Protein AF-0000000065787443 (afdb_homodimer)

Organism: Rhodopirellula baltica (strain DSM 10527 / NCIMB 13988 / SH1) (NCBI:txid243090)

InterPro domains:
  IPR000453 Chorismate synthase [MF_00300] (9-396)
  IPR000453 Chorismate synthase [PF01264] (96-389)
  IPR000453 Chorismate synthase [PIRSF001456] (3-397)
  IPR000453 Chorismate synthase [PTHR21085] (6-399)
  IPR035904 Chorismate synthase AroC superfamily [G3DSA:3.60.150.10] (4-399)
  IPR035904 Chorismate synthase AroC superfamily [SSF103263] (6-397)

Radius of gyration: 26.41 Å; Cα contacts (8 Å, |Δi|>4): 2107; chains: 2; bounding box: 69×76×72 Å

Structure (mmCIF, N/CA/C/O backbone):
data_AF-0000000065787443-model_v1
#
loop_
_entity.id
_entity.type
_entity.pdbx_description
1 polymer 'Chorismate synthase'
#
loop_
_atom_site.group_PDB
_atom_site.id
_atom_site.type_symbol
_atom_site.label_atom_id
_atom_site.label_alt_id
_atom_site.label_comp_id
_atom_site.label_asym_id
_atom_site.label_entity_id
_atom_site.label_seq_id
_atom_site.pdbx_PDB_ins_code
_atom_site.Cartn_x
_atom_site.Cartn_y
_atom_site.Cartn_z
_atom_site.occupancy
_atom_site.B_iso_or_equiv
_atom_site.auth_seq_id
_atom_site.auth_comp_id
_atom_site.auth_asym_id
_atom_site.auth_atom_id
_atom_site.pdbx_PDB_model_num
ATOM 1 N N . MET A 1 1 ? -4.055 -1.754 18.469 1 42.78 1 MET A N 1
ATOM 2 C CA . MET A 1 1 ? -3.859 -0.321 18.266 1 42.78 1 MET A CA 1
ATOM 3 C C . MET A 1 1 ? -3.449 -0.022 16.828 1 42.78 1 MET A C 1
ATOM 5 O O . MET A 1 1 ? -2.67 -0.768 16.234 1 42.78 1 MET A O 1
ATOM 9 N N . GLU A 1 2 ? -4.227 0.991 16.328 1 56.69 2 GLU A N 1
ATOM 10 C CA . GLU A 1 2 ? -3.982 1.418 14.945 1 56.69 2 GLU A CA 1
ATOM 11 C C . GLU A 1 2 ? -2.658 2.168 14.828 1 56.69 2 GLU A C 1
ATOM 13 O O . GLU A 1 2 ? -2.496 3.244 15.406 1 56.69 2 GLU A O 1
ATOM 18 N N . ILE A 1 3 ? -1.746 1.608 14.344 1 74.25 3 ILE A N 1
ATOM 19 C CA . ILE A 1 3 ? -0.402 2.174 14.375 1 74.25 3 ILE A CA 1
ATOM 20 C C . ILE A 1 3 ? 0.128 2.311 12.945 1 74.25 3 ILE A C 1
ATOM 22 O O . ILE A 1 3 ? -0.158 1.474 12.086 1 74.25 3 ILE A O 1
ATOM 26 N N . LEU A 1 4 ? 0.655 3.453 12.719 1 80.69 4 LEU A N 1
ATOM 27 C CA . LEU A 1 4 ? 1.476 3.631 11.523 1 80.69 4 LEU A CA 1
ATOM 28 C C . LEU A 1 4 ? 2.934 3.287 11.812 1 80.69 4 LEU A C 1
ATOM 30 O O . LEU A 1 4 ? 3.463 3.641 12.867 1 80.69 4 LEU A O 1
ATOM 34 N N . GLY A 1 5 ? 3.57 2.697 10.781 1 87.19 5 GLY A N 1
ATOM 35 C CA . GLY A 1 5 ? 4.914 2.193 11.023 1 87.19 5 GLY A CA 1
ATOM 36 C C . GLY A 1 5 ? 4.934 0.887 11.789 1 87.19 5 GLY A C 1
ATOM 37 O O . GLY A 1 5 ? 4.188 -0.042 11.469 1 87.19 5 GLY A O 1
ATOM 38 N N . GLY A 1 6 ? 5.941 0.79 12.789 1 84 6 GLY A N 1
ATOM 39 C CA . GLY A 1 6 ? 6.074 -0.417 13.594 1 84 6 GLY A CA 1
ATOM 40 C C . GLY A 1 6 ? 6.867 -1.51 12.898 1 84 6 GLY A C 1
ATOM 41 O O . GLY A 1 6 ? 6.938 -1.543 11.664 1 84 6 GLY A O 1
ATOM 42 N N . PRO A 1 7 ? 7.508 -2.395 13.562 1 81.81 7 PRO A N 1
ATOM 43 C CA . PRO A 1 7 ? 7.445 -2.463 15.023 1 81.81 7 PRO A CA 1
ATOM 44 C C . PRO A 1 7 ? 8.531 -1.625 15.695 1 81.81 7 PRO A C 1
ATOM 46 O O . PRO A 1 7 ? 8.5 -1.437 16.922 1 81.81 7 PRO A O 1
ATOM 49 N N . HIS A 1 8 ? 9.469 -1.078 15.016 1 88.19 8 HIS A N 1
ATOM 50 C CA . HIS A 1 8 ? 10.625 -0.437 15.625 1 88.19 8 HIS A CA 1
ATOM 51 C C . HIS A 1 8 ? 10.383 1.053 15.844 1 88.19 8 HIS A C 1
ATOM 53 O O . HIS A 1 8 ? 10.875 1.634 16.812 1 88.19 8 HIS A O 1
ATOM 59 N N . PHE A 1 9 ? 9.742 1.751 15.016 1 92.88 9 PHE A N 1
ATOM 60 C CA . PHE A 1 9 ? 9.234 3.111 15.141 1 92.88 9 PHE A CA 1
ATOM 61 C C . PHE A 1 9 ? 7.758 3.176 14.75 1 92.88 9 PHE A C 1
ATOM 63 O O . PHE A 1 9 ? 7.41 2.979 13.586 1 92.88 9 PHE A O 1
ATOM 70 N N . ALA A 1 10 ? 6.953 3.537 15.664 1 92.81 10 ALA A N 1
ATOM 71 C CA . ALA A 1 10 ? 5.508 3.459 15.453 1 92.81 10 ALA A CA 1
ATOM 72 C C . ALA A 1 10 ? 4.812 4.719 15.953 1 92.81 10 ALA A C 1
ATOM 74 O O . ALA A 1 10 ? 5.207 5.289 16.969 1 92.81 10 ALA A O 1
ATOM 75 N N . VAL A 1 11 ? 3.803 5.152 15.227 1 94.25 11 VAL A N 1
ATOM 76 C CA . VAL A 1 11 ? 3.023 6.34 15.562 1 94.25 11 VAL A CA 1
ATOM 77 C C . VAL A 1 11 ? 1.555 5.961 15.734 1 94.25 11 VAL A C 1
ATOM 79 O O . VAL A 1 11 ? 0.926 5.434 14.812 1 94.25 11 VAL A O 1
ATOM 82 N N . ALA A 1 12 ? 1.066 6.188 16.875 1 90.38 12 ALA A N 1
ATOM 83 C CA . ALA A 1 12 ? -0.336 5.922 17.188 1 90.38 12 ALA A CA 1
ATOM 84 C C . ALA A 1 12 ? -1.089 7.219 17.469 1 90.38 12 ALA A C 1
ATOM 86 O O . ALA A 1 12 ? -0.524 8.164 18.016 1 90.38 12 ALA A O 1
ATOM 87 N N . GLY A 1 13 ? -2.328 7.238 17.062 1 88.44 13 GLY A N 1
ATOM 88 C CA . GLY A 1 13 ? -3.146 8.422 17.297 1 88.44 13 GLY A CA 1
ATOM 89 C C . GLY A 1 13 ? -4.547 8.086 17.766 1 88.44 13 GLY A C 1
ATOM 90 O O . GLY A 1 13 ? -5.055 6.992 17.5 1 88.44 13 GLY A O 1
ATOM 91 N N . ALA A 1 14 ? -5.121 9.008 18.547 1 83.81 14 ALA A N 1
ATOM 92 C CA . ALA A 1 14 ? -6.52 8.969 18.953 1 83.81 14 ALA A CA 1
ATOM 93 C C . ALA A 1 14 ? -7.152 10.352 18.891 1 83.81 14 ALA A C 1
ATOM 95 O O . ALA A 1 14 ? -6.461 11.367 19.016 1 83.81 14 ALA A O 1
ATOM 96 N N . GLY A 1 15 ? -8.445 10.297 18.625 1 84.25 15 GLY A N 1
ATOM 97 C CA . GLY A 1 15 ? -9.195 11.539 18.547 1 84.25 15 GLY A CA 1
ATOM 98 C C . GLY A 1 15 ? -10.086 11.609 17.312 1 84.25 15 GLY A C 1
ATOM 99 O O . GLY A 1 15 ? -9.734 11.094 16.25 1 84.25 15 GLY A O 1
ATOM 100 N N . GLU A 1 16 ? -11.172 12.258 17.406 1 78.56 16 GLU A N 1
ATOM 101 C CA . GLU A 1 16 ? -12.133 12.445 16.328 1 78.56 16 GLU A CA 1
ATOM 102 C C . GLU A 1 16 ? -12.023 13.844 15.727 1 78.56 16 GLU A C 1
ATOM 104 O O . GLU A 1 16 ? -11.461 14.75 16.344 1 78.56 16 GLU A O 1
ATOM 109 N N . SER A 1 17 ? -12.602 14.031 14.594 1 75.69 17 SER A N 1
ATOM 110 C CA . SER A 1 17 ? -12.539 15.297 13.875 1 75.69 17 SER A CA 1
ATOM 111 C C . SER A 1 17 ? -13.07 16.453 14.727 1 75.69 17 SER A C 1
ATOM 113 O O . SER A 1 17 ? -12.523 17.547 14.695 1 75.69 17 SER A O 1
ATOM 115 N N . HIS A 1 18 ? -14.109 16.188 15.453 1 75.5 18 HIS A N 1
ATOM 116 C CA . HIS A 1 18 ? -14.727 17.234 16.25 1 75.5 18 HIS A CA 1
ATOM 117 C C . HIS A 1 18 ? -14.633 16.922 17.734 1 75.5 18 HIS A C 1
ATOM 119 O O . HIS A 1 18 ? -15.406 17.453 18.531 1 75.5 18 HIS A O 1
ATOM 125 N N . GLY A 1 19 ? -13.711 16.094 18.031 1 77.69 19 GLY A N 1
ATOM 126 C CA . GLY A 1 19 ? -13.445 15.82 19.438 1 77.69 19 GLY A CA 1
ATOM 127 C C . GLY A 1 19 ? -12.602 16.906 20.094 1 77.69 19 GLY A C 1
ATOM 128 O O . GLY A 1 19 ? -12.211 17.875 19.453 1 77.69 19 GLY A O 1
ATOM 129 N N . PRO A 1 20 ? -12.312 16.703 21.359 1 81.81 20 PRO A N 1
ATOM 130 C CA . PRO A 1 20 ? -11.602 17.734 22.109 1 81.81 20 PRO A CA 1
ATOM 131 C C . PRO A 1 20 ? -10.156 17.906 21.672 1 81.81 20 PRO A C 1
ATOM 133 O O . PRO A 1 20 ? -9.609 19 21.734 1 81.81 20 PRO A O 1
ATOM 136 N N . ALA A 1 21 ? -9.578 16.75 21.281 1 87.69 21 ALA A N 1
ATOM 137 C CA . ALA A 1 21 ? -8.164 16.812 20.922 1 87.69 21 ALA A CA 1
ATOM 138 C C . ALA A 1 21 ? -7.762 15.602 20.078 1 87.69 21 ALA A C 1
ATOM 140 O O . ALA A 1 21 ? -8.492 14.609 20.031 1 87.69 21 ALA A O 1
ATOM 141 N N . VAL A 1 22 ? -6.723 15.797 19.375 1 90 22 VAL A N 1
ATOM 142 C CA . VAL A 1 22 ? -6.02 14.68 18.75 1 90 22 VAL A CA 1
ATOM 143 C C . VAL A 1 22 ? -4.773 14.344 19.578 1 90 22 VAL A C 1
ATOM 145 O O . VAL A 1 22 ? -3.973 15.227 19.891 1 90 22 VAL A O 1
ATOM 148 N N . THR A 1 23 ? -4.684 13.102 20 1 89.94 23 THR A N 1
ATOM 149 C CA . THR A 1 23 ? -3.545 12.625 20.781 1 89.94 23 THR A CA 1
ATOM 150 C C . THR A 1 23 ? -2.641 11.734 19.922 1 89.94 23 THR A C 1
ATOM 152 O O . THR A 1 23 ? -3.127 10.922 19.141 1 89.94 23 THR A O 1
ATOM 155 N N . THR A 1 24 ? -1.358 11.93 20.078 1 93.88 24 THR A N 1
ATOM 156 C CA . THR A 1 24 ? -0.356 11.156 19.359 1 93.88 24 THR A CA 1
ATOM 157 C C . THR A 1 24 ? 0.625 10.5 20.328 1 93.88 24 THR A C 1
ATOM 159 O O . THR A 1 24 ? 1.073 11.133 21.281 1 93.88 24 THR A O 1
ATOM 162 N N . ILE A 1 25 ? 0.923 9.234 20.156 1 92.12 25 ILE A N 1
ATOM 163 C CA . ILE A 1 25 ? 1.979 8.523 20.875 1 92.12 25 ILE A CA 1
ATOM 164 C C . ILE A 1 25 ? 2.988 7.957 19.875 1 92.12 25 ILE A C 1
ATOM 166 O O . ILE A 1 25 ? 2.607 7.309 18.906 1 92.12 25 ILE A O 1
ATOM 170 N N . ILE A 1 26 ? 4.215 8.266 20.062 1 94.19 26 ILE A N 1
ATOM 171 C CA . ILE A 1 26 ? 5.305 7.738 19.25 1 94.19 26 ILE A CA 1
ATOM 172 C C . ILE A 1 26 ? 6.117 6.734 20.062 1 94.19 26 ILE A C 1
ATOM 174 O O . ILE A 1 26 ? 6.598 7.051 21.156 1 94.19 26 ILE A O 1
ATOM 178 N N . HIS A 1 27 ? 6.266 5.559 19.531 1 91.5 27 HIS A N 1
ATOM 179 C CA . HIS A 1 27 ? 7.055 4.5 20.141 1 91.5 27 HIS A CA 1
ATOM 180 C C . HIS A 1 27 ? 8.305 4.199 19.328 1 91.5 27 HIS A C 1
ATOM 182 O O . HIS A 1 27 ? 8.266 4.188 18.094 1 91.5 27 HIS A O 1
ATOM 188 N N . GLY A 1 28 ? 9.445 4.016 20.078 1 90.38 28 GLY A N 1
ATOM 189 C CA . GLY A 1 28 ? 10.641 3.502 19.422 1 90.38 28 GLY A CA 1
ATOM 190 C C . GLY A 1 28 ? 11.594 4.594 18.984 1 90.38 28 GLY A C 1
ATOM 191 O O . GLY A 1 28 ? 12.586 4.324 18.297 1 90.38 28 GLY A O 1
ATOM 192 N N . SER A 1 29 ? 11.289 5.828 19.344 1 92.25 29 SER A N 1
ATOM 193 C CA . SER A 1 29 ? 12.25 6.887 19.047 1 92.25 29 SER A CA 1
ATOM 194 C C . SER A 1 29 ? 13.57 6.664 19.781 1 92.25 29 SER A C 1
ATOM 196 O O . SER A 1 29 ? 13.586 6.5 21 1 92.25 29 SER A O 1
ATOM 198 N N . PRO A 1 30 ? 14.672 6.625 19 1 92 30 PRO A N 1
ATOM 199 C CA . PRO A 1 30 ? 15.961 6.484 19.688 1 92 30 PRO A CA 1
ATOM 200 C C . PRO A 1 30 ? 16.281 7.668 20.594 1 92 30 PRO A C 1
ATOM 202 O O . PRO A 1 30 ? 15.875 8.797 20.312 1 92 30 PRO A O 1
ATOM 205 N N . PRO A 1 31 ? 17.047 7.383 21.672 1 90.56 31 PRO A N 1
ATOM 206 C CA . PRO A 1 31 ? 17.391 8.477 22.578 1 90.56 31 PRO A CA 1
ATOM 207 C C . PRO A 1 31 ? 18.469 9.398 22.016 1 90.56 31 PRO A C 1
ATOM 209 O O . PRO A 1 31 ? 19.25 8.992 21.156 1 90.56 31 PRO A O 1
ATOM 212 N N . GLY A 1 32 ? 18.375 10.703 22.406 1 93.5 32 GLY A N 1
ATOM 213 C CA . GLY A 1 32 ? 19.5 11.594 22.172 1 93.5 32 GLY A CA 1
ATOM 214 C C . GLY A 1 32 ? 19.281 12.555 21.016 1 93.5 32 GLY A C 1
ATOM 215 O O . GLY A 1 32 ? 20.188 13.297 20.641 1 93.5 32 GLY A O 1
ATOM 216 N N . PHE A 1 33 ? 18.109 12.586 20.484 1 94.88 33 PHE A N 1
ATOM 217 C CA . PHE A 1 33 ? 17.812 13.516 19.406 1 94.88 33 PHE A CA 1
ATOM 218 C C . PHE A 1 33 ? 17.016 14.703 19.922 1 94.88 33 PHE A C 1
ATOM 220 O O . PHE A 1 33 ? 16.047 14.539 20.672 1 94.88 33 PHE A O 1
ATOM 227 N N . ARG A 1 34 ? 17.438 15.891 19.484 1 96.62 34 ARG A N 1
ATOM 228 C CA . ARG A 1 34 ? 16.781 17.109 19.953 1 96.62 34 ARG A CA 1
ATOM 229 C C . ARG A 1 34 ? 15.477 17.359 19.219 1 96.62 34 ARG A C 1
ATOM 231 O O . ARG A 1 34 ? 15.445 17.359 17.984 1 96.62 34 ARG A O 1
ATOM 238 N N . ILE A 1 35 ? 14.445 17.516 19.922 1 96.19 35 ILE A N 1
ATOM 239 C CA . ILE A 1 35 ? 13.133 17.859 19.391 1 96.19 35 ILE A CA 1
ATOM 240 C C . ILE A 1 35 ? 12.641 19.156 20.016 1 96.19 35 ILE A C 1
ATOM 242 O O . ILE A 1 35 ? 12.547 19.266 21.234 1 96.19 35 ILE A O 1
ATOM 246 N N . ARG A 1 36 ? 12.367 20.156 19.266 1 95.88 36 ARG A N 1
ATOM 247 C CA . ARG A 1 36 ? 11.758 21.406 19.703 1 95.88 36 ARG A CA 1
ATOM 248 C C . ARG A 1 36 ? 10.359 21.578 19.125 1 95.88 36 ARG A C 1
ATOM 250 O O . ARG A 1 36 ? 10.117 21.234 17.953 1 95.88 36 ARG A O 1
ATOM 257 N N . ARG A 1 37 ? 9.469 22.031 19.906 1 94.88 37 ARG A N 1
ATOM 258 C CA . ARG A 1 37 ? 8.109 22.297 19.438 1 94.88 37 ARG A CA 1
ATOM 259 C C . ARG A 1 37 ? 8.117 23.172 18.188 1 94.88 37 ARG A C 1
ATOM 261 O O . ARG A 1 37 ? 7.348 22.922 17.25 1 94.88 37 ARG A O 1
ATOM 268 N N . CYS A 1 38 ? 8.961 24.172 18.109 1 94.81 38 CYS A N 1
ATOM 269 C CA . CYS A 1 38 ? 9.008 25.125 17.016 1 94.81 38 CYS A CA 1
ATOM 270 C C . CYS A 1 38 ? 9.531 24.469 15.734 1 94.81 38 CYS A C 1
ATOM 272 O O . CYS A 1 38 ? 9.359 25 14.641 1 94.81 38 CYS A O 1
ATOM 274 N N . ASP A 1 39 ? 10.156 23.328 15.867 1 95.19 39 ASP A N 1
ATOM 275 C CA . ASP A 1 39 ? 10.617 22.594 14.695 1 95.19 39 ASP A CA 1
ATOM 276 C C . ASP A 1 39 ? 9.492 21.734 14.117 1 95.19 39 ASP A C 1
ATOM 278 O O . ASP A 1 39 ? 9.539 21.359 12.945 1 95.19 39 ASP A O 1
ATOM 282 N N . VAL A 1 40 ? 8.523 21.375 14.883 1 96.38 40 VAL A N 1
ATOM 283 C CA . VAL A 1 40 ? 7.43 20.484 14.492 1 96.38 40 VAL A CA 1
ATOM 284 C C . VAL A 1 40 ? 6.246 21.312 14 1 96.38 40 VAL A C 1
ATOM 286 O O . VAL A 1 40 ? 5.586 20.953 13.023 1 96.38 40 VAL A O 1
ATOM 289 N N . GLN A 1 41 ? 6.027 22.469 14.578 1 95.5 41 GLN A N 1
ATOM 290 C CA . GLN A 1 41 ? 4.848 23.297 14.367 1 95.5 41 GLN A CA 1
ATOM 291 C C . GLN A 1 41 ? 4.707 23.703 12.906 1 95.5 41 GLN A C 1
ATOM 293 O O . GLN A 1 41 ? 3.604 23.703 12.359 1 95.5 41 GLN A O 1
ATOM 298 N N . PRO A 1 42 ? 5.801 24.047 12.219 1 94 42 PRO A N 1
ATOM 299 C CA . PRO A 1 42 ? 5.656 24.453 10.82 1 94 42 PRO A CA 1
ATOM 300 C C . PRO A 1 42 ? 5.023 23.375 9.953 1 94 42 PRO A C 1
ATOM 302 O O . PRO A 1 42 ? 4.309 23.688 9 1 94 42 PRO A O 1
ATOM 305 N N . PHE A 1 43 ? 5.285 22.125 10.234 1 95.56 43 PHE A N 1
ATOM 306 C CA . PHE A 1 43 ? 4.691 21.047 9.461 1 95.56 43 PHE A CA 1
ATOM 307 C C . PHE A 1 43 ? 3.191 20.953 9.711 1 95.56 43 PHE A C 1
ATOM 309 O O . PHE A 1 43 ? 2.416 20.703 8.789 1 95.56 43 PHE A O 1
ATOM 316 N N . LEU A 1 44 ? 2.789 21.125 10.922 1 94.69 44 LEU A N 1
ATOM 317 C CA . LEU A 1 44 ? 1.362 21.156 11.227 1 94.69 44 LEU A CA 1
ATOM 318 C C . LEU A 1 44 ? 0.69 22.359 10.562 1 94.69 44 LEU A C 1
ATOM 320 O O . LEU A 1 44 ? -0.459 22.266 10.125 1 94.69 44 LEU A O 1
ATOM 324 N N . ASP A 1 45 ? 1.413 23.453 10.5 1 91.94 45 ASP A N 1
ATOM 325 C CA . ASP A 1 45 ? 0.885 24.641 9.836 1 91.94 45 ASP A CA 1
ATOM 326 C C . ASP A 1 45 ? 0.648 24.375 8.352 1 91.94 45 ASP A C 1
ATOM 328 O O . ASP A 1 45 ? -0.308 24.891 7.766 1 91.94 45 ASP A O 1
ATOM 332 N N . ARG A 1 46 ? 1.501 23.625 7.75 1 90.69 46 ARG A N 1
ATOM 333 C CA . ARG A 1 46 ? 1.342 23.25 6.352 1 90.69 46 ARG A CA 1
ATOM 334 C C . ARG A 1 46 ? 0.13 22.344 6.164 1 90.69 46 ARG A C 1
ATOM 336 O O . ARG A 1 46 ? -0.517 22.359 5.117 1 90.69 46 ARG A O 1
ATOM 343 N N . ARG A 1 47 ? -0.175 21.531 7.125 1 91 47 ARG A N 1
ATOM 344 C CA . ARG A 1 47 ? -1.241 20.547 7.039 1 91 47 ARG A CA 1
ATOM 345 C C . ARG A 1 47 ? -2.605 21.188 7.258 1 91 47 ARG A C 1
ATOM 347 O O . ARG A 1 47 ? -3.605 20.75 6.68 1 91 47 ARG A O 1
ATOM 354 N N . ARG A 1 48 ? -2.674 22.109 8.078 1 82.75 48 ARG A N 1
ATOM 355 C CA . ARG A 1 48 ? -3.945 22.641 8.562 1 82.75 48 ARG A CA 1
ATOM 356 C C . ARG A 1 48 ? -4.734 23.297 7.426 1 82.75 48 ARG A C 1
ATOM 358 O O . ARG A 1 48 ? -4.152 23.766 6.445 1 82.75 48 ARG A O 1
ATOM 365 N N . PRO A 1 49 ? -6.051 23.219 7.684 1 70.12 49 PRO A N 1
ATOM 366 C CA . PRO A 1 49 ? -6.891 23.906 6.695 1 70.12 49 PRO A CA 1
ATOM 367 C C . PRO A 1 49 ? -6.723 25.422 6.73 1 70.12 49 PRO A C 1
ATOM 369 O O . PRO A 1 49 ? -6.406 25.984 7.781 1 70.12 49 PRO A O 1
ATOM 372 N N . GLY A 1 50 ? -6.906 26.078 5.691 1 62.69 50 GLY A N 1
ATOM 373 C CA . GLY A 1 50 ? -6.875 27.531 5.641 1 62.69 50 GLY A CA 1
ATOM 374 C C . GLY A 1 50 ? -5.473 28.094 5.48 1 62.69 50 GLY A C 1
ATOM 375 O O . GLY A 1 50 ? -5.285 29.312 5.457 1 62.69 50 GLY A O 1
ATOM 376 N N . GLY A 1 51 ? -4.586 27.203 5.547 1 55.91 51 GLY A N 1
ATOM 377 C CA . GLY A 1 51 ? -3.221 27.672 5.359 1 55.91 51 GLY A CA 1
ATOM 378 C C . GLY A 1 51 ? -2.938 28.141 3.941 1 55.91 51 GLY A C 1
ATOM 379 O O . GLY A 1 51 ? -1.965 28.859 3.697 1 55.91 51 GLY A O 1
ATOM 380 N N . ASN A 1 52 ? -3.811 27.609 3.154 1 60.22 52 ASN A N 1
ATOM 381 C CA . ASN A 1 52 ? -3.689 28.047 1.768 1 60.22 52 ASN A CA 1
ATOM 382 C C . ASN A 1 52 ? -4.953 28.766 1.291 1 60.22 52 ASN A C 1
ATOM 384 O O . ASN A 1 52 ? -6.039 28.516 1.819 1 60.22 52 ASN A O 1
ATOM 388 N N . LYS A 1 53 ? -4.73 29.734 0.528 1 65.5 53 LYS A N 1
ATOM 389 C CA . LYS A 1 53 ? -5.801 30.594 0.004 1 65.5 53 LYS A CA 1
ATOM 390 C C . LYS A 1 53 ? -6.906 29.75 -0.628 1 65.5 53 LYS A C 1
ATOM 392 O O . LYS A 1 53 ? -8.031 30.219 -0.786 1 65.5 53 LYS A O 1
ATOM 397 N N . HIS A 1 54 ? -6.551 28.484 -0.855 1 68.06 54 HIS A N 1
ATOM 398 C CA . HIS A 1 54 ? -7.488 27.734 -1.681 1 68.06 54 HIS A CA 1
ATOM 399 C C . HIS A 1 54 ? -8.133 26.594 -0.89 1 68.06 54 HIS A C 1
ATOM 401 O O . HIS A 1 54 ? -8.891 25.797 -1.446 1 68.06 54 HIS A O 1
ATOM 407 N N . GLY A 1 55 ? -7.832 26.5 0.419 1 60.31 55 GLY A N 1
ATOM 408 C CA . GLY A 1 55 ? -8.406 25.453 1.246 1 60.31 55 GLY A CA 1
ATOM 409 C C . GLY A 1 55 ? -9.641 25.891 2.004 1 60.31 55 GLY A C 1
ATOM 410 O O . GLY A 1 55 ? -10.273 26.891 1.639 1 60.31 55 GLY A O 1
ATOM 411 N N . THR A 1 56 ? -10.133 25.016 2.975 1 59.75 56 THR A N 1
ATOM 412 C CA . THR A 1 56 ? -11.289 25.297 3.82 1 59.75 56 THR A CA 1
ATOM 413 C C . THR A 1 56 ? -11.039 26.547 4.68 1 59.75 56 THR A C 1
ATOM 415 O O . THR A 1 56 ? -9.898 26.812 5.066 1 59.75 56 THR A O 1
ATOM 418 N N . PRO A 1 57 ? -12.031 27.312 4.887 1 58.62 57 PRO A N 1
ATOM 419 C CA . PRO A 1 57 ? -11.922 28.516 5.719 1 58.62 57 PRO A CA 1
ATOM 420 C C . PRO A 1 57 ? -11.703 28.203 7.191 1 58.62 57 PRO A C 1
ATOM 422 O O . PRO A 1 57 ? -11.406 29.094 7.988 1 58.62 57 PRO A O 1
ATOM 425 N N . ARG A 1 58 ? -11.891 26.922 7.473 1 61.28 58 ARG A N 1
ATOM 426 C CA . ARG A 1 58 ? -11.633 26.531 8.859 1 61.28 58 ARG A CA 1
ATOM 427 C C . ARG A 1 58 ? -10.227 26.938 9.281 1 61.28 58 ARG A C 1
ATOM 429 O O . ARG A 1 58 ? -9.266 26.734 8.531 1 61.28 58 ARG A O 1
ATOM 436 N N . ASN A 1 59 ? -10.188 27.703 10.359 1 64.44 59 ASN A N 1
ATOM 437 C CA . ASN A 1 59 ? -8.883 28.156 10.836 1 64.44 59 ASN A CA 1
ATOM 438 C C . ASN A 1 59 ? -8.547 27.562 12.203 1 64.44 59 ASN A C 1
ATOM 440 O O . ASN A 1 59 ? -8.906 28.141 13.234 1 64.44 59 ASN A O 1
ATOM 444 N N . GLU A 1 60 ? -8.086 26.281 12.102 1 70.12 60 GLU A N 1
ATOM 445 C CA . GLU A 1 60 ? -7.535 25.672 13.312 1 70.12 60 GLU A CA 1
ATOM 446 C C . GLU A 1 60 ? -6.035 25.938 13.43 1 70.12 60 GLU A C 1
ATOM 448 O O . GLU A 1 60 ? -5.305 25.797 12.445 1 70.12 60 GLU A O 1
ATOM 453 N N . LYS A 1 61 ? -5.641 26.375 14.625 1 78.44 61 LYS A N 1
ATOM 454 C CA . LYS A 1 61 ? -4.23 26.719 14.773 1 78.44 61 LYS A CA 1
ATOM 455 C C . LYS A 1 61 ? -3.373 25.469 14.945 1 78.44 61 LYS A C 1
ATOM 457 O O . LYS A 1 61 ? -2.168 25.5 14.688 1 78.44 61 LYS A O 1
ATOM 462 N N . ASP A 1 62 ? -3.98 24.359 15.281 1 87.31 62 ASP A N 1
ATOM 463 C CA . ASP A 1 62 ? -3.34 23.047 15.422 1 87.31 62 ASP A CA 1
ATOM 464 C C . ASP A 1 62 ? -1.981 23.172 16.109 1 87.31 62 ASP A C 1
ATOM 466 O O . ASP A 1 62 ? -0.972 22.688 15.586 1 87.31 62 ASP A O 1
ATOM 470 N N . LYS A 1 63 ? -1.988 23.734 17.297 1 91.62 63 LYS A N 1
ATOM 471 C CA . LYS A 1 63 ? -0.752 23.891 18.062 1 91.62 63 LYS A CA 1
ATOM 472 C C . LYS A 1 63 ? -0.402 22.594 18.797 1 91.62 63 LYS A C 1
ATOM 474 O O . LYS A 1 63 ? -1.215 22.062 19.562 1 91.62 63 LYS A O 1
ATOM 479 N N . VAL A 1 64 ? 0.808 22.156 18.578 1 95 64 VAL A N 1
ATOM 480 C CA . VAL A 1 64 ? 1.228 20.891 19.172 1 95 64 VAL A CA 1
ATOM 481 C C . VAL A 1 64 ? 1.806 21.141 20.562 1 95 64 VAL A C 1
ATOM 483 O O . VAL A 1 64 ? 2.494 22.141 20.781 1 95 64 VAL A O 1
ATOM 486 N N . VAL A 1 65 ? 1.499 20.281 21.531 1 93.25 65 VAL A N 1
ATOM 487 C CA . VAL A 1 65 ? 2.074 20.297 22.875 1 93.25 65 VAL A CA 1
ATOM 488 C C . VAL A 1 65 ? 2.645 18.906 23.188 1 93.25 65 VAL A C 1
ATOM 490 O O . VAL A 1 65 ? 1.925 17.906 23.156 1 93.25 65 VAL A O 1
ATOM 493 N N . PHE A 1 66 ? 3.934 18.906 23.438 1 94.56 66 PHE A N 1
ATOM 494 C CA . PHE A 1 66 ? 4.566 17.656 23.844 1 94.56 66 PHE A CA 1
ATOM 495 C C . PHE A 1 66 ? 4.375 17.406 25.328 1 94.56 66 PHE A C 1
ATOM 497 O O . PHE A 1 66 ? 4.531 18.312 26.141 1 94.56 66 PHE A O 1
ATOM 504 N N . LEU A 1 67 ? 4.125 16.094 25.734 1 91.75 67 LEU A N 1
ATOM 505 C CA . LEU A 1 67 ? 3.732 15.781 27.109 1 91.75 67 LEU A CA 1
ATOM 506 C C . LEU A 1 67 ? 4.711 14.797 27.734 1 91.75 67 LEU A C 1
ATOM 508 O O . LEU A 1 67 ? 4.781 14.68 28.969 1 91.75 67 LEU A O 1
ATOM 512 N N . ALA A 1 68 ? 5.422 14.062 27 1 89.06 68 ALA A N 1
ATOM 513 C CA . ALA A 1 68 ? 6.297 13.016 27.516 1 89.06 68 ALA A CA 1
ATOM 514 C C . ALA A 1 68 ? 7.391 12.664 26.5 1 89.06 68 ALA A C 1
ATOM 516 O O . ALA A 1 68 ? 7.305 13.039 25.328 1 89.06 68 ALA A O 1
ATOM 517 N N . GLY A 1 69 ? 8.445 12.023 26.922 1 91.94 69 GLY A N 1
ATOM 518 C CA . GLY A 1 69 ? 9.438 11.391 26.078 1 91.94 69 GLY A CA 1
ATOM 519 C C . GLY A 1 69 ? 10.625 12.289 25.766 1 91.94 69 GLY A C 1
ATOM 520 O O . GLY A 1 69 ? 11.539 11.891 25.031 1 91.94 69 GLY A O 1
ATOM 521 N N . LEU A 1 70 ? 10.562 13.508 26.266 1 92.44 70 LEU A N 1
ATOM 522 C CA . LEU A 1 70 ? 11.656 14.461 26.078 1 92.44 70 LEU A CA 1
ATOM 523 C C . LEU A 1 70 ? 12.25 14.859 27.438 1 92.44 70 LEU A C 1
ATOM 525 O O . LEU A 1 70 ? 11.547 14.898 28.438 1 92.44 70 LEU A O 1
ATOM 529 N N . TYR A 1 71 ? 13.609 15.102 27.391 1 89.5 71 TYR A N 1
ATOM 530 C CA . TYR A 1 71 ? 14.281 15.523 28.625 1 89.5 71 TYR A CA 1
ATOM 531 C C . TYR A 1 71 ? 15.5 16.391 28.297 1 89.5 71 TYR A C 1
ATOM 533 O O . TYR A 1 71 ? 16.109 16.234 27.234 1 89.5 71 TYR A O 1
ATOM 541 N N . ARG A 1 72 ? 15.672 17.266 29.047 1 90.94 72 ARG A N 1
ATOM 542 C CA . ARG A 1 72 ? 16.938 18 29.078 1 90.94 72 ARG A CA 1
ATOM 543 C C . ARG A 1 72 ? 17.188 18.609 30.453 1 90.94 72 ARG A C 1
ATOM 545 O O . ARG A 1 72 ? 16.25 18.922 31.188 1 90.94 72 ARG A O 1
ATOM 552 N N . ASP A 1 73 ? 18.531 18.719 30.781 1 85.56 73 ASP A N 1
ATOM 553 C CA . ASP A 1 73 ? 18.906 19.203 32.094 1 85.56 73 ASP A CA 1
ATOM 554 C C . ASP A 1 73 ? 18.438 20.641 32.312 1 85.56 73 ASP A C 1
ATOM 556 O O . ASP A 1 73 ? 18.016 21 33.438 1 85.56 73 ASP A O 1
ATOM 560 N N . ASP A 1 74 ? 18.516 21.422 31.328 1 89.38 74 ASP A N 1
ATOM 561 C CA . ASP A 1 74 ? 18.016 22.797 31.359 1 89.38 74 ASP A CA 1
ATOM 562 C C . ASP A 1 74 ? 16.484 22.828 31.406 1 89.38 74 ASP A C 1
ATOM 564 O O . ASP A 1 74 ? 15.836 22.938 30.375 1 89.38 74 ASP A O 1
ATOM 568 N N . THR A 1 75 ? 15.984 22.875 32.594 1 85.62 75 THR A N 1
ATOM 569 C CA . THR A 1 75 ? 14.547 22.766 32.844 1 85.62 75 THR A CA 1
ATOM 570 C C . THR A 1 75 ? 13.805 23.953 32.219 1 85.62 75 THR A C 1
ATOM 572 O O . THR A 1 75 ? 12.664 23.812 31.781 1 85.62 75 THR A O 1
ATOM 575 N N . ASP A 1 76 ? 14.43 25.094 32.281 1 87.88 76 ASP A N 1
ATOM 576 C CA . ASP A 1 76 ? 13.789 26.281 31.703 1 87.88 76 ASP A CA 1
ATOM 577 C C . ASP A 1 76 ? 13.586 26.109 30.203 1 87.88 76 ASP A C 1
ATOM 579 O O . ASP A 1 76 ? 12.523 26.453 29.672 1 87.88 76 ASP A O 1
ATOM 583 N N . ALA A 1 77 ? 14.594 25.656 29.609 1 86.38 77 ALA A N 1
ATOM 584 C CA . ALA A 1 77 ? 14.492 25.406 28.172 1 86.38 77 ALA A CA 1
ATOM 585 C C . ALA A 1 77 ? 13.469 24.312 27.875 1 86.38 77 ALA A C 1
ATOM 587 O O . ALA A 1 77 ? 12.742 24.391 26.875 1 86.38 77 ALA A O 1
ATOM 588 N N . LEU A 1 78 ? 13.453 23.281 28.672 1 88.38 78 LEU A N 1
ATOM 589 C CA . LEU A 1 78 ? 12.555 22.141 28.5 1 88.38 78 LEU A CA 1
ATOM 590 C C . LEU A 1 78 ? 11.094 22.562 28.641 1 88.38 78 LEU A C 1
ATOM 592 O O . LEU A 1 78 ? 10.234 22.125 27.891 1 88.38 78 LEU A O 1
ATOM 596 N N . LEU A 1 79 ? 10.789 23.453 29.547 1 85.12 79 LEU A N 1
ATOM 597 C CA . LEU A 1 79 ? 9.406 23.656 29.969 1 85.12 79 LEU A CA 1
ATOM 598 C C . LEU A 1 79 ? 8.906 25.031 29.547 1 85.12 79 LEU A C 1
ATOM 600 O O . LEU A 1 79 ? 7.703 25.297 29.578 1 85.12 79 LEU A O 1
ATOM 604 N N . THR A 1 80 ? 9.734 25.891 29.156 1 75.44 80 THR A N 1
ATOM 605 C CA . THR A 1 80 ? 9.273 27.25 28.875 1 75.44 80 THR A CA 1
ATOM 606 C C . THR A 1 80 ? 8.617 27.344 27.5 1 75.44 80 THR A C 1
ATOM 608 O O . THR A 1 80 ? 9.234 26.969 26.5 1 75.44 80 THR A O 1
ATOM 611 N N . GLY A 1 81 ? 7.234 27.531 27.438 1 77.56 81 GLY A N 1
ATOM 612 C CA . GLY A 1 81 ? 6.562 27.781 26.172 1 77.56 81 GLY A CA 1
ATOM 613 C C . GLY A 1 81 ? 5.066 27.531 26.234 1 77.56 81 GLY A C 1
ATOM 614 O O . GLY A 1 81 ? 4.27 28.469 26.109 1 77.56 81 GLY A O 1
ATOM 615 N N . SER A 1 82 ? 4.727 26.25 26.547 1 83.25 82 SER A N 1
ATOM 616 C CA . SER A 1 82 ? 3.311 25.906 26.531 1 83.25 82 SER A CA 1
ATOM 617 C C . SER A 1 82 ? 2.801 25.609 27.938 1 83.25 82 SER A C 1
ATOM 619 O O . SER A 1 82 ? 3.52 25.031 28.766 1 83.25 82 SER A O 1
ATOM 621 N N . LYS A 1 83 ? 1.587 26.109 28.281 1 87.75 83 LYS A N 1
ATOM 622 C CA . LYS A 1 83 ? 0.889 25.844 29.531 1 87.75 83 LYS A CA 1
ATOM 623 C C . LYS A 1 83 ? -0.425 25.109 29.297 1 87.75 83 LYS A C 1
ATOM 625 O O . LYS A 1 83 ? -1.185 25.469 28.391 1 87.75 83 LYS A O 1
ATOM 630 N N . LEU A 1 84 ? -0.573 24 30 1 85.75 84 LEU A N 1
ATOM 631 C CA . LEU A 1 84 ? -1.814 23.25 29.938 1 85.75 84 LEU A CA 1
ATOM 632 C C . LEU A 1 84 ? -2.648 23.453 31.188 1 85.75 84 LEU A C 1
ATOM 634 O O . LEU A 1 84 ? -2.145 23.312 32.312 1 85.75 84 LEU A O 1
ATOM 638 N N . THR A 1 85 ? -3.875 23.781 31.016 1 89.88 85 THR A N 1
ATOM 639 C CA . THR A 1 85 ? -4.793 23.984 32.125 1 89.88 85 THR A CA 1
ATOM 640 C C . THR A 1 85 ? -6.008 23.078 32 1 89.88 85 THR A C 1
ATOM 642 O O . THR A 1 85 ? -6.586 22.938 30.922 1 89.88 85 THR A O 1
ATOM 645 N N . VAL A 1 86 ? -6.293 22.375 33.125 1 81.31 86 VAL A N 1
ATOM 646 C CA . VAL A 1 86 ? -7.496 21.547 33.188 1 81.31 86 VAL A CA 1
ATOM 647 C C . VAL A 1 86 ? -8.391 22.047 34.344 1 81.31 86 VAL A C 1
ATOM 649 O O . VAL A 1 86 ? -7.938 22.172 35.469 1 81.31 86 VAL A O 1
ATOM 652 N N . ASP A 1 87 ? -9.516 22.422 34.031 1 88.5 87 ASP A N 1
ATOM 653 C CA . ASP A 1 87 ? -10.508 22.781 35.031 1 88.5 87 ASP A CA 1
ATOM 654 C C . ASP A 1 87 ? -11.531 21.656 35.219 1 88.5 87 ASP A C 1
ATOM 656 O O . ASP A 1 87 ? -12.312 21.359 34.312 1 88.5 87 ASP A O 1
ATOM 660 N N . VAL A 1 88 ? -11.398 21.125 36.344 1 87 88 VAL A N 1
ATOM 661 C CA . VAL A 1 88 ? -12.305 20.016 36.625 1 87 88 VAL A CA 1
ATOM 662 C C . VAL A 1 88 ? -12.773 20.094 38.094 1 87 88 VAL A C 1
ATOM 664 O O . VAL A 1 88 ? -11.977 20.391 38.969 1 87 88 VAL A O 1
ATOM 667 N N . ASP A 1 89 ? -14.07 19.781 38.406 1 91.12 89 ASP A N 1
ATOM 668 C CA . ASP A 1 89 ? -14.656 19.781 39.719 1 91.12 89 ASP A CA 1
ATOM 669 C C . ASP A 1 89 ? -14.375 21.094 40.469 1 91.12 89 ASP A C 1
ATOM 671 O O . ASP A 1 89 ? -13.961 21.078 41.625 1 91.12 89 ASP A O 1
ATOM 675 N N . ASP A 1 90 ? -14.492 22.125 39.719 1 91.75 90 ASP A N 1
ATOM 676 C CA . ASP A 1 90 ? -14.336 23.484 40.219 1 91.75 90 ASP A CA 1
ATOM 677 C C . ASP A 1 90 ? -12.914 23.734 40.719 1 91.75 90 ASP A C 1
ATOM 679 O O . ASP A 1 90 ? -12.695 24.547 41.625 1 91.75 90 ASP A O 1
ATOM 683 N N . GLN A 1 91 ? -12.094 22.953 40.25 1 88.06 91 GLN A N 1
ATOM 684 C CA . GLN A 1 91 ? -10.672 23.125 40.531 1 88.06 91 GLN A CA 1
ATOM 685 C C . GLN A 1 91 ? -9.859 23.234 39.25 1 88.06 91 GLN A C 1
ATOM 687 O O . GLN A 1 91 ? -10.227 22.672 38.219 1 88.06 91 GLN A O 1
ATOM 692 N N . SER A 1 92 ? -8.906 24.125 39.219 1 92.25 92 SER A N 1
ATOM 693 C CA . SER A 1 92 ? -8.016 24.328 38.094 1 92.25 92 SER A CA 1
ATOM 694 C C . SER A 1 92 ? -6.637 23.734 38.375 1 92.25 92 SER A C 1
ATOM 696 O O . SER A 1 92 ? -6.051 23.984 39.406 1 92.25 92 SER A O 1
ATOM 698 N N . PHE A 1 93 ? -6.211 22.906 37.5 1 82.31 93 PHE A N 1
ATOM 699 C CA . PHE A 1 93 ? -4.875 22.312 37.531 1 82.31 93 PHE A CA 1
ATOM 700 C C . PHE A 1 93 ? -4.047 22.766 36.344 1 82.31 93 PHE A C 1
ATOM 702 O O . PHE A 1 93 ? -4.57 22.891 35.219 1 82.31 93 PHE A O 1
ATOM 709 N N . GLU A 1 94 ? -2.859 23.109 36.531 1 89.06 94 GLU A N 1
ATOM 710 C CA . GLU A 1 94 ? -2.012 23.609 35.469 1 89.06 94 GLU A CA 1
ATOM 711 C C . GLU A 1 94 ? -0.678 22.859 35.438 1 89.06 94 GLU A C 1
ATOM 713 O O . GLU A 1 94 ? -0.151 22.469 36.469 1 89.06 94 GLU A O 1
ATOM 718 N N . THR A 1 95 ? -0.208 22.625 34.281 1 85 95 THR A N 1
ATOM 719 C CA . THR A 1 95 ? 1.134 22.094 34.062 1 85 95 THR A CA 1
ATOM 720 C C . THR A 1 95 ? 1.739 22.688 32.781 1 85 95 THR A C 1
ATOM 722 O O . THR A 1 95 ? 1.108 23.516 32.125 1 85 95 THR A O 1
ATOM 725 N N . GLU A 1 96 ? 3.047 22.453 32.594 1 87.31 96 GLU A N 1
ATOM 726 C CA . GLU A 1 96 ? 3.744 22.938 31.422 1 87.31 96 GLU A CA 1
ATOM 727 C C . GLU A 1 96 ? 4.066 21.781 30.469 1 87.31 96 GLU A C 1
ATOM 729 O O . GLU A 1 96 ? 4.379 20.672 30.891 1 87.31 96 GLU A O 1
ATOM 734 N N . GLY A 1 97 ? 3.92 22.047 29.172 1 90 97 GLY A N 1
ATOM 735 C CA . GLY A 1 97 ? 4.363 21.109 28.141 1 90 97 GLY A CA 1
ATOM 736 C C . GLY A 1 97 ? 5.844 21.219 27.844 1 90 97 GLY A C 1
ATOM 737 O O . GLY A 1 97 ? 6.504 22.172 28.266 1 90 97 GLY A O 1
ATOM 738 N N . TYR A 1 98 ? 6.395 20.219 27.188 1 90.25 98 TYR A N 1
ATOM 739 C CA . TYR A 1 98 ? 7.797 20.234 26.781 1 90.25 98 TYR A CA 1
ATOM 740 C C . TYR A 1 98 ? 7.988 21.078 25.531 1 90.25 98 TYR A C 1
ATOM 742 O O . TYR A 1 98 ? 7.227 20.969 24.578 1 90.25 98 TYR A O 1
ATOM 750 N N . GLU A 1 99 ? 9 21.953 25.531 1 93.69 99 GLU A N 1
ATOM 751 C CA . GLU A 1 99 ? 9.25 22.891 24.438 1 93.69 99 GLU A CA 1
ATOM 752 C C . GLU A 1 99 ? 10.508 22.516 23.672 1 93.69 99 GLU A C 1
ATOM 754 O O . GLU A 1 99 ? 10.57 22.672 22.438 1 93.69 99 GLU A O 1
ATOM 759 N N . ASP A 1 100 ? 11.547 22.203 24.344 1 94.88 100 ASP A N 1
ATOM 760 C CA . ASP A 1 100 ? 12.859 21.891 23.781 1 94.88 100 ASP A CA 1
ATOM 761 C C . ASP A 1 100 ? 13.562 20.812 24.609 1 94.88 100 ASP A C 1
ATOM 763 O O . ASP A 1 100 ? 14.016 21.078 25.734 1 94.88 100 ASP A O 1
ATOM 767 N N . GLY A 1 101 ? 13.672 19.656 24.078 1 94.25 101 GLY A N 1
ATOM 768 C CA . GLY A 1 101 ? 14.289 18.547 24.797 1 94.25 101 GLY A CA 1
ATOM 769 C C . GLY A 1 101 ? 14.844 17.469 23.875 1 94.25 101 GLY A C 1
ATOM 770 O O . GLY A 1 101 ? 14.742 17.594 22.641 1 94.25 101 GLY A O 1
ATOM 771 N N . PHE A 1 102 ? 15.477 16.531 24.516 1 95 102 PHE A N 1
ATOM 772 C CA . PHE A 1 102 ? 16.031 15.406 23.781 1 95 102 PHE A CA 1
ATOM 773 C C . PHE A 1 102 ? 15.203 14.148 24.016 1 95 102 PHE A C 1
ATOM 775 O O . PHE A 1 102 ? 14.695 13.922 25.109 1 95 102 PHE A O 1
ATOM 782 N N . THR A 1 103 ? 15.031 13.352 22.891 1 94.94 103 THR A N 1
ATOM 783 C CA . THR A 1 103 ? 14.336 12.078 23.031 1 94.94 103 THR A CA 1
ATOM 784 C C . THR A 1 103 ? 15.023 11.195 24.062 1 94.94 103 THR A C 1
ATOM 786 O O . THR A 1 103 ? 16.25 11.133 24.109 1 94.94 103 THR A O 1
ATOM 789 N N . THR A 1 104 ? 14.297 10.453 24.875 1 90.5 104 THR A N 1
ATOM 790 C CA . THR A 1 104 ? 14.844 9.664 25.984 1 90.5 104 THR A CA 1
ATOM 791 C C . THR A 1 104 ? 14.82 8.18 25.641 1 90.5 104 THR A C 1
ATOM 793 O O . THR A 1 104 ? 15.414 7.367 26.359 1 90.5 104 THR A O 1
ATOM 796 N N . GLY A 1 105 ? 14.133 7.836 24.625 1 86.75 105 GLY A N 1
ATOM 797 C CA . GLY A 1 105 ? 13.891 6.43 24.328 1 86.75 105 GLY A CA 1
ATOM 798 C C . GLY A 1 105 ? 12.539 5.941 24.797 1 86.75 105 GLY A C 1
ATOM 799 O O . GLY A 1 105 ? 12.062 4.891 24.375 1 86.75 105 GLY A O 1
ATOM 800 N N . GLU A 1 106 ? 12 6.68 25.688 1 85 106 GLU A N 1
ATOM 801 C CA . GLU A 1 106 ? 10.648 6.395 26.156 1 85 106 GLU A CA 1
ATOM 802 C C . GLU A 1 106 ? 9.609 6.934 25.172 1 85 106 GLU A C 1
ATOM 804 O O . GLU A 1 106 ? 9.922 7.781 24.328 1 85 106 GLU A O 1
ATOM 809 N N . PRO A 1 107 ? 8.398 6.41 25.25 1 89.31 107 PRO A N 1
ATOM 810 C CA . PRO A 1 107 ? 7.363 6.898 24.344 1 89.31 107 PRO A CA 1
ATOM 811 C C . PRO A 1 107 ? 7.184 8.414 24.406 1 89.31 107 PRO A C 1
ATOM 813 O O . PRO A 1 107 ? 7.227 9 25.5 1 89.31 107 PRO A O 1
ATOM 816 N N . ILE A 1 108 ? 7.082 9.055 23.234 1 94.19 108 ILE A N 1
ATOM 817 C CA . ILE A 1 108 ? 6.777 10.477 23.141 1 94.19 108 ILE A CA 1
ATOM 818 C C . ILE A 1 108 ? 5.27 10.672 23 1 94.19 108 ILE A C 1
ATOM 820 O O . ILE A 1 108 ? 4.621 10.008 22.188 1 94.19 108 ILE A O 1
ATOM 824 N N . ALA A 1 109 ? 4.707 11.492 23.812 1 92.94 109 ALA A N 1
ATOM 825 C CA . ALA A 1 109 ? 3.285 11.828 23.734 1 92.94 109 ALA A CA 1
ATOM 826 C C . ALA A 1 109 ? 3.084 13.297 23.375 1 92.94 109 ALA A C 1
ATOM 828 O O . ALA A 1 109 ? 3.824 14.164 23.844 1 92.94 109 ALA A O 1
ATOM 829 N N . ALA A 1 110 ? 2.139 13.586 22.531 1 95.19 110 ALA A N 1
ATOM 830 C CA . ALA A 1 110 ? 1.776 14.953 22.141 1 95.19 110 ALA A CA 1
ATOM 831 C C . ALA A 1 110 ? 0.269 15.078 21.953 1 95.19 110 ALA A C 1
ATOM 833 O O . ALA A 1 110 ? -0.417 14.094 21.688 1 95.19 110 ALA A O 1
ATOM 834 N N . ILE A 1 111 ? -0.199 16.281 22.062 1 91.94 111 ILE A N 1
ATOM 835 C CA . ILE A 1 111 ? -1.618 16.531 21.844 1 91.94 111 ILE A CA 1
ATOM 836 C C . ILE A 1 111 ? -1.794 17.812 21.031 1 91.94 111 ILE A C 1
ATOM 838 O O . ILE A 1 111 ? -0.925 18.688 21.062 1 91.94 111 ILE A O 1
ATOM 842 N N . VAL A 1 112 ? -2.803 17.875 20.266 1 92.06 112 VAL A N 1
ATOM 843 C CA . VAL A 1 112 ? -3.311 19.078 19.609 1 92.06 112 VAL A CA 1
ATOM 844 C C . VAL A 1 112 ? -4.781 19.281 19.953 1 92.06 112 VAL A C 1
ATOM 846 O O . VAL A 1 112 ? -5.625 18.438 19.656 1 92.06 112 VAL A O 1
ATOM 849 N N . LEU A 1 113 ? -5.098 20.359 20.594 1 87.88 113 LEU A N 1
ATOM 850 C CA . LEU A 1 113 ? -6.469 20.656 21 1 87.88 113 LEU A CA 1
ATOM 851 C C . LEU A 1 113 ? -7.312 21.094 19.812 1 87.88 113 LEU A C 1
ATOM 853 O O . LEU A 1 113 ? -6.816 21.797 18.922 1 87.88 113 LEU A O 1
ATOM 857 N N . SER A 1 114 ? -8.531 20.656 19.844 1 82.56 114 SER A N 1
ATOM 858 C CA . SER A 1 114 ? -9.492 21.125 18.844 1 82.56 114 SER A CA 1
ATOM 859 C C . SER A 1 114 ? -10.219 22.391 19.312 1 82.56 114 SER A C 1
ATOM 861 O O . SER A 1 114 ? -10.922 22.359 20.328 1 82.56 114 SER A O 1
ATOM 863 N N . THR A 1 115 ? -10 23.547 18.656 1 75 115 THR A N 1
ATOM 864 C CA . THR A 1 115 ? -10.516 24.812 19.172 1 75 115 THR A CA 1
ATOM 865 C C . THR A 1 115 ? -11.688 25.297 18.328 1 75 115 THR A C 1
ATOM 867 O O . THR A 1 115 ? -12.43 26.203 18.734 1 75 115 THR A O 1
ATOM 870 N N . SER A 1 116 ? -11.836 24.953 17.172 1 63.5 116 SER A N 1
ATOM 871 C CA . SER A 1 116 ? -12.891 25.469 16.312 1 63.5 116 SER A CA 1
ATOM 872 C C . SER A 1 116 ? -14.078 24.531 16.266 1 63.5 116 SER A C 1
ATOM 874 O O . SER A 1 116 ? -14.414 23.984 15.203 1 63.5 116 SER A O 1
ATOM 876 N N . LYS A 1 117 ? -14.633 24.234 17.516 1 57.75 117 LYS A N 1
ATOM 877 C CA . LYS A 1 117 ? -15.758 23.312 17.516 1 57.75 117 LYS A CA 1
ATOM 878 C C . LYS A 1 117 ? -17.062 24.047 17.25 1 57.75 117 LYS A C 1
ATOM 880 O O . LYS A 1 117 ? -17.453 24.938 18 1 57.75 117 LYS A O 1
ATOM 885 N N . LYS A 1 118 ? -17.297 24.453 16 1 55.59 118 LYS A N 1
ATOM 886 C CA . LYS A 1 118 ? -18.688 24.844 15.859 1 55.59 118 LYS A CA 1
ATOM 887 C C . LYS A 1 118 ? -19.578 23.625 15.641 1 55.59 118 LYS A C 1
ATOM 889 O O . LYS A 1 118 ? -19.406 22.875 14.672 1 55.59 118 LYS A O 1
ATOM 894 N N . SER A 1 119 ? -19.922 23.031 16.797 1 53.72 119 SER A N 1
ATOM 895 C CA . SER A 1 119 ? -20.844 21.906 16.719 1 53.72 119 SER A CA 1
ATOM 896 C C . SER A 1 119 ? -22.078 22.25 15.883 1 53.72 119 SER A C 1
ATOM 898 O O . SER A 1 119 ? -23.047 22.797 16.391 1 53.72 119 SER A O 1
ATOM 900 N N . GLY A 1 120 ? -21.812 23.078 14.906 1 53.31 120 GLY A N 1
ATOM 901 C CA . GLY A 1 120 ? -23.047 23.359 14.203 1 53.31 120 GLY A CA 1
ATOM 902 C C . GLY A 1 120 ? -23.891 22.125 13.953 1 53.31 120 GLY A C 1
ATOM 903 O O . GLY A 1 120 ? -23.516 21.016 14.328 1 53.31 120 GLY A O 1
ATOM 904 N N . ASP A 1 121 ? -25.094 22.328 13.094 1 59.53 121 ASP A N 1
ATOM 905 C CA . ASP A 1 121 ? -26.312 21.547 12.883 1 59.53 121 ASP A CA 1
ATOM 906 C C . ASP A 1 121 ? -26 20.234 12.156 1 59.53 121 ASP A C 1
ATOM 908 O O . ASP A 1 121 ? -26.141 20.156 10.938 1 59.53 121 ASP A O 1
ATOM 912 N N . TYR A 1 122 ? -25.078 19.469 12.805 1 69.19 122 TYR A N 1
ATOM 913 C CA . TYR A 1 122 ? -24.938 18.141 12.211 1 69.19 122 TYR A CA 1
ATOM 914 C C . TYR A 1 122 ? -26.188 17.312 12.43 1 69.19 122 TYR A C 1
ATOM 916 O O . TYR A 1 122 ? -26.156 16.078 12.273 1 69.19 122 TYR A O 1
ATOM 924 N N . THR A 1 123 ? -27.203 18 12.734 1 76.56 123 THR A N 1
ATOM 925 C CA . THR A 1 123 ? -28.484 17.328 12.906 1 76.56 123 THR A CA 1
ATOM 926 C C . THR A 1 123 ? -28.891 16.609 11.625 1 76.56 123 THR A C 1
ATOM 928 O O . THR A 1 123 ? -29.562 15.578 11.672 1 76.56 123 THR A O 1
ATOM 931 N N . GLN A 1 124 ? -28.375 17.156 10.586 1 86.25 124 GLN A N 1
ATOM 932 C CA . GLN A 1 124 ? -28.672 16.578 9.281 1 86.25 124 GLN A CA 1
ATOM 933 C C . GLN A 1 124 ? -28.203 15.125 9.203 1 86.25 124 GLN A C 1
ATOM 935 O O . GLN A 1 124 ? -28.797 14.312 8.484 1 86.25 124 GLN A O 1
ATOM 940 N N . PHE A 1 125 ? -27.219 14.789 9.977 1 84.62 125 PHE A N 1
ATOM 941 C CA . PHE A 1 125 ? -26.578 13.484 9.828 1 84.62 125 PHE A CA 1
ATOM 942 C C . PHE A 1 125 ? -26.844 12.609 11.047 1 84.62 125 PHE A C 1
ATOM 944 O O . PHE A 1 125 ? -26.422 11.453 11.086 1 84.62 125 PHE A O 1
ATOM 951 N N . SER A 1 126 ? -27.609 13.086 11.938 1 82.44 126 SER A N 1
ATOM 952 C CA . SER A 1 126 ? -27.734 12.422 13.227 1 82.44 126 SER A CA 1
ATOM 953 C C . SER A 1 126 ? -28.844 11.359 13.195 1 82.44 126 SER A C 1
ATOM 955 O O . SER A 1 126 ? -29.891 11.578 12.602 1 82.44 126 SER A O 1
ATOM 957 N N . GLY A 1 127 ? -28.578 10.211 13.844 1 79.44 127 GLY A N 1
ATOM 958 C CA . GLY A 1 127 ? -29.578 9.18 14.078 1 79.44 127 GLY A CA 1
ATOM 959 C C . GLY A 1 127 ? -29.875 8.352 12.844 1 79.44 127 GLY A C 1
ATOM 960 O O . GLY A 1 127 ? -29.203 8.477 11.828 1 79.44 127 GLY A O 1
ATOM 961 N N . PRO A 1 128 ? -30.844 7.438 12.977 1 81.5 128 PRO A N 1
ATOM 962 C CA . PRO A 1 128 ? -31.203 6.535 11.883 1 81.5 128 PRO A CA 1
ATOM 963 C C . PRO A 1 128 ? -31.797 7.273 10.68 1 81.5 128 PRO A C 1
ATOM 965 O O . PRO A 1 128 ? -31.75 6.762 9.555 1 81.5 128 PRO A O 1
ATOM 968 N N . THR A 1 129 ? -32.312 8.453 10.922 1 87.31 129 THR A N 1
ATOM 969 C CA . THR A 1 129 ? -32.875 9.227 9.828 1 87.31 129 THR A CA 1
ATOM 970 C C . THR A 1 129 ? -31.859 10.227 9.273 1 87.31 129 THR A C 1
ATOM 972 O O . THR A 1 129 ? -32.188 11.039 8.414 1 87.31 129 THR A O 1
ATOM 975 N N . GLY A 1 130 ? -30.719 10.078 9.828 1 91.12 130 GLY A N 1
ATOM 976 C CA . GLY A 1 130 ? -29.641 10.922 9.32 1 91.12 130 GLY A CA 1
ATOM 977 C C . GLY A 1 130 ? -29.297 10.648 7.867 1 91.12 130 GLY A C 1
ATOM 978 O O . GLY A 1 130 ? -29.359 9.5 7.418 1 91.12 130 GLY A O 1
ATOM 979 N N . GLU A 1 131 ? -28.922 11.648 7.191 1 92.94 131 GLU A N 1
ATOM 980 C CA . GLU A 1 131 ? -28.625 11.562 5.762 1 92.94 131 GLU A CA 1
ATOM 981 C C . GLU A 1 131 ? -27.219 11.031 5.52 1 92.94 131 GLU A C 1
ATOM 983 O O . GLU A 1 131 ? -26.312 11.289 6.316 1 92.94 131 GLU A O 1
ATOM 988 N N . VAL A 1 132 ? -27.094 10.312 4.469 1 92.19 132 VAL A N 1
ATOM 989 C CA . VAL A 1 132 ? -25.812 9.734 4.082 1 92.19 132 VAL A CA 1
ATOM 990 C C . VAL A 1 132 ? -25.172 10.594 2.988 1 92.19 132 VAL A C 1
ATOM 992 O O . VAL A 1 132 ? -25.812 10.883 1.969 1 92.19 132 VAL A O 1
ATOM 995 N N . ARG A 1 133 ? -24.016 11.023 3.281 1 91.44 133 ARG A N 1
ATOM 996 C CA . ARG A 1 133 ? -23.25 11.75 2.266 1 91.44 133 ARG A CA 1
ATOM 997 C C . ARG A 1 133 ? -22.562 10.797 1.298 1 91.44 133 ARG A C 1
ATOM 999 O O . ARG A 1 133 ? -21.703 10.008 1.699 1 91.44 133 ARG A O 1
ATOM 1006 N N . PRO A 1 134 ? -22.859 10.906 -0.064 1 93.25 134 PRO A N 1
ATOM 1007 C CA . PRO A 1 134 ? -22.172 10.047 -1.024 1 93.25 134 PRO A CA 1
ATOM 1008 C C . PRO A 1 134 ? -20.656 10.242 -0.991 1 93.25 134 PRO A C 1
ATOM 1010 O O . PRO A 1 134 ? -20.172 11.375 -0.989 1 93.25 134 PRO A O 1
ATOM 1013 N N . GLY A 1 135 ? -19.938 9.102 -0.948 1 92.12 135 GLY A N 1
ATOM 1014 C CA . GLY A 1 135 ? -18.484 9.164 -0.938 1 92.12 135 GLY A CA 1
ATOM 1015 C C . GLY A 1 135 ? -17.891 9.18 0.46 1 92.12 135 GLY A C 1
ATOM 1016 O O . GLY A 1 135 ? -16.688 9.039 0.631 1 92.12 135 GLY A O 1
ATOM 1017 N N . HIS A 1 136 ? -18.719 9.406 1.474 1 90.44 136 HIS A N 1
ATOM 1018 C CA . HIS A 1 136 ? -18.266 9.398 2.861 1 90.44 136 HIS A CA 1
ATOM 1019 C C . HIS A 1 136 ? -18.516 8.039 3.51 1 90.44 136 HIS A C 1
ATOM 1021 O O . HIS A 1 136 ? -19.141 7.164 2.908 1 90.44 136 HIS A O 1
ATOM 1027 N N . THR A 1 137 ? -18 7.91 4.691 1 89.44 137 THR A N 1
ATOM 1028 C CA . THR A 1 137 ? -18.109 6.645 5.406 1 89.44 137 THR A CA 1
ATOM 1029 C C . THR A 1 137 ? -19.375 6.617 6.254 1 89.44 137 THR A C 1
ATOM 1031 O O . THR A 1 137 ? -19.547 5.746 7.109 1 89.44 137 THR A O 1
ATOM 1034 N N . ASP A 1 138 ? -20.312 7.477 6.047 1 88.31 138 ASP A N 1
ATOM 1035 C CA . ASP A 1 138 ? -21.469 7.652 6.918 1 88.31 138 ASP A CA 1
ATOM 1036 C C . ASP A 1 138 ? -22.234 6.348 7.07 1 88.31 138 ASP A C 1
ATOM 1038 O O . ASP A 1 138 ? -22.562 5.938 8.188 1 88.31 138 ASP A O 1
ATOM 1042 N N . LEU A 1 139 ? -22.516 5.707 5.98 1 87.88 139 LEU A N 1
ATOM 1043 C CA . LEU A 1 139 ? -23.359 4.523 5.984 1 87.88 139 LEU A CA 1
ATOM 1044 C C . LEU A 1 139 ? -22.625 3.33 6.594 1 87.88 139 LEU A C 1
ATOM 1046 O O . LEU A 1 139 ? -23.156 2.664 7.488 1 87.88 139 LEU A O 1
ATOM 1050 N N . VAL A 1 140 ? -21.438 3.076 6.16 1 86.88 140 VAL A N 1
ATOM 1051 C CA . VAL A 1 140 ? -20.703 1.896 6.605 1 86.88 140 VAL A CA 1
ATOM 1052 C C . VAL A 1 140 ? -20.312 2.049 8.078 1 86.88 140 VAL A C 1
ATOM 1054 O O . VAL A 1 140 ? -20.391 1.092 8.852 1 86.88 140 VAL A O 1
ATOM 1057 N N . LYS A 1 141 ? -19.922 3.23 8.445 1 86.94 141 LYS A N 1
ATOM 1058 C CA . LYS A 1 141 ? -19.531 3.426 9.836 1 86.94 141 LYS A CA 1
ATOM 1059 C C . LYS A 1 141 ? -20.75 3.311 10.766 1 86.94 141 LYS A C 1
ATOM 1061 O O . LYS A 1 141 ? -20.625 2.805 11.883 1 86.94 141 LYS A O 1
ATOM 1066 N N . PHE A 1 142 ? -21.906 3.836 10.344 1 85.94 142 PHE A N 1
ATOM 1067 C CA . PHE A 1 142 ? -23.125 3.736 11.141 1 85.94 142 PHE A CA 1
ATOM 1068 C C . PHE A 1 142 ? -23.469 2.279 11.422 1 85.94 142 PHE A C 1
ATOM 1070 O O . PHE A 1 142 ? -23.719 1.902 12.562 1 85.94 142 PHE A O 1
ATOM 1077 N N . HIS A 1 143 ? -23.375 1.507 10.414 1 85.19 143 HIS A N 1
ATOM 1078 C CA . HIS A 1 143 ? -23.75 0.105 10.562 1 85.19 143 HIS A CA 1
ATOM 1079 C C . HIS A 1 143 ? -22.641 -0.688 11.258 1 85.19 143 HIS A C 1
ATOM 1081 O O . HIS A 1 143 ? -22.938 -1.567 12.078 1 85.19 143 HIS A O 1
ATOM 1087 N N . GLN A 1 144 ? -21.484 -0.359 10.945 1 83.81 144 GLN A N 1
ATOM 1088 C CA . GLN A 1 144 ? -20.375 -1.046 11.586 1 83.81 144 GLN A CA 1
ATOM 1089 C C . GLN A 1 144 ? -20.375 -0.824 13.094 1 83.81 144 GLN A C 1
ATOM 1091 O O . GLN A 1 144 ? -20.062 -1.731 13.859 1 83.81 144 GLN A O 1
ATOM 1096 N N . SER A 1 145 ? -20.734 0.372 13.508 1 82.31 145 SER A N 1
ATOM 1097 C CA . SER A 1 145 ? -20.719 0.734 14.914 1 82.31 145 SER A CA 1
ATOM 1098 C C . SER A 1 145 ? -22.047 0.392 15.586 1 82.31 145 SER A C 1
ATOM 1100 O O . SER A 1 145 ? -22.219 0.59 16.797 1 82.31 145 SER A O 1
ATOM 1102 N N . LYS A 1 146 ? -23 -0.082 14.828 1 81.12 146 LYS A N 1
ATOM 1103 C CA . LYS A 1 146 ? -24.359 -0.366 15.305 1 81.12 146 LYS A CA 1
ATOM 1104 C C . LYS A 1 146 ? -25.016 0.894 15.852 1 81.12 146 LYS A C 1
ATOM 1106 O O . LYS A 1 146 ? -25.672 0.852 16.891 1 81.12 146 LYS A O 1
ATOM 1111 N N . GLY A 1 147 ? -24.688 1.969 15.172 1 79.12 147 GLY A N 1
ATOM 1112 C CA . GLY A 1 147 ? -25.328 3.23 15.492 1 79.12 147 GLY A CA 1
ATOM 1113 C C . GLY A 1 147 ? -24.547 4.078 16.469 1 79.12 147 GLY A C 1
ATOM 1114 O O . GLY A 1 147 ? -24.859 5.25 16.688 1 79.12 147 GLY A O 1
ATOM 1115 N N . PHE A 1 148 ? -23.5 3.498 17.078 1 79.06 148 PHE A N 1
ATOM 1116 C CA . PHE A 1 148 ? -22.672 4.238 18.031 1 79.06 148 PHE A CA 1
ATOM 1117 C C . PHE A 1 148 ? -21.547 4.961 17.312 1 79.06 148 PHE A C 1
ATOM 1119 O O . PHE A 1 148 ? -20.375 4.645 17.516 1 79.06 148 PHE A O 1
ATOM 1126 N N . VAL A 1 149 ? -21.875 5.879 16.453 1 80.06 149 VAL A N 1
ATOM 1127 C CA . VAL A 1 149 ? -20.906 6.609 15.656 1 80.06 149 VAL A CA 1
ATOM 1128 C C . VAL A 1 149 ? -21.016 8.109 15.938 1 80.06 149 VAL A C 1
ATOM 1130 O O . VAL A 1 149 ? -22.109 8.625 16.141 1 80.06 149 VAL A O 1
ATOM 1133 N N . ASP A 1 150 ? -19.828 8.727 16.125 1 76.75 150 ASP A N 1
ATOM 1134 C CA . ASP A 1 150 ? -19.797 10.188 16.156 1 76.75 150 ASP A CA 1
ATOM 1135 C C . ASP A 1 150 ? -20.078 10.766 14.766 1 76.75 150 ASP A C 1
ATOM 1137 O O . ASP A 1 150 ? -19.234 10.664 13.859 1 76.75 150 ASP A O 1
ATOM 1141 N N . VAL A 1 151 ? -21.141 11.352 14.547 1 75.31 151 VAL A N 1
ATOM 1142 C CA . VAL A 1 151 ? -21.625 11.773 13.227 1 75.31 151 VAL A CA 1
ATOM 1143 C C . VAL A 1 151 ? -21.016 13.125 12.867 1 75.31 151 VAL A C 1
ATOM 1145 O O . VAL A 1 151 ? -21.125 13.578 11.727 1 75.31 151 VAL A O 1
ATOM 1148 N N . ARG A 1 152 ? -20.5 13.734 13.938 1 75.38 152 ARG A N 1
ATOM 1149 C CA . ARG A 1 152 ? -19.922 15.047 13.672 1 75.38 152 ARG A CA 1
ATOM 1150 C C . ARG A 1 152 ? -18.625 14.93 12.859 1 75.38 152 ARG A C 1
ATOM 1152 O O . ARG A 1 152 ? -17.656 14.344 13.328 1 75.38 152 ARG A O 1
ATOM 1159 N N . GLY A 1 153 ? -18.766 15.422 11.602 1 72.88 153 GLY A N 1
ATOM 1160 C CA . GLY A 1 153 ? -17.641 15.273 10.711 1 72.88 153 GLY A CA 1
ATOM 1161 C C . GLY A 1 153 ? -17.438 13.852 10.227 1 72.88 153 GLY A C 1
ATOM 1162 O O . GLY A 1 153 ? -18.406 13.148 9.922 1 72.88 153 GLY A O 1
ATOM 1163 N N . GLY A 1 154 ? -16.234 13.43 10.016 1 74.19 154 GLY A N 1
ATOM 1164 C CA . GLY A 1 154 ? -15.93 12.094 9.523 1 74.19 154 GLY A CA 1
ATOM 1165 C C . GLY A 1 154 ? -15.289 11.203 10.57 1 74.19 154 GLY A C 1
ATOM 1166 O O . GLY A 1 154 ? -14.93 10.055 10.281 1 74.19 154 GLY A O 1
ATOM 1167 N N . GLY A 1 155 ? -15.227 11.758 11.773 1 74.19 155 GLY A N 1
ATOM 1168 C CA . GLY A 1 155 ? -14.547 10.984 12.789 1 74.19 155 GLY A CA 1
ATOM 1169 C C . GLY A 1 155 ? -13.102 10.664 12.438 1 74.19 155 GLY A C 1
ATOM 1170 O O . GLY A 1 155 ? -12.336 11.562 12.094 1 74.19 155 GLY A O 1
ATOM 1171 N N . ARG A 1 156 ? -12.805 9.406 12.477 1 77.06 156 ARG A N 1
ATOM 1172 C CA . ARG A 1 156 ? -11.445 8.961 12.188 1 77.06 156 ARG A CA 1
ATOM 1173 C C . ARG A 1 156 ? -11.188 8.922 10.688 1 77.06 156 ARG A C 1
ATOM 1175 O O . ARG A 1 156 ? -10.039 8.805 10.25 1 77.06 156 ARG A O 1
ATOM 1182 N N . SER A 1 157 ? -12.18 9.008 9.938 1 79.12 157 SER A N 1
ATOM 1183 C CA . SER A 1 157 ? -12.023 9.031 8.484 1 79.12 157 SER A CA 1
ATOM 1184 C C . SER A 1 157 ? -11.766 10.453 7.984 1 79.12 157 SER A C 1
ATOM 1186 O O . SER A 1 157 ? -11.539 10.664 6.793 1 79.12 157 SER A O 1
ATOM 1188 N N . SER A 1 158 ? -11.742 11.32 8.938 1 82.19 158 SER A N 1
ATOM 1189 C CA . SER A 1 158 ? -11.453 12.711 8.602 1 82.19 158 SER A CA 1
ATOM 1190 C C . SER A 1 158 ? -9.961 12.922 8.367 1 82.19 158 SER A C 1
ATOM 1192 O O . SER A 1 158 ? -9.133 12.273 9.016 1 82.19 158 SER A O 1
ATOM 1194 N N . TYR A 1 159 ? -9.695 13.844 7.547 1 83.75 159 TYR A N 1
ATOM 1195 C CA . TYR A 1 159 ? -8.305 14.18 7.262 1 83.75 159 TYR A CA 1
ATOM 1196 C C . TYR A 1 159 ? -7.625 14.773 8.492 1 83.75 159 TYR A C 1
ATOM 1198 O O . TYR A 1 159 ? -6.395 14.797 8.57 1 83.75 159 TYR A O 1
ATOM 1206 N N . ARG A 1 160 ? -8.383 15.266 9.484 1 83.56 160 ARG A N 1
ATOM 1207 C CA . ARG A 1 160 ? -7.828 15.82 10.719 1 83.56 160 ARG A CA 1
ATOM 1208 C C . ARG A 1 160 ? -6.996 14.773 11.461 1 83.56 160 ARG A C 1
ATOM 1210 O O . ARG A 1 160 ? -6.047 15.117 12.164 1 83.56 160 ARG A O 1
ATOM 1217 N N . SER A 1 161 ? -7.359 13.562 11.219 1 85.94 161 SER A N 1
ATOM 1218 C CA . SER A 1 161 ? -6.656 12.477 11.883 1 85.94 161 SER A CA 1
ATOM 1219 C C . SER A 1 161 ? -5.188 12.438 11.477 1 85.94 161 SER A C 1
ATOM 1221 O O . SER A 1 161 ? -4.359 11.852 12.18 1 85.94 161 SER A O 1
ATOM 1223 N N . THR A 1 162 ? -4.812 13.086 10.43 1 91.44 162 THR A N 1
ATOM 1224 C CA . THR A 1 162 ? -3.443 13.031 9.93 1 91.44 162 THR A CA 1
ATOM 1225 C C . THR A 1 162 ? -2.529 13.938 10.75 1 91.44 162 THR A C 1
ATOM 1227 O O . THR A 1 162 ? -1.314 13.953 10.531 1 91.44 162 THR A O 1
ATOM 1230 N N . ILE A 1 163 ? -3.107 14.664 11.711 1 92.69 163 ILE A N 1
ATOM 1231 C CA . ILE A 1 163 ? -2.301 15.414 12.664 1 92.69 163 ILE A CA 1
ATOM 1232 C C . ILE A 1 163 ? -1.274 14.484 13.312 1 92.69 163 ILE A C 1
ATOM 1234 O O . ILE A 1 163 ? -0.103 14.852 13.453 1 92.69 163 ILE A O 1
ATOM 1238 N N . THR A 1 164 ? -1.741 13.352 13.594 1 93.25 164 THR A N 1
ATOM 1239 C CA . THR A 1 164 ? -0.9 12.336 14.219 1 93.25 164 THR A CA 1
ATOM 1240 C C . THR A 1 164 ? 0.258 11.953 13.305 1 93.25 164 THR A C 1
ATOM 1242 O O . THR A 1 164 ? 1.398 11.836 13.758 1 93.25 164 THR A O 1
ATOM 1245 N N . ASP A 1 165 ? -0.033 11.781 12.031 1 95.5 165 ASP A N 1
ATOM 1246 C CA . ASP A 1 165 ? 0.998 11.438 11.055 1 95.5 165 ASP A CA 1
ATOM 1247 C C . ASP A 1 165 ? 2.062 12.523 10.977 1 95.5 165 ASP A C 1
ATOM 1249 O O . ASP A 1 165 ? 3.258 12.227 10.922 1 95.5 165 ASP A O 1
ATOM 1253 N N . VAL A 1 166 ? 1.608 13.727 10.984 1 97.12 166 VAL A N 1
ATOM 1254 C CA . VAL A 1 166 ? 2.51 14.867 10.812 1 97.12 166 VAL A CA 1
ATOM 1255 C C . VAL A 1 166 ? 3.393 15.016 12.047 1 97.12 166 VAL A C 1
ATOM 1257 O O . VAL A 1 166 ? 4.59 15.281 11.93 1 97.12 166 VAL A O 1
ATOM 1260 N N . ILE A 1 167 ? 2.848 14.82 13.234 1 96.38 167 ILE A N 1
ATOM 1261 C CA . ILE A 1 167 ? 3.639 14.906 14.461 1 96.38 167 ILE A CA 1
ATOM 1262 C C . ILE A 1 167 ? 4.688 13.797 14.469 1 96.38 167 ILE A C 1
ATOM 1264 O O . ILE A 1 167 ? 5.883 14.062 14.625 1 96.38 167 ILE A O 1
ATOM 1268 N N . GLY A 1 168 ? 4.215 12.594 14.289 1 97.19 168 GLY A N 1
ATOM 1269 C CA . GLY A 1 168 ? 5.145 11.477 14.25 1 97.19 168 GLY A CA 1
ATOM 1270 C C . GLY A 1 168 ? 6.164 11.586 13.133 1 97.19 168 GLY A C 1
ATOM 1271 O O . GLY A 1 168 ? 7.344 11.281 13.328 1 97.19 168 GLY A O 1
ATOM 1272 N N . GLY A 1 169 ? 5.691 11.977 11.992 1 98.19 169 GLY A N 1
ATOM 1273 C CA . GLY A 1 169 ? 6.574 12.18 10.852 1 98.19 169 GLY A CA 1
ATOM 1274 C C . GLY A 1 169 ? 7.613 13.258 11.086 1 98.19 169 GLY A C 1
ATOM 1275 O O . GLY A 1 169 ? 8.727 13.188 10.555 1 98.19 169 GLY A O 1
ATOM 1276 N N . SER A 1 170 ? 7.277 14.289 11.836 1 98.06 170 SER A N 1
ATOM 1277 C CA . SER A 1 170 ? 8.227 15.359 12.148 1 98.06 170 SER A CA 1
ATOM 1278 C C . SER A 1 170 ? 9.383 14.836 12.992 1 98.06 170 SER A C 1
ATOM 1280 O O . SER A 1 170 ? 10.539 15.172 12.734 1 98.06 170 SER A O 1
ATOM 1282 N N . VAL A 1 171 ? 9.078 14.055 13.969 1 97.06 171 VAL A N 1
ATOM 1283 C CA . VAL A 1 171 ? 10.125 13.469 14.789 1 97.06 171 VAL A CA 1
ATOM 1284 C C . VAL A 1 171 ? 11.016 12.57 13.93 1 97.06 171 VAL A C 1
ATOM 1286 O O . VAL A 1 171 ? 12.242 12.656 14.008 1 97.06 171 VAL A O 1
ATOM 1289 N N . ALA A 1 172 ? 10.391 11.781 13.094 1 97.94 172 ALA A N 1
ATOM 1290 C CA . ALA A 1 172 ? 11.133 10.867 12.227 1 97.94 172 ALA A CA 1
ATOM 1291 C C . ALA A 1 172 ? 12.07 11.633 11.289 1 97.94 172 ALA A C 1
ATOM 1293 O O . ALA A 1 172 ? 13.234 11.266 11.141 1 97.94 172 ALA A O 1
ATOM 1294 N N . ARG A 1 173 ? 11.523 12.68 10.641 1 97.75 173 ARG A N 1
ATOM 1295 C CA . ARG A 1 173 ? 12.328 13.375 9.648 1 97.75 173 ARG A CA 1
ATOM 1296 C C . ARG A 1 173 ? 13.477 14.133 10.297 1 97.75 173 ARG A C 1
ATOM 1298 O O . ARG A 1 173 ? 14.555 14.266 9.711 1 97.75 173 ARG A O 1
ATOM 1305 N N . ILE A 1 174 ? 13.328 14.617 11.547 1 97.06 174 ILE A N 1
ATOM 1306 C CA . ILE A 1 174 ? 14.422 15.258 12.266 1 97.06 174 ILE A CA 1
ATOM 1307 C C . ILE A 1 174 ? 15.547 14.258 12.5 1 97.06 174 ILE A C 1
ATOM 1309 O O . ILE A 1 174 ? 16.719 14.555 12.25 1 97.06 174 ILE A O 1
ATOM 1313 N N . ILE A 1 175 ? 15.227 13.062 12.914 1 95.75 175 ILE A N 1
ATOM 1314 C CA . ILE A 1 175 ? 16.203 12.023 13.188 1 95.75 175 ILE A CA 1
ATOM 1315 C C . ILE A 1 175 ? 16.906 11.617 11.891 1 95.75 175 ILE A C 1
ATOM 1317 O O . ILE A 1 175 ? 18.125 11.516 11.844 1 95.75 175 ILE A O 1
ATOM 1321 N N . LEU A 1 176 ? 16.156 11.383 10.852 1 97.12 176 LEU A N 1
ATOM 1322 C CA . LEU A 1 176 ? 16.703 10.969 9.562 1 97.12 176 LEU A CA 1
ATOM 1323 C C . LEU A 1 176 ? 17.625 12.039 8.992 1 97.12 176 LEU A C 1
ATOM 1325 O O . LEU A 1 176 ? 18.641 11.719 8.383 1 97.12 176 LEU A O 1
ATOM 1329 N N . ARG A 1 177 ? 17.234 13.281 9.172 1 96.62 177 ARG A N 1
ATOM 1330 C CA . ARG A 1 177 ? 18.062 14.391 8.719 1 96.62 177 ARG A CA 1
ATOM 1331 C C . ARG A 1 177 ? 19.391 14.414 9.469 1 96.62 177 ARG A C 1
ATOM 1333 O O . ARG A 1 177 ? 20.453 14.555 8.852 1 96.62 177 ARG A O 1
ATOM 1340 N N . GLU A 1 178 ? 19.344 14.305 10.711 1 95.25 178 GLU A N 1
ATOM 1341 C CA . GLU A 1 178 ? 20.547 14.344 11.531 1 95.25 178 GLU A CA 1
ATOM 1342 C C . GLU A 1 178 ? 21.469 13.172 11.219 1 95.25 178 GLU A C 1
ATOM 1344 O O . GLU A 1 178 ? 22.688 13.336 11.148 1 95.25 178 GLU A O 1
ATOM 1349 N N . CYS A 1 179 ? 20.922 12 11.047 1 93.44 179 CYS A N 1
ATOM 1350 C CA . CYS A 1 179 ? 21.719 10.781 10.883 1 93.44 179 CYS A CA 1
ATOM 1351 C C . CYS A 1 179 ? 22.234 10.648 9.453 1 93.44 179 CYS A C 1
ATOM 1353 O O . CYS A 1 179 ? 23.328 10.156 9.227 1 93.44 179 CYS A O 1
ATOM 1355 N N . PHE A 1 180 ? 21.391 11.125 8.453 1 94 180 PHE A N 1
ATOM 1356 C CA . PHE A 1 180 ? 21.734 10.75 7.078 1 94 180 PHE A CA 1
ATOM 1357 C C . PHE A 1 180 ? 21.609 11.953 6.148 1 94 180 PHE A C 1
ATOM 1359 O O . PHE A 1 180 ? 21.938 11.859 4.961 1 94 180 PHE A O 1
ATOM 1366 N N . GLY A 1 181 ? 21.172 13.047 6.641 1 95.69 181 GLY A N 1
ATOM 1367 C CA . GLY A 1 181 ? 20.922 14.195 5.785 1 95.69 181 GLY A CA 1
ATOM 1368 C C . GLY A 1 181 ? 19.672 14.047 4.93 1 95.69 181 GLY A C 1
ATOM 1369 O O . GLY A 1 181 ? 19.469 14.82 3.994 1 95.69 181 GLY A O 1
ATOM 1370 N N . THR A 1 182 ? 18.828 13.078 5.219 1 97.19 182 THR A N 1
ATOM 1371 C CA . THR A 1 182 ? 17.625 12.773 4.43 1 97.19 182 THR A CA 1
ATOM 1372 C C . THR A 1 182 ? 16.609 13.914 4.527 1 97.19 182 THR A C 1
ATOM 1374 O O . THR A 1 182 ? 16.391 14.461 5.609 1 97.19 182 THR A O 1
ATOM 1377 N N . ARG A 1 183 ? 16.047 14.312 3.42 1 97.81 183 ARG A N 1
ATOM 1378 C CA . ARG A 1 183 ? 15.023 15.352 3.338 1 97.81 183 ARG A CA 1
ATOM 1379 C C . ARG A 1 183 ? 13.828 14.875 2.525 1 97.81 183 ARG A C 1
ATOM 1381 O O . ARG A 1 183 ? 13.969 14.055 1.619 1 97.81 183 ARG A O 1
ATOM 1388 N N . PHE A 1 184 ? 12.664 15.328 2.863 1 98.25 184 PHE A N 1
ATOM 1389 C CA . PHE A 1 184 ? 11.414 14.961 2.211 1 98.25 184 PHE A CA 1
ATOM 1390 C C . PHE A 1 184 ? 10.727 16.188 1.635 1 98.25 184 PHE A C 1
ATOM 1392 O O . PHE A 1 184 ? 10.531 17.188 2.338 1 98.25 184 PHE A O 1
ATOM 1399 N N . VAL A 1 185 ? 10.383 16.141 0.367 1 98.12 185 VAL A N 1
ATOM 1400 C CA . VAL A 1 185 ? 9.719 17.25 -0.315 1 98.12 185 VAL A CA 1
ATOM 1401 C C . VAL A 1 185 ? 8.57 16.719 -1.166 1 98.12 185 VAL A C 1
ATOM 1403 O O . VAL A 1 185 ? 8.656 15.617 -1.713 1 98.12 185 VAL A O 1
ATOM 1406 N N . SER A 1 186 ? 7.469 17.453 -1.204 1 98.06 186 SER A N 1
ATOM 1407 C CA . SER A 1 186 ? 6.344 17.094 -2.055 1 98.06 186 SER A CA 1
ATOM 1408 C C . SER A 1 186 ? 5.957 18.234 -2.986 1 98.06 186 SER A C 1
ATOM 1410 O O . SER A 1 186 ? 6.227 19.391 -2.688 1 98.06 186 SER A O 1
ATOM 1412 N N . SER A 1 187 ? 5.434 17.922 -4.102 1 98.25 187 SER A N 1
ATOM 1413 C CA . SER A 1 187 ? 4.969 18.859 -5.113 1 98.25 187 SER A CA 1
ATOM 1414 C C . SER A 1 187 ? 3.686 18.375 -5.777 1 98.25 187 SER A C 1
ATOM 1416 O O . SER A 1 187 ? 3.625 17.25 -6.262 1 98.25 187 SER A O 1
ATOM 1418 N N . ILE A 1 188 ? 2.686 19.234 -5.742 1 97.75 188 ILE A N 1
ATOM 1419 C CA . ILE A 1 188 ? 1.47 18.906 -6.473 1 97.75 188 ILE A CA 1
ATOM 1420 C C . ILE A 1 188 ? 1.763 18.875 -7.973 1 97.75 188 ILE A C 1
ATOM 1422 O O . ILE A 1 188 ? 2.346 19.812 -8.516 1 97.75 188 ILE A O 1
ATOM 1426 N N . CYS A 1 189 ? 1.334 17.75 -8.633 1 98 189 CYS A N 1
ATOM 1427 C CA . CYS A 1 189 ? 1.727 17.609 -10.031 1 98 189 CYS A CA 1
ATOM 1428 C C . CYS A 1 189 ? 0.503 17.516 -10.93 1 98 189 CYS A C 1
ATOM 1430 O O . CYS A 1 189 ? 0.629 17.516 -12.156 1 98 189 CYS A O 1
ATOM 1432 N N . GLN A 1 190 ? -0.66 17.453 -10.336 1 98.19 190 GLN A N 1
ATOM 1433 C CA . GLN A 1 190 ? -1.888 17.453 -11.125 1 98.19 190 GLN A CA 1
ATOM 1434 C C . GLN A 1 190 ? -3.076 17.938 -10.289 1 98.19 190 GLN A C 1
ATOM 1436 O O . GLN A 1 190 ? -3.166 17.625 -9.102 1 98.19 190 GLN A O 1
ATOM 1441 N N . VAL A 1 191 ? -3.953 18.719 -10.883 1 97.81 191 VAL A N 1
ATOM 1442 C CA . VAL A 1 191 ? -5.258 19.094 -10.359 1 97.81 191 VAL A CA 1
ATOM 1443 C C . VAL A 1 191 ? -6.312 19 -11.461 1 97.81 191 VAL A C 1
ATOM 1445 O O . VAL A 1 191 ? -6.23 19.703 -12.469 1 97.81 191 VAL A O 1
ATOM 1448 N N . GLY A 1 192 ? -7.301 18.125 -11.219 1 97.69 192 GLY A N 1
ATOM 1449 C CA . GLY A 1 192 ? -8.219 17.875 -12.32 1 97.69 192 GLY A CA 1
ATOM 1450 C C . GLY A 1 192 ? -7.516 17.453 -13.602 1 97.69 192 GLY A C 1
ATOM 1451 O O . GLY A 1 192 ? -6.707 16.516 -13.586 1 97.69 192 GLY A O 1
ATOM 1452 N N . SER A 1 193 ? -7.836 18.109 -14.656 1 97 193 SER A N 1
ATOM 1453 C CA . SER A 1 193 ? -7.246 17.766 -15.953 1 97 193 SER A CA 1
ATOM 1454 C C . SER A 1 193 ? -5.922 18.5 -16.156 1 97 193 SER A C 1
ATOM 1456 O O . SER A 1 193 ? -5.188 18.203 -17.109 1 97 193 SER A O 1
ATOM 1458 N N . LEU A 1 194 ? -5.566 19.438 -15.266 1 97.94 194 LEU A N 1
ATOM 1459 C CA . LEU A 1 194 ? -4.34 20.219 -15.391 1 97.94 194 LEU A CA 1
ATOM 1460 C C . LEU A 1 194 ? -3.143 19.438 -14.859 1 97.94 194 LEU A C 1
ATOM 1462 O O . LEU A 1 194 ? -3.166 18.953 -13.727 1 97.94 194 LEU A O 1
ATOM 1466 N N . LYS A 1 195 ? -2.131 19.344 -15.656 1 97.81 195 LYS A N 1
ATOM 1467 C CA . LYS A 1 195 ? -0.936 18.594 -15.266 1 97.81 195 LYS A CA 1
ATOM 1468 C C . LYS A 1 195 ? 0.302 19.484 -15.305 1 97.81 195 LYS A C 1
ATOM 1470 O O . LYS A 1 195 ? 0.456 20.312 -16.203 1 97.81 195 LYS A O 1
ATOM 1475 N N . SER A 1 196 ? 1.133 19.312 -14.305 1 97.88 196 SER A N 1
ATOM 1476 C CA . SER A 1 196 ? 2.426 19.984 -14.289 1 97.88 196 SER A CA 1
ATOM 1477 C C . SER A 1 196 ? 3.334 19.469 -15.398 1 97.88 196 SER A C 1
ATOM 1479 O O . SER A 1 196 ? 3.299 18.281 -15.727 1 97.88 196 SER A O 1
ATOM 1481 N N . LYS A 1 197 ? 4.156 20.344 -15.922 1 96.44 197 LYS A N 1
ATOM 1482 C CA . LYS A 1 197 ? 5.141 19.969 -16.922 1 96.44 197 LYS A CA 1
ATOM 1483 C C . LYS A 1 197 ? 6.488 19.641 -16.281 1 96.44 197 LYS A C 1
ATOM 1485 O O . LYS A 1 197 ? 7.434 19.25 -16.969 1 96.44 197 LYS A O 1
ATOM 1490 N N . GLN A 1 198 ? 6.523 19.797 -14.992 1 95.31 198 GLN A N 1
ATOM 1491 C CA . GLN A 1 198 ? 7.766 19.562 -14.258 1 95.31 198 GLN A CA 1
ATOM 1492 C C . GLN A 1 198 ? 7.605 18.406 -13.266 1 95.31 198 GLN A C 1
ATOM 1494 O O . GLN A 1 198 ? 6.531 18.234 -12.688 1 95.31 198 GLN A O 1
ATOM 1499 N N . SER A 1 199 ? 8.688 17.672 -13.148 1 95.12 199 SER A N 1
ATOM 1500 C CA . SER A 1 199 ? 8.742 16.578 -12.18 1 95.12 199 SER A CA 1
ATOM 1501 C C . SER A 1 199 ? 9.688 16.891 -11.039 1 95.12 199 SER A C 1
ATOM 1503 O O . SER A 1 199 ? 10.844 17.266 -11.266 1 95.12 199 SER A O 1
ATOM 1505 N N . LEU A 1 200 ? 9.141 16.812 -9.812 1 96.5 200 LEU A N 1
ATOM 1506 C CA . LEU A 1 200 ? 9.977 17.031 -8.633 1 96.5 200 LEU A CA 1
ATOM 1507 C C . LEU A 1 200 ? 11.133 16.031 -8.602 1 96.5 200 LEU A C 1
ATOM 1509 O O . LEU A 1 200 ? 12.266 16.406 -8.281 1 96.5 200 LEU A O 1
ATOM 1513 N N . ALA A 1 201 ? 10.867 14.789 -8.953 1 95.62 201 ALA A N 1
ATOM 1514 C CA . ALA A 1 201 ? 11.859 13.711 -8.914 1 95.62 201 ALA A CA 1
ATOM 1515 C C . ALA A 1 201 ? 13.023 14.008 -9.852 1 95.62 201 ALA A C 1
ATOM 1517 O O . ALA A 1 201 ? 14.164 13.641 -9.57 1 95.62 201 ALA A O 1
ATOM 1518 N N . ASP A 1 202 ? 12.758 14.688 -10.93 1 94 202 ASP A N 1
ATOM 1519 C CA . ASP A 1 202 ? 13.789 14.984 -11.922 1 94 202 ASP A CA 1
ATOM 1520 C C . ASP A 1 202 ? 14.586 16.234 -11.531 1 94 202 ASP A C 1
ATOM 1522 O O . ASP A 1 202 ? 15.688 16.453 -12.031 1 94 202 ASP A O 1
ATOM 1526 N N . THR A 1 203 ? 14.031 17.031 -10.633 1 92.94 203 THR A N 1
ATOM 1527 C CA . THR A 1 203 ? 14.609 18.344 -10.359 1 92.94 203 THR A CA 1
ATOM 1528 C C . THR A 1 203 ? 15.297 18.344 -8.992 1 92.94 203 THR A C 1
ATOM 1530 O O . THR A 1 203 ? 16.328 19 -8.82 1 92.94 203 THR A O 1
ATOM 1533 N N . LEU A 1 204 ? 14.812 17.609 -8.109 1 93.44 204 LEU A N 1
ATOM 1534 C CA . LEU A 1 204 ? 15.234 17.703 -6.715 1 93.44 204 LEU A CA 1
ATOM 1535 C C . LEU A 1 204 ? 16.562 16.984 -6.496 1 93.44 204 LEU A C 1
ATOM 1537 O O . LEU A 1 204 ? 16.734 15.844 -6.934 1 93.44 204 LEU A O 1
ATOM 1541 N N . THR A 1 205 ? 17.438 17.656 -5.922 1 92.5 205 THR A N 1
ATOM 1542 C CA . THR A 1 205 ? 18.703 17.094 -5.434 1 92.5 205 THR A CA 1
ATOM 1543 C C . THR A 1 205 ? 19 17.578 -4.02 1 92.5 205 THR A C 1
ATOM 1545 O O . THR A 1 205 ? 18.375 18.531 -3.541 1 92.5 205 THR A O 1
ATOM 1548 N N . ILE A 1 206 ? 19.906 16.922 -3.396 1 90.75 206 ILE A N 1
ATOM 1549 C CA . ILE A 1 206 ? 20.281 17.281 -2.033 1 90.75 206 ILE A CA 1
ATOM 1550 C C . ILE A 1 206 ? 20.828 18.703 -2.012 1 90.75 206 ILE A C 1
ATOM 1552 O O . ILE A 1 206 ? 20.656 19.422 -1.031 1 90.75 206 ILE A O 1
ATOM 1556 N N . ASP A 1 207 ? 21.406 19.156 -3.082 1 93.19 207 ASP A N 1
ATOM 1557 C CA . ASP A 1 207 ? 22.109 20.438 -3.133 1 93.19 207 ASP A CA 1
ATOM 1558 C C . ASP A 1 207 ? 21.141 21.594 -3.369 1 93.19 207 ASP A C 1
ATOM 1560 O O . ASP A 1 207 ? 21.438 22.734 -3.033 1 93.19 207 ASP A O 1
ATOM 1564 N N . ASN A 1 208 ? 19.984 21.297 -3.92 1 95.5 208 ASN A N 1
ATOM 1565 C CA . ASN A 1 208 ? 19.094 22.406 -4.27 1 95.5 208 ASN A CA 1
ATOM 1566 C C . ASN A 1 208 ? 17.797 22.359 -3.457 1 95.5 208 ASN A C 1
ATOM 1568 O O . ASN A 1 208 ? 16.828 23.031 -3.805 1 95.5 208 ASN A O 1
ATOM 1572 N N . ILE A 1 209 ? 17.766 21.578 -2.477 1 95.19 209 ILE A N 1
ATOM 1573 C CA . ILE A 1 209 ? 16.531 21.312 -1.733 1 95.19 209 ILE A CA 1
ATOM 1574 C C . ILE A 1 209 ? 16.031 22.609 -1.096 1 95.19 209 ILE A C 1
ATOM 1576 O O . ILE A 1 209 ? 14.82 22.859 -1.064 1 95.19 209 ILE A O 1
ATOM 1580 N N . ASP A 1 210 ? 16.875 23.453 -0.525 1 94.69 210 ASP A N 1
ATOM 1581 C CA . ASP A 1 210 ? 16.469 24.703 0.12 1 94.69 210 ASP A CA 1
ATOM 1582 C C . ASP A 1 210 ? 15.812 25.641 -0.884 1 94.69 210 ASP A C 1
ATOM 1584 O O . ASP A 1 210 ? 14.805 26.281 -0.574 1 94.69 210 ASP A O 1
ATOM 1588 N N . GLU A 1 211 ? 16.391 25.688 -2.031 1 95.69 211 GLU A N 1
ATOM 1589 C CA . GLU A 1 211 ? 15.828 26.516 -3.088 1 95.69 211 GLU A CA 1
ATOM 1590 C C . GLU A 1 211 ? 14.453 26.016 -3.52 1 95.69 211 GLU A C 1
ATOM 1592 O O . GLU A 1 211 ? 13.531 26.812 -3.732 1 95.69 211 GLU A O 1
ATOM 1597 N N . ILE A 1 212 ? 14.352 24.734 -3.666 1 96.31 212 ILE A N 1
ATOM 1598 C CA . ILE A 1 212 ? 13.094 24.125 -4.082 1 96.31 212 ILE A CA 1
ATOM 1599 C C . ILE A 1 212 ? 12.023 24.359 -3.014 1 96.31 212 ILE A C 1
ATOM 1601 O O . ILE A 1 212 ? 10.891 24.703 -3.334 1 96.31 212 ILE A O 1
ATOM 1605 N N . GLU A 1 213 ? 12.391 24.188 -1.772 1 94.5 213 GLU A N 1
ATOM 1606 C CA . GLU A 1 213 ? 11.445 24.406 -0.677 1 94.5 213 GLU A CA 1
ATOM 1607 C C . GLU A 1 213 ? 10.961 25.859 -0.652 1 94.5 213 GLU A C 1
ATOM 1609 O O . GLU A 1 213 ? 9.773 26.109 -0.429 1 94.5 213 GLU A O 1
ATOM 1614 N N . THR A 1 214 ? 11.852 26.75 -0.848 1 94 214 THR A N 1
ATOM 1615 C CA . THR A 1 214 ? 11.492 28.172 -0.906 1 94 214 THR A CA 1
ATOM 1616 C C . THR A 1 214 ? 10.539 28.438 -2.066 1 94 214 THR A C 1
ATOM 1618 O O . THR A 1 214 ? 9.539 29.141 -1.909 1 94 214 THR A O 1
ATOM 1621 N N . SER A 1 215 ? 10.883 27.859 -3.174 1 94.06 215 SER A N 1
ATOM 1622 C CA . SER A 1 215 ? 10.055 28.016 -4.363 1 94.06 215 SER A CA 1
ATOM 1623 C C . SER A 1 215 ? 8.648 27.484 -4.129 1 94.06 215 SER A C 1
ATOM 1625 O O . SER A 1 215 ? 7.664 28.078 -4.562 1 94.06 215 SER A O 1
ATOM 1627 N N . LEU A 1 216 ? 8.539 26.391 -3.488 1 94.44 216 LEU A N 1
ATOM 1628 C CA . LEU A 1 216 ? 7.25 25.797 -3.176 1 94.44 216 LEU A CA 1
ATOM 1629 C C . LEU A 1 216 ? 6.422 26.703 -2.275 1 94.44 216 LEU A C 1
ATOM 1631 O O . LEU A 1 216 ? 5.203 26.812 -2.438 1 94.44 216 LEU A O 1
ATOM 1635 N N . GLY A 1 217 ? 7.078 27.344 -1.342 1 89.94 217 GLY A N 1
ATOM 1636 C CA . GLY A 1 217 ? 6.402 28.234 -0.417 1 89.94 217 GLY A CA 1
ATOM 1637 C C . GLY A 1 217 ? 5.844 29.484 -1.088 1 89.94 217 GLY A C 1
ATOM 1638 O O . GLY A 1 217 ? 4.859 30.062 -0.622 1 89.94 217 GLY A O 1
ATOM 1639 N N . GLU A 1 218 ? 6.367 29.859 -2.219 1 90.75 218 GLU A N 1
ATOM 1640 C CA . GLU A 1 218 ? 5.984 31.062 -2.932 1 90.75 218 GLU A CA 1
ATOM 1641 C C . GLU A 1 218 ? 4.898 30.781 -3.967 1 90.75 218 GLU A C 1
ATOM 1643 O O . GLU A 1 218 ? 4.258 31.703 -4.477 1 90.75 218 GLU A O 1
ATOM 1648 N N . ALA A 1 219 ? 4.695 29.578 -4.227 1 92.62 219 ALA A N 1
ATOM 1649 C CA . ALA A 1 219 ? 3.752 29.188 -5.273 1 92.62 219 ALA A CA 1
ATOM 1650 C C . ALA A 1 219 ? 2.311 29.297 -4.785 1 92.62 219 ALA A C 1
ATOM 1652 O O . ALA A 1 219 ? 2.051 29.219 -3.58 1 92.62 219 ALA A O 1
ATOM 1653 N N . GLU A 1 220 ? 1.345 29.531 -5.734 1 92.38 220 GLU A N 1
ATOM 1654 C CA . GLU A 1 220 ? -0.079 29.625 -5.422 1 92.38 220 GLU A CA 1
ATOM 1655 C C . GLU A 1 220 ? -0.558 28.375 -4.688 1 92.38 220 GLU A C 1
ATOM 1657 O O . GLU A 1 220 ? -1.356 28.469 -3.752 1 92.38 220 GLU A O 1
ATOM 1662 N N . ILE A 1 221 ? -0.162 27.25 -5.203 1 93.44 221 ILE A N 1
ATOM 1663 C CA . ILE A 1 221 ? -0.249 25.969 -4.527 1 93.44 221 ILE A CA 1
ATOM 1664 C C . ILE A 1 221 ? 1.121 25.281 -4.523 1 93.44 221 ILE A C 1
ATOM 1666 O O . ILE A 1 221 ? 1.978 25.609 -5.352 1 93.44 221 ILE A O 1
ATOM 1670 N N . ALA A 1 222 ? 1.433 24.438 -3.641 1 94.62 222 ALA A N 1
ATOM 1671 C CA . ALA A 1 222 ? 2.762 23.875 -3.445 1 94.62 222 ALA A CA 1
ATOM 1672 C C . ALA A 1 222 ? 3.166 23 -4.637 1 94.62 222 ALA A C 1
ATOM 1674 O O . ALA A 1 222 ? 3.025 21.781 -4.598 1 94.62 222 ALA A O 1
ATOM 1675 N N . SER A 1 223 ? 3.646 23.656 -5.691 1 97.19 223 SER A N 1
ATOM 1676 C CA . SER A 1 223 ? 4.156 23 -6.891 1 97.19 223 SER A CA 1
ATOM 1677 C C . SER A 1 223 ? 5.414 23.688 -7.406 1 97.19 223 SER A C 1
ATOM 1679 O O . SER A 1 223 ? 5.527 24.906 -7.348 1 97.19 223 SER A O 1
ATOM 1681 N N . ILE A 1 224 ? 6.328 22.906 -7.891 1 97.31 224 ILE A N 1
ATOM 1682 C CA . ILE A 1 224 ? 7.562 23.469 -8.422 1 97.31 224 ILE A CA 1
ATOM 1683 C C . ILE A 1 224 ? 7.289 24.125 -9.773 1 97.31 224 ILE A C 1
ATOM 1685 O O . ILE A 1 224 ? 8.125 24.875 -10.281 1 97.31 224 ILE A O 1
ATOM 1689 N N . ASP A 1 225 ? 6.188 23.766 -10.414 1 97.75 225 ASP A N 1
ATOM 1690 C CA . ASP A 1 225 ? 5.719 24.391 -11.648 1 97.75 225 ASP A CA 1
ATOM 1691 C C . ASP A 1 225 ? 4.785 25.562 -11.352 1 97.75 225 ASP A C 1
ATOM 1693 O O . ASP A 1 225 ? 3.566 25.391 -11.281 1 97.75 225 ASP A O 1
ATOM 1697 N N . HIS A 1 226 ? 5.324 26.766 -11.344 1 97 226 HIS A N 1
ATOM 1698 C CA . HIS A 1 226 ? 4.578 27.938 -10.898 1 97 226 HIS A CA 1
ATOM 1699 C C . HIS A 1 226 ? 3.443 28.266 -11.867 1 97 226 HIS A C 1
ATOM 1701 O O . HIS A 1 226 ? 2.389 28.75 -11.445 1 97 226 HIS A O 1
ATOM 1707 N N . GLU A 1 227 ? 3.691 28.094 -13.172 1 97.62 227 GLU A N 1
ATOM 1708 C CA . GLU A 1 227 ? 2.627 28.328 -14.141 1 97.62 227 GLU A CA 1
ATOM 1709 C C . GLU A 1 227 ? 1.443 27.391 -13.898 1 97.62 227 GLU A C 1
ATOM 1711 O O . GLU A 1 227 ? 0.295 27.844 -13.852 1 97.62 227 GLU A O 1
AT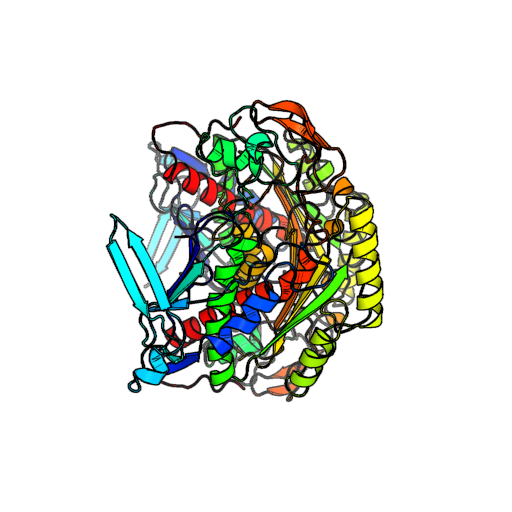OM 1716 N N . PHE A 1 228 ? 1.746 26.172 -13.75 1 97.75 228 PHE A N 1
ATOM 1717 C CA . PHE A 1 228 ? 0.729 25.188 -13.398 1 97.75 228 PHE A CA 1
ATOM 1718 C C . PHE A 1 228 ? 0.037 25.562 -12.094 1 97.75 228 PHE A C 1
ATOM 1720 O O . PHE A 1 228 ? -1.189 25.5 -11.992 1 97.75 228 PHE A O 1
ATOM 1727 N N . ALA A 1 229 ? 0.816 25.953 -11.117 1 97 229 ALA A N 1
ATOM 1728 C CA . ALA A 1 229 ? 0.286 26.297 -9.805 1 97 229 ALA A CA 1
ATOM 1729 C C . ALA A 1 229 ? -0.748 27.422 -9.898 1 97 229 ALA A C 1
ATOM 1731 O O . ALA A 1 229 ? -1.795 27.359 -9.25 1 97 229 ALA A O 1
ATOM 1732 N N . ASN A 1 230 ? -0.459 28.422 -10.672 1 97.06 230 ASN A N 1
ATOM 1733 C CA . ASN A 1 230 ? -1.378 29.531 -10.844 1 97.06 230 ASN A CA 1
ATOM 1734 C C . ASN A 1 230 ? -2.67 29.094 -11.531 1 97.06 230 ASN A C 1
ATOM 1736 O O . ASN A 1 230 ? -3.764 29.453 -11.086 1 97.06 230 ASN A O 1
ATOM 1740 N N . GLU A 1 231 ? -2.506 28.328 -12.578 1 97.81 231 GLU A N 1
ATOM 1741 C CA . GLU A 1 231 ? -3.676 27.828 -13.297 1 97.81 231 GLU A CA 1
ATOM 1742 C C . GLU A 1 231 ? -4.535 26.938 -12.406 1 97.81 231 GLU A C 1
ATOM 1744 O O . GLU A 1 231 ? -5.766 27.031 -12.43 1 97.81 231 GLU A O 1
ATOM 1749 N N . ALA A 1 232 ? -3.887 26.094 -11.742 1 96.88 232 ALA A N 1
ATOM 1750 C CA . ALA A 1 232 ? -4.586 25.188 -10.836 1 96.88 232 ALA A CA 1
ATOM 1751 C C . ALA A 1 232 ? -5.316 25.969 -9.742 1 96.88 232 ALA A C 1
ATOM 1753 O O . ALA A 1 232 ? -6.438 25.625 -9.367 1 96.88 232 ALA A O 1
ATOM 1754 N N . GLY A 1 233 ? -4.648 26.984 -9.172 1 94.88 233 GLY A N 1
ATOM 1755 C CA . GLY A 1 233 ? -5.301 27.828 -8.188 1 94.88 233 GLY A CA 1
ATOM 1756 C C . GLY A 1 233 ? -6.602 28.422 -8.688 1 94.88 233 GLY A C 1
ATOM 1757 O O . GLY A 1 233 ? -7.605 28.422 -7.973 1 94.88 233 GLY A O 1
ATOM 1758 N N . GLU A 1 234 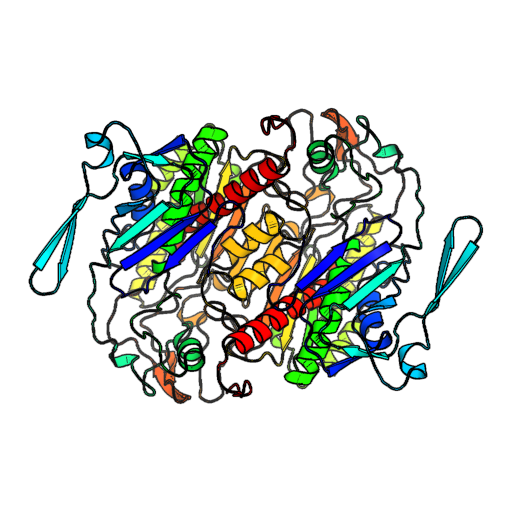? -6.574 28.906 -9.852 1 96.25 234 GLU A N 1
ATOM 1759 C CA . GLU A 1 234 ? -7.77 29.484 -10.453 1 96.25 234 GLU A CA 1
ATOM 1760 C C . GLU A 1 234 ? -8.844 28.422 -10.672 1 96.25 234 GLU A C 1
ATOM 1762 O O . GLU A 1 234 ? -10.031 28.672 -10.438 1 96.25 234 GLU A O 1
ATOM 1767 N N . LEU A 1 235 ? -8.422 27.297 -11.109 1 96.5 235 LEU A N 1
ATOM 1768 C CA . LEU A 1 235 ? -9.352 26.203 -11.336 1 96.5 235 LEU A CA 1
ATOM 1769 C C . LEU A 1 235 ? -10.047 25.797 -10.039 1 96.5 235 LEU A C 1
ATOM 1771 O O . LEU A 1 235 ? -11.25 25.531 -10.023 1 96.5 235 LEU A O 1
ATOM 1775 N N . ILE A 1 236 ? -9.312 25.703 -9 1 95.12 236 ILE A N 1
ATOM 1776 C CA . ILE A 1 236 ? -9.844 25.344 -7.691 1 95.12 236 ILE A CA 1
ATOM 1777 C C . ILE A 1 236 ? -10.875 26.375 -7.246 1 95.12 236 ILE A C 1
ATOM 1779 O O . ILE A 1 236 ? -11.961 26.031 -6.789 1 95.12 236 ILE A O 1
ATOM 1783 N N . LYS A 1 237 ? -10.578 27.641 -7.391 1 93.19 237 LYS A N 1
ATOM 1784 C CA . LYS A 1 237 ? -11.477 28.734 -7.016 1 93.19 237 LYS A CA 1
ATOM 1785 C C . LYS A 1 237 ? -12.781 28.656 -7.801 1 93.19 237 LYS A C 1
ATOM 1787 O O . LYS A 1 237 ? -13.867 28.797 -7.23 1 93.19 237 LYS A O 1
ATOM 1792 N N . GLU A 1 238 ? -12.656 28.484 -9.055 1 95.38 238 GLU A N 1
ATOM 1793 C CA . GLU A 1 238 ? -13.828 28.406 -9.922 1 95.38 238 GLU A CA 1
ATOM 1794 C C . GLU A 1 238 ? -14.711 27.203 -9.555 1 95.38 238 GLU A C 1
ATOM 1796 O O . GLU A 1 238 ? -15.938 27.312 -9.547 1 95.38 238 GLU A O 1
ATOM 1801 N N . THR A 1 239 ? -14.062 26.094 -9.344 1 94.81 239 THR A N 1
ATOM 1802 C CA . THR A 1 239 ? -14.789 24.875 -8.984 1 94.81 239 THR A CA 1
ATOM 1803 C C . THR A 1 239 ? -15.523 25.062 -7.66 1 94.81 239 THR A C 1
ATOM 1805 O O . THR A 1 239 ? -16.656 24.609 -7.508 1 94.81 239 THR A O 1
ATOM 1808 N N . ARG A 1 240 ? -14.875 25.703 -6.734 1 92.25 240 ARG A N 1
ATOM 1809 C CA . ARG A 1 240 ? -15.484 26.016 -5.449 1 92.25 240 ARG A CA 1
ATOM 1810 C C . ARG A 1 240 ? -16.734 26.875 -5.629 1 92.25 240 ARG A C 1
ATOM 1812 O O . ARG A 1 240 ? -17.766 26.625 -4.996 1 92.25 240 ARG A O 1
ATOM 1819 N N . LYS A 1 241 ? -16.688 27.875 -6.43 1 92.38 241 LYS A N 1
ATOM 1820 C CA . LYS A 1 241 ? -17.812 28.766 -6.695 1 92.38 241 LYS A CA 1
ATOM 1821 C C . LYS A 1 241 ? -19 28 -7.27 1 92.38 241 LYS A C 1
ATOM 1823 O O . LYS A 1 241 ? -20.156 28.359 -7.016 1 92.38 241 LYS A O 1
ATOM 1828 N N . ARG A 1 242 ? -18.672 26.984 -7.961 1 93.56 242 ARG A N 1
ATOM 1829 C CA . ARG A 1 242 ? -19.719 26.172 -8.578 1 93.56 242 ARG A CA 1
ATOM 1830 C C . ARG A 1 242 ? -20.25 25.125 -7.605 1 93.56 242 ARG A C 1
ATOM 1832 O O . ARG A 1 242 ? -21.109 24.312 -7.961 1 93.56 242 ARG A O 1
ATOM 1839 N N . GLY A 1 243 ? -19.672 25.062 -6.457 1 92.94 243 GLY A N 1
ATOM 1840 C CA . GLY A 1 243 ? -20.125 24.125 -5.43 1 92.94 243 GLY A CA 1
ATOM 1841 C C . GLY A 1 243 ? -19.641 22.703 -5.656 1 92.94 243 GLY A C 1
ATOM 1842 O O . GLY A 1 243 ? -20.297 21.75 -5.238 1 92.94 243 GLY A O 1
ATOM 1843 N N . ASN A 1 244 ? -18.594 22.547 -6.402 1 96.12 244 ASN A N 1
ATOM 1844 C CA . ASN A 1 244 ? -18.031 21.234 -6.746 1 96.12 244 ASN A CA 1
ATOM 1845 C C . ASN A 1 244 ? -16.625 21.062 -6.191 1 96.12 244 ASN A C 1
ATOM 1847 O O . ASN A 1 244 ? -16.188 21.828 -5.332 1 96.12 244 ASN A O 1
ATOM 1851 N N . SER A 1 245 ? -15.977 19.953 -6.469 1 96.38 245 SER A N 1
ATOM 1852 C CA . SER A 1 245 ? -14.633 19.656 -5.984 1 96.38 245 SER A CA 1
ATOM 1853 C C . SER A 1 245 ? -13.789 19 -7.062 1 96.38 245 SER A C 1
ATOM 1855 O O . SER A 1 245 ? -14.297 18.672 -8.141 1 96.38 245 SER A O 1
ATOM 1857 N N . LEU A 1 246 ? -12.484 18.859 -6.797 1 97.19 246 LEU A N 1
ATOM 1858 C CA . LEU A 1 246 ? -11.523 18.328 -7.762 1 97.19 246 LEU A CA 1
ATOM 1859 C C . LEU A 1 246 ? -10.625 17.281 -7.109 1 97.19 246 LEU A C 1
ATOM 1861 O O . LEU A 1 246 ? -10.391 17.328 -5.898 1 97.19 246 LEU A O 1
ATOM 1865 N N . GLY A 1 247 ? -10.18 16.328 -7.973 1 97.69 247 GLY A N 1
ATOM 1866 C CA . GLY A 1 247 ? -9.086 15.461 -7.574 1 97.69 247 GLY A CA 1
ATOM 1867 C C . GLY A 1 247 ? -7.719 16.078 -7.812 1 97.69 247 GLY A C 1
ATOM 1868 O O . GLY A 1 247 ? -7.613 17.156 -8.406 1 97.69 247 GLY A O 1
ATOM 1869 N N . ALA A 1 248 ? -6.695 15.398 -7.258 1 98.12 248 ALA A N 1
ATOM 1870 C CA . ALA A 1 248 ? -5.332 15.898 -7.426 1 98.12 248 ALA A CA 1
ATOM 1871 C C . ALA A 1 248 ? -4.316 14.758 -7.312 1 98.12 248 ALA A C 1
ATOM 1873 O O . ALA A 1 248 ? -4.648 13.672 -6.848 1 98.12 248 ALA A O 1
ATOM 1874 N N . ALA A 1 249 ? -3.145 14.977 -7.82 1 98.5 249 ALA A N 1
ATOM 1875 C CA . ALA A 1 249 ? -2.004 14.086 -7.637 1 98.5 249 ALA A CA 1
ATOM 1876 C C . ALA A 1 249 ? -0.824 14.82 -7.008 1 98.5 249 ALA A C 1
ATOM 1878 O O . ALA A 1 249 ? -0.558 15.977 -7.344 1 98.5 249 ALA A O 1
ATOM 1879 N N . VAL A 1 250 ? -0.174 14.18 -6.078 1 98.44 250 VAL A N 1
ATOM 1880 C CA . VAL A 1 250 ? 0.956 14.766 -5.363 1 98.44 250 VAL A CA 1
ATOM 1881 C C . VAL A 1 250 ? 2.178 13.859 -5.504 1 98.44 250 VAL A C 1
ATOM 1883 O O . VAL A 1 250 ? 2.092 12.648 -5.277 1 98.44 250 VAL A O 1
ATOM 1886 N N . GLU A 1 251 ? 3.273 14.414 -5.938 1 98.44 251 GLU A N 1
ATOM 1887 C CA . GLU A 1 251 ? 4.562 13.727 -5.957 1 98.44 251 GLU A CA 1
ATOM 1888 C C . GLU A 1 251 ? 5.336 13.969 -4.664 1 98.44 251 GLU A C 1
ATOM 1890 O O . GLU A 1 251 ? 5.43 15.102 -4.191 1 98.44 251 GLU A O 1
ATOM 1895 N N . VAL A 1 252 ? 5.793 12.961 -4.035 1 98.56 252 VAL A N 1
ATOM 1896 C CA . VAL A 1 252 ? 6.598 13.062 -2.822 1 98.56 252 VAL A CA 1
ATOM 1897 C C . VAL A 1 252 ? 7.945 12.375 -3.033 1 98.56 252 VAL A C 1
ATOM 1899 O O . VAL A 1 252 ? 8.008 11.25 -3.533 1 98.56 252 VAL A O 1
ATOM 1902 N N . VAL A 1 253 ? 9.055 13.086 -2.686 1 98.69 253 VAL A N 1
ATOM 1903 C CA . VAL A 1 253 ? 10.414 12.617 -2.953 1 98.69 253 VAL A CA 1
ATOM 1904 C C . VAL A 1 253 ? 11.258 12.742 -1.688 1 98.69 253 VAL A C 1
ATOM 1906 O O . VAL A 1 253 ? 11.172 13.734 -0.967 1 98.69 253 VAL A O 1
ATOM 1909 N N . ALA A 1 254 ? 11.969 11.727 -1.34 1 98.5 254 ALA A N 1
ATOM 1910 C CA . ALA A 1 254 ? 12.992 11.773 -0.301 1 98.5 254 ALA A CA 1
ATOM 1911 C C . ALA A 1 254 ? 14.391 11.703 -0.908 1 98.5 254 ALA A C 1
ATOM 1913 O O . ALA A 1 254 ? 14.672 10.828 -1.731 1 98.5 254 ALA A O 1
ATOM 1914 N N . VAL A 1 255 ? 15.273 12.594 -0.516 1 97.62 255 VAL A N 1
ATOM 1915 C CA . VAL A 1 255 ? 16.672 12.578 -0.944 1 97.62 255 VAL A CA 1
ATOM 1916 C C . VAL A 1 255 ? 17.578 12.305 0.255 1 97.62 255 VAL A C 1
ATOM 1918 O O . VAL A 1 255 ? 17.156 12.438 1.404 1 97.62 255 VAL A O 1
ATOM 1921 N N . GLY A 1 256 ? 18.812 11.914 -0.081 1 96 256 GLY A N 1
ATOM 1922 C CA . GLY A 1 256 ? 19.703 11.531 0.999 1 96 256 GLY A CA 1
ATOM 1923 C C . GLY A 1 256 ? 19.281 10.258 1.706 1 96 256 GLY A C 1
ATOM 1924 O O . GLY A 1 256 ? 19.484 10.109 2.912 1 96 256 GLY A O 1
ATOM 1925 N N . VAL A 1 257 ? 18.641 9.391 1.011 1 96.06 257 VAL A N 1
ATOM 1926 C CA . VAL A 1 257 ? 18.141 8.133 1.564 1 96.06 257 VAL A CA 1
ATOM 1927 C C . VAL A 1 257 ? 19.281 7.133 1.677 1 96.06 257 VAL A C 1
ATOM 1929 O O . VAL A 1 257 ? 20 6.879 0.7 1 96.06 257 VAL A O 1
ATOM 1932 N N . PRO A 1 258 ? 19.5 6.621 2.883 1 93.75 258 PRO A N 1
ATOM 1933 C CA . PRO A 1 258 ? 20.516 5.582 2.975 1 93.75 258 PRO A CA 1
ATOM 1934 C C . PRO A 1 258 ? 20.156 4.316 2.203 1 93.75 258 PRO A C 1
ATOM 1936 O O . PRO A 1 258 ? 18.984 3.922 2.184 1 93.75 258 PRO A O 1
ATOM 1939 N N . PRO A 1 259 ? 21.125 3.652 1.544 1 93.38 259 PRO A N 1
ATOM 1940 C CA . PRO A 1 259 ? 20.859 2.395 0.844 1 93.38 259 PRO A CA 1
ATOM 1941 C C . PRO A 1 259 ? 20.703 1.213 1.797 1 93.38 259 PRO A C 1
ATOM 1943 O O . PRO A 1 259 ? 21 1.327 2.986 1 93.38 259 PRO A O 1
ATOM 1946 N N . LEU A 1 260 ? 20.125 0.126 1.308 1 90.94 260 LEU A N 1
ATOM 1947 C CA . LEU A 1 260 ? 20.125 -1.21 1.894 1 90.94 260 LEU A CA 1
ATOM 1948 C C . LEU A 1 260 ? 19.047 -1.33 2.965 1 90.94 260 LEU A C 1
ATOM 1950 O O . LEU A 1 260 ? 19.031 -2.287 3.742 1 90.94 260 LEU A O 1
ATOM 1954 N N . LEU A 1 261 ? 18.172 -0.304 2.996 1 91.88 261 LEU A N 1
ATOM 1955 C CA . LEU A 1 261 ? 17.047 -0.389 3.924 1 91.88 261 LEU A CA 1
ATOM 1956 C C . LEU A 1 261 ? 15.898 -1.18 3.312 1 91.88 261 LEU A C 1
ATOM 1958 O O . LEU A 1 261 ? 15.609 -1.043 2.121 1 91.88 261 LEU A O 1
ATOM 1962 N N . GLY A 1 262 ? 15.219 -2.041 4.164 1 89.56 262 GLY A N 1
ATOM 1963 C CA . GLY A 1 262 ? 14.094 -2.842 3.723 1 89.56 262 GLY A CA 1
ATOM 1964 C C . GLY A 1 262 ? 14.445 -4.297 3.484 1 89.56 262 GLY A C 1
ATOM 1965 O O . GLY A 1 262 ? 15.602 -4.695 3.65 1 89.56 262 GLY A O 1
ATOM 1966 N N . GLN A 1 263 ? 13.438 -5.105 3.164 1 84 263 GLN A N 1
ATOM 1967 C CA . GLN A 1 263 ? 13.539 -6.527 2.852 1 84 263 GLN A CA 1
ATOM 1968 C C . GLN A 1 263 ? 12.641 -6.891 1.669 1 84 263 GLN A C 1
ATOM 1970 O O . GLN A 1 263 ? 11.695 -6.176 1.356 1 84 263 GLN A O 1
ATOM 1975 N N . PRO A 1 264 ? 13.039 -7.941 1.086 1 79.69 264 PRO A N 1
ATOM 1976 C CA . PRO A 1 264 ? 12.188 -8.312 -0.049 1 79.69 264 PRO A CA 1
ATOM 1977 C C . PRO A 1 264 ? 10.828 -8.859 0.384 1 79.69 264 PRO A C 1
ATOM 1979 O O . PRO A 1 264 ? 10.695 -9.391 1.49 1 79.69 264 PRO A O 1
ATOM 1982 N N . LEU A 1 265 ? 9.891 -8.75 -0.446 1 79.12 265 LEU A N 1
ATOM 1983 C CA . LEU A 1 265 ? 8.602 -9.43 -0.51 1 79.12 265 LEU A CA 1
ATOM 1984 C C . LEU A 1 265 ? 7.695 -8.969 0.629 1 79.12 265 LEU A C 1
ATOM 1986 O O . LEU A 1 265 ? 7.16 -7.859 0.598 1 79.12 265 LEU A O 1
ATOM 1990 N N . TYR A 1 266 ? 7.914 -9.773 1.924 1 74.94 266 TYR A N 1
ATOM 1991 C CA . TYR A 1 266 ? 6.949 -9.453 2.967 1 74.94 266 TYR A CA 1
ATOM 1992 C C . TYR A 1 266 ? 7.5 -8.398 3.918 1 74.94 266 TYR A C 1
ATOM 1994 O O . TYR A 1 266 ? 8.695 -8.383 4.207 1 74.94 266 TYR A O 1
ATOM 2002 N N . GLN A 1 267 ? 6.754 -7.41 4.281 1 73.75 267 GLN A N 1
ATOM 2003 C CA . GLN A 1 267 ? 7.094 -6.301 5.164 1 73.75 267 GLN A CA 1
ATOM 2004 C C . GLN A 1 267 ? 8.242 -5.473 4.594 1 73.75 267 GLN A C 1
ATOM 2006 O O . GLN A 1 267 ? 9.094 -4.988 5.34 1 73.75 267 GLN A O 1
ATOM 2011 N N . SER A 1 268 ? 8.43 -5.617 3.236 1 86.12 268 SER A N 1
ATOM 2012 C CA . SER A 1 268 ? 9.398 -4.777 2.531 1 86.12 268 SER A CA 1
ATOM 2013 C C . SER A 1 268 ? 9.062 -3.299 2.689 1 86.12 268 SER A C 1
ATOM 2015 O O . SER A 1 268 ? 7.957 -2.949 3.109 1 86.12 268 SER A O 1
ATOM 2017 N N . LEU A 1 269 ? 10.102 -2.506 2.484 1 93.19 269 LEU A N 1
ATOM 2018 C CA . LEU A 1 269 ? 9.836 -1.074 2.547 1 93.19 269 LEU A CA 1
ATOM 2019 C C . LEU A 1 269 ? 8.828 -0.661 1.479 1 93.19 269 LEU A C 1
ATOM 2021 O O . LEU A 1 269 ? 8.023 0.248 1.697 1 93.19 269 LEU A O 1
ATOM 2025 N N . LYS A 1 270 ? 8.836 -1.387 0.366 1 94.56 270 LYS A N 1
ATOM 2026 C CA . LYS A 1 270 ? 7.859 -1.084 -0.682 1 94.56 270 LYS A CA 1
ATOM 2027 C C . LYS A 1 270 ? 6.441 -1.396 -0.221 1 94.56 270 LYS A C 1
ATOM 2029 O O . LYS A 1 270 ? 5.52 -0.605 -0.447 1 94.56 270 LYS A O 1
ATOM 2034 N N . VAL A 1 271 ? 6.25 -2.609 0.39 1 93.5 271 VAL A N 1
ATOM 2035 C CA . VAL A 1 271 ? 4.941 -2.98 0.919 1 93.5 271 VAL A CA 1
ATOM 2036 C C . VAL A 1 271 ? 4.461 -1.912 1.898 1 93.5 271 VAL A C 1
ATOM 2038 O O . VAL A 1 271 ? 3.312 -1.466 1.824 1 93.5 271 VAL A O 1
ATOM 2041 N N . ARG A 1 272 ? 5.336 -1.479 2.707 1 93.69 272 ARG A N 1
ATOM 2042 C CA . ARG A 1 272 ? 4.992 -0.52 3.752 1 93.69 272 ARG A CA 1
ATOM 2043 C C . ARG A 1 272 ? 4.668 0.846 3.156 1 93.69 272 ARG A C 1
ATOM 2045 O O . ARG A 1 272 ? 3.684 1.481 3.543 1 93.69 272 ARG A O 1
ATOM 2052 N N . LEU A 1 273 ? 5.488 1.278 2.229 1 96.75 273 LEU A N 1
ATOM 2053 C CA . LEU A 1 273 ? 5.262 2.578 1.605 1 96.75 273 LEU A CA 1
ATOM 2054 C C . LEU A 1 273 ? 3.969 2.578 0.799 1 96.75 273 LEU A C 1
ATOM 2056 O O . LEU A 1 273 ? 3.178 3.52 0.886 1 96.75 273 LEU A O 1
ATOM 2060 N N . MET A 1 274 ? 3.746 1.517 0.027 1 96.62 274 MET A N 1
ATOM 2061 C CA . MET A 1 274 ? 2.51 1.402 -0.742 1 96.62 274 MET A CA 1
ATOM 2062 C C . MET A 1 274 ? 1.294 1.425 0.177 1 96.62 274 MET A C 1
ATOM 2064 O O . MET A 1 274 ? 0.291 2.072 -0.13 1 96.62 274 MET A O 1
ATOM 2068 N N . GLY A 1 275 ? 1.381 0.763 1.215 1 95.38 275 GLY A N 1
ATOM 2069 C CA . GLY A 1 275 ? 0.283 0.746 2.168 1 95.38 275 GLY A CA 1
ATOM 2070 C C . GLY A 1 275 ? 0.072 2.08 2.859 1 95.38 275 GLY A C 1
ATOM 2071 O O . GLY A 1 275 ? -1.05 2.59 2.904 1 95.38 275 GLY A O 1
ATOM 2072 N N . ALA A 1 276 ? 1.174 2.664 3.393 1 95.69 276 ALA A N 1
ATOM 2073 C CA . ALA A 1 276 ? 1.089 3.891 4.18 1 95.69 276 ALA A CA 1
ATOM 2074 C C . ALA A 1 276 ? 0.623 5.062 3.322 1 95.69 276 ALA A C 1
ATOM 2076 O O . ALA A 1 276 ? -0.165 5.898 3.773 1 95.69 276 ALA A O 1
ATOM 2077 N N . LEU A 1 277 ? 1.115 5.125 2.125 1 97.44 277 LEU A N 1
ATOM 2078 C CA . LEU A 1 277 ? 0.763 6.227 1.234 1 97.44 277 LEU A CA 1
ATOM 2079 C C . LEU A 1 277 ? -0.567 5.961 0.539 1 97.44 277 LEU A C 1
ATOM 2081 O O . LEU A 1 277 ? -1.455 6.816 0.537 1 97.44 277 LEU A O 1
ATOM 2085 N N . GLY A 1 278 ? -0.736 4.793 0.026 1 96.5 278 GLY A N 1
ATOM 2086 C CA . GLY A 1 278 ? -1.933 4.43 -0.717 1 96.5 278 GLY A CA 1
ATOM 2087 C C . GLY A 1 278 ? -3.154 4.262 0.166 1 96.5 278 GLY A C 1
ATOM 2088 O O . GLY A 1 278 ? -4.289 4.363 -0.309 1 96.5 278 GLY A O 1
ATOM 2089 N N . GLY A 1 279 ? -2.93 3.979 1.387 1 94.19 279 GLY A N 1
ATOM 2090 C CA . GLY A 1 279 ? -4.02 3.717 2.312 1 94.19 279 GLY A CA 1
ATOM 2091 C C . GLY A 1 279 ? -4.566 4.973 2.961 1 94.19 279 GLY A C 1
ATOM 2092 O O . GLY A 1 279 ? -5.547 4.918 3.705 1 94.19 279 GLY A O 1
ATOM 2093 N N . LEU A 1 280 ? -3.955 6.086 2.684 1 94 280 LEU A N 1
ATOM 2094 C CA . LEU A 1 280 ? -4.449 7.348 3.221 1 94 280 LEU A CA 1
ATOM 2095 C C . LEU A 1 280 ? -5.859 7.637 2.719 1 94 280 LEU A C 1
ATOM 2097 O O . LEU A 1 280 ? -6.195 7.312 1.577 1 94 280 LEU A O 1
ATOM 2101 N N . ASN A 1 281 ? -6.66 8.242 3.6 1 92.06 281 ASN A N 1
ATOM 2102 C CA . ASN A 1 281 ? -8.016 8.617 3.205 1 92.06 281 ASN A CA 1
ATOM 2103 C C . ASN A 1 281 ? -8.023 9.461 1.936 1 92.06 281 ASN A C 1
ATOM 2105 O O . ASN A 1 281 ? -7.16 10.32 1.754 1 92.06 281 ASN A O 1
ATOM 2109 N N . ALA A 1 282 ? -8.977 9.172 1.069 1 94.19 282 ALA A N 1
ATOM 2110 C CA . ALA A 1 282 ? -9.227 9.898 -0.175 1 94.19 282 ALA A CA 1
ATOM 2111 C C . ALA A 1 282 ? -8.25 9.461 -1.266 1 94.19 282 ALA A C 1
ATOM 2113 O O . ALA A 1 282 ? -8.359 9.898 -2.414 1 94.19 282 ALA A O 1
ATOM 2114 N N . VAL A 1 283 ? -7.25 8.648 -0.945 1 96.94 283 VAL A N 1
ATOM 2115 C CA . VAL A 1 283 ? -6.293 8.18 -1.938 1 96.94 283 VAL A CA 1
ATOM 2116 C C . VAL A 1 283 ? -6.859 6.969 -2.678 1 96.94 283 VAL A C 1
ATOM 2118 O O . VAL A 1 283 ? -7.465 6.086 -2.062 1 96.94 283 VAL A O 1
ATOM 2121 N N . GLN A 1 284 ? -6.66 6.922 -4.004 1 98.06 284 GLN A N 1
ATOM 2122 C CA . GLN A 1 284 ? -7.121 5.758 -4.754 1 98.06 284 GLN A CA 1
ATOM 2123 C C . GLN A 1 284 ? -6.043 5.266 -5.715 1 98.06 284 GLN A C 1
ATOM 2125 O O . GLN A 1 284 ? -6.277 4.336 -6.492 1 98.06 284 GLN A O 1
ATOM 2130 N N . SER A 1 285 ? -4.859 5.859 -5.688 1 98.44 285 SER A N 1
ATOM 2131 C CA . SER A 1 285 ? -3.738 5.344 -6.465 1 98.44 285 SER A CA 1
ATOM 2132 C C . SER A 1 285 ? -2.406 5.684 -5.805 1 98.44 285 SER A C 1
ATOM 2134 O O . SER A 1 285 ? -2.268 6.734 -5.176 1 98.44 285 SER A O 1
ATOM 2136 N N . CYS A 1 286 ? -1.464 4.832 -5.926 1 98.69 286 CYS A N 1
ATOM 2137 C CA . CYS A 1 286 ? -0.113 4.996 -5.402 1 98.69 286 CYS A CA 1
ATOM 2138 C C . CYS A 1 286 ? 0.916 4.387 -6.344 1 98.69 286 CYS A C 1
ATOM 2140 O O . CYS A 1 286 ? 0.75 3.252 -6.801 1 98.69 286 CYS A O 1
ATOM 2142 N N . GLU A 1 287 ? 1.922 5.168 -6.629 1 98.56 287 GLU A N 1
ATOM 2143 C CA . GLU A 1 287 ? 2.982 4.762 -7.547 1 98.56 287 GLU A CA 1
ATOM 2144 C C . GLU A 1 287 ? 4.359 4.938 -6.91 1 98.56 287 GLU A C 1
ATOM 2146 O O . GLU A 1 287 ? 4.586 5.887 -6.156 1 98.56 287 GLU A O 1
ATOM 2151 N N . ILE A 1 288 ? 5.25 4.094 -7.215 1 98.12 288 ILE A N 1
ATOM 2152 C CA . ILE A 1 288 ? 6.652 4.211 -6.824 1 98.12 288 ILE A CA 1
ATOM 2153 C C . ILE A 1 288 ? 7.527 4.316 -8.07 1 98.12 288 ILE A C 1
ATOM 2155 O O . ILE A 1 288 ? 7.316 3.596 -9.047 1 98.12 288 ILE A O 1
ATOM 2159 N N . GLY A 1 289 ? 8.516 5.207 -8.047 1 97.75 289 GLY A N 1
ATOM 2160 C CA . GLY A 1 289 ? 9.375 5.418 -9.203 1 97.75 289 GLY A CA 1
ATOM 2161 C C . GLY A 1 289 ? 8.617 5.895 -10.43 1 97.75 289 GLY A C 1
ATOM 2162 O O . GLY A 1 289 ? 7.867 6.871 -10.359 1 97.75 289 GLY A O 1
ATOM 2163 N N . SER A 1 290 ? 8.766 5.195 -11.531 1 97.19 290 SER A N 1
ATOM 2164 C CA . SER A 1 290 ? 8.109 5.59 -12.773 1 97.19 290 SER A CA 1
ATOM 2165 C C . SER A 1 290 ? 6.633 5.195 -12.766 1 97.19 290 SER A C 1
ATOM 2167 O O . SER A 1 290 ? 5.879 5.59 -13.656 1 97.19 290 SER A O 1
ATOM 2169 N N . GLY A 1 291 ? 6.215 4.457 -11.797 1 97.12 291 GLY A N 1
ATOM 2170 C CA . GLY A 1 291 ? 4.801 4.168 -11.609 1 97.12 291 GLY A CA 1
ATOM 2171 C C . GLY A 1 291 ? 4.156 3.525 -12.82 1 97.12 291 GLY A C 1
ATOM 2172 O O . GLY A 1 291 ? 4.664 2.537 -13.352 1 97.12 291 GLY A O 1
ATOM 2173 N N . VAL A 1 292 ? 3.086 4.055 -13.297 1 96.56 292 VAL A N 1
ATOM 2174 C CA . VAL A 1 292 ? 2.295 3.504 -14.398 1 96.56 292 VAL A CA 1
ATOM 2175 C C . VAL A 1 292 ? 3.07 3.629 -15.703 1 96.56 292 VAL A C 1
ATOM 2177 O O . VAL A 1 292 ? 2.795 2.91 -16.672 1 96.56 292 VAL A O 1
ATOM 2180 N N . ASP A 1 293 ? 4.047 4.488 -15.727 1 96.12 293 ASP A N 1
ATOM 2181 C CA . ASP A 1 293 ? 4.789 4.742 -16.953 1 96.12 293 ASP A CA 1
ATOM 2182 C C . ASP A 1 293 ? 5.676 3.553 -17.328 1 96.12 293 ASP A C 1
ATOM 2184 O O . ASP A 1 293 ? 6.176 3.463 -18.438 1 96.12 293 ASP A O 1
ATOM 2188 N N . VAL A 1 294 ? 5.844 2.631 -16.406 1 97.12 294 VAL A N 1
ATOM 2189 C CA . VAL A 1 294 ? 6.695 1.484 -16.688 1 97.12 294 VAL A CA 1
ATOM 2190 C C . VAL A 1 294 ? 5.969 0.521 -17.625 1 97.12 294 VAL A C 1
ATOM 2192 O O . VAL A 1 294 ? 6.598 -0.298 -18.297 1 97.12 294 VAL A O 1
ATOM 2195 N N . ILE A 1 295 ? 4.66 0.574 -17.656 1 96.81 295 ILE A N 1
ATOM 2196 C CA . ILE A 1 295 ? 3.844 -0.422 -18.344 1 96.81 295 ILE A CA 1
ATOM 2197 C C . ILE A 1 295 ? 4.109 -0.361 -19.844 1 96.81 295 ILE A C 1
ATOM 2199 O O . ILE A 1 295 ? 4.41 -1.379 -20.469 1 96.81 295 ILE A O 1
ATOM 2203 N N . PRO A 1 296 ? 4.117 0.801 -20.453 1 97.44 296 PRO A N 1
ATOM 2204 C CA . PRO A 1 296 ? 4.352 0.85 -21.906 1 97.44 296 PRO A CA 1
ATOM 2205 C C . PRO A 1 296 ? 5.832 0.755 -22.266 1 97.44 296 PRO A C 1
ATOM 2207 O O . PRO A 1 296 ? 6.18 0.712 -23.453 1 97.44 296 PRO A O 1
ATOM 2210 N N . ARG A 1 297 ? 6.746 0.694 -21.328 1 97 297 ARG A N 1
ATOM 2211 C CA . ARG A 1 297 ? 8.18 0.639 -21.594 1 97 297 ARG A CA 1
ATOM 2212 C C . ARG A 1 297 ? 8.641 -0.795 -21.828 1 97 297 ARG A C 1
ATOM 2214 O O . ARG A 1 297 ? 7.98 -1.744 -21.406 1 97 297 ARG A O 1
ATOM 2221 N N . THR A 1 298 ? 9.766 -0.93 -22.594 1 97.38 298 THR A N 1
ATOM 2222 C CA . THR A 1 298 ? 10.453 -2.211 -22.688 1 97.38 298 THR A CA 1
ATOM 2223 C C . THR A 1 298 ? 11.5 -2.344 -21.594 1 97.38 298 THR A C 1
ATOM 2225 O O . THR A 1 298 ? 11.82 -1.367 -20.906 1 97.38 298 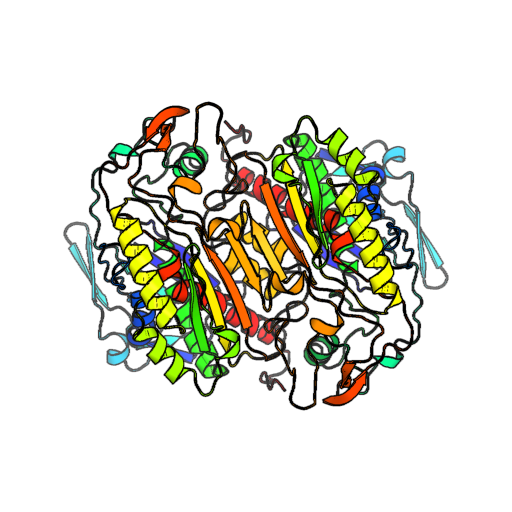THR A O 1
ATOM 2228 N N . GLY A 1 299 ? 11.969 -3.568 -21.438 1 96.44 299 GLY A N 1
ATOM 2229 C CA . GLY A 1 299 ? 13.016 -3.793 -20.453 1 96.44 299 GLY A CA 1
ATOM 2230 C C . GLY A 1 299 ? 14.242 -2.93 -20.688 1 96.44 299 GLY A C 1
ATOM 2231 O O . GLY A 1 299 ? 14.789 -2.355 -19.734 1 96.44 299 GLY A O 1
ATOM 2232 N N . SER A 1 300 ? 14.641 -2.82 -21.922 1 95.88 300 SER A N 1
ATOM 2233 C CA . SER A 1 300 ? 15.828 -2.043 -22.25 1 95.88 300 SER A CA 1
ATOM 2234 C C . SER A 1 300 ? 15.633 -0.565 -21.938 1 95.88 300 SER A C 1
ATOM 2236 O O . SER A 1 300 ? 16.594 0.136 -21.594 1 95.88 300 SER A O 1
ATOM 2238 N N . GLU A 1 301 ? 14.391 -0.118 -21.984 1 95.62 301 GLU A N 1
ATOM 2239 C CA . GLU A 1 301 ? 14.062 1.276 -21.703 1 95.62 301 GLU A CA 1
ATOM 2240 C C . GLU A 1 301 ? 13.922 1.511 -20.203 1 95.62 301 GLU A C 1
ATOM 2242 O O . GLU A 1 301 ? 14.188 2.609 -19.703 1 95.62 301 GLU A O 1
ATOM 2247 N N . ASN A 1 302 ? 13.469 0.525 -19.484 1 97.19 302 ASN A N 1
ATOM 2248 C CA . ASN A 1 302 ? 13.031 0.696 -18.109 1 97.19 302 ASN A CA 1
ATOM 2249 C C . ASN A 1 302 ? 14.164 0.422 -17.125 1 97.19 302 ASN A C 1
ATOM 2251 O O . ASN A 1 302 ? 14.227 1.028 -16.047 1 97.19 302 ASN A O 1
ATOM 2255 N N . ASN A 1 303 ? 15.031 -0.549 -17.469 1 96.94 303 ASN A N 1
ATOM 2256 C CA . ASN A 1 303 ? 16.125 -0.885 -16.562 1 96.94 303 ASN A CA 1
ATOM 2257 C C . ASN A 1 303 ? 17.062 0.299 -16.344 1 96.94 303 ASN A C 1
ATOM 2259 O O . ASN A 1 303 ? 17.484 0.943 -17.312 1 96.94 303 ASN A O 1
ATOM 2263 N N . ASP A 1 304 ? 17.359 0.615 -15.117 1 97.25 304 ASP A N 1
ATOM 2264 C CA . ASP A 1 304 ? 18.297 1.689 -14.805 1 97.25 304 ASP A CA 1
ATOM 2265 C C . ASP A 1 304 ? 19.75 1.233 -14.992 1 97.25 304 ASP A C 1
ATOM 2267 O O . ASP A 1 304 ? 20.219 0.36 -14.266 1 97.25 304 ASP A O 1
ATOM 2271 N N . PRO A 1 305 ? 20.453 1.833 -15.938 1 96.44 305 PRO A N 1
ATOM 2272 C CA . PRO A 1 305 ? 21.875 1.482 -16.047 1 96.44 305 PRO A CA 1
ATOM 2273 C C . PRO A 1 305 ? 22.656 1.816 -14.781 1 96.44 305 PRO A C 1
ATOM 2275 O O . PRO A 1 305 ? 22.281 2.721 -14.031 1 96.44 305 PRO A O 1
ATOM 2278 N N . ILE A 1 306 ? 23.656 1.04 -14.562 1 95.62 306 ILE A N 1
ATOM 2279 C CA . ILE A 1 306 ? 24.5 1.243 -13.391 1 95.62 306 ILE A CA 1
ATOM 2280 C C . ILE A 1 306 ? 25.938 1.477 -13.828 1 95.62 306 ILE A C 1
ATOM 2282 O O . ILE A 1 306 ? 26.453 0.768 -14.703 1 95.62 306 ILE A O 1
ATOM 2286 N N . ARG A 1 307 ? 26.578 2.475 -13.305 1 95.69 307 ARG A N 1
ATOM 2287 C CA . ARG A 1 307 ? 28 2.748 -13.484 1 95.69 307 ARG A CA 1
ATOM 2288 C C . ARG A 1 307 ? 28.703 2.906 -12.133 1 95.69 307 ARG A C 1
ATOM 2290 O O . ARG A 1 307 ? 28.078 2.766 -11.086 1 95.69 307 ARG A O 1
ATOM 2297 N N . SER A 1 308 ? 30 3.152 -12.18 1 92.62 308 SER A N 1
ATOM 2298 C CA . SER A 1 308 ? 30.781 3.264 -10.953 1 92.62 308 SER A CA 1
ATOM 2299 C C . SER A 1 308 ? 30.266 4.391 -10.062 1 92.62 308 SER A C 1
ATOM 2301 O O . SER A 1 308 ? 30.391 4.336 -8.836 1 92.62 308 SER A O 1
ATOM 2303 N N . SER A 1 309 ? 29.594 5.289 -10.672 1 91.06 309 SER A N 1
ATOM 2304 C CA . SER A 1 309 ? 29.062 6.43 -9.93 1 91.06 309 SER A CA 1
ATOM 2305 C C . SER A 1 309 ? 27.672 6.133 -9.383 1 91.06 309 SER A C 1
ATOM 2307 O O . SER A 1 309 ? 27.078 6.957 -8.68 1 91.06 309 SER A O 1
ATOM 2309 N N . GLY A 1 310 ? 27.141 4.965 -9.695 1 91.88 310 GLY A N 1
ATOM 2310 C CA . GLY A 1 310 ? 25.812 4.578 -9.219 1 91.88 310 GLY A CA 1
ATOM 2311 C C . GLY A 1 310 ? 24.797 4.434 -10.336 1 91.88 310 GLY A C 1
ATOM 2312 O O . GLY A 1 310 ? 25.156 4.277 -11.5 1 91.88 310 GLY A O 1
ATOM 2313 N N . TYR A 1 311 ? 23.578 4.355 -9.914 1 94.44 311 TYR A N 1
ATOM 2314 C CA . TYR A 1 311 ? 22.5 4.246 -10.891 1 94.44 311 TYR A CA 1
ATOM 2315 C C . TYR A 1 311 ? 22.391 5.512 -11.727 1 94.44 311 TYR A C 1
ATOM 2317 O O . TYR A 1 311 ? 22.391 6.621 -11.188 1 94.44 311 TYR A O 1
ATOM 2325 N N . GLN A 1 312 ? 22.25 5.379 -13 1 95.12 312 GLN A N 1
ATOM 2326 C CA . GLN A 1 312 ? 22.297 6.5 -13.93 1 95.12 312 GLN A CA 1
ATOM 2327 C C . GLN A 1 312 ? 20.906 7.098 -14.148 1 95.12 312 GLN A C 1
ATOM 2329 O O . GLN A 1 312 ? 20.781 8.203 -14.68 1 95.12 312 GLN A O 1
ATOM 2334 N N . SER A 1 313 ? 19.906 6.426 -13.812 1 95.81 313 SER A N 1
ATOM 2335 C CA . SER A 1 313 ? 18.516 6.855 -13.781 1 95.81 313 SER A CA 1
ATOM 2336 C C . SER A 1 313 ? 17.781 6.258 -12.586 1 95.81 313 SER A C 1
ATOM 2338 O O . SER A 1 313 ? 18.344 5.457 -11.844 1 95.81 313 SER A O 1
ATOM 2340 N N . ASN A 1 314 ? 16.547 6.695 -12.352 1 97.12 314 ASN A N 1
ATOM 2341 C CA . ASN A 1 314 ? 15.812 6.27 -11.164 1 97.12 314 ASN A CA 1
ATOM 2342 C C . ASN A 1 314 ? 14.383 5.859 -11.5 1 97.12 314 ASN A C 1
ATOM 2344 O O . ASN A 1 314 ? 13.438 6.324 -10.859 1 97.12 314 ASN A O 1
ATOM 2348 N N . THR A 1 315 ? 14.266 4.984 -12.469 1 97 315 THR A N 1
ATOM 2349 C CA . THR A 1 315 ? 12.953 4.457 -12.82 1 97 315 THR A CA 1
ATOM 2350 C C . THR A 1 315 ? 12.383 3.625 -11.68 1 97 315 THR A C 1
ATOM 2352 O O . THR A 1 315 ? 11.164 3.564 -11.5 1 97 315 THR A O 1
ATOM 2355 N N . HIS A 1 316 ? 13.297 3.02 -10.93 1 97.06 316 HIS A N 1
ATOM 2356 C CA . HIS A 1 316 ? 12.875 2.152 -9.836 1 97.06 316 HIS A CA 1
ATOM 2357 C C . HIS A 1 316 ? 12.461 2.967 -8.609 1 97.06 316 HIS A C 1
ATOM 2359 O O . HIS A 1 316 ? 11.938 2.416 -7.637 1 97.06 316 HIS A O 1
ATOM 2365 N N . GLY A 1 317 ? 12.633 4.238 -8.562 1 97.5 317 GLY A N 1
ATOM 2366 C CA . GLY A 1 317 ? 12.141 5.121 -7.516 1 97.5 317 GLY A CA 1
ATOM 2367 C C . GLY A 1 317 ? 12.828 4.906 -6.18 1 97.5 317 GLY A C 1
ATOM 2368 O O . GLY A 1 317 ? 12.203 5.047 -5.129 1 97.5 317 GLY A O 1
ATOM 2369 N N . GLY A 1 318 ? 14.047 4.492 -6.227 1 97.56 318 GLY A N 1
ATOM 2370 C CA . GLY A 1 318 ? 14.852 4.34 -5.023 1 97.56 318 GLY A CA 1
ATOM 2371 C C . GLY A 1 318 ? 14.711 2.971 -4.383 1 97.56 318 GLY A C 1
ATOM 2372 O O . GLY A 1 318 ? 15.32 2.699 -3.348 1 97.56 318 GLY A O 1
ATOM 2373 N N . LEU A 1 319 ? 13.883 2.068 -4.992 1 96.69 319 LEU A N 1
ATOM 2374 C CA . LEU A 1 319 ? 13.648 0.751 -4.41 1 96.69 319 LEU A CA 1
ATOM 2375 C C . LEU A 1 319 ? 13.828 -0.344 -5.457 1 96.69 319 LEU A C 1
ATOM 2377 O O . LEU A 1 319 ? 13.258 -0.263 -6.547 1 96.69 319 LEU A O 1
ATOM 2381 N N . LEU A 1 320 ? 14.602 -1.342 -5.145 1 94.19 320 LEU A N 1
ATOM 2382 C CA . LEU A 1 320 ? 14.664 -2.598 -5.883 1 94.19 320 LEU A CA 1
ATOM 2383 C C . LEU A 1 320 ? 14.391 -3.783 -4.965 1 94.19 320 LEU A C 1
ATOM 2385 O O . LEU A 1 320 ? 15.094 -3.986 -3.975 1 94.19 320 LEU A O 1
ATOM 2389 N N . GLY A 1 321 ? 13.344 -4.535 -5.32 1 90.25 321 GLY A N 1
ATOM 2390 C CA . GLY A 1 321 ? 12.938 -5.625 -4.449 1 90.25 321 GLY A CA 1
ATOM 2391 C C . GLY A 1 321 ? 12.547 -5.164 -3.057 1 90.25 321 GLY A C 1
ATOM 2392 O O . GLY A 1 321 ? 12.727 -5.898 -2.08 1 90.25 321 GLY A O 1
ATOM 2393 N N . GLY A 1 322 ? 12.188 -3.883 -2.949 1 92.5 322 GLY A N 1
ATOM 2394 C CA . GLY A 1 322 ? 11.773 -3.352 -1.659 1 92.5 322 GLY A CA 1
ATOM 2395 C C . GLY A 1 322 ? 12.938 -2.861 -0.818 1 92.5 322 GLY A C 1
ATOM 2396 O O . GLY A 1 322 ? 12.766 -2.523 0.354 1 92.5 322 GLY A O 1
ATOM 2397 N N . ILE A 1 323 ? 14.117 -2.863 -1.374 1 92.25 323 ILE A N 1
ATOM 2398 C CA . ILE A 1 323 ? 15.328 -2.422 -0.691 1 92.25 323 ILE A CA 1
ATOM 2399 C C . ILE A 1 323 ? 15.805 -1.101 -1.292 1 92.25 323 ILE A C 1
ATOM 2401 O O . ILE A 1 323 ? 15.852 -0.95 -2.516 1 92.25 323 ILE A O 1
ATOM 2405 N N . THR A 1 324 ? 16.125 -0.14 -0.413 1 95.69 324 THR A N 1
ATOM 2406 C CA . THR A 1 324 ? 16.562 1.158 -0.908 1 95.69 324 THR A CA 1
ATOM 2407 C C . THR A 1 324 ? 17.906 1.033 -1.633 1 95.69 324 THR A C 1
ATOM 2409 O O . THR A 1 324 ? 18.781 0.281 -1.202 1 95.69 324 THR A O 1
ATOM 2412 N N . THR A 1 325 ? 18.125 1.802 -2.68 1 94.81 325 THR A N 1
ATOM 2413 C CA . THR A 1 325 ? 19.328 1.733 -3.51 1 94.81 325 THR A CA 1
ATOM 2414 C C . THR A 1 325 ? 20.266 2.895 -3.199 1 94.81 325 THR A C 1
ATOM 2416 O O . THR A 1 325 ? 21.422 2.902 -3.641 1 94.81 325 THR A O 1
ATOM 2419 N N . GLY A 1 326 ? 19.812 3.85 -2.441 1 93.88 326 GLY A N 1
ATOM 2420 C CA . GLY A 1 326 ? 20.547 5.094 -2.246 1 93.88 326 GLY A CA 1
ATOM 2421 C C . GLY A 1 326 ? 20.047 6.219 -3.139 1 93.88 326 GLY A C 1
ATOM 2422 O O . GLY A 1 326 ? 20.344 7.391 -2.885 1 93.88 326 GLY A O 1
ATOM 2423 N N . SER A 1 327 ? 19.391 5.844 -4.223 1 95.75 327 SER A N 1
ATOM 2424 C CA . SER A 1 327 ? 18.719 6.84 -5.055 1 95.75 327 SER A CA 1
ATOM 2425 C C . SER A 1 327 ? 17.531 7.469 -4.328 1 95.75 327 SER A C 1
ATOM 2427 O O . SER A 1 327 ? 17.062 6.926 -3.33 1 95.75 327 SER A O 1
ATOM 2429 N N . PRO A 1 328 ? 17.062 8.641 -4.809 1 97.69 328 PRO A N 1
ATOM 2430 C CA . PRO A 1 328 ? 15.883 9.25 -4.184 1 97.69 328 PRO A CA 1
ATOM 2431 C C . PRO A 1 328 ? 14.672 8.32 -4.176 1 97.69 328 PRO A C 1
ATOM 2433 O O . PRO A 1 328 ? 14.43 7.602 -5.148 1 97.69 328 PRO A O 1
ATOM 2436 N N . LEU A 1 329 ? 13.961 8.242 -2.998 1 98.25 329 LEU A N 1
ATOM 2437 C CA . LEU A 1 329 ? 12.648 7.609 -2.977 1 98.25 329 LEU A CA 1
ATOM 2438 C C . LEU A 1 329 ? 11.609 8.484 -3.674 1 98.25 329 LEU A C 1
ATOM 2440 O O . LEU A 1 329 ? 11.469 9.664 -3.352 1 98.25 329 LEU A O 1
ATOM 2444 N N . VAL A 1 330 ? 10.93 7.941 -4.648 1 98.69 330 VAL A N 1
ATOM 2445 C CA . VAL A 1 330 ? 9.961 8.695 -5.438 1 98.69 330 VAL A CA 1
ATOM 2446 C C . VAL A 1 330 ? 8.609 7.996 -5.398 1 98.69 330 VAL A C 1
ATOM 2448 O O . VAL A 1 330 ? 8.5 6.816 -5.734 1 98.69 330 VAL A O 1
ATOM 2451 N N . ALA A 1 331 ? 7.598 8.688 -4.984 1 98.62 331 ALA A N 1
ATOM 2452 C CA . ALA A 1 331 ? 6.227 8.18 -5.016 1 98.62 331 ALA A CA 1
ATOM 2453 C C . ALA A 1 331 ? 5.266 9.234 -5.562 1 98.62 331 ALA A C 1
ATOM 2455 O O . ALA A 1 331 ? 5.543 10.43 -5.492 1 98.62 331 ALA A O 1
ATOM 2456 N N . ARG A 1 332 ? 4.238 8.836 -6.172 1 98.5 332 ARG A N 1
ATOM 2457 C CA . ARG A 1 332 ? 3.121 9.672 -6.605 1 98.5 332 ARG A CA 1
ATOM 2458 C C . ARG A 1 332 ? 1.794 9.109 -6.105 1 98.5 332 ARG A C 1
ATOM 2460 O O . ARG A 1 332 ? 1.539 7.91 -6.215 1 98.5 332 ARG A O 1
ATOM 2467 N N . VAL A 1 333 ? 1.003 9.977 -5.566 1 98.69 333 VAL A N 1
ATOM 2468 C CA . VAL A 1 333 ? -0.236 9.555 -4.922 1 98.69 333 VAL A CA 1
ATOM 2469 C C . VAL A 1 333 ? -1.415 10.32 -5.52 1 98.69 333 VAL A C 1
ATOM 2471 O O . VAL A 1 333 ? -1.365 11.547 -5.652 1 98.69 333 VAL A O 1
ATOM 2474 N N . GLY A 1 334 ? -2.494 9.602 -5.922 1 98.5 334 GLY A N 1
ATOM 2475 C CA . GLY A 1 334 ? -3.686 10.211 -6.492 1 98.5 334 GLY A CA 1
ATOM 2476 C C . GLY A 1 334 ? -4.84 10.297 -5.508 1 98.5 334 GLY A C 1
ATOM 2477 O O . GLY A 1 334 ? -5.203 9.305 -4.879 1 98.5 334 GLY A O 1
ATOM 2478 N N . PHE A 1 335 ? -5.434 11.477 -5.426 1 97.94 335 PHE A N 1
ATOM 2479 C CA . PHE A 1 335 ? -6.543 11.766 -4.527 1 97.94 335 PHE A CA 1
ATOM 2480 C C . PHE A 1 335 ? -7.836 11.961 -5.312 1 97.94 335 PHE A C 1
ATOM 2482 O O . PHE A 1 335 ? -7.848 12.656 -6.332 1 97.94 335 PHE A O 1
ATOM 2489 N N . LYS A 1 336 ? -8.844 11.344 -4.82 1 97.38 336 LYS A N 1
ATOM 2490 C CA . LYS A 1 336 ? -10.164 11.633 -5.363 1 97.38 336 LYS A CA 1
ATOM 2491 C C . LYS A 1 336 ? -10.625 13.039 -4.98 1 97.38 336 LYS A C 1
ATOM 2493 O O . LYS A 1 336 ? -10.094 13.641 -4.043 1 97.38 336 LYS A O 1
ATOM 2498 N N . PRO A 1 337 ? -11.68 13.578 -5.738 1 97.31 337 PRO A N 1
ATOM 2499 C CA . PRO A 1 337 ? -12.266 14.844 -5.289 1 97.31 337 PRO A CA 1
ATOM 2500 C C . PRO A 1 337 ? -12.875 14.75 -3.895 1 97.31 337 PRO A C 1
ATOM 2502 O O . PRO A 1 337 ? -13.297 13.672 -3.475 1 97.31 337 PRO A O 1
ATOM 2505 N N . THR A 1 338 ? -12.781 15.875 -3.219 1 93 338 THR A N 1
ATOM 2506 C CA . THR A 1 338 ? -13.477 15.914 -1.938 1 93 338 THR A CA 1
ATOM 2507 C C . THR A 1 338 ? -14.922 15.453 -2.098 1 93 338 THR A C 1
ATOM 2509 O O . THR A 1 338 ? -15.625 15.906 -3.004 1 93 338 THR A O 1
ATOM 2512 N N . SER A 1 339 ? -15.32 14.609 -1.198 1 92.75 339 SER A N 1
ATOM 2513 C CA . SER A 1 339 ? -16.625 13.969 -1.348 1 92.75 339 SER A CA 1
ATOM 2514 C C . SER A 1 339 ? -17.766 14.945 -1.041 1 92.75 339 SER A C 1
ATOM 2516 O O . SER A 1 339 ? -18.828 14.875 -1.644 1 92.75 339 SER A O 1
ATOM 2518 N N . THR A 1 340 ? -17.562 15.797 -0.106 1 90.19 340 THR A N 1
ATOM 2519 C CA . THR A 1 340 ? -18.578 16.781 0.233 1 90.19 340 THR A CA 1
ATOM 2520 C C . THR A 1 340 ? -18.641 17.891 -0.813 1 90.19 340 THR A C 1
ATOM 2522 O O . THR A 1 340 ? -17.641 18.578 -1.045 1 90.19 340 THR A O 1
ATOM 2525 N N . ILE A 1 341 ? -19.75 18.047 -1.404 1 92.62 341 ILE A N 1
ATOM 2526 C CA . ILE A 1 341 ? -19.969 19.125 -2.367 1 92.62 341 ILE A CA 1
ATOM 2527 C C . ILE A 1 341 ? -21.328 19.781 -2.111 1 92.62 341 ILE A C 1
ATOM 2529 O O . ILE A 1 341 ? -22.141 19.25 -1.359 1 92.62 341 ILE A O 1
ATOM 2533 N N . ASN A 1 342 ? -21.547 20.938 -2.705 1 92.44 342 ASN A N 1
ATOM 2534 C CA . ASN A 1 342 ? -22.781 21.688 -2.465 1 92.44 342 ASN A CA 1
ATOM 2535 C C . ASN A 1 342 ? -23.844 21.359 -3.512 1 92.44 342 ASN A C 1
ATOM 2537 O O . ASN A 1 342 ? -24.984 21.828 -3.402 1 92.44 342 ASN A O 1
ATOM 2541 N N . LEU A 1 343 ? -23.594 20.609 -4.438 1 93.56 343 LEU A N 1
ATOM 2542 C CA . LEU A 1 343 ? -24.547 20.188 -5.457 1 93.56 343 LEU A CA 1
ATOM 2543 C C . LEU A 1 343 ? -25.422 19.047 -4.949 1 93.56 343 LEU A C 1
ATOM 2545 O O . LEU A 1 343 ? -24.953 18.188 -4.207 1 93.56 343 LEU A O 1
ATOM 2549 N N . PRO A 1 344 ? -26.719 19.078 -5.348 1 94.75 344 PRO A N 1
ATOM 2550 C CA . PRO A 1 344 ? -27.594 17.969 -4.945 1 94.75 344 PRO A CA 1
ATOM 2551 C C . PRO A 1 344 ? -27.094 16.609 -5.469 1 94.75 344 PRO A C 1
ATOM 2553 O O . PRO A 1 344 ? -26.578 16.531 -6.582 1 94.75 344 PRO A O 1
ATOM 2556 N N . GLN A 1 345 ? -27.297 15.57 -4.613 1 95.81 345 GLN A N 1
ATOM 2557 C CA . GLN A 1 345 ? -26.875 14.219 -4.973 1 95.81 345 GLN A CA 1
ATOM 2558 C C . GLN A 1 345 ? -27.922 13.188 -4.566 1 95.81 345 GLN A C 1
ATOM 2560 O O . GLN A 1 345 ? -28.578 13.344 -3.537 1 95.81 345 GLN A O 1
ATOM 2565 N N . ASP A 1 346 ? -28.078 12.172 -5.387 1 96.12 346 ASP A N 1
ATOM 2566 C CA . ASP A 1 346 ? -28.906 11.031 -5.016 1 96.12 346 ASP A CA 1
ATOM 2567 C C . ASP A 1 346 ? -28.281 10.25 -3.863 1 96.12 346 ASP A C 1
ATOM 2569 O O . ASP A 1 346 ? -27.125 9.859 -3.926 1 96.12 346 ASP A O 1
ATOM 2573 N N . SER A 1 347 ? -29.016 10.039 -2.812 1 96.5 347 SER A N 1
ATOM 2574 C CA . SER A 1 347 ? -28.516 9.312 -1.651 1 96.5 347 SER A CA 1
ATOM 2575 C C . SER A 1 347 ? -29.656 8.688 -0.854 1 96.5 347 SER A C 1
ATOM 2577 O O . SER A 1 347 ? -30.734 8.438 -1.398 1 96.5 347 SER A O 1
ATOM 2579 N N . VAL A 1 348 ? -29.328 8.234 0.286 1 95.31 348 VAL A N 1
ATOM 2580 C CA . VAL A 1 348 ? -30.281 7.633 1.212 1 95.31 348 VAL A CA 1
ATOM 2581 C C . VAL A 1 348 ? -30.047 8.172 2.621 1 95.31 348 VAL A C 1
ATOM 2583 O O . VAL A 1 348 ? -29.031 8.812 2.883 1 95.31 348 VAL A O 1
ATOM 2586 N N . ASN A 1 349 ? -31.047 8 3.414 1 93.31 349 ASN A N 1
ATOM 2587 C CA . ASN A 1 349 ? -30.766 8.117 4.84 1 93.31 349 ASN A CA 1
ATOM 2588 C C . ASN A 1 349 ? -30.25 6.805 5.426 1 93.31 349 ASN A C 1
ATOM 2590 O O . ASN A 1 349 ? -30.109 5.812 4.707 1 93.31 349 ASN A O 1
ATOM 2594 N N . LYS A 1 350 ? -29.938 6.746 6.664 1 90.31 350 LYS A N 1
ATOM 2595 C CA . LYS A 1 350 ? -29.297 5.59 7.273 1 90.31 350 LYS A CA 1
ATOM 2596 C C . LYS A 1 350 ? -30.266 4.414 7.391 1 90.31 350 LYS A C 1
ATOM 2598 O O . LYS A 1 350 ? -29.844 3.285 7.656 1 90.31 350 LYS A O 1
ATOM 2603 N N . ARG A 1 351 ? -31.547 4.602 7.09 1 88.62 351 ARG A N 1
ATOM 2604 C CA . ARG A 1 351 ? -32.531 3.539 6.996 1 88.62 351 ARG A CA 1
ATOM 2605 C C . ARG A 1 351 ? -32.719 3.07 5.555 1 88.62 351 ARG A C 1
ATOM 2607 O O . ARG A 1 351 ? -33.562 2.23 5.262 1 88.62 351 ARG A O 1
ATOM 2614 N N . LEU A 1 352 ? -32 3.723 4.645 1 90.88 352 LEU A N 1
ATOM 2615 C CA . LEU A 1 352 ? -31.953 3.359 3.232 1 90.88 352 LEU A CA 1
ATOM 2616 C C . LEU A 1 352 ? -33.156 3.898 2.479 1 90.88 352 LEU A C 1
ATOM 2618 O O . LEU A 1 352 ? -33.469 3.414 1.391 1 90.88 352 LEU A O 1
ATOM 2622 N N . ASP A 1 353 ? -33.875 4.883 3.188 1 93.75 353 ASP A N 1
ATOM 2623 C CA . ASP A 1 353 ? -34.875 5.625 2.428 1 93.75 353 ASP A CA 1
ATOM 2624 C C . ASP A 1 353 ? -34.219 6.574 1.433 1 93.75 353 ASP A C 1
ATOM 2626 O O . ASP A 1 353 ? -33.25 7.289 1.779 1 93.75 353 ASP A O 1
ATOM 2630 N N . GLU A 1 354 ? -34.75 6.539 0.22 1 95.69 354 GLU A N 1
ATOM 2631 C CA . GLU A 1 354 ? -34.156 7.352 -0.828 1 95.69 354 GLU A CA 1
ATOM 2632 C C . GLU A 1 354 ? -34.406 8.836 -0.581 1 95.69 354 GLU A C 1
ATOM 2634 O O . GLU A 1 354 ? -35.5 9.242 -0.181 1 95.69 354 GLU A O 1
ATOM 2639 N N . ILE A 1 355 ? -33.344 9.609 -0.769 1 95.25 355 ILE A N 1
ATOM 2640 C CA . ILE A 1 355 ? -33.438 11.062 -0.615 1 95.25 355 ILE A CA 1
ATOM 2641 C C . ILE A 1 355 ? -32.625 11.75 -1.713 1 95.25 355 ILE A C 1
ATOM 2643 O O . ILE A 1 355 ? -31.875 11.102 -2.428 1 95.25 355 ILE A O 1
ATOM 2647 N N . GLU A 1 356 ? -33 13.031 -1.854 1 94.75 356 GLU A N 1
ATOM 2648 C CA . GLU A 1 356 ? -32.094 13.945 -2.555 1 94.75 356 GLU A CA 1
ATOM 2649 C C . GLU A 1 356 ? -31.234 14.734 -1.57 1 94.75 356 GLU A C 1
ATOM 2651 O O . GLU A 1 356 ? -31.719 15.656 -0.914 1 94.75 356 GLU A O 1
ATOM 2656 N N . PHE A 1 357 ? -29.969 14.406 -1.516 1 93.5 357 PHE A N 1
ATOM 2657 C CA . PHE A 1 357 ? -29.078 14.977 -0.514 1 93.5 357 PHE A CA 1
ATOM 2658 C C . PHE A 1 357 ? -28.562 16.328 -0.962 1 93.5 357 PHE A C 1
ATOM 2660 O O . PHE A 1 357 ? -28.109 16.484 -2.1 1 93.5 357 PHE A O 1
ATOM 2667 N N . GLU A 1 358 ? -28.656 17.297 -0.095 1 91.5 358 GLU A N 1
ATOM 2668 C CA . GLU A 1 358 ? -28.031 18.594 -0.235 1 91.5 358 GLU A CA 1
ATOM 2669 C C . GLU A 1 358 ? -27.453 19.078 1.094 1 91.5 358 GLU A C 1
ATOM 2671 O O . GLU A 1 358 ? -28.125 19.047 2.121 1 91.5 358 GLU A O 1
ATOM 2676 N N . LEU A 1 359 ? -26.172 19.422 0.971 1 86.56 359 LEU A N 1
ATOM 2677 C CA . LEU A 1 359 ? -25.531 19.906 2.188 1 86.56 359 LEU A CA 1
ATOM 2678 C C . LEU A 1 359 ? -26.203 21.172 2.693 1 86.56 359 LEU A C 1
ATOM 2680 O O . LEU A 1 359 ? -26.328 22.156 1.953 1 86.56 359 LEU A O 1
ATOM 2684 N N . ALA A 1 360 ? -26.75 21.172 3.898 1 77.56 360 ALA A N 1
ATOM 2685 C CA . ALA A 1 360 ? -27.5 22.297 4.453 1 77.56 360 ALA A CA 1
ATOM 2686 C C . ALA A 1 360 ? -26.578 23.469 4.762 1 77.56 360 ALA A C 1
ATOM 2688 O O . ALA A 1 360 ? -26.891 24.609 4.43 1 77.56 360 ALA A O 1
ATOM 2689 N N . LYS A 1 361 ? -25.578 23.25 5.578 1 69.06 361 LYS A N 1
ATOM 2690 C CA . LYS A 1 361 ? -24.625 24.281 5.973 1 69.06 361 LYS A CA 1
ATOM 2691 C C . LYS A 1 361 ? -23.203 23.734 5.98 1 69.06 361 LYS A C 1
ATOM 2693 O O . LYS A 1 361 ? -22.984 22.547 6.246 1 69.06 361 LYS A O 1
ATOM 2698 N N . GLY A 1 362 ? -22.359 24.547 5.438 1 64.31 362 GLY A N 1
ATOM 2699 C CA . GLY A 1 362 ? -20.984 24.156 5.691 1 64.31 362 GLY A CA 1
ATOM 2700 C C . GLY A 1 362 ? -20.062 24.391 4.516 1 64.31 362 GLY A C 1
ATOM 2701 O O . GLY A 1 362 ? -20.516 24.531 3.379 1 64.31 362 GLY A O 1
ATOM 2702 N N . ARG A 1 363 ? -18.891 24.734 4.918 1 62.75 363 ARG A N 1
ATOM 2703 C CA . ARG A 1 363 ? -17.797 24.922 3.984 1 62.75 363 ARG A CA 1
ATOM 2704 C C . ARG A 1 363 ? -17.109 23.609 3.67 1 62.75 363 ARG A C 1
ATOM 2706 O O . ARG A 1 363 ? -17.109 22.688 4.488 1 62.75 363 ARG A O 1
ATOM 2713 N N . HIS A 1 364 ? -16.906 23.438 2.307 1 74.25 364 HIS A N 1
ATOM 2714 C CA . HIS A 1 364 ? -16.203 22.188 2.004 1 74.25 364 HIS A CA 1
ATOM 2715 C C . HIS A 1 364 ? -14.844 22.484 1.371 1 74.25 364 HIS A C 1
ATOM 2717 O O . HIS A 1 364 ? -14.625 23.562 0.813 1 74.25 364 HIS A O 1
ATOM 2723 N N . ASP A 1 365 ? -13.922 21.641 1.602 1 81.19 365 ASP A N 1
ATOM 2724 C CA . ASP A 1 365 ? -12.617 21.609 0.934 1 81.19 365 ASP A CA 1
ATOM 2725 C C . ASP A 1 365 ? -12.766 21.188 -0.526 1 81.19 365 ASP A C 1
ATOM 2727 O O . ASP A 1 365 ? -13.164 20.062 -0.816 1 81.19 365 ASP A O 1
ATOM 2731 N N . PRO A 1 366 ? -12.484 22.172 -1.432 1 90 366 PRO A N 1
ATOM 2732 C CA . PRO A 1 366 ? -12.711 21.844 -2.844 1 90 366 PRO A CA 1
ATOM 2733 C C . PRO A 1 366 ? -11.695 20.844 -3.387 1 90 366 PRO A C 1
ATOM 2735 O O . PRO A 1 366 ? -11.922 20.25 -4.441 1 90 366 PRO A O 1
ATOM 2738 N N . CYS A 1 367 ? -10.578 20.672 -2.701 1 92.88 367 CYS A N 1
ATOM 2739 C CA . CYS A 1 367 ? -9.539 19.781 -3.195 1 92.88 367 CYS A CA 1
ATOM 2740 C C . CYS A 1 367 ? -8.641 19.312 -2.061 1 92.88 367 CYS A C 1
ATOM 2742 O O . CYS A 1 367 ? -7.688 20 -1.686 1 92.88 367 CYS A O 1
ATOM 2744 N N . VAL A 1 368 ? -8.812 18.156 -1.601 1 88.81 368 VAL A N 1
ATOM 2745 C CA . VAL A 1 368 ? -8.094 17.625 -0.441 1 88.81 368 VAL A CA 1
ATOM 2746 C C . VAL A 1 368 ? -6.633 17.391 -0.798 1 88.81 368 VAL A C 1
ATOM 2748 O O . VAL A 1 368 ? -5.746 17.562 0.043 1 88.81 368 VAL A O 1
ATOM 2751 N N . GLY A 1 369 ? -6.344 17.109 -2.008 1 91.31 369 GLY A N 1
ATOM 2752 C CA . GLY A 1 369 ? -4.988 16.781 -2.439 1 91.31 369 GLY A CA 1
ATOM 2753 C C . GLY A 1 369 ? -4.031 17.953 -2.293 1 91.31 369 GLY A C 1
ATOM 2754 O O . GLY A 1 369 ? -2.82 17.766 -2.164 1 91.31 369 GLY A O 1
ATOM 2755 N N . VAL A 1 370 ? -4.504 19.141 -2.215 1 90 370 VAL A N 1
ATOM 2756 C CA . VAL A 1 370 ? -3.672 20.344 -2.236 1 90 370 VAL A CA 1
ATOM 2757 C C . VAL A 1 370 ? -2.969 20.5 -0.892 1 90 370 VAL A C 1
ATOM 2759 O O . VAL A 1 370 ? -1.905 21.125 -0.812 1 90 370 VAL A O 1
ATOM 2762 N N . ARG A 1 371 ? -3.436 19.906 0.151 1 88.75 371 ARG A N 1
ATOM 2763 C CA . ARG A 1 371 ? -2.799 20.062 1.455 1 88.75 371 ARG A CA 1
ATOM 2764 C C . ARG A 1 371 ? -2.189 18.75 1.924 1 88.75 371 ARG A C 1
ATOM 2766 O O . ARG A 1 371 ? -1.745 18.641 3.068 1 88.75 371 ARG A O 1
ATOM 2773 N N . ALA A 1 372 ? -2.133 17.828 1.076 1 93.62 372 ALA A N 1
ATOM 2774 C CA . ALA A 1 372 ? -1.788 16.469 1.507 1 93.62 372 ALA A CA 1
ATOM 2775 C C . ALA A 1 372 ? -0.278 16.266 1.479 1 93.62 372 ALA A C 1
ATOM 2777 O O . ALA A 1 372 ? 0.219 15.242 1.969 1 93.62 372 ALA A O 1
ATOM 2778 N N . GLY A 1 373 ? 0.49 17.172 0.948 1 96.56 373 GLY A N 1
ATOM 2779 C CA . GLY A 1 373 ? 1.921 17 0.751 1 96.56 373 GLY A CA 1
ATOM 2780 C C . GLY A 1 373 ? 2.66 16.656 2.027 1 96.56 373 GLY A C 1
ATOM 2781 O O . GLY A 1 373 ? 3.357 15.633 2.086 1 96.56 373 GLY A O 1
ATOM 2782 N N . VAL A 1 374 ? 2.42 17.438 3.055 1 96.94 374 VAL A N 1
ATOM 2783 C CA . VAL A 1 374 ? 3.17 17.281 4.297 1 96.94 374 VAL A CA 1
ATOM 2784 C C . VAL A 1 374 ? 2.814 15.953 4.953 1 96.94 374 VAL A C 1
ATOM 2786 O O . VAL A 1 374 ? 3.664 15.312 5.574 1 96.94 374 VAL A O 1
ATOM 2789 N N . THR A 1 375 ? 1.562 15.531 4.816 1 97.12 375 THR A N 1
ATOM 2790 C CA . THR A 1 375 ? 1.14 14.242 5.352 1 97.12 375 THR A CA 1
ATOM 2791 C C . THR A 1 375 ? 1.868 13.102 4.645 1 97.12 375 THR A C 1
ATOM 2793 O O . THR A 1 375 ? 2.355 12.172 5.293 1 97.12 375 THR A O 1
ATOM 2796 N N . LEU A 1 376 ? 1.97 13.164 3.354 1 98.44 376 LEU A N 1
ATOM 2797 C CA . LEU A 1 376 ? 2.67 12.141 2.58 1 98.44 376 LEU A CA 1
ATOM 2798 C C . LEU A 1 376 ? 4.148 12.102 2.947 1 98.44 376 LEU A C 1
ATOM 2800 O O . LEU A 1 376 ? 4.719 11.023 3.137 1 98.44 376 LEU A O 1
ATOM 2804 N N . GLU A 1 377 ? 4.75 13.305 3.031 1 98.56 377 GLU A N 1
ATOM 2805 C CA . GLU A 1 377 ? 6.129 13.398 3.494 1 98.56 377 GLU A CA 1
ATOM 2806 C C . GLU A 1 377 ? 6.309 12.695 4.836 1 98.56 377 GLU A C 1
ATOM 2808 O O . GLU A 1 377 ? 7.27 11.945 5.031 1 98.56 377 GLU A O 1
ATOM 2813 N N . SER A 1 378 ? 5.355 12.984 5.715 1 98.44 378 SER A N 1
ATOM 2814 C CA . SER A 1 378 ? 5.422 12.461 7.078 1 98.44 378 SER A CA 1
ATOM 2815 C C . SER A 1 378 ? 5.309 10.945 7.098 1 98.44 378 SER A C 1
ATOM 2817 O O . SER A 1 378 ? 6.074 10.266 7.789 1 98.44 378 SER A O 1
ATOM 2819 N N . ARG A 1 379 ? 4.363 10.422 6.371 1 97.44 379 ARG A N 1
ATOM 2820 C CA . ARG A 1 379 ? 4.18 8.969 6.32 1 97.44 379 ARG A CA 1
ATOM 2821 C C . ARG A 1 379 ? 5.406 8.281 5.73 1 97.44 379 ARG A C 1
ATOM 2823 O O . ARG A 1 379 ? 5.824 7.23 6.211 1 97.44 379 ARG A O 1
ATOM 2830 N N . MET A 1 380 ? 5.984 8.852 4.711 1 98.5 380 MET A N 1
ATOM 2831 C CA . MET A 1 380 ? 7.207 8.305 4.133 1 98.5 380 MET A CA 1
ATOM 2832 C C . MET A 1 380 ? 8.344 8.312 5.148 1 98.5 380 MET A C 1
ATOM 2834 O O . MET A 1 380 ? 9.094 7.344 5.254 1 98.5 380 MET A O 1
ATOM 2838 N N . ALA A 1 381 ? 8.469 9.414 5.898 1 98.5 381 ALA A N 1
ATOM 2839 C CA . ALA A 1 381 ? 9.508 9.531 6.918 1 98.5 381 ALA A CA 1
ATOM 2840 C C . ALA A 1 381 ? 9.344 8.461 7.996 1 98.5 381 ALA A C 1
ATOM 2842 O O . ALA A 1 381 ? 10.328 7.859 8.438 1 98.5 381 ALA A O 1
ATOM 2843 N N . ILE A 1 382 ? 8.125 8.266 8.422 1 97.56 382 ILE A N 1
ATOM 2844 C CA . ILE A 1 382 ? 7.824 7.285 9.461 1 97.56 382 ILE A CA 1
ATOM 2845 C C . ILE A 1 382 ? 8.258 5.895 9 1 97.56 382 ILE A C 1
ATOM 2847 O O . ILE A 1 382 ? 8.961 5.184 9.719 1 97.56 382 ILE A O 1
ATOM 2851 N N . GLU A 1 383 ? 7.867 5.496 7.809 1 96.75 383 GLU A N 1
ATOM 2852 C CA . GLU A 1 383 ? 8.195 4.172 7.297 1 96.75 383 GLU A CA 1
ATOM 2853 C C . GLU A 1 383 ? 9.703 4.02 7.082 1 96.75 383 GLU A C 1
ATOM 2855 O O . GLU A 1 383 ? 10.266 2.947 7.312 1 96.75 383 GLU A O 1
ATOM 2860 N N . LEU A 1 384 ? 10.344 5.086 6.609 1 97.19 384 LEU A N 1
ATOM 2861 C CA . LEU A 1 384 ? 11.781 5.027 6.363 1 97.19 384 LEU A CA 1
ATOM 2862 C C . LEU A 1 384 ? 12.547 4.871 7.672 1 97.19 384 LEU A C 1
ATOM 2864 O O . LEU A 1 384 ? 13.477 4.066 7.758 1 97.19 384 LEU A O 1
ATOM 2868 N N . LEU A 1 385 ? 12.18 5.672 8.703 1 96.12 385 LEU A N 1
ATOM 2869 C CA . LEU A 1 385 ? 12.867 5.535 9.984 1 96.12 385 LEU A CA 1
ATOM 2870 C C . LEU A 1 385 ? 12.648 4.145 10.57 1 96.12 385 LEU A C 1
ATOM 2872 O O . LEU A 1 385 ? 13.578 3.545 11.125 1 96.12 385 LEU A O 1
ATOM 2876 N N . ASN A 1 386 ? 11.391 3.682 10.516 1 94.31 386 ASN A N 1
ATOM 2877 C CA . ASN A 1 386 ? 11.125 2.316 10.945 1 94.31 386 ASN A CA 1
ATOM 2878 C C . ASN A 1 386 ? 12.055 1.316 10.273 1 94.31 386 ASN A C 1
ATOM 2880 O O . ASN A 1 386 ? 12.562 0.396 10.914 1 94.31 386 ASN A O 1
ATOM 2884 N N . SER A 1 387 ? 12.273 1.47 9.023 1 93.31 387 SER A N 1
ATOM 2885 C CA . SER A 1 387 ? 13.148 0.583 8.258 1 93.31 387 SER A CA 1
ATOM 2886 C C . SER A 1 387 ? 14.602 0.714 8.703 1 93.31 387 SER A C 1
ATOM 2888 O O . SER A 1 387 ? 15.344 -0.27 8.711 1 93.31 387 SER A O 1
ATOM 2890 N N . VAL A 1 388 ? 15.07 1.931 8.961 1 92.38 388 VAL A N 1
ATOM 2891 C CA . VAL A 1 388 ? 16.422 2.166 9.453 1 92.38 388 VAL A CA 1
ATOM 2892 C C . VAL A 1 388 ? 16.641 1.396 10.758 1 92.38 388 VAL A C 1
ATOM 2894 O O . VAL A 1 388 ? 17.641 0.699 10.906 1 92.38 388 VAL A O 1
ATOM 2897 N N . LEU A 1 389 ? 15.719 1.551 11.641 1 89.94 389 LEU A N 1
ATOM 2898 C CA . LEU A 1 389 ? 15.836 0.894 12.938 1 89.94 389 LEU A CA 1
ATOM 2899 C C . LEU A 1 389 ? 15.75 -0.622 12.797 1 89.94 389 LEU A C 1
ATOM 2901 O O . LEU A 1 389 ? 16.406 -1.361 13.539 1 89.94 389 LEU A O 1
ATOM 2905 N N . ALA A 1 390 ? 14.906 -1.08 11.883 1 87.94 390 ALA A N 1
ATOM 2906 C CA . ALA A 1 390 ? 14.844 -2.51 11.594 1 87.94 390 ALA A CA 1
ATOM 2907 C C . ALA A 1 390 ? 16.203 -3.031 11.125 1 87.94 390 ALA A C 1
ATOM 2909 O O . ALA A 1 390 ? 16.625 -4.117 11.523 1 87.94 390 ALA A O 1
ATOM 2910 N N . TYR A 1 391 ? 16.812 -2.307 10.25 1 87.19 391 TYR A N 1
ATOM 2911 C CA . TYR A 1 391 ? 18.141 -2.672 9.773 1 87.19 391 TYR A CA 1
ATOM 2912 C C . TYR A 1 391 ? 19.141 -2.727 10.922 1 87.19 391 TYR A C 1
ATOM 2914 O O . TYR A 1 391 ? 19.938 -3.658 11.016 1 87.19 391 TYR A O 1
ATOM 2922 N N . GLN A 1 392 ? 19.109 -1.722 11.773 1 83.19 392 GLN A N 1
ATOM 2923 C CA . GLN A 1 392 ? 20 -1.665 12.93 1 83.19 392 GLN A CA 1
ATOM 2924 C C . GLN A 1 392 ? 19.781 -2.867 13.852 1 83.19 392 GLN A C 1
ATOM 2926 O O . GLN A 1 392 ? 20.734 -3.381 14.438 1 83.19 392 GLN A O 1
ATOM 2931 N N . ALA A 1 393 ? 18.578 -3.248 13.977 1 79.81 393 ALA A N 1
ATOM 2932 C CA . ALA A 1 393 ? 18.25 -4.387 14.828 1 79.81 393 ALA A CA 1
ATOM 2933 C C . ALA A 1 393 ? 18.906 -5.668 14.312 1 79.81 393 ALA A C 1
ATOM 2935 O O . ALA A 1 393 ? 19.156 -6.594 15.086 1 79.81 393 ALA A O 1
ATOM 2936 N N . THR A 1 394 ? 19.141 -5.781 13.031 1 73.81 394 THR A N 1
ATOM 2937 C CA . THR A 1 394 ? 19.734 -6.988 12.469 1 73.81 394 THR A CA 1
ATOM 2938 C C . THR A 1 394 ? 21.234 -6.832 12.305 1 73.81 394 THR A C 1
ATOM 2940 O O . THR A 1 394 ? 21.938 -7.801 12.008 1 73.81 394 THR A O 1
ATOM 2943 N N . ALA A 1 395 ? 21.547 -5.461 12.312 1 68.06 395 ALA A N 1
ATOM 2944 C CA . ALA A 1 395 ? 22.969 -5.191 12.133 1 68.06 395 ALA A CA 1
ATOM 2945 C C . ALA A 1 395 ? 23.781 -5.699 13.328 1 68.06 395 ALA A C 1
ATOM 2947 O O . ALA A 1 395 ? 23.344 -5.594 14.477 1 68.06 395 ALA A O 1
ATOM 2948 N N . HIS A 1 396 ? 24.203 -6.949 13.219 1 55.12 396 HIS A N 1
ATOM 2949 C CA . HIS A 1 396 ? 25.094 -7.41 14.289 1 55.12 396 HIS A CA 1
ATOM 2950 C C . HIS A 1 396 ? 26.094 -6.332 14.68 1 55.12 396 HIS A C 1
ATOM 2952 O O . HIS A 1 396 ? 26.156 -5.273 14.047 1 55.12 396 HIS A O 1
ATOM 2958 N N . CYS A 1 397 ? 27.312 -6.578 15.039 1 44.09 397 CYS A N 1
ATOM 2959 C CA . CYS A 1 397 ? 28.344 -5.758 15.656 1 44.09 397 CYS A CA 1
ATOM 2960 C C . CYS A 1 397 ? 28.5 -4.43 14.922 1 44.09 397 CYS A C 1
ATOM 2962 O O . CYS A 1 397 ? 28.531 -4.395 13.695 1 44.09 397 CYS A O 1
ATOM 2964 N N . GLY A 1 398 ? 28.438 -3.18 15.562 1 46.22 398 GLY A N 1
ATOM 2965 C CA . GLY A 1 398 ? 28.656 -1.743 15.57 1 46.22 398 GLY A CA 1
ATOM 2966 C C . GLY A 1 398 ? 28.672 -1.132 14.188 1 46.22 398 GLY A C 1
ATOM 2967 O O . GLY A 1 398 ? 29.266 -0.072 13.977 1 46.22 398 GLY A O 1
ATOM 2968 N N . ASP A 1 399 ? 28.5 -1.947 13.07 1 48.78 399 ASP A N 1
ATOM 2969 C CA . ASP A 1 399 ? 28.828 -1.256 11.828 1 48.78 399 ASP A CA 1
ATOM 2970 C C . ASP A 1 399 ? 27.719 -0.259 11.461 1 48.78 399 ASP A C 1
ATOM 2972 O O . ASP A 1 399 ? 26.531 -0.576 11.547 1 48.78 399 ASP A O 1
ATOM 2976 N N . SER A 1 400 ? 28.125 0.858 11.844 1 47.41 400 SER A N 1
ATOM 2977 C CA . SER A 1 400 ? 27.312 1.968 11.367 1 47.41 400 SER A CA 1
ATOM 2978 C C . SER A 1 400 ? 26.828 1.725 9.938 1 47.41 400 SER A C 1
ATOM 2980 O O . SER A 1 400 ? 27.531 1.076 9.148 1 47.41 400 SER A O 1
ATOM 2982 N N . ILE A 1 401 ? 25.594 1.608 9.664 1 47.5 401 ILE A N 1
ATOM 2983 C CA . ILE A 1 401 ? 24.969 1.578 8.352 1 47.5 401 ILE A CA 1
ATOM 2984 C C . ILE A 1 401 ? 25.797 2.367 7.352 1 47.5 401 ILE A C 1
ATOM 2986 O O . ILE A 1 401 ? 25.766 3.6 7.336 1 47.5 401 ILE A O 1
ATOM 2990 N N . LYS A 1 402 ? 27.234 2.176 7.418 1 44.81 402 LYS A N 1
ATOM 2991 C CA . LYS A 1 402 ? 27.984 2.895 6.387 1 44.81 402 LYS A CA 1
ATOM 2992 C C . LYS A 1 402 ? 27.625 2.391 4.992 1 44.81 402 LYS A C 1
ATOM 2994 O O . LYS A 1 402 ? 27.781 1.206 4.695 1 44.81 402 LYS A O 1
ATOM 2999 N N . LEU A 1 403 ? 26.609 2.969 4.613 1 41.94 403 LEU A N 1
ATOM 3000 C CA . LEU A 1 403 ? 26.25 2.709 3.223 1 41.94 403 LEU A CA 1
ATOM 3001 C C . LEU A 1 403 ? 27.5 2.65 2.35 1 41.94 403 LEU A C 1
ATOM 3003 O O . LEU A 1 403 ? 28.547 3.184 2.723 1 41.94 403 LEU A O 1
ATOM 3007 N N . PHE A 1 404 ? 27.609 2.342 0.995 1 32.84 404 PHE A N 1
ATOM 3008 C CA . PHE A 1 404 ? 28.672 2.309 -0.006 1 32.84 404 PHE A CA 1
ATOM 3009 C C . PHE A 1 404 ? 29.406 3.645 -0.063 1 32.84 404 PHE A C 1
ATOM 3011 O O . PHE A 1 404 ? 28.812 4.695 0.185 1 32.84 404 PHE A O 1
ATOM 3018 N N . MET B 1 1 ? 9.109 -12.555 11.453 1 43.41 1 MET B N 1
ATOM 3019 C CA . MET B 1 1 ? 8.727 -13.398 10.328 1 43.41 1 MET B CA 1
ATOM 3020 C C . MET B 1 1 ? 7.957 -12.602 9.281 1 43.41 1 MET B C 1
ATOM 3022 O O . MET B 1 1 ? 7.164 -11.727 9.625 1 43.41 1 MET B O 1
ATOM 3026 N N . GLU B 1 2 ? 8.445 -12.852 8.008 1 57.59 2 GLU B N 1
ATOM 3027 C CA . GLU B 1 2 ? 7.844 -12.203 6.852 1 57.59 2 GLU B CA 1
ATOM 3028 C C . GLU B 1 2 ? 6.441 -12.742 6.586 1 57.59 2 GLU B C 1
ATOM 3030 O O . GLU B 1 2 ? 6.281 -13.906 6.203 1 57.59 2 GLU B O 1
ATOM 3035 N N . ILE B 1 3 ? 5.516 -12.094 6.938 1 75.12 3 ILE B N 1
ATOM 3036 C CA . ILE B 1 3 ? 4.156 -12.625 6.91 1 75.12 3 ILE B CA 1
ATOM 3037 C C . ILE B 1 3 ? 3.27 -11.719 6.059 1 75.12 3 ILE B C 1
ATOM 3039 O O . ILE B 1 3 ? 3.434 -10.5 6.055 1 75.12 3 ILE B O 1
ATOM 3043 N N . LEU B 1 4 ? 2.547 -12.375 5.203 1 82 4 LEU B N 1
ATOM 3044 C CA . LEU B 1 4 ? 1.436 -11.703 4.543 1 82 4 LEU B CA 1
ATOM 3045 C C . LEU B 1 4 ? 0.149 -11.852 5.348 1 82 4 LEU B C 1
ATOM 3047 O O . LEU B 1 4 ? -0.124 -12.93 5.887 1 82 4 LEU B O 1
ATOM 3051 N N . GLY B 1 5 ? -0.655 -10.781 5.312 1 87.62 5 GLY B N 1
ATOM 3052 C CA . GLY B 1 5 ? -1.823 -10.781 6.18 1 87.62 5 GLY B CA 1
ATOM 3053 C C . GLY B 1 5 ? -1.493 -10.469 7.625 1 87.62 5 GLY B C 1
ATOM 3054 O O . GLY B 1 5 ? -0.75 -9.531 7.91 1 87.62 5 GLY B O 1
ATOM 3055 N N . GLY B 1 6 ? -2.201 -11.219 8.578 1 84 6 GLY B N 1
ATOM 3056 C CA . GLY B 1 6 ? -1.979 -11.023 10 1 84 6 GLY B CA 1
ATOM 3057 C C . GLY B 1 6 ? -2.797 -9.883 10.578 1 84 6 GLY B C 1
ATOM 3058 O O . GLY B 1 6 ? -3.188 -8.961 9.852 1 84 6 GLY B O 1
ATOM 3059 N N . PRO B 1 7 ? -3.123 -9.875 11.812 1 82.56 7 PRO B N 1
ATOM 3060 C CA . PRO B 1 7 ? -2.67 -10.898 12.75 1 82.56 7 PRO B CA 1
ATOM 3061 C C . PRO B 1 7 ? -3.627 -12.086 12.836 1 82.56 7 PRO B C 1
ATOM 3063 O O . PRO B 1 7 ? -3.305 -13.102 13.453 1 82.56 7 PRO B O 1
ATOM 3066 N N . HIS B 1 8 ? -4.781 -12.055 12.242 1 88.31 8 HIS B N 1
ATOM 3067 C CA . HIS B 1 8 ? -5.805 -13.07 12.445 1 88.31 8 HIS B CA 1
ATOM 3068 C C . HIS B 1 8 ? -5.688 -14.195 11.422 1 88.31 8 HIS B C 1
ATOM 3070 O O . HIS B 1 8 ? -5.973 -15.352 11.734 1 88.31 8 HIS B O 1
ATOM 3076 N N . PHE B 1 9 ? -5.375 -13.969 10.227 1 93 9 PHE B N 1
ATOM 3077 C CA . PHE B 1 9 ? -5.012 -14.914 9.172 1 93 9 PHE B CA 1
ATOM 3078 C C . PHE B 1 9 ? -3.705 -14.492 8.508 1 93 9 PHE B C 1
ATOM 3080 O O . PHE B 1 9 ? -3.645 -13.453 7.844 1 93 9 PHE B O 1
ATOM 3087 N N . ALA B 1 10 ? -2.738 -15.312 8.602 1 92.88 10 ALA B N 1
ATOM 3088 C CA . ALA B 1 10 ? -1.4 -14.938 8.156 1 92.88 10 ALA B CA 1
ATOM 3089 C C . ALA B 1 10 ? -0.75 -16.062 7.363 1 92.88 10 ALA B C 1
ATOM 3091 O O . ALA B 1 10 ? -0.934 -17.234 7.684 1 92.88 10 ALA B O 1
ATOM 3092 N N . VAL B 1 11 ? -0.025 -15.703 6.324 1 94.31 11 VAL B N 1
ATOM 3093 C CA . VAL B 1 11 ? 0.668 -16.656 5.457 1 94.31 11 VAL B CA 1
ATOM 3094 C C . VAL B 1 11 ? 2.168 -16.359 5.473 1 94.31 11 VAL B C 1
ATOM 3096 O O . VAL B 1 11 ? 2.598 -15.258 5.129 1 94.31 11 VAL B O 1
ATOM 3099 N N . ALA B 1 12 ? 2.9 -17.297 5.898 1 90.38 12 ALA B N 1
ATOM 3100 C CA . ALA B 1 12 ? 4.355 -17.188 5.93 1 90.38 12 ALA B CA 1
ATOM 3101 C C . ALA B 1 12 ? 5.004 -18.172 4.957 1 90.38 12 ALA B C 1
ATOM 3103 O O . ALA B 1 12 ? 4.488 -19.266 4.738 1 90.38 12 ALA B O 1
ATOM 3104 N N . GLY B 1 13 ? 6.094 -17.734 4.375 1 88.5 13 GLY B N 1
ATOM 3105 C CA . GLY B 1 13 ? 6.805 -18.594 3.443 1 88.5 13 GLY B CA 1
ATOM 3106 C C . GLY B 1 13 ? 8.312 -18.562 3.631 1 88.5 13 GLY B C 1
ATOM 3107 O O . GLY B 1 13 ? 8.859 -17.594 4.145 1 88.5 13 GLY B O 1
ATOM 3108 N N . ALA B 1 14 ? 8.945 -19.672 3.291 1 83.81 14 ALA B N 1
ATOM 3109 C CA . ALA B 1 14 ? 10.398 -19.797 3.227 1 83.81 14 ALA B CA 1
ATOM 3110 C C . ALA B 1 14 ? 10.828 -20.594 2.002 1 83.81 14 ALA B C 1
ATOM 3112 O O . ALA B 1 14 ? 10.078 -21.438 1.509 1 83.81 14 ALA B O 1
ATOM 3113 N N . GLY B 1 15 ? 12.008 -20.219 1.54 1 84.38 15 GLY B N 1
ATOM 3114 C CA . GLY B 1 15 ? 12.562 -20.891 0.378 1 84.38 15 GLY B CA 1
ATOM 3115 C C . GLY B 1 15 ? 13.094 -19.938 -0.672 1 84.38 15 GLY B C 1
ATOM 3116 O O . GLY B 1 15 ? 12.531 -18.859 -0.883 1 84.38 15 GLY B O 1
ATOM 3117 N N . GLU B 1 16 ? 14.102 -20.312 -1.339 1 78.5 16 GLU B N 1
ATOM 3118 C CA . GLU B 1 16 ? 14.727 -19.531 -2.402 1 78.5 16 GLU B CA 1
ATOM 3119 C C . GLU B 1 16 ? 14.289 -20.031 -3.779 1 78.5 16 GLU B C 1
ATOM 3121 O O . GLU B 1 16 ? 13.797 -21.141 -3.912 1 78.5 16 GLU B O 1
ATOM 3126 N N . SER B 1 17 ? 14.547 -19.234 -4.77 1 75.69 17 SER B N 1
ATOM 3127 C CA . SER B 1 17 ? 14.148 -19.562 -6.141 1 75.69 17 SER B CA 1
ATOM 3128 C C . SER B 1 17 ? 14.742 -20.891 -6.594 1 75.69 17 SER B C 1
ATOM 3130 O O . SER B 1 17 ? 14.086 -21.656 -7.297 1 75.69 17 SER B O 1
ATOM 3132 N N . HIS B 1 18 ? 15.938 -21.125 -6.215 1 75.38 18 HIS B N 1
ATOM 3133 C CA . HIS B 1 18 ? 16.609 -22.344 -6.652 1 75.38 18 HIS B CA 1
ATOM 3134 C C . HIS B 1 18 ? 16.938 -23.25 -5.473 1 75.38 18 HIS B C 1
ATOM 3136 O O . HIS B 1 18 ? 17.828 -24.109 -5.57 1 75.38 18 HIS B O 1
ATOM 3142 N N . GLY B 1 19 ? 16.234 -23.016 -4.434 1 77.56 19 GLY B N 1
ATOM 3143 C CA . GLY B 1 19 ? 16.375 -23.906 -3.291 1 77.56 19 GLY B CA 1
ATOM 3144 C C . GLY B 1 19 ? 15.602 -25.203 -3.459 1 77.56 19 GLY B C 1
ATOM 3145 O O . GLY B 1 19 ? 14.945 -25.422 -4.484 1 77.56 19 GLY B O 1
ATOM 3146 N N . PRO B 1 20 ? 15.672 -26.047 -2.457 1 81.5 20 PRO B N 1
ATOM 3147 C CA . PRO B 1 20 ? 15.062 -27.375 -2.561 1 81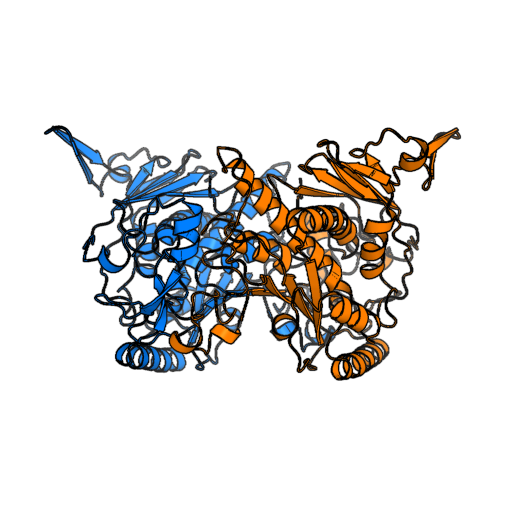.5 20 PRO B CA 1
ATOM 3148 C C . PRO B 1 20 ? 13.539 -27.328 -2.59 1 81.5 20 PRO B C 1
ATOM 3150 O O . PRO B 1 20 ? 12.898 -28.172 -3.227 1 81.5 20 PRO B O 1
ATOM 3153 N N . ALA B 1 21 ? 13.008 -26.328 -1.852 1 87.44 21 ALA B N 1
ATOM 3154 C CA . ALA B 1 21 ? 11.555 -26.266 -1.757 1 87.44 21 ALA B CA 1
ATOM 3155 C C . ALA B 1 21 ? 11.094 -24.891 -1.289 1 87.44 21 ALA B C 1
ATOM 3157 O O . ALA B 1 21 ? 11.898 -24.094 -0.775 1 87.44 21 ALA B O 1
ATOM 3158 N N . VAL B 1 22 ? 9.906 -24.609 -1.621 1 89.94 22 VAL B N 1
ATOM 3159 C CA . VAL B 1 22 ? 9.195 -23.5 -1 1 89.94 22 VAL B CA 1
ATOM 3160 C C . VAL B 1 22 ? 8.25 -24.016 0.074 1 89.94 22 VAL B C 1
ATOM 3162 O O . VAL B 1 22 ? 7.453 -24.922 -0.18 1 89.94 22 VAL B O 1
ATOM 3165 N N . THR B 1 23 ? 8.414 -23.516 1.274 1 89.75 23 THR B N 1
ATOM 3166 C CA . THR B 1 23 ? 7.57 -23.906 2.4 1 89.75 23 THR B CA 1
ATOM 3167 C C . THR B 1 23 ? 6.59 -22.797 2.758 1 89.75 23 THR B C 1
ATOM 3169 O O . THR B 1 23 ? 6.949 -21.625 2.748 1 89.75 23 THR B O 1
ATOM 3172 N N . THR B 1 24 ? 5.371 -23.203 3.029 1 93.94 24 THR B N 1
ATOM 3173 C CA . THR B 1 24 ? 4.316 -22.266 3.406 1 93.94 24 THR B CA 1
ATOM 3174 C C . THR B 1 24 ? 3.697 -22.672 4.742 1 93.94 24 THR B C 1
ATOM 3176 O O . THR B 1 24 ? 3.438 -23.844 4.988 1 93.94 24 THR B O 1
ATOM 3179 N N . ILE B 1 25 ? 3.521 -21.734 5.66 1 92.19 25 ILE B N 1
ATOM 3180 C CA . ILE B 1 25 ? 2.775 -21.906 6.902 1 92.19 25 ILE B CA 1
ATOM 3181 C C . ILE B 1 25 ? 1.618 -20.922 6.957 1 92.19 25 ILE B C 1
ATOM 3183 O O . ILE B 1 25 ? 1.81 -19.719 6.727 1 92.19 25 ILE B O 1
ATOM 3187 N N . ILE B 1 26 ? 0.449 -21.391 7.148 1 94.25 26 ILE B N 1
ATOM 3188 C CA . ILE B 1 26 ? -0.744 -20.562 7.309 1 94.25 26 ILE B CA 1
ATOM 3189 C C . ILE B 1 26 ? -1.198 -20.594 8.766 1 94.25 26 ILE B C 1
ATOM 3191 O O . ILE B 1 26 ? -1.42 -21.672 9.336 1 94.25 26 ILE B O 1
ATOM 3195 N N . HIS B 1 27 ? -1.341 -19.438 9.344 1 91.56 27 HIS B N 1
ATOM 3196 C CA . HIS B 1 27 ? -1.821 -19.281 10.711 1 91.56 27 HIS B CA 1
ATOM 3197 C C . HIS B 1 27 ? -3.191 -18.625 10.742 1 91.56 27 HIS B C 1
ATOM 3199 O O . HIS B 1 27 ? -3.453 -17.688 9.977 1 91.56 27 HIS B O 1
ATOM 3205 N N . GLY B 1 28 ? -4.074 -19.188 11.641 1 90.62 28 GLY B N 1
ATOM 3206 C CA . GLY B 1 28 ? -5.324 -18.484 11.906 1 90.62 28 GLY B CA 1
ATOM 3207 C C . GLY B 1 28 ? -6.484 -19 11.07 1 90.62 28 GLY B C 1
ATOM 3208 O O . GLY B 1 28 ? -7.574 -18.438 11.102 1 90.62 28 GLY B O 1
ATOM 3209 N N . SER B 1 29 ? -6.242 -20.062 10.305 1 92.31 29 SER B N 1
ATOM 3210 C CA . SER B 1 29 ? -7.355 -20.656 9.578 1 92.31 29 SER B CA 1
ATOM 3211 C C . SER B 1 29 ? -8.414 -21.203 10.539 1 92.31 29 SER B C 1
ATOM 3213 O O . SER B 1 29 ? -8.102 -22 11.422 1 92.31 29 SER B O 1
ATOM 3215 N N . PRO B 1 30 ? -9.664 -20.719 10.367 1 92.12 30 PRO B N 1
ATOM 3216 C CA . PRO B 1 30 ? -10.711 -21.281 11.227 1 92.12 30 PRO B CA 1
ATOM 3217 C C . PRO B 1 30 ? -10.93 -22.766 10.992 1 92.12 30 PRO B C 1
ATOM 3219 O O . PRO B 1 30 ? -10.742 -23.266 9.883 1 92.12 30 PRO B O 1
ATOM 3222 N N . PRO B 1 31 ? -11.359 -23.469 12.078 1 90.75 31 PRO B N 1
ATOM 3223 C CA . PRO B 1 31 ? -11.586 -24.906 11.93 1 90.75 31 PRO B CA 1
ATOM 3224 C C . PRO B 1 31 ? -12.867 -25.219 11.164 1 90.75 31 PRO B C 1
ATOM 3226 O O . PRO B 1 31 ? -13.797 -24.406 11.141 1 90.75 31 PRO B O 1
ATOM 3229 N N . GLY B 1 32 ? -12.836 -26.359 10.414 1 93.5 32 GLY B N 1
ATOM 3230 C CA . GLY B 1 32 ? -14.078 -26.906 9.898 1 93.5 32 GLY B CA 1
ATOM 3231 C C . GLY B 1 32 ? -14.266 -26.672 8.414 1 93.5 32 GLY B C 1
ATOM 3232 O O . GLY B 1 32 ? -15.312 -27 7.855 1 93.5 32 GLY B O 1
ATOM 3233 N N . PHE B 1 33 ? -13.297 -26.156 7.766 1 94.88 33 PHE B N 1
ATOM 3234 C CA . PHE B 1 33 ? -13.391 -25.953 6.324 1 94.88 33 PHE B CA 1
ATOM 3235 C C . PHE B 1 33 ? -12.633 -27.031 5.57 1 94.88 33 PHE B C 1
ATOM 3237 O O . PHE B 1 33 ? -11.5 -27.375 5.926 1 94.88 33 PHE B O 1
ATOM 3244 N N . ARG B 1 34 ? -13.273 -27.547 4.523 1 96.62 34 ARG B N 1
ATOM 3245 C CA . ARG B 1 34 ? -12.672 -28.641 3.75 1 96.62 34 ARG B CA 1
ATOM 3246 C C . ARG B 1 34 ? -11.625 -28.094 2.775 1 96.62 34 ARG B C 1
ATOM 3248 O O . ARG B 1 34 ? -11.906 -27.172 2.004 1 96.62 34 ARG B O 1
ATOM 3255 N N . ILE B 1 35 ? -10.469 -28.609 2.838 1 96.12 35 ILE B N 1
ATOM 3256 C CA . ILE B 1 35 ? -9.383 -28.281 1.918 1 96.12 35 ILE B CA 1
ATOM 3257 C C . ILE B 1 35 ? -8.906 -29.562 1.224 1 96.12 35 ILE B C 1
ATOM 3259 O O . ILE B 1 35 ? -8.523 -30.531 1.885 1 96.12 35 ILE B O 1
ATOM 3263 N N . ARG B 1 36 ? -8.961 -29.641 -0.057 1 95.88 36 ARG B N 1
ATOM 3264 C CA . ARG B 1 36 ? -8.406 -30.719 -0.859 1 95.88 36 ARG B CA 1
ATOM 3265 C C . ARG B 1 36 ? -7.227 -30.234 -1.696 1 95.88 36 ARG B C 1
ATOM 3267 O O . ARG B 1 36 ? -7.254 -29.125 -2.236 1 95.88 36 ARG B O 1
ATOM 3274 N N . ARG B 1 37 ? -6.227 -31.031 -1.769 1 94.81 37 ARG B N 1
ATOM 3275 C CA . ARG B 1 37 ? -5.066 -30.703 -2.594 1 94.81 37 ARG B CA 1
ATOM 3276 C C . ARG B 1 37 ? -5.488 -30.375 -4.02 1 94.81 37 ARG B C 1
ATOM 3278 O O . ARG B 1 37 ? -4.965 -29.422 -4.621 1 94.81 37 ARG B O 1
ATOM 3285 N N . CYS B 1 38 ? -6.445 -31.062 -4.602 1 94.75 38 CYS B N 1
ATOM 3286 C CA . CYS B 1 38 ? -6.883 -30.891 -5.98 1 94.75 38 CYS B CA 1
ATOM 3287 C C . CYS B 1 38 ? -7.629 -29.578 -6.156 1 94.75 38 CYS B C 1
ATOM 3289 O O . CYS B 1 38 ? -7.805 -29.094 -7.281 1 94.75 38 CYS B O 1
ATOM 3291 N N . ASP B 1 39 ? -8.07 -28.984 -5.07 1 95.12 39 ASP B N 1
ATOM 3292 C CA . ASP B 1 39 ? -8.719 -27.672 -5.141 1 95.12 39 ASP B CA 1
ATOM 3293 C C . ASP B 1 39 ? -7.688 -26.547 -5.156 1 95.12 39 ASP B C 1
ATOM 3295 O O . ASP B 1 39 ? -7.98 -25.438 -5.602 1 95.12 39 ASP B O 1
ATOM 3299 N N . VAL B 1 40 ? -6.52 -26.781 -4.656 1 96.38 40 VAL B N 1
ATOM 3300 C CA . VAL B 1 40 ? -5.469 -25.781 -4.527 1 96.38 40 VAL B CA 1
ATOM 3301 C C . VAL B 1 40 ? -4.551 -25.828 -5.746 1 96.38 40 VAL B C 1
ATOM 3303 O O . VAL B 1 40 ? -4.125 -24.781 -6.258 1 96.38 40 VAL B O 1
ATOM 3306 N N . GLN B 1 41 ? -4.32 -27 -6.305 1 95.44 41 GLN B N 1
ATOM 3307 C CA . GLN B 1 41 ? -3.336 -27.25 -7.348 1 95.44 41 GLN B CA 1
ATOM 3308 C C . GLN B 1 41 ? -3.621 -26.422 -8.594 1 95.44 41 GLN B C 1
ATOM 3310 O O . GLN B 1 41 ? -2.699 -25.891 -9.219 1 95.44 41 GLN B O 1
ATOM 3315 N N . PRO B 1 42 ? -4.891 -26.281 -9 1 93.94 42 PRO B N 1
ATOM 3316 C CA . PRO B 1 42 ? -5.152 -25.5 -10.203 1 93.94 42 PRO B CA 1
ATOM 3317 C C . PRO B 1 42 ? -4.641 -24.062 -10.102 1 93.94 42 PRO B C 1
ATOM 3319 O O . PRO B 1 42 ? -4.234 -23.469 -11.109 1 93.94 42 PRO B O 1
ATOM 3322 N N . PHE B 1 43 ? -4.68 -23.469 -8.945 1 95.56 43 PHE B N 1
ATOM 3323 C CA . PHE B 1 43 ? -4.184 -22.109 -8.781 1 95.56 43 PHE B CA 1
ATOM 3324 C C . PHE B 1 43 ? -2.668 -22.062 -8.938 1 95.56 43 PHE B C 1
ATOM 3326 O O . PHE B 1 43 ? -2.127 -21.109 -9.516 1 95.56 43 PHE B O 1
ATOM 3333 N N . LEU B 1 44 ? -1.987 -23.016 -8.406 1 94.62 44 LEU B N 1
ATOM 3334 C CA . LEU B 1 44 ? -0.543 -23.109 -8.602 1 94.62 44 LEU B CA 1
ATOM 3335 C C . LEU B 1 44 ? -0.203 -23.328 -10.07 1 94.62 44 LEU B C 1
ATOM 3337 O O . LEU B 1 44 ? 0.801 -22.812 -10.57 1 94.62 44 LEU B O 1
ATOM 3341 N N . ASP B 1 45 ? -1.045 -24.094 -10.75 1 91.94 45 ASP B N 1
ATOM 3342 C CA . ASP B 1 45 ? -0.841 -24.328 -12.18 1 91.94 45 ASP B CA 1
ATOM 3343 C C . ASP B 1 45 ? -0.96 -23.016 -12.969 1 91.94 45 ASP B C 1
ATOM 3345 O O . ASP B 1 45 ? -0.246 -22.828 -13.953 1 91.94 45 ASP B O 1
ATOM 3349 N N . ARG B 1 46 ? -1.846 -22.188 -12.57 1 90.69 46 ARG B N 1
ATOM 3350 C CA . ARG B 1 46 ? -2.006 -20.891 -13.203 1 90.69 46 ARG B CA 1
ATOM 3351 C C . ARG B 1 46 ? -0.789 -20 -12.953 1 90.69 46 ARG B C 1
ATOM 3353 O O . ARG B 1 46 ? -0.438 -19.172 -13.789 1 90.69 46 ARG B O 1
ATOM 3360 N N . ARG B 1 47 ? -0.158 -20.125 -11.836 1 91.06 47 ARG B N 1
ATOM 3361 C CA . ARG B 1 47 ? 0.958 -19.281 -11.43 1 91.06 47 ARG B CA 1
ATOM 3362 C C . ARG B 1 47 ? 2.252 -19.719 -12.109 1 91.06 47 ARG B C 1
ATOM 3364 O O . ARG B 1 47 ? 3.115 -18.891 -12.398 1 91.06 47 ARG B O 1
ATOM 3371 N N . ARG B 1 48 ? 2.422 -20.938 -12.312 1 82.88 48 ARG B N 1
ATOM 3372 C CA . ARG B 1 48 ? 3.701 -21.5 -12.727 1 82.88 48 ARG B CA 1
ATOM 3373 C C . ARG B 1 48 ? 4.094 -21 -14.109 1 82.88 48 ARG B C 1
ATOM 3375 O O . ARG B 1 48 ? 3.232 -20.656 -14.922 1 82.88 48 ARG B O 1
ATOM 3382 N N . PRO B 1 49 ? 5.43 -20.984 -14.234 1 69.94 49 PRO B N 1
ATOM 3383 C CA . PRO B 1 49 ? 5.902 -20.625 -15.57 1 69.94 49 PRO B CA 1
ATOM 3384 C C . PRO B 1 49 ? 5.57 -21.672 -16.625 1 69.94 49 PRO B C 1
ATOM 3386 O O . PRO B 1 49 ? 5.465 -22.859 -16.312 1 69.94 49 PRO B O 1
ATOM 3389 N N . GLY B 1 50 ? 5.422 -21.328 -17.797 1 62.5 50 GLY B N 1
ATOM 3390 C CA . GLY B 1 50 ? 5.207 -22.25 -18.906 1 62.5 50 GLY B CA 1
ATOM 3391 C C . GLY B 1 50 ? 3.76 -22.672 -19.047 1 62.5 50 GLY B C 1
ATOM 3392 O O . GLY B 1 50 ? 3.432 -23.484 -19.922 1 62.5 50 GLY B O 1
ATOM 3393 N N . GLY B 1 51 ? 3.027 -22.234 -18.125 1 55.81 51 GLY B N 1
ATOM 3394 C CA . GLY B 1 51 ? 1.617 -22.562 -18.234 1 55.81 51 GLY B CA 1
ATOM 3395 C C . GLY B 1 51 ? 0.923 -21.859 -19.391 1 55.81 51 GLY B C 1
ATOM 3396 O O . GLY B 1 51 ? -0.161 -22.266 -19.812 1 55.81 51 GLY B O 1
ATOM 3397 N N . ASN B 1 52 ? 1.621 -20.828 -19.719 1 60.41 52 ASN B N 1
ATOM 3398 C CA . ASN B 1 52 ? 1.093 -20.109 -20.875 1 60.41 52 ASN B CA 1
ATOM 3399 C C . ASN B 1 52 ? 2.092 -20.078 -22.031 1 60.41 52 ASN B C 1
ATOM 3401 O O . ASN B 1 52 ? 3.301 -20.188 -21.812 1 60.41 52 ASN B O 1
ATOM 3405 N N . LYS B 1 53 ? 1.559 -20.188 -23.156 1 65.81 53 LYS B N 1
ATOM 3406 C CA . LYS B 1 53 ? 2.342 -20.234 -24.391 1 65.81 53 LYS B CA 1
ATOM 3407 C C . LYS B 1 53 ? 3.344 -19.094 -24.453 1 65.81 53 LYS B C 1
ATOM 3409 O O . LYS B 1 53 ? 4.328 -19.156 -25.188 1 65.81 53 LYS B O 1
ATOM 3414 N N . HIS B 1 54 ? 3.109 -18.125 -23.578 1 68.12 54 HIS B N 1
ATOM 3415 C CA . HIS B 1 54 ? 3.891 -16.906 -23.781 1 68.12 54 HIS B CA 1
ATOM 3416 C C . HIS B 1 54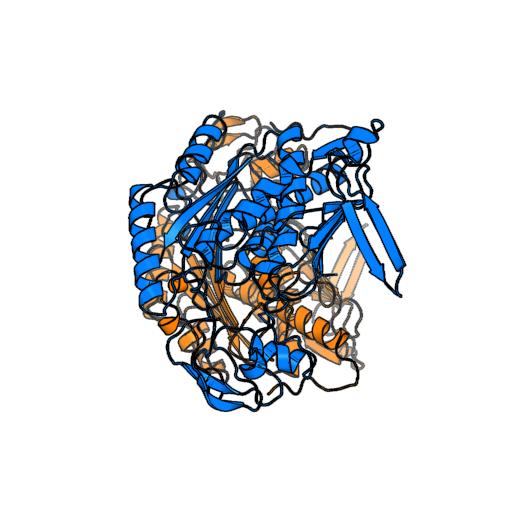 ? 4.848 -16.672 -22.609 1 68.12 54 HIS B C 1
ATOM 3418 O O . HIS B 1 54 ? 5.527 -15.641 -22.562 1 68.12 54 HIS B O 1
ATOM 3424 N N . GLY B 1 55 ? 4.902 -17.609 -21.641 1 60.31 55 GLY B N 1
ATOM 3425 C CA . GLY B 1 55 ? 5.785 -17.453 -20.5 1 60.31 55 GLY B CA 1
ATOM 3426 C C . GLY B 1 55 ? 7.113 -18.172 -20.672 1 60.31 55 GLY B C 1
ATOM 3427 O O . GLY B 1 55 ? 7.516 -18.484 -21.797 1 60.31 55 GLY B O 1
ATOM 3428 N N . THR B 1 56 ? 7.93 -18.234 -19.547 1 59.53 56 THR B N 1
ATOM 3429 C CA . THR B 1 56 ? 9.219 -18.922 -19.531 1 59.53 56 THR B CA 1
ATOM 3430 C C . THR B 1 56 ? 9.055 -20.406 -19.828 1 59.53 56 THR B C 1
ATOM 3432 O O . THR B 1 56 ? 8.023 -21 -19.484 1 59.53 56 THR B O 1
ATOM 3435 N N . PRO B 1 57 ? 9.969 -20.984 -20.531 1 58.34 57 PRO B N 1
ATOM 3436 C CA . PRO B 1 57 ? 9.938 -22.406 -20.859 1 58.34 57 PRO B CA 1
ATOM 3437 C C . PRO B 1 57 ? 10.133 -23.312 -19.641 1 58.34 57 PRO B C 1
ATOM 3439 O O . PRO B 1 57 ? 9.93 -24.516 -19.734 1 58.34 57 PRO B O 1
ATOM 3442 N N . ARG B 1 58 ? 10.547 -22.641 -18.578 1 61.09 58 ARG B N 1
ATOM 3443 C CA . ARG B 1 58 ? 10.695 -23.438 -17.359 1 61.09 58 ARG B CA 1
ATOM 3444 C C . ARG B 1 58 ? 9.406 -24.188 -17.031 1 61.09 58 ARG B C 1
ATOM 3446 O O . ARG B 1 58 ? 8.312 -23.625 -17.125 1 61.09 58 ARG B O 1
ATOM 3453 N N . ASN B 1 59 ? 9.547 -25.5 -16.906 1 64.25 59 ASN B N 1
ATOM 3454 C CA . ASN B 1 59 ? 8.359 -26.297 -16.625 1 64.25 59 ASN B CA 1
ATOM 3455 C C . ASN B 1 59 ? 8.453 -26.953 -15.242 1 64.25 59 ASN B C 1
ATOM 3457 O O . ASN B 1 59 ? 8.945 -28.078 -15.125 1 64.25 59 ASN B O 1
ATOM 3461 N N . GLU B 1 60 ? 8.164 -26.094 -14.242 1 69.38 60 GLU B N 1
ATOM 3462 C CA . GLU B 1 60 ? 8.016 -26.641 -12.906 1 69.38 60 GLU B CA 1
ATOM 3463 C C . GLU B 1 60 ? 6.57 -27.062 -12.633 1 69.38 60 GLU B C 1
ATOM 3465 O O . GLU B 1 60 ? 5.637 -26.328 -12.961 1 69.38 60 GLU B O 1
ATOM 3470 N N . LYS B 1 61 ? 6.445 -28.281 -12.109 1 78.44 61 LYS B N 1
ATOM 3471 C CA . LYS B 1 61 ? 5.086 -28.781 -11.922 1 78.44 61 LYS B CA 1
ATOM 3472 C C . LYS B 1 61 ? 4.453 -28.188 -10.672 1 78.44 61 LYS B C 1
ATOM 3474 O O . LYS B 1 61 ? 3.227 -28.141 -10.539 1 78.44 61 LYS B O 1
ATOM 3479 N N . ASP B 1 62 ? 5.25 -27.609 -9.797 1 87.19 62 ASP B N 1
ATOM 3480 C CA . ASP B 1 62 ? 4.824 -26.922 -8.586 1 87.19 62 ASP B CA 1
ATOM 3481 C C . ASP B 1 62 ? 3.68 -27.656 -7.898 1 87.19 62 ASP B C 1
ATOM 3483 O O . ASP B 1 62 ? 2.637 -27.078 -7.605 1 87.19 62 ASP B O 1
ATOM 3487 N N . LYS B 1 63 ? 3.92 -28.922 -7.57 1 91.44 63 LYS B N 1
ATOM 3488 C CA . LYS B 1 63 ? 2.91 -29.719 -6.883 1 91.44 63 LYS B CA 1
ATOM 3489 C C . LYS B 1 63 ? 2.908 -29.438 -5.387 1 91.44 63 LYS B C 1
ATOM 3491 O O . LYS B 1 63 ? 3.943 -29.562 -4.727 1 91.44 63 LYS B O 1
ATOM 3496 N N . VAL B 1 64 ? 1.74 -29.125 -4.883 1 94.94 64 VAL B N 1
ATOM 3497 C CA . VAL B 1 64 ? 1.638 -28.781 -3.469 1 94.94 64 VAL B CA 1
ATOM 3498 C C . VAL B 1 64 ? 1.405 -30.047 -2.646 1 94.94 64 VAL B C 1
ATOM 3500 O O . VAL B 1 64 ? 0.683 -30.953 -3.076 1 94.94 64 VAL B O 1
ATOM 3503 N N . VAL B 1 65 ? 2.045 -30.156 -1.492 1 93.12 65 VAL B N 1
ATOM 3504 C CA . VAL B 1 65 ? 1.832 -31.219 -0.509 1 93.12 65 VAL B CA 1
ATOM 3505 C C . VAL B 1 65 ? 1.524 -30.594 0.854 1 93.12 65 VAL B C 1
ATOM 3507 O O . VAL B 1 65 ? 2.322 -29.828 1.386 1 93.12 65 VAL B O 1
ATOM 3510 N N . PHE B 1 66 ? 0.344 -30.922 1.343 1 94.5 66 PHE B N 1
ATOM 3511 C CA . PHE B 1 66 ? -0.016 -30.453 2.676 1 94.5 66 PHE B CA 1
ATOM 3512 C C . PHE B 1 66 ? 0.571 -31.375 3.746 1 94.5 66 PHE B C 1
ATOM 3514 O O . PHE B 1 66 ? 0.516 -32.594 3.623 1 94.5 66 PHE B O 1
ATOM 3521 N N . LEU B 1 67 ? 1.072 -30.781 4.902 1 91.81 67 LEU B N 1
ATOM 3522 C CA . LEU B 1 67 ? 1.833 -31.531 5.891 1 91.81 67 LEU B CA 1
ATOM 3523 C C . LEU B 1 67 ? 1.171 -31.453 7.262 1 91.81 67 LEU B C 1
ATOM 3525 O O . LEU B 1 67 ? 1.433 -32.281 8.133 1 91.81 67 LEU B O 1
ATOM 3529 N N . ALA B 1 68 ? 0.384 -30.5 7.516 1 89 68 ALA B N 1
ATOM 3530 C CA . ALA B 1 68 ? -0.203 -30.281 8.836 1 89 68 ALA B CA 1
ATOM 3531 C C . ALA B 1 68 ? -1.473 -29.438 8.734 1 89 68 ALA B C 1
ATOM 3533 O O . ALA B 1 68 ? -1.728 -28.812 7.711 1 89 68 ALA B O 1
ATOM 3534 N N . GLY B 1 69 ? -2.314 -29.438 9.734 1 91.94 69 GLY B N 1
ATOM 3535 C CA . GLY B 1 69 ? -3.412 -28.5 9.93 1 91.94 69 GLY B CA 1
ATOM 3536 C C . GLY B 1 69 ? -4.73 -29.016 9.375 1 91.94 69 GLY B C 1
ATOM 3537 O O . GLY B 1 69 ? -5.746 -28.312 9.445 1 91.94 69 GLY B O 1
ATOM 3538 N N . LEU B 1 70 ? -4.676 -30.188 8.773 1 92.5 70 LEU B N 1
ATOM 3539 C CA . LEU B 1 70 ? -5.883 -30.812 8.234 1 92.5 70 LEU B CA 1
ATOM 3540 C C . LEU B 1 70 ? -6.164 -32.156 8.93 1 92.5 70 LEU B C 1
ATOM 3542 O O . LEU B 1 70 ? -5.234 -32.844 9.344 1 92.5 70 LEU B O 1
ATOM 3546 N N . TYR B 1 71 ? -7.492 -32.438 9.078 1 89.5 71 TYR B N 1
ATOM 3547 C CA . TYR B 1 71 ? -7.879 -33.688 9.695 1 89.5 71 TYR B CA 1
ATOM 3548 C C . TYR B 1 71 ? -9.234 -34.156 9.172 1 89.5 71 TYR B C 1
ATOM 3550 O O . TYR B 1 71 ? -10.07 -33.344 8.781 1 89.5 71 TYR B O 1
ATOM 3558 N N . ARG B 1 72 ? -9.32 -35.312 9.031 1 90.88 72 ARG B N 1
ATOM 3559 C CA . ARG B 1 72 ? -10.617 -35.969 8.836 1 90.88 72 ARG B CA 1
ATOM 3560 C C . ARG B 1 72 ? -10.586 -37.406 9.312 1 90.88 72 ARG B C 1
ATOM 3562 O O . ARG B 1 72 ? -9.531 -38.062 9.289 1 90.88 72 ARG B O 1
ATOM 3569 N N . ASP B 1 73 ? -11.789 -37.906 9.758 1 85.75 73 ASP B N 1
ATOM 3570 C CA . ASP B 1 73 ? -11.883 -39.25 10.312 1 85.75 73 ASP B CA 1
ATOM 3571 C C . ASP B 1 73 ? -11.531 -40.281 9.258 1 85.75 73 ASP B C 1
ATOM 3573 O O . ASP B 1 73 ? -10.898 -41.312 9.57 1 85.75 73 ASP B O 1
ATOM 3577 N N . ASP B 1 74 ? -11.945 -40.062 8.078 1 89.38 74 ASP B N 1
ATOM 3578 C CA . ASP B 1 74 ? -11.617 -40.969 6.965 1 89.38 74 ASP B CA 1
ATOM 3579 C C . ASP B 1 74 ? -10.148 -40.844 6.586 1 89.38 74 ASP B C 1
ATOM 3581 O O . ASP B 1 74 ? -9.789 -40.062 5.699 1 89.38 74 ASP B O 1
ATOM 3585 N N . THR B 1 75 ? -9.352 -41.719 7.172 1 85.44 75 THR B N 1
ATOM 3586 C CA . THR B 1 75 ? -7.902 -41.625 7.039 1 85.44 75 THR B CA 1
ATOM 3587 C C . THR B 1 75 ? -7.477 -41.906 5.598 1 85.44 75 THR B C 1
ATOM 3589 O O . THR B 1 75 ? -6.48 -41.344 5.129 1 85.44 75 THR B O 1
ATOM 3592 N N . ASP B 1 76 ? -8.203 -42.781 4.941 1 87.81 76 ASP B N 1
ATOM 3593 C CA . ASP B 1 76 ? -7.863 -43.031 3.547 1 87.81 76 ASP B CA 1
ATOM 3594 C C . ASP B 1 76 ? -8.031 -41.812 2.682 1 87.81 76 ASP B C 1
ATOM 3596 O O . ASP B 1 76 ? -7.184 -41.5 1.833 1 87.81 76 ASP B O 1
ATOM 3600 N N . ALA B 1 77 ? -9.086 -41.156 2.906 1 86.5 77 ALA B N 1
ATOM 3601 C CA . ALA B 1 77 ? -9.328 -39.938 2.164 1 86.5 77 ALA B CA 1
ATOM 3602 C C . ALA B 1 77 ? -8.297 -38.875 2.531 1 86.5 77 ALA B C 1
ATOM 3604 O O . ALA B 1 77 ? -7.855 -38.094 1.672 1 86.5 77 ALA B O 1
ATOM 3605 N N . LEU B 1 78 ? -7.961 -38.781 3.795 1 88.31 78 LEU B N 1
ATOM 3606 C CA . LEU B 1 78 ? -7.012 -37.812 4.297 1 88.31 78 LEU B CA 1
ATOM 3607 C C . LEU B 1 78 ? -5.625 -38.031 3.707 1 88.31 78 LEU B C 1
ATOM 3609 O O . LEU B 1 78 ? -4.941 -37.062 3.336 1 88.31 78 LEU B O 1
ATOM 3613 N N . LEU B 1 79 ? -5.18 -39.219 3.557 1 85.19 79 LEU B N 1
ATOM 3614 C CA . LEU B 1 79 ? -3.771 -39.531 3.322 1 85.19 79 LEU B CA 1
ATOM 3615 C C . LEU B 1 79 ? -3.555 -40.062 1.913 1 85.19 79 LEU B C 1
ATOM 3617 O O . LEU B 1 79 ? -2.42 -40.125 1.434 1 85.19 79 LEU B O 1
ATOM 3621 N N . THR B 1 80 ? -4.543 -40.438 1.234 1 75.5 80 THR B N 1
ATOM 3622 C CA . THR B 1 80 ? -4.316 -41.094 -0.053 1 75.5 80 THR B CA 1
ATOM 3623 C C . THR B 1 80 ? -4.066 -40.062 -1.144 1 75.5 80 THR B C 1
ATOM 3625 O O . THR B 1 80 ? -4.867 -39.125 -1.332 1 75.5 80 THR B O 1
ATOM 3628 N N . GLY B 1 81 ? -2.783 -39.969 -1.696 1 77.38 81 GLY B N 1
ATOM 3629 C CA . GLY B 1 81 ? -2.5 -39.125 -2.848 1 77.38 81 GLY B CA 1
ATOM 3630 C C . GLY B 1 81 ? -1.024 -38.812 -3.012 1 77.38 81 GLY B C 1
ATOM 3631 O O . GLY B 1 81 ? -0.416 -39.188 -4.02 1 77.38 81 GLY B O 1
ATOM 3632 N N . SER B 1 82 ? -0.468 -38.188 -1.938 1 83.25 82 SER B N 1
ATOM 3633 C CA . SER B 1 82 ? 0.928 -37.75 -2.047 1 83.25 82 SER B CA 1
ATOM 3634 C C . SER B 1 82 ? 1.813 -38.562 -1.087 1 83.25 82 SER B C 1
ATOM 3636 O O . SER B 1 82 ? 1.407 -38.844 0.038 1 83.25 82 SER B O 1
ATOM 3638 N N . LYS B 1 83 ? 2.998 -39 -1.569 1 87.44 83 LYS B N 1
ATOM 3639 C CA . LYS B 1 83 ? 4.023 -39.656 -0.774 1 87.44 83 LYS B CA 1
ATOM 3640 C C . LYS B 1 83 ? 5.305 -38.844 -0.723 1 87.44 83 LYS B C 1
ATOM 3642 O O . LYS B 1 83 ? 5.762 -38.344 -1.747 1 87.44 83 LYS B O 1
ATOM 3647 N N . LEU B 1 84 ? 5.77 -38.594 0.511 1 85.31 84 LEU B N 1
ATOM 3648 C CA . LEU B 1 84 ? 7.031 -37.906 0.713 1 85.31 84 LEU B CA 1
ATOM 3649 C C . LEU B 1 84 ? 8.133 -38.875 1.134 1 85.31 84 LEU B C 1
ATOM 3651 O O . LEU B 1 84 ? 7.953 -39.656 2.074 1 85.31 84 LEU B O 1
ATOM 3655 N N . THR B 1 85 ? 9.219 -38.844 0.458 1 89.94 85 THR B N 1
ATOM 3656 C CA . THR B 1 85 ? 10.359 -39.688 0.768 1 89.94 85 THR B CA 1
ATOM 3657 C C . THR B 1 85 ? 11.602 -38.844 1.051 1 89.94 85 THR B C 1
ATOM 3659 O O . THR B 1 85 ? 11.898 -37.906 0.319 1 89.94 85 THR B O 1
ATOM 3662 N N . VAL B 1 86 ? 12.242 -39.156 2.193 1 81.38 86 VAL B N 1
ATOM 3663 C CA . VAL B 1 86 ? 13.508 -38.531 2.543 1 81.38 86 VAL B CA 1
ATOM 3664 C C . VAL B 1 86 ? 14.602 -39.594 2.664 1 81.38 86 VAL B C 1
ATOM 3666 O O . VAL B 1 86 ? 14.453 -40.562 3.412 1 81.38 86 VAL B O 1
ATOM 3669 N N . ASP B 1 87 ? 15.562 -39.5 1.906 1 88.5 87 ASP B N 1
ATOM 3670 C CA . ASP B 1 87 ? 16.734 -40.344 2.014 1 88.5 87 ASP B CA 1
ATOM 3671 C C . ASP B 1 87 ? 17.891 -39.625 2.695 1 88.5 87 ASP B C 1
ATOM 3673 O O . ASP B 1 87 ? 18.438 -38.656 2.146 1 88.5 87 ASP B O 1
ATOM 3677 N N . VAL B 1 88 ? 18.109 -40.094 3.83 1 87.25 88 VAL B N 1
ATOM 3678 C CA . VAL B 1 88 ? 19.188 -39.469 4.598 1 87.25 88 VAL B CA 1
ATOM 3679 C C . VAL B 1 88 ? 19.984 -40.562 5.328 1 87.25 88 VAL B C 1
ATOM 3681 O O . VAL B 1 88 ? 19.422 -41.5 5.887 1 87.25 88 VAL B O 1
ATOM 3684 N N . ASP B 1 89 ? 21.344 -40.438 5.422 1 91.31 89 ASP B N 1
ATOM 3685 C CA . ASP B 1 89 ? 22.25 -41.344 6.113 1 91.31 89 ASP B CA 1
ATOM 3686 C C . ASP B 1 89 ? 22.016 -42.781 5.672 1 91.31 89 ASP B C 1
ATOM 3688 O O . ASP B 1 89 ? 21.906 -43.688 6.508 1 91.31 89 ASP B O 1
ATOM 3692 N N . ASP B 1 90 ? 21.812 -42.906 4.398 1 91.69 90 ASP B N 1
ATOM 3693 C CA . ASP B 1 90 ? 21.641 -44.219 3.746 1 91.69 90 ASP B CA 1
ATOM 3694 C C . ASP B 1 90 ? 20.375 -44.906 4.227 1 91.69 90 ASP B C 1
ATOM 3696 O O . ASP B 1 90 ? 20.312 -46.125 4.262 1 91.69 90 ASP B O 1
ATOM 3700 N N . GLN B 1 91 ? 19.562 -44.125 4.734 1 88.06 91 GLN B N 1
ATOM 3701 C CA . GLN B 1 91 ? 18.25 -44.625 5.156 1 88.06 91 GLN B CA 1
ATOM 3702 C C . GLN B 1 91 ? 17.125 -43.844 4.473 1 88.06 91 GLN B C 1
ATOM 3704 O O . GLN B 1 91 ? 17.281 -42.656 4.164 1 88.06 91 GLN B O 1
ATOM 3709 N N . SER B 1 92 ? 16.109 -44.531 4.031 1 92.19 92 SER B N 1
ATOM 3710 C CA . SER B 1 92 ? 14.945 -43.938 3.406 1 92.19 92 SER B CA 1
ATOM 3711 C C . SER B 1 92 ? 13.758 -43.906 4.363 1 92.19 92 SER B C 1
ATOM 3713 O O . SER B 1 92 ? 13.438 -44.906 4.996 1 92.19 92 SER B O 1
ATOM 3715 N N . PHE B 1 93 ? 13.234 -42.75 4.555 1 82.31 93 PHE B N 1
ATOM 3716 C CA . PHE B 1 93 ? 12.031 -42.531 5.355 1 82.31 93 PHE B CA 1
ATOM 3717 C C . PHE B 1 93 ? 10.883 -42.062 4.488 1 82.31 93 PHE B C 1
ATOM 3719 O O . PHE B 1 93 ? 11.086 -41.25 3.566 1 82.31 93 PHE B O 1
ATOM 3726 N N . GLU B 1 94 ? 9.75 -42.594 4.66 1 89.06 94 GLU B N 1
ATOM 3727 C CA . GLU B 1 94 ? 8.602 -42.219 3.842 1 89.06 94 GLU B CA 1
ATOM 3728 C C . GLU B 1 94 ? 7.402 -41.844 4.707 1 89.06 94 GLU B C 1
ATOM 3730 O O . GLU B 1 94 ? 7.211 -42.406 5.785 1 89.06 94 GLU B O 1
ATOM 3735 N N . THR B 1 95 ? 6.688 -40.875 4.297 1 85 95 THR B N 1
ATOM 3736 C CA . THR B 1 95 ? 5.402 -40.531 4.883 1 85 95 THR B CA 1
ATOM 3737 C C . THR B 1 95 ? 4.426 -40.062 3.809 1 85 95 THR B C 1
ATOM 3739 O O . THR B 1 95 ? 4.762 -40.031 2.623 1 85 95 THR B O 1
ATOM 3742 N N . GLU B 1 96 ? 3.154 -39.906 4.211 1 87.12 96 GLU B N 1
ATOM 3743 C CA . GLU B 1 96 ? 2.125 -39.438 3.287 1 87.12 96 GLU B CA 1
ATOM 3744 C C . GLU B 1 96 ? 1.694 -38 3.617 1 87.12 96 GLU B C 1
ATOM 3746 O O . GLU B 1 96 ? 1.625 -37.625 4.789 1 87.12 96 GLU B O 1
ATOM 3751 N N . GLY B 1 97 ? 1.466 -37.219 2.578 1 90.06 97 GLY B N 1
ATOM 3752 C CA . GLY B 1 97 ? 0.887 -35.906 2.746 1 90.06 97 GLY B CA 1
ATOM 3753 C C . GLY B 1 97 ? -0.626 -35.906 2.852 1 90.06 97 GLY B C 1
ATOM 3754 O O . GLY B 1 97 ? -1.26 -36.938 2.58 1 90.06 97 GLY B O 1
ATOM 3755 N N . TYR B 1 98 ? -1.213 -34.844 3.332 1 90.31 98 TYR B N 1
ATOM 3756 C CA . TYR B 1 98 ? -2.664 -34.719 3.422 1 90.31 98 TYR B CA 1
ATOM 3757 C C . TYR B 1 98 ? -3.268 -34.375 2.064 1 90.31 98 TYR B C 1
ATOM 3759 O O . TYR B 1 98 ? -2.77 -33.5 1.361 1 90.31 98 TYR B O 1
ATOM 3767 N N . GLU B 1 99 ? -4.34 -35.062 1.667 1 93.56 99 GLU B N 1
ATOM 3768 C CA . GLU B 1 99 ? -4.969 -34.906 0.358 1 93.56 99 GLU B CA 1
ATOM 3769 C C . GLU B 1 99 ? -6.332 -34.25 0.477 1 93.56 99 GLU B C 1
ATOM 3771 O O . GLU B 1 99 ? -6.715 -33.469 -0.388 1 93.56 99 GLU B O 1
ATOM 3776 N N . ASP B 1 100 ? -7.109 -34.656 1.415 1 94.81 100 ASP B N 1
ATOM 3777 C CA . ASP B 1 100 ? -8.477 -34.188 1.632 1 94.81 100 ASP B CA 1
ATOM 3778 C C . ASP B 1 100 ? -8.82 -34.156 3.119 1 94.81 100 ASP B C 1
ATOM 3780 O O . ASP B 1 100 ? -8.992 -35.219 3.734 1 94.81 100 ASP B O 1
ATOM 3784 N N . GLY B 1 101 ? -8.938 -33 3.676 1 94.31 101 GLY B N 1
ATOM 3785 C CA . GLY B 1 101 ? -9.219 -32.875 5.094 1 94.31 101 GLY B CA 1
ATOM 3786 C C . GLY B 1 101 ? -9.867 -31.531 5.445 1 94.31 101 GLY B C 1
ATOM 3787 O O . GLY B 1 101 ? -10.094 -30.703 4.57 1 94.31 101 GLY B O 1
ATOM 3788 N N . PHE B 1 102 ? -10.195 -31.469 6.699 1 95 102 PHE B N 1
ATOM 3789 C CA . PHE B 1 102 ? -10.789 -30.25 7.223 1 95 102 PHE B CA 1
ATOM 3790 C C . PHE B 1 102 ? -9.789 -29.484 8.078 1 95 102 PHE B C 1
ATOM 3792 O O . PHE B 1 102 ? -8.992 -30.078 8.805 1 95 102 PHE B O 1
ATOM 3799 N N . THR B 1 103 ? -9.805 -28.109 7.918 1 94.94 103 THR B N 1
ATOM 3800 C CA . THR B 1 103 ? -8.961 -27.281 8.766 1 94.94 103 THR B CA 1
ATOM 3801 C C . THR B 1 103 ? -9.258 -27.531 10.242 1 94.94 103 THR B C 1
ATOM 3803 O O . THR B 1 103 ? -10.414 -27.672 10.633 1 94.94 103 THR B O 1
ATOM 3806 N N . THR B 1 104 ? -8.258 -27.562 11.125 1 90.44 104 THR B N 1
ATOM 3807 C CA . THR B 1 104 ? -8.414 -27.922 12.523 1 90.44 104 THR B CA 1
ATOM 3808 C C . THR B 1 104 ? -8.305 -26.672 13.414 1 90.44 104 THR B C 1
ATOM 3810 O O . THR B 1 104 ? -8.602 -26.734 14.609 1 90.44 104 THR B O 1
ATOM 3813 N N . GLY B 1 105 ? -7.871 -25.609 12.852 1 86.94 105 GLY B N 1
ATOM 3814 C CA . GLY B 1 105 ? -7.551 -24.438 13.641 1 86.94 105 GLY B CA 1
ATOM 3815 C C . GLY B 1 105 ? -6.074 -24.312 13.961 1 86.94 105 GLY B C 1
ATOM 3816 O O . GLY B 1 105 ? -5.602 -23.234 14.344 1 86.94 105 GLY B O 1
ATOM 3817 N N . GLU B 1 106 ? -5.418 -25.406 13.82 1 85.06 106 GLU B N 1
ATOM 3818 C CA . GLU B 1 106 ? -3.965 -25.406 13.977 1 85.06 106 GLU B CA 1
ATOM 3819 C C . GLU B 1 106 ? -3.277 -24.922 12.703 1 85.06 106 GLU B C 1
ATOM 3821 O O . GLU B 1 106 ? -3.889 -24.891 11.633 1 85.06 106 GLU B O 1
ATOM 3826 N N . PRO B 1 107 ? -2.035 -24.484 12.836 1 89.25 107 PRO B N 1
ATOM 3827 C CA . PRO B 1 107 ? -1.326 -24.016 11.641 1 89.25 107 PRO B CA 1
ATOM 3828 C C . PRO B 1 107 ? -1.315 -25.047 10.516 1 89.25 107 PRO B C 1
ATOM 3830 O O . PRO B 1 107 ? -1.147 -26.234 10.773 1 89.25 107 PRO B O 1
ATOM 3833 N N . ILE B 1 108 ? -1.583 -24.594 9.281 1 94.19 108 ILE B N 1
ATOM 3834 C CA . ILE B 1 108 ? -1.483 -25.422 8.094 1 94.19 108 ILE B CA 1
ATOM 3835 C C . ILE B 1 108 ? -0.092 -25.281 7.477 1 94.19 108 ILE B C 1
ATOM 3837 O O . ILE B 1 108 ? 0.404 -24.172 7.301 1 94.19 108 ILE B O 1
ATOM 3841 N N . ALA B 1 109 ? 0.557 -26.359 7.23 1 92.94 109 ALA B N 1
ATOM 3842 C CA . ALA B 1 109 ? 1.864 -26.359 6.582 1 92.94 109 ALA B CA 1
ATOM 3843 C C . ALA B 1 109 ? 1.796 -27.047 5.219 1 92.94 109 ALA B C 1
ATOM 3845 O O . ALA B 1 109 ? 1.11 -28.062 5.062 1 92.94 109 ALA B O 1
ATOM 3846 N N . ALA B 1 110 ? 2.451 -26.516 4.234 1 95.25 110 ALA B N 1
ATOM 3847 C CA . ALA B 1 110 ? 2.545 -27.094 2.896 1 95.25 110 ALA B CA 1
ATOM 3848 C C . ALA B 1 110 ? 3.926 -26.859 2.291 1 95.25 110 ALA B C 1
ATOM 3850 O O . ALA B 1 110 ? 4.633 -25.938 2.686 1 95.25 110 ALA B O 1
ATOM 3851 N N . ILE B 1 111 ? 4.27 -27.688 1.365 1 91.81 111 ILE B N 1
ATOM 3852 C CA . ILE B 1 111 ? 5.547 -27.516 0.679 1 91.81 111 ILE B CA 1
ATOM 3853 C C . ILE B 1 111 ? 5.363 -27.766 -0.817 1 91.81 111 ILE B C 1
ATOM 3855 O O . ILE B 1 111 ? 4.438 -28.469 -1.229 1 91.81 111 ILE B O 1
ATOM 3859 N N . VAL B 1 112 ? 6.125 -27.125 -1.609 1 92 112 VAL B N 1
ATOM 3860 C CA . VAL B 1 112 ? 6.305 -27.359 -3.035 1 92 112 VAL B CA 1
ATOM 3861 C C . VAL B 1 112 ? 7.785 -27.594 -3.336 1 92 112 VAL B C 1
ATOM 3863 O O . VAL B 1 112 ? 8.617 -26.719 -3.102 1 92 112 VAL B O 1
ATOM 3866 N N . LEU B 1 113 ? 8.125 -28.75 -3.822 1 87.62 113 LEU B N 1
ATOM 3867 C CA . LEU B 1 113 ? 9.516 -29.078 -4.121 1 87.62 113 LEU B CA 1
ATOM 3868 C C . LEU B 1 113 ? 9.977 -28.391 -5.406 1 87.62 113 LEU B C 1
ATOM 3870 O O . LEU B 1 113 ? 9.195 -28.25 -6.352 1 87.62 113 LEU B O 1
ATOM 3874 N N . SER B 1 114 ? 11.203 -27.984 -5.371 1 82.25 114 SER B N 1
ATOM 3875 C CA . SER B 1 114 ? 11.82 -27.438 -6.582 1 82.25 114 SER B CA 1
ATOM 3876 C C . SER B 1 114 ? 12.492 -28.547 -7.395 1 82.25 114 SER B C 1
ATOM 3878 O O . SER B 1 114 ? 13.445 -29.172 -6.934 1 82.25 114 SER B O 1
ATOM 3880 N N . THR B 1 115 ? 11.977 -28.859 -8.609 1 74.69 115 THR B N 1
ATOM 3881 C CA . THR B 1 115 ? 12.453 -30.016 -9.344 1 74.69 115 THR B CA 1
ATOM 3882 C C . THR B 1 115 ? 13.289 -29.594 -10.547 1 74.69 115 THR B C 1
ATOM 3884 O O . THR B 1 115 ? 13.984 -30.422 -11.148 1 74.69 115 THR B O 1
ATOM 3887 N N . SER B 1 116 ? 13.18 -28.484 -11.047 1 63.31 116 SER B N 1
ATOM 3888 C CA . SER B 1 116 ? 13.906 -28.078 -12.242 1 63.31 116 SER B CA 1
ATOM 3889 C C . SER B 1 116 ? 15.133 -27.266 -11.891 1 63.31 116 SER B C 1
ATOM 3891 O O . SER B 1 116 ? 15.203 -26.078 -12.211 1 63.31 116 SER B O 1
ATOM 3893 N N . LYS B 1 117 ? 16.062 -27.906 -11.023 1 57.72 117 LYS B N 1
ATOM 3894 C CA . LYS B 1 117 ? 17.234 -27.141 -10.633 1 57.72 117 LYS B CA 1
ATOM 3895 C C . LYS B 1 117 ? 18.344 -27.266 -11.672 1 57.72 117 LYS B C 1
ATOM 3897 O O . LYS B 1 117 ? 18.797 -28.375 -11.953 1 57.72 117 LYS B O 1
ATOM 3902 N N . LYS B 1 118 ? 18.188 -26.609 -12.812 1 55.59 118 LYS B N 1
ATOM 3903 C CA . LYS B 1 118 ? 19.453 -26.609 -13.531 1 55.59 118 LYS B CA 1
ATOM 3904 C C . LYS B 1 118 ? 20.391 -25.516 -13.008 1 55.59 118 LYS B C 1
ATOM 3906 O O . LYS B 1 118 ? 20.062 -24.328 -13.07 1 55.59 118 LYS B O 1
ATOM 3911 N N . SER B 1 119 ? 21.078 -25.922 -11.914 1 53.28 119 SER B N 1
ATOM 3912 C CA . SER B 1 119 ? 22.047 -25 -11.359 1 53.28 119 SER B CA 1
ATOM 3913 C C . SER B 1 119 ? 23 -24.484 -12.43 1 53.28 119 SER B C 1
ATOM 3915 O O . SER B 1 119 ? 24.016 -25.125 -12.719 1 53.28 119 SER B O 1
ATOM 3917 N N . GLY B 1 120 ? 22.469 -24.406 -13.617 1 53.19 120 GLY B N 1
ATOM 3918 C CA . GLY B 1 120 ? 23.469 -23.953 -14.562 1 53.19 120 GLY B CA 1
ATOM 3919 C C . GLY B 1 120 ? 24.344 -22.844 -14.031 1 53.19 120 GLY B C 1
ATOM 3920 O O . GLY B 1 120 ? 24.172 -22.391 -12.891 1 53.19 120 GLY B O 1
ATOM 3921 N N . ASP B 1 121 ? 25.234 -22.172 -15.016 1 59.09 121 ASP B N 1
ATOM 3922 C CA . ASP B 1 121 ? 26.438 -21.344 -14.914 1 59.09 121 ASP B CA 1
ATOM 3923 C C . ASP B 1 121 ? 26.125 -20 -14.281 1 59.09 121 ASP B C 1
ATOM 3925 O O . ASP B 1 121 ? 25.984 -19 -14.992 1 59.09 121 ASP B O 1
ATOM 3929 N N . TYR B 1 122 ? 25.453 -20.078 -13.086 1 68.62 122 TYR B N 1
ATOM 3930 C CA . TYR B 1 122 ? 25.312 -18.766 -12.438 1 68.62 122 TYR B CA 1
ATOM 3931 C C . TYR B 1 122 ? 26.672 -18.234 -12 1 68.62 122 TYR B C 1
ATOM 3933 O O . TYR B 1 122 ? 26.75 -17.312 -11.18 1 68.62 122 TYR B O 1
ATOM 3941 N N . THR B 1 123 ? 27.656 -18.812 -12.578 1 76.25 123 THR B N 1
ATOM 3942 C CA . THR B 1 123 ? 29.016 -18.344 -12.305 1 76.25 123 THR B CA 1
ATOM 3943 C C . THR B 1 123 ? 29.156 -16.859 -12.672 1 76.25 123 THR B C 1
ATOM 3945 O O . THR B 1 123 ? 29.922 -16.141 -12.039 1 76.25 123 THR B O 1
ATOM 3948 N N . GLN B 1 124 ? 28.328 -16.516 -13.586 1 85.88 124 GLN B N 1
ATOM 3949 C CA . GLN B 1 124 ? 28.359 -15.141 -14.047 1 85.88 124 GLN B CA 1
ATOM 3950 C C . GLN B 1 124 ? 28.047 -14.172 -12.906 1 85.88 124 GLN B C 1
ATOM 3952 O O . GLN B 1 124 ? 28.516 -13.039 -12.898 1 85.88 124 GLN B O 1
ATOM 3957 N N . PHE B 1 125 ? 27.328 -14.641 -11.922 1 84.19 125 PHE B N 1
ATOM 3958 C CA . PHE B 1 125 ? 26.812 -13.742 -10.891 1 84.19 125 PHE B CA 1
ATOM 3959 C C . PHE B 1 125 ? 27.484 -14.023 -9.555 1 84.19 125 PHE B C 1
ATOM 3961 O O . PHE B 1 125 ? 27.219 -13.336 -8.562 1 84.19 125 PHE B O 1
ATOM 3968 N N . SER B 1 126 ? 28.391 -14.914 -9.547 1 82.31 126 SER B N 1
ATOM 3969 C CA . SER B 1 126 ? 28.906 -15.414 -8.281 1 82.31 126 SER B CA 1
ATOM 3970 C C . SER B 1 126 ? 30.078 -14.562 -7.797 1 82.31 126 SER B C 1
ATOM 3972 O O . SER B 1 126 ? 30.922 -14.141 -8.594 1 82.31 126 SER B O 1
ATOM 3974 N N . GLY B 1 127 ? 30.125 -14.312 -6.48 1 79.12 127 GLY B N 1
ATOM 3975 C CA . GLY B 1 127 ? 31.266 -13.695 -5.824 1 79.12 127 GLY B CA 1
ATOM 3976 C C . GLY B 1 127 ? 31.344 -12.195 -6.062 1 79.12 127 GLY B C 1
ATOM 3977 O O . GLY B 1 127 ? 30.422 -11.602 -6.621 1 79.12 127 GLY B O 1
ATOM 3978 N N . PRO B 1 128 ? 32.406 -11.562 -5.547 1 81.5 128 PRO B N 1
ATOM 3979 C CA . PRO B 1 128 ? 32.594 -10.109 -5.656 1 81.5 128 PRO B CA 1
ATOM 3980 C C . PRO B 1 128 ? 32.75 -9.648 -7.102 1 81.5 128 PRO B C 1
ATOM 3982 O O . PRO B 1 128 ? 32.5 -8.477 -7.41 1 81.5 128 PRO B O 1
ATOM 3985 N N . THR B 1 129 ? 33.188 -10.539 -7.945 1 87.12 129 THR B N 1
ATOM 3986 C CA . THR B 1 129 ? 33.344 -10.18 -9.344 1 87.12 129 THR B CA 1
ATOM 3987 C C . THR B 1 129 ? 32.125 -10.555 -10.164 1 87.12 129 THR B C 1
ATOM 3989 O O . THR B 1 129 ? 32.125 -10.414 -11.391 1 87.12 129 THR B O 1
ATOM 3992 N N . GLY B 1 130 ? 31.172 -11 -9.422 1 91.12 130 GLY B N 1
ATOM 3993 C CA . GLY B 1 130 ? 29.922 -11.312 -10.094 1 91.12 130 GLY B CA 1
ATOM 3994 C C . GLY B 1 130 ? 29.266 -10.102 -10.711 1 91.12 130 GLY B C 1
ATOM 3995 O O . GLY B 1 130 ? 29.328 -9 -10.156 1 91.12 130 GLY B O 1
ATOM 3996 N N . GLU B 1 131 ? 28.609 -10.297 -11.773 1 93.06 131 GLU B N 1
ATOM 3997 C CA . GLU B 1 131 ? 27.984 -9.219 -12.531 1 93.06 131 GLU B CA 1
ATOM 3998 C C . GLU B 1 131 ? 26.625 -8.859 -11.938 1 93.06 131 GLU B C 1
ATOM 4000 O O . GLU B 1 131 ? 25.922 -9.719 -11.391 1 93.06 131 GLU B O 1
ATOM 4005 N N . VAL B 1 132 ? 26.312 -7.617 -12.031 1 92.44 132 VAL B N 1
ATOM 4006 C CA . VAL B 1 132 ? 25.047 -7.098 -11.523 1 92.44 132 VAL B CA 1
ATOM 4007 C C . VAL B 1 132 ? 24.062 -6.93 -12.68 1 92.44 132 VAL B C 1
ATOM 4009 O O . VAL B 1 132 ? 24.375 -6.293 -13.688 1 92.44 132 VAL B O 1
ATOM 4012 N N . ARG B 1 133 ? 22.969 -7.57 -12.516 1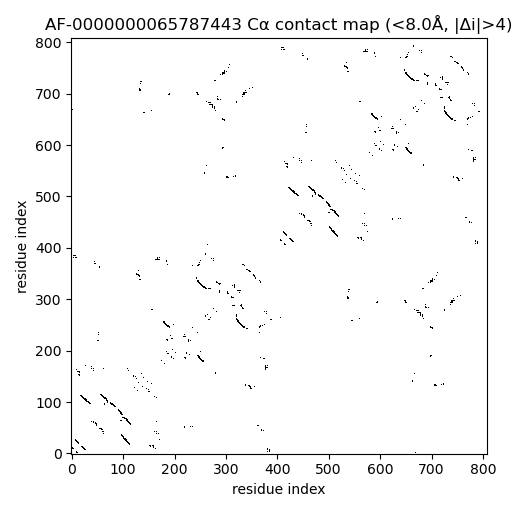 91.5 133 ARG B N 1
ATOM 4013 C CA . ARG B 1 133 ? 21.906 -7.395 -13.5 1 91.5 133 ARG B CA 1
ATOM 4014 C C . ARG B 1 133 ? 21.109 -6.125 -13.219 1 91.5 133 ARG B C 1
ATOM 4016 O O . ARG B 1 133 ? 20.469 -6.004 -12.172 1 91.5 133 ARG B O 1
ATOM 4023 N N . PRO B 1 134 ? 21.031 -5.152 -14.234 1 93.44 134 PRO B N 1
ATOM 4024 C CA . PRO B 1 134 ? 20.203 -3.957 -14.016 1 93.44 134 PRO B CA 1
ATOM 4025 C C . PRO B 1 134 ? 18.734 -4.285 -13.758 1 93.44 134 PRO B C 1
ATOM 4027 O O . PRO B 1 134 ? 18.141 -5.094 -14.477 1 93.44 134 PRO B O 1
ATOM 4030 N N . GLY B 1 135 ? 18.188 -3.641 -12.703 1 92.19 135 GLY B N 1
ATOM 4031 C CA . GLY B 1 135 ? 16.797 -3.863 -12.383 1 92.19 135 GLY B CA 1
ATOM 4032 C C . GLY B 1 135 ? 16.578 -4.973 -11.375 1 92.19 135 GLY B C 1
ATOM 4033 O O . GLY B 1 135 ? 15.477 -5.148 -10.852 1 92.19 135 GLY B O 1
ATOM 4034 N N . HIS B 1 136 ? 17.609 -5.781 -11.117 1 90.56 136 HIS B N 1
ATOM 4035 C CA . HIS B 1 136 ? 17.547 -6.852 -10.125 1 90.56 136 HIS B CA 1
ATOM 4036 C C . HIS B 1 136 ? 18.094 -6.398 -8.781 1 90.56 136 HIS B C 1
ATOM 4038 O O . HIS B 1 136 ? 18.641 -5.301 -8.672 1 90.56 136 HIS B O 1
ATOM 4044 N N . THR B 1 137 ? 17.906 -7.234 -7.809 1 89.56 137 THR B N 1
ATOM 4045 C CA . THR B 1 137 ? 18.344 -6.91 -6.457 1 89.56 137 THR B CA 1
ATOM 4046 C C . THR B 1 137 ? 19.781 -7.371 -6.234 1 89.56 137 THR B C 1
ATOM 4048 O O . THR B 1 137 ? 20.266 -7.402 -5.094 1 89.56 137 THR B O 1
ATOM 4051 N N . ASP B 1 138 ? 20.531 -7.684 -7.23 1 88.5 138 ASP B N 1
ATOM 4052 C CA . ASP B 1 138 ? 21.844 -8.312 -7.109 1 88.5 138 ASP B CA 1
ATOM 4053 C C . ASP B 1 138 ? 22.781 -7.469 -6.25 1 88.5 138 ASP B C 1
ATOM 4055 O O . ASP B 1 138 ? 23.422 -7.984 -5.332 1 88.5 138 ASP B O 1
ATOM 4059 N N . LEU B 1 139 ? 22.828 -6.199 -6.523 1 88.12 139 LEU B N 1
ATOM 4060 C CA . LEU B 1 139 ? 23.781 -5.32 -5.863 1 88.12 139 LEU B CA 1
ATOM 4061 C C . LEU B 1 139 ? 23.375 -5.059 -4.418 1 88.12 139 LEU B C 1
ATOM 4063 O O . LEU B 1 139 ? 24.188 -5.215 -3.502 1 88.12 139 LEU B O 1
ATOM 4067 N N . VAL B 1 140 ? 22.156 -4.715 -4.188 1 87.19 140 VAL B N 1
ATOM 4068 C CA . VAL B 1 140 ? 21.703 -4.344 -2.852 1 87.19 140 VAL B CA 1
ATOM 4069 C C . VAL B 1 140 ? 21.688 -5.574 -1.949 1 87.19 140 VAL B C 1
ATOM 4071 O O . VAL B 1 140 ? 22.078 -5.5 -0.781 1 87.19 140 VAL B O 1
ATOM 4074 N N . LYS B 1 141 ? 21.266 -6.676 -2.49 1 87.06 141 LYS B N 1
ATOM 4075 C CA . LYS B 1 141 ? 21.234 -7.883 -1.667 1 87.06 141 LYS B CA 1
ATOM 4076 C C . LYS B 1 141 ? 22.641 -8.344 -1.312 1 87.06 141 LYS B C 1
ATOM 4078 O O . LYS B 1 141 ? 22.875 -8.852 -0.213 1 87.06 141 LYS B O 1
ATOM 4083 N N . PHE B 1 142 ? 23.578 -8.258 -2.26 1 86.12 142 PHE B N 1
ATOM 4084 C CA . PHE B 1 142 ? 24.969 -8.641 -1.999 1 86.12 142 PHE B CA 1
ATOM 4085 C C . PHE B 1 142 ? 25.531 -7.836 -0.839 1 86.12 142 PHE B C 1
ATOM 4087 O O . PHE B 1 142 ? 26.109 -8.406 0.09 1 86.12 142 PHE B O 1
ATOM 4094 N N . HIS B 1 143 ? 25.281 -6.59 -0.868 1 85.38 143 HIS B N 1
ATOM 4095 C CA . HIS B 1 143 ? 25.844 -5.727 0.164 1 85.38 143 HIS B CA 1
ATOM 4096 C C . HIS B 1 143 ? 25.062 -5.84 1.466 1 85.38 143 HIS B C 1
ATOM 4098 O O . HIS B 1 143 ? 25.641 -5.824 2.551 1 85.38 143 HIS B O 1
ATOM 4104 N N . GLN B 1 144 ? 23.828 -5.961 1.321 1 83.94 144 GLN B N 1
ATOM 4105 C CA . GLN B 1 144 ? 23 -6.102 2.514 1 83.94 144 GLN B CA 1
ATOM 4106 C C . GLN B 1 144 ? 23.359 -7.363 3.291 1 83.94 144 GLN B C 1
ATOM 4108 O O . GLN B 1 144 ? 23.359 -7.363 4.523 1 83.94 144 GLN B O 1
ATOM 4113 N N . SER B 1 145 ? 23.672 -8.414 2.57 1 82.56 145 SER B N 1
ATOM 4114 C CA . SER B 1 145 ? 23.969 -9.703 3.188 1 82.56 145 SER B CA 1
ATOM 4115 C C . SER B 1 145 ? 25.453 -9.82 3.512 1 82.56 145 SER B C 1
ATOM 4117 O O . SER B 1 145 ? 25.906 -10.82 4.078 1 82.56 145 SER B O 1
ATOM 4119 N N . LYS B 1 146 ? 26.25 -8.836 3.143 1 81.44 146 LYS B N 1
ATOM 4120 C CA . LYS B 1 146 ? 27.688 -8.852 3.309 1 81.44 146 LYS B CA 1
ATOM 4121 C C . LYS B 1 146 ? 28.328 -10.023 2.551 1 81.44 146 LYS B C 1
ATOM 4123 O O . LYS B 1 146 ? 29.219 -10.688 3.064 1 81.44 146 LYS B O 1
ATOM 4128 N N . GLY B 1 147 ? 27.688 -10.281 1.421 1 79.19 147 GLY B N 1
ATOM 4129 C CA . GLY B 1 147 ? 28.234 -11.281 0.524 1 79.19 147 GLY B CA 1
ATOM 4130 C C . GLY B 1 147 ? 27.625 -12.656 0.715 1 79.19 147 GLY B C 1
ATOM 4131 O O . GLY B 1 147 ? 27.844 -13.562 -0.095 1 79.19 147 GLY B O 1
ATOM 4132 N N . PHE B 1 148 ? 26.844 -12.844 1.779 1 79.19 148 PHE B N 1
ATOM 4133 C CA . PHE B 1 148 ? 26.219 -14.125 2.039 1 79.19 148 PHE B CA 1
ATOM 4134 C C . PHE B 1 148 ? 24.859 -14.211 1.343 1 79.19 148 PHE B C 1
ATOM 4136 O O . PHE B 1 148 ? 23.812 -14.281 2.002 1 79.19 148 PHE B O 1
ATOM 4143 N N . VAL B 1 149 ? 24.859 -14.148 0.058 1 80.44 149 VAL B N 1
ATOM 4144 C CA . VAL B 1 149 ? 23.641 -14.148 -0.738 1 80.44 149 VAL B CA 1
ATOM 4145 C C . VAL B 1 149 ? 23.656 -15.336 -1.705 1 80.44 149 VAL B C 1
ATOM 4147 O O . VAL B 1 149 ? 24.703 -15.695 -2.236 1 80.44 149 VAL B O 1
ATOM 4150 N N . ASP B 1 150 ? 22.484 -16.031 -1.774 1 77.25 150 ASP B N 1
ATOM 4151 C CA . ASP B 1 150 ? 22.297 -17 -2.838 1 77.25 150 ASP B CA 1
ATOM 4152 C C . ASP B 1 150 ? 22.141 -16.312 -4.195 1 77.25 150 ASP B C 1
ATOM 4154 O O . ASP B 1 150 ? 21.125 -15.68 -4.465 1 77.25 150 ASP B O 1
ATOM 4158 N N . VAL B 1 151 ? 23.062 -16.422 -5.043 1 74.75 151 VAL B N 1
ATOM 4159 C CA . VAL B 1 151 ? 23.125 -15.672 -6.289 1 74.75 151 VAL B CA 1
ATOM 4160 C C . VAL B 1 151 ? 22.312 -16.375 -7.367 1 74.75 151 VAL B C 1
ATOM 4162 O O . VAL B 1 151 ? 22.109 -15.836 -8.461 1 74.75 151 VAL B O 1
ATOM 4165 N N . ARG B 1 152 ? 22.031 -17.719 -7.062 1 75.81 152 ARG B N 1
ATOM 4166 C CA . ARG B 1 152 ? 21.266 -18.453 -8.055 1 75.81 152 ARG B CA 1
ATOM 4167 C C . ARG B 1 152 ? 19.828 -17.922 -8.141 1 75.81 152 ARG B C 1
ATOM 4169 O O . ARG B 1 152 ? 19.078 -18 -7.176 1 75.81 152 ARG B O 1
ATOM 4176 N N . GLY B 1 153 ? 19.578 -17.188 -9.211 1 71.94 153 GLY B N 1
ATOM 4177 C CA . GLY B 1 153 ? 18.281 -16.578 -9.375 1 71.94 153 GLY B CA 1
ATOM 4178 C C . GLY B 1 153 ? 18.125 -15.289 -8.578 1 71.94 153 GLY B C 1
ATOM 4179 O O . GLY B 1 153 ? 19.047 -14.492 -8.492 1 71.94 153 GLY B O 1
ATOM 4180 N N . GLY B 1 154 ? 16.922 -15.016 -8.141 1 74.31 154 GLY B N 1
ATOM 4181 C CA . GLY B 1 154 ? 16.672 -13.805 -7.379 1 74.31 154 GLY B CA 1
ATOM 4182 C C . GLY B 1 154 ? 16.422 -14.062 -5.906 1 74.31 154 GLY B C 1
ATOM 4183 O O . GLY B 1 154 ? 16.141 -13.133 -5.145 1 74.31 154 GLY B O 1
ATOM 4184 N N . GLY B 1 155 ? 16.594 -15.344 -5.547 1 74.38 155 GLY B N 1
ATOM 4185 C CA . GLY B 1 155 ? 16.281 -15.656 -4.16 1 74.38 155 GLY B CA 1
ATOM 4186 C C . GLY B 1 155 ? 14.852 -15.344 -3.787 1 74.38 155 GLY B C 1
ATOM 4187 O O . GLY B 1 155 ? 13.914 -15.773 -4.473 1 74.38 155 GLY B O 1
ATOM 4188 N N . ARG B 1 156 ? 14.727 -14.594 -2.754 1 77.06 156 ARG B N 1
ATOM 4189 C CA . ARG B 1 156 ? 13.398 -14.234 -2.258 1 77.06 156 ARG B CA 1
ATOM 4190 C C . ARG B 1 156 ? 12.781 -13.125 -3.096 1 77.06 156 ARG B C 1
ATOM 4192 O O . ARG B 1 156 ? 11.586 -12.852 -2.988 1 77.06 156 ARG B O 1
ATOM 4199 N N . SER B 1 157 ? 13.531 -12.516 -3.887 1 79.31 157 SER B N 1
ATOM 4200 C CA . SER B 1 157 ? 13.016 -11.477 -4.773 1 79.31 157 SER B CA 1
ATOM 4201 C C . SER B 1 157 ? 12.477 -12.078 -6.066 1 79.31 157 SER B C 1
ATOM 4203 O O . SER B 1 157 ? 11.93 -11.359 -6.91 1 79.31 157 SER B O 1
ATOM 4205 N N . SER B 1 158 ? 12.594 -13.359 -6.109 1 82.19 158 SER B N 1
ATOM 4206 C CA . SER B 1 158 ? 12.062 -14.062 -7.273 1 82.19 158 SER B CA 1
ATOM 4207 C C . SER B 1 158 ? 10.547 -14.211 -7.191 1 82.19 158 SER B C 1
ATOM 4209 O O . SER B 1 158 ? 9.992 -14.352 -6.098 1 82.19 158 SER B O 1
ATOM 4211 N N . TYR B 1 159 ? 9.977 -14.25 -8.32 1 84.06 159 TYR B N 1
ATOM 4212 C CA . TYR B 1 159 ? 8.531 -14.422 -8.391 1 84.06 159 TYR B CA 1
ATOM 4213 C C . TYR B 1 159 ? 8.125 -15.805 -7.887 1 84.06 159 TYR B C 1
ATOM 4215 O O . TYR B 1 159 ? 6.961 -16.031 -7.543 1 84.06 159 TYR B O 1
ATOM 4223 N N . ARG B 1 160 ? 9.039 -16.781 -7.812 1 83.56 160 ARG B N 1
ATOM 4224 C CA . ARG B 1 160 ? 8.758 -18.125 -7.309 1 83.56 160 ARG B CA 1
ATOM 4225 C C . ARG B 1 160 ? 8.273 -18.078 -5.863 1 83.56 160 ARG B C 1
ATOM 4227 O O . ARG B 1 160 ? 7.504 -18.938 -5.434 1 83.56 160 ARG B O 1
ATOM 4234 N N . SER B 1 161 ? 8.703 -17.047 -5.219 1 86.12 161 SER B N 1
ATOM 4235 C CA . SER B 1 161 ? 8.32 -16.891 -3.82 1 86.12 161 SER B CA 1
ATOM 4236 C C . SER B 1 161 ? 6.812 -16.734 -3.672 1 86.12 161 SER B C 1
ATOM 4238 O O . SER B 1 161 ? 6.266 -16.953 -2.59 1 86.12 161 SER B O 1
ATOM 4240 N N . THR B 1 162 ? 6.113 -16.453 -4.711 1 91.56 162 THR B N 1
ATOM 4241 C CA . THR B 1 162 ? 4.676 -16.203 -4.633 1 91.56 162 THR B CA 1
ATOM 4242 C C . THR B 1 162 ? 3.902 -17.516 -4.559 1 91.56 162 THR B C 1
ATOM 4244 O O . THR B 1 162 ? 2.68 -17.5 -4.398 1 91.56 162 THR B O 1
ATOM 4247 N N . ILE B 1 163 ? 4.625 -18.641 -4.645 1 92.69 163 ILE B N 1
ATOM 4248 C CA . ILE B 1 163 ? 4.004 -19.938 -4.395 1 92.69 163 ILE B CA 1
ATOM 4249 C C . ILE B 1 163 ? 3.291 -19.906 -3.047 1 92.69 163 ILE B C 1
ATOM 4251 O O . ILE B 1 163 ? 2.158 -20.391 -2.93 1 92.69 163 ILE B O 1
ATOM 4255 N N . THR B 1 164 ? 3.938 -19.312 -2.15 1 93.31 164 THR B N 1
ATOM 4256 C CA . THR B 1 164 ? 3.404 -19.203 -0.797 1 93.31 164 THR B CA 1
ATOM 4257 C C . THR B 1 164 ? 2.105 -18.391 -0.795 1 93.31 164 THR B C 1
ATOM 4259 O O . THR B 1 164 ? 1.136 -18.781 -0.136 1 93.31 164 THR B O 1
ATOM 4262 N N . ASP B 1 165 ? 2.082 -17.312 -1.528 1 95.56 165 ASP B N 1
ATOM 4263 C CA . ASP B 1 165 ? 0.884 -16.484 -1.624 1 95.56 165 ASP B CA 1
ATOM 4264 C C . ASP B 1 165 ? -0.286 -17.266 -2.207 1 95.56 165 ASP B C 1
ATOM 4266 O O . ASP B 1 165 ? -1.414 -17.172 -1.72 1 95.56 165 ASP B O 1
ATOM 4270 N N . VAL B 1 166 ? 0.011 -18.016 -3.201 1 97.12 166 VAL B N 1
ATOM 4271 C CA . VAL B 1 166 ? -1.029 -18.75 -3.918 1 97.12 166 VAL B CA 1
ATOM 4272 C C . VAL B 1 166 ? -1.582 -19.859 -3.035 1 97.12 166 VAL B C 1
ATOM 4274 O O . VAL B 1 166 ? -2.793 -20.094 -2.994 1 97.12 166 VAL B O 1
ATOM 4277 N N . ILE B 1 167 ? -0.728 -20.547 -2.291 1 96.44 167 ILE B N 1
ATOM 4278 C CA . ILE B 1 167 ? -1.187 -21.594 -1.384 1 96.44 167 ILE B CA 1
ATOM 4279 C C . ILE B 1 167 ? -2.064 -20.984 -0.293 1 96.44 167 ILE B C 1
ATOM 4281 O O . ILE B 1 167 ? -3.203 -21.422 -0.091 1 96.44 167 ILE B O 1
ATOM 4285 N N . GLY B 1 168 ? -1.521 -20 0.355 1 97.25 168 GLY B N 1
ATOM 4286 C CA . GLY B 1 168 ? -2.293 -19.328 1.391 1 97.25 168 GLY B CA 1
ATOM 4287 C C . GLY B 1 168 ? -3.572 -18.703 0.87 1 97.25 168 GLY B C 1
ATOM 4288 O O . GLY B 1 168 ? -4.617 -18.781 1.522 1 97.25 168 GLY B O 1
ATOM 4289 N N . GLY B 1 169 ? -3.459 -18.062 -0.252 1 98.19 169 GLY B N 1
ATOM 4290 C CA . GLY B 1 169 ? -4.617 -17.469 -0.885 1 98.19 169 GLY B CA 1
ATOM 4291 C C . GLY B 1 169 ? -5.684 -18.469 -1.274 1 98.19 169 GLY B C 1
ATOM 4292 O O . GLY B 1 169 ? -6.875 -18.156 -1.265 1 98.19 169 GLY B O 1
ATOM 4293 N N . SER B 1 170 ? -5.281 -19.672 -1.649 1 98.06 170 SER B N 1
ATOM 4294 C CA . SER B 1 170 ? -6.234 -20.719 -2 1 98.06 170 SER B CA 1
ATOM 4295 C C . SER B 1 170 ? -7.07 -21.141 -0.795 1 98.06 170 SER B C 1
ATOM 4297 O O . SER B 1 170 ? -8.289 -21.297 -0.905 1 98.06 170 SER B O 1
ATOM 4299 N N . VAL B 1 171 ? -6.438 -21.281 0.305 1 97.12 171 VAL B N 1
ATOM 4300 C CA . VAL B 1 171 ? -7.164 -21.625 1.523 1 97.12 171 VAL B CA 1
ATOM 4301 C C . VAL B 1 171 ? -8.133 -20.5 1.876 1 97.12 171 VAL B C 1
ATOM 4303 O O . VAL B 1 171 ? -9.305 -20.75 2.172 1 97.12 171 VAL B O 1
ATOM 4306 N N . ALA B 1 172 ? -7.66 -19.297 1.784 1 98 172 ALA B N 1
ATOM 4307 C CA . ALA B 1 172 ? -8.484 -18.125 2.105 1 98 172 ALA B CA 1
ATOM 4308 C C . ALA B 1 172 ? -9.711 -18.062 1.197 1 98 172 ALA B C 1
ATOM 4310 O O . ALA B 1 172 ? -10.828 -17.844 1.668 1 98 172 ALA B O 1
ATOM 4311 N N . ARG B 1 173 ? -9.477 -18.203 -0.125 1 97.75 173 ARG B N 1
ATOM 4312 C CA . ARG B 1 173 ? -10.578 -18.031 -1.059 1 97.75 173 ARG B CA 1
ATOM 4313 C C . ARG B 1 173 ? -11.609 -19.141 -0.908 1 97.75 173 ARG B C 1
ATOM 4315 O O . ARG B 1 173 ? -12.805 -18.922 -1.103 1 97.75 173 ARG B O 1
ATOM 4322 N N . ILE B 1 174 ? -11.195 -20.375 -0.528 1 97.06 174 ILE B N 1
ATOM 4323 C CA . ILE B 1 174 ? -12.141 -21.453 -0.274 1 97.06 174 ILE B CA 1
ATOM 4324 C C . ILE B 1 174 ? -13.047 -21.094 0.899 1 97.06 174 ILE B C 1
ATOM 4326 O O . ILE B 1 174 ? -14.266 -21.25 0.82 1 97.06 174 ILE B O 1
ATOM 4330 N N . ILE B 1 175 ? -12.492 -20.562 1.956 1 95.81 175 ILE B N 1
ATOM 4331 C CA . ILE B 1 175 ? -13.25 -20.188 3.148 1 95.81 175 ILE B CA 1
ATOM 4332 C C . ILE B 1 175 ? -14.195 -19.047 2.814 1 95.81 175 ILE B C 1
ATOM 4334 O O . ILE B 1 175 ? -15.375 -19.078 3.172 1 95.81 175 ILE B O 1
ATOM 4338 N N . LEU B 1 176 ? -13.719 -18.031 2.143 1 97.12 176 LEU B N 1
ATOM 4339 C CA . LEU B 1 176 ? -14.523 -16.859 1.784 1 97.12 176 LEU B CA 1
ATOM 4340 C C . LEU B 1 176 ? -15.68 -17.266 0.872 1 97.12 176 LEU B C 1
ATOM 4342 O O . LEU B 1 176 ? -16.781 -16.719 0.988 1 97.12 176 LEU B O 1
ATOM 4346 N N . ARG B 1 177 ? -15.391 -18.188 -0.036 1 96.56 177 ARG B N 1
ATOM 4347 C CA . ARG B 1 177 ? -16.438 -18.672 -0.92 1 96.56 177 ARG B CA 1
ATOM 4348 C C . ARG B 1 177 ? -17.531 -19.406 -0.13 1 96.56 177 ARG B C 1
ATOM 4350 O O . ARG B 1 177 ? -18.719 -19.156 -0.344 1 96.56 177 ARG B O 1
ATOM 4357 N N . GLU B 1 178 ? -17.141 -20.25 0.716 1 95.12 178 GLU B N 1
ATOM 4358 C CA . GLU B 1 178 ? -18.094 -21.016 1.506 1 95.12 178 GLU B CA 1
ATOM 4359 C C . GLU B 1 178 ? -18.922 -20.109 2.412 1 95.12 178 GLU B C 1
ATOM 4361 O O . GLU B 1 178 ? -20.141 -20.312 2.555 1 95.12 178 GLU B O 1
ATOM 4366 N N . CYS B 1 179 ? -18.328 -19.141 3.027 1 93.31 179 CYS B N 1
ATOM 4367 C CA . CYS B 1 179 ? -18.984 -18.297 4.023 1 93.31 179 CYS B CA 1
ATOM 4368 C C . CYS B 1 179 ? -19.828 -17.219 3.355 1 93.31 179 CYS B C 1
ATOM 4370 O O . CYS B 1 179 ? -20.891 -16.844 3.861 1 93.31 179 CYS B O 1
ATOM 4372 N N . PHE B 1 180 ? -19.344 -16.703 2.168 1 94 180 PHE B N 1
ATOM 4373 C CA . PHE B 1 180 ? -19.969 -15.477 1.672 1 94 180 PHE B CA 1
ATOM 4374 C C . PHE B 1 180 ? -20.234 -15.57 0.174 1 94 180 PHE B C 1
ATOM 4376 O O . PHE B 1 180 ? -20.828 -14.672 -0.416 1 94 180 PHE B O 1
ATOM 4383 N N . GLY B 1 181 ? -19.797 -16.625 -0.442 1 95.56 181 GLY B N 1
ATOM 4384 C CA . GLY B 1 181 ? -19.906 -16.719 -1.888 1 95.56 181 GLY B CA 1
ATOM 4385 C C . GLY B 1 181 ? -18.906 -15.844 -2.625 1 95.56 181 GLY B C 1
ATOM 4386 O O . GLY B 1 181 ? -19.031 -15.648 -3.836 1 95.56 181 GLY B O 1
ATOM 4387 N N . THR B 1 182 ? -17.906 -15.312 -1.943 1 97.12 182 THR B N 1
ATOM 4388 C CA . THR B 1 182 ? -16.938 -14.391 -2.516 1 97.12 182 THR B CA 1
ATOM 4389 C C . THR B 1 182 ? -16.062 -15.102 -3.553 1 97.12 182 THR B C 1
ATOM 4391 O O . THR B 1 182 ? -15.641 -16.234 -3.338 1 97.12 182 THR B O 1
ATOM 4394 N N . ARG B 1 183 ? -15.844 -14.477 -4.684 1 97.81 183 ARG B N 1
ATOM 4395 C CA . ARG B 1 183 ? -15.008 -14.992 -5.766 1 97.81 183 ARG B CA 1
ATOM 4396 C C . ARG B 1 183 ? -14.008 -13.938 -6.23 1 97.81 183 ARG B C 1
ATOM 4398 O O . ARG B 1 183 ? -14.273 -12.742 -6.148 1 97.81 183 ARG B O 1
ATOM 4405 N N . PHE B 1 184 ? -12.859 -14.359 -6.645 1 98.25 184 PHE B N 1
ATOM 4406 C CA . PHE B 1 184 ? -11.781 -13.492 -7.098 1 98.25 184 PHE B CA 1
ATOM 4407 C C . PHE B 1 184 ? -11.406 -13.797 -8.539 1 98.25 184 PHE B C 1
ATOM 4409 O O . PHE B 1 184 ? -11.156 -14.953 -8.891 1 98.25 184 PHE B O 1
ATOM 4416 N N . VAL B 1 185 ? -11.391 -12.789 -9.383 1 98.12 185 VAL B N 1
ATOM 4417 C CA . VAL B 1 185 ? -11.055 -12.945 -10.797 1 98.12 185 VAL B CA 1
ATOM 4418 C C . VAL B 1 185 ? -10.109 -11.828 -11.227 1 98.12 185 VAL B C 1
ATOM 4420 O O . VAL B 1 185 ? -10.195 -10.703 -10.742 1 98.12 185 VAL B O 1
ATOM 4423 N N . SER B 1 186 ? -9.156 -12.164 -12.078 1 98.06 186 SER B N 1
ATOM 4424 C CA . SER B 1 186 ? -8.242 -11.164 -12.617 1 98.06 186 SER B CA 1
ATOM 4425 C C . SER B 1 186 ? -8.242 -11.188 -14.148 1 98.06 186 SER B C 1
ATOM 4427 O O . SER B 1 186 ? -8.555 -12.219 -14.75 1 98.06 186 SER B O 1
ATOM 4429 N N . SER B 1 187 ? -7.977 -10.094 -14.75 1 98.25 187 SER B N 1
ATOM 4430 C CA . SER B 1 187 ? -7.891 -9.922 -16.188 1 98.25 187 SER B CA 1
ATOM 4431 C C . SER B 1 187 ? -6.773 -8.961 -16.578 1 98.25 187 SER B C 1
ATOM 4433 O O . SER B 1 187 ? -6.707 -7.84 -16.062 1 98.25 187 SER B O 1
ATOM 4435 N N . ILE B 1 188 ? -5.906 -9.445 -17.438 1 97.75 188 ILE B N 1
ATOM 4436 C CA . ILE B 1 188 ? -4.883 -8.547 -17.953 1 97.75 188 ILE B CA 1
ATOM 4437 C C . ILE B 1 188 ? -5.539 -7.445 -18.797 1 97.75 188 ILE B C 1
ATOM 4439 O O . ILE B 1 188 ? -6.348 -7.73 -19.672 1 97.75 188 ILE B O 1
ATOM 4443 N N . CYS B 1 189 ? -5.172 -6.16 -18.484 1 98 189 CYS B N 1
ATOM 4444 C CA . CYS B 1 189 ? -5.887 -5.082 -19.156 1 98 189 CYS B CA 1
ATOM 4445 C C . CYS B 1 189 ? -4.93 -4.207 -19.953 1 98 189 CYS B C 1
ATOM 4447 O O . CYS B 1 189 ? -5.363 -3.322 -20.688 1 98 189 CYS B O 1
ATOM 4449 N N . GLN B 1 190 ? -3.66 -4.477 -19.828 1 98.25 190 GLN B N 1
ATOM 4450 C CA . GLN B 1 190 ? -2.682 -3.754 -20.641 1 98.25 190 GLN B CA 1
ATOM 4451 C C . GLN B 1 190 ? -1.385 -4.547 -20.766 1 98.25 190 GLN B C 1
ATOM 4453 O O . GLN B 1 190 ? -0.961 -5.219 -19.828 1 98.25 190 GLN B O 1
ATOM 4458 N N . VAL B 1 191 ? -0.781 -4.535 -21.953 1 97.81 191 VAL B N 1
ATOM 4459 C CA . VAL B 1 191 ? 0.565 -5.027 -22.219 1 97.81 191 VAL B CA 1
ATOM 4460 C C . VAL B 1 191 ? 1.307 -4.027 -23.109 1 97.81 191 VAL B C 1
ATOM 4462 O O . VAL B 1 191 ? 0.89 -3.754 -24.234 1 97.81 191 VAL B O 1
ATOM 4465 N N . GLY B 1 192 ? 2.408 -3.5 -22.562 1 97.69 192 GLY B N 1
ATOM 4466 C CA . GLY B 1 192 ? 3.039 -2.416 -23.297 1 97.69 192 GLY B CA 1
ATOM 4467 C C . GLY B 1 192 ? 2.09 -1.271 -23.609 1 97.69 192 GLY B C 1
ATOM 4468 O O . GLY B 1 192 ? 1.424 -0.755 -22.703 1 97.69 192 GLY B O 1
ATOM 4469 N N . SER B 1 193 ? 2.057 -0.894 -24.828 1 96.94 193 SER B N 1
ATOM 4470 C CA . SER B 1 193 ? 1.202 0.219 -25.234 1 96.94 193 SER B CA 1
ATOM 4471 C C . SER B 1 193 ? -0.208 -0.259 -25.562 1 96.94 193 SER B C 1
ATOM 4473 O O . SER B 1 193 ? -1.117 0.553 -25.75 1 96.94 193 SER B O 1
ATOM 4475 N N . LEU B 1 194 ? -0.427 -1.584 -25.609 1 97.88 194 LEU B N 1
ATOM 4476 C CA . LEU B 1 194 ? -1.729 -2.143 -25.953 1 97.88 194 LEU B CA 1
ATOM 4477 C C . LEU B 1 194 ? -2.652 -2.154 -24.75 1 97.88 194 LEU B C 1
ATOM 4479 O O . LEU B 1 194 ? -2.289 -2.676 -23.688 1 97.88 194 LEU B O 1
ATOM 4483 N N . LYS B 1 195 ? -3.814 -1.617 -24.906 1 97.81 195 LYS B N 1
ATOM 4484 C CA . LYS B 1 195 ? -4.777 -1.546 -23.812 1 97.81 195 LYS B CA 1
ATOM 4485 C C . LYS B 1 195 ? -6.078 -2.256 -24.188 1 97.81 195 LYS B C 1
ATOM 4487 O O . LYS B 1 195 ? -6.555 -2.148 -25.312 1 97.81 195 LYS B O 1
ATOM 4492 N N . SER B 1 196 ? -6.594 -2.979 -23.219 1 97.88 196 SER B N 1
ATOM 4493 C CA . SER B 1 196 ? -7.906 -3.592 -23.375 1 97.88 196 SER B CA 1
ATOM 4494 C C . SER B 1 196 ? -9 -2.533 -23.453 1 97.88 196 SER B C 1
ATOM 4496 O O . SER B 1 196 ? -8.922 -1.497 -22.797 1 97.88 196 SER B O 1
ATOM 4498 N N . LYS B 1 197 ? -10.031 -2.826 -24.234 1 96.44 197 LYS B N 1
ATOM 4499 C CA . LYS B 1 197 ? -11.188 -1.939 -24.328 1 96.44 197 LYS B CA 1
ATOM 4500 C C . LYS B 1 197 ? -12.273 -2.357 -23.344 1 96.44 197 LYS B C 1
ATOM 4502 O O . LYS B 1 197 ? -13.312 -1.696 -23.234 1 96.44 197 LYS B O 1
ATOM 4507 N N . GLN B 1 198 ? -12.008 -3.42 -22.641 1 95.5 198 GLN B N 1
ATOM 4508 C CA . GLN B 1 198 ? -12.977 -3.949 -21.688 1 95.5 198 GLN B CA 1
ATOM 4509 C C . GLN B 1 198 ? -12.445 -3.906 -20.266 1 95.5 198 GLN B C 1
ATOM 4511 O O . GLN B 1 198 ? -11.242 -4.086 -20.047 1 95.5 198 GLN B O 1
ATOM 4516 N N . SER B 1 199 ? -13.367 -3.621 -19.375 1 95.19 199 SER B N 1
ATOM 4517 C CA . SER B 1 199 ? -13.047 -3.613 -17.953 1 95.19 199 SER B CA 1
ATOM 4518 C C . SER B 1 199 ? -13.711 -4.785 -17.234 1 95.19 199 SER B C 1
ATOM 4520 O O . SER B 1 199 ? -14.914 -4.984 -17.344 1 95.19 199 SER B O 1
ATOM 4522 N N . LEU B 1 200 ? -12.859 -5.57 -16.547 1 96.56 200 LEU B N 1
ATOM 4523 C CA . LEU B 1 200 ? -13.383 -6.68 -15.75 1 96.56 200 LEU B CA 1
ATOM 4524 C C . LEU B 1 200 ? -14.375 -6.18 -14.703 1 96.56 200 LEU B C 1
ATOM 4526 O O . LEU B 1 200 ? -15.422 -6.793 -14.492 1 96.56 200 LEU B O 1
ATOM 4530 N N . ALA B 1 201 ? -14.07 -5.059 -14.062 1 95.69 201 ALA B N 1
ATOM 4531 C CA . ALA B 1 201 ? -14.883 -4.484 -13 1 95.69 201 ALA B CA 1
ATOM 4532 C C . ALA B 1 201 ? -16.281 -4.129 -13.508 1 95.69 201 ALA B C 1
ATOM 4534 O O . ALA B 1 201 ? -17.266 -4.23 -12.766 1 95.69 201 ALA B O 1
ATOM 4535 N N . ASP B 1 202 ? -16.375 -3.74 -14.75 1 94.06 202 ASP B N 1
ATOM 4536 C CA . ASP B 1 202 ? -17.656 -3.328 -15.328 1 94.06 202 ASP B CA 1
ATOM 4537 C C . ASP B 1 202 ? -18.453 -4.539 -15.797 1 94.06 202 ASP B C 1
ATOM 4539 O O . ASP B 1 202 ? -19.672 -4.445 -15.977 1 94.06 202 ASP B O 1
ATOM 4543 N N . THR B 1 203 ? -17.781 -5.664 -15.977 1 93 203 THR B N 1
ATOM 4544 C CA . THR B 1 203 ? -18.422 -6.809 -16.625 1 93 203 THR B CA 1
ATOM 4545 C C . THR B 1 203 ? -18.734 -7.902 -15.609 1 93 203 THR B C 1
ATOM 4547 O O . THR B 1 203 ? -19.75 -8.586 -15.719 1 93 203 THR B O 1
ATOM 4550 N N . LEU B 1 204 ? -17.969 -8.008 -14.617 1 93.5 204 LEU B N 1
ATOM 4551 C CA . LEU B 1 204 ? -18.016 -9.148 -13.711 1 93.5 204 LEU B CA 1
ATOM 4552 C C . LEU B 1 204 ? -19.156 -8.984 -12.703 1 93.5 204 LEU B C 1
ATOM 4554 O O . LEU B 1 204 ? -19.297 -7.922 -12.094 1 93.5 204 LEU B O 1
ATOM 4558 N N . THR B 1 205 ? -19.938 -9.953 -12.617 1 92.62 205 THR B N 1
ATOM 4559 C CA . THR B 1 205 ? -20.953 -10.086 -11.578 1 92.62 205 THR B CA 1
ATOM 4560 C C . THR B 1 205 ? -20.953 -11.492 -10.984 1 92.62 205 THR B C 1
ATOM 4562 O O . THR B 1 205 ? -20.344 -12.406 -11.547 1 92.62 205 THR B O 1
ATOM 4565 N N . ILE B 1 206 ? -21.578 -11.617 -9.867 1 90.81 206 ILE B N 1
ATOM 4566 C CA . ILE B 1 206 ? -21.641 -12.914 -9.188 1 90.81 206 ILE B CA 1
ATOM 4567 C C . ILE B 1 206 ? -22.328 -13.93 -10.086 1 90.81 206 ILE B C 1
ATOM 4569 O O . ILE B 1 206 ? -22 -15.125 -10.047 1 90.81 206 ILE B O 1
ATOM 4573 N N . ASP B 1 207 ? -23.203 -13.508 -10.953 1 93.19 207 ASP B N 1
ATOM 4574 C CA . ASP B 1 207 ? -24.031 -14.398 -11.75 1 93.19 207 ASP B CA 1
ATOM 4575 C C . ASP B 1 207 ? -23.297 -14.875 -13 1 93.19 207 ASP B C 1
ATOM 4577 O O . ASP B 1 207 ? -23.625 -15.922 -13.562 1 93.19 207 ASP B O 1
ATOM 4581 N N . ASN B 1 208 ? -22.297 -14.148 -13.422 1 95.56 208 ASN B N 1
ATOM 4582 C CA . ASN B 1 208 ? -21.656 -14.523 -14.68 1 95.56 208 ASN B CA 1
ATOM 4583 C C . ASN B 1 208 ? -20.203 -14.945 -14.477 1 95.56 208 ASN B C 1
ATOM 4585 O O . ASN B 1 208 ? -19.438 -15.023 -15.438 1 95.56 208 ASN B O 1
ATOM 4589 N N . ILE B 1 209 ? -19.828 -15.148 -13.297 1 95.12 209 ILE B N 1
ATOM 4590 C CA . ILE B 1 209 ? -18.438 -15.383 -12.945 1 95.12 209 ILE B CA 1
ATOM 4591 C C . ILE B 1 209 ? -17.938 -16.641 -13.633 1 95.12 209 ILE B C 1
ATOM 4593 O O . ILE B 1 209 ? -16.797 -16.688 -14.109 1 95.12 209 ILE B O 1
ATOM 4597 N N . ASP B 1 210 ? -18.703 -17.734 -13.695 1 94.62 210 ASP B N 1
ATOM 4598 C CA . ASP B 1 210 ? -18.281 -18.984 -14.312 1 94.62 210 ASP B CA 1
ATOM 4599 C C . ASP B 1 210 ? -18.016 -18.797 -15.805 1 94.62 210 ASP B C 1
ATOM 4601 O O . ASP B 1 210 ? -17.047 -19.328 -16.344 1 94.62 210 ASP B O 1
ATOM 4605 N N . GLU B 1 211 ? -18.875 -18.047 -16.406 1 95.69 211 GLU B N 1
ATOM 4606 C CA . GLU B 1 211 ? -18.703 -17.75 -17.812 1 95.69 211 GLU B CA 1
ATOM 4607 C C . GLU B 1 211 ? -17.438 -16.938 -18.062 1 95.69 211 GLU B C 1
ATOM 4609 O O . GLU B 1 211 ? -16.703 -17.203 -19.031 1 95.69 211 GLU B O 1
ATOM 4614 N N . ILE B 1 212 ? -17.219 -15.961 -17.234 1 96.38 212 ILE B N 1
ATOM 4615 C CA . ILE B 1 212 ? -16.047 -15.102 -17.359 1 96.38 212 ILE B CA 1
ATOM 4616 C C . ILE B 1 212 ? -14.781 -15.93 -17.156 1 96.38 212 ILE B C 1
ATOM 4618 O O . ILE B 1 212 ? -13.812 -15.789 -17.891 1 96.38 212 ILE B O 1
ATOM 4622 N N . GLU B 1 213 ? -14.789 -16.781 -16.156 1 94.56 213 GLU B N 1
ATOM 4623 C CA . GLU B 1 213 ? -13.633 -17.625 -15.883 1 94.56 213 GLU B CA 1
ATOM 4624 C C . GLU B 1 213 ? -13.32 -18.547 -17.062 1 94.56 213 GLU B C 1
ATOM 4626 O O . GLU B 1 213 ? -12.156 -18.75 -17.422 1 94.56 213 GLU B O 1
ATOM 4631 N N . THR B 1 214 ? -14.344 -19.109 -17.609 1 94 214 THR B N 1
ATOM 4632 C CA . THR B 1 214 ? -14.18 -19.953 -18.797 1 94 214 THR B CA 1
ATOM 4633 C C . THR B 1 214 ? -13.586 -19.156 -19.953 1 94 214 THR B C 1
ATOM 4635 O O . THR B 1 214 ? -12.672 -19.641 -20.625 1 94 214 THR B O 1
ATOM 4638 N N . SER B 1 215 ? -14.133 -18 -20.125 1 94.19 215 SER B N 1
ATOM 4639 C CA . SER B 1 215 ? -13.656 -17.141 -21.188 1 94.19 215 SER B CA 1
ATOM 4640 C C . SER B 1 215 ? -12.18 -16.781 -21 1 94.19 215 SER B C 1
ATOM 4642 O O . SER B 1 215 ? -11.414 -16.75 -21.969 1 94.19 215 SER B O 1
ATOM 4644 N N . LEU B 1 216 ? -11.789 -16.531 -19.828 1 94.5 216 LEU B N 1
ATOM 4645 C CA . LEU B 1 216 ? -10.398 -16.219 -19.516 1 94.5 216 LEU B CA 1
ATOM 4646 C C . LEU B 1 216 ? -9.484 -17.391 -19.844 1 94.5 216 LEU B C 1
ATOM 4648 O O . LEU B 1 216 ? -8.367 -17.203 -20.328 1 94.5 216 LEU B O 1
ATOM 4652 N N . GLY B 1 217 ? -9.945 -18.594 -19.594 1 90 217 GLY B N 1
ATOM 4653 C CA . GLY B 1 217 ? -9.172 -19.781 -19.844 1 90 217 GLY B CA 1
ATOM 4654 C C . GLY B 1 217 ? -8.953 -20.047 -21.328 1 90 217 GLY B C 1
ATOM 4655 O O . GLY B 1 217 ? -7.953 -20.656 -21.719 1 90 217 GLY B O 1
ATOM 4656 N N . GLU B 1 218 ? -9.789 -19.516 -22.156 1 90.88 218 GLU B N 1
ATOM 4657 C CA . GLU B 1 218 ? -9.742 -19.734 -23.609 1 90.88 218 GLU B CA 1
ATOM 4658 C C . GLU B 1 218 ? -8.93 -18.656 -24.312 1 90.88 218 GLU B C 1
ATOM 4660 O O . GLU B 1 218 ? -8.547 -18.812 -25.469 1 90.88 218 GLU B O 1
ATOM 4665 N N . ALA B 1 219 ? -8.656 -17.641 -23.625 1 92.75 219 ALA B N 1
ATOM 4666 C CA . ALA B 1 219 ? -7.973 -16.516 -24.234 1 92.75 219 ALA B CA 1
ATOM 4667 C C . ALA B 1 219 ? -6.477 -16.781 -24.375 1 92.75 219 ALA B C 1
ATOM 4669 O O . ALA B 1 219 ? -5.914 -17.594 -23.641 1 92.75 219 ALA B O 1
ATOM 4670 N N . GLU B 1 220 ? -5.816 -16.125 -25.391 1 92.5 220 GLU B N 1
ATOM 4671 C CA . GLU B 1 220 ? -4.379 -16.25 -25.625 1 92.5 220 GLU B CA 1
ATOM 4672 C C . GLU B 1 220 ? -3.588 -15.914 -24.359 1 92.5 220 GLU B C 1
ATOM 4674 O O . GLU B 1 220 ? -2.596 -16.578 -24.047 1 92.5 220 GLU B O 1
ATOM 4679 N N . ILE B 1 221 ? -3.965 -14.828 -23.766 1 93.5 221 ILE B N 1
ATOM 4680 C CA . ILE B 1 221 ? -3.561 -14.469 -22.406 1 93.5 221 ILE B CA 1
ATOM 4681 C C . ILE B 1 221 ? -4.797 -14.18 -21.562 1 93.5 221 ILE B C 1
ATOM 4683 O O . ILE B 1 221 ? -5.867 -13.875 -22.094 1 93.5 221 ILE B O 1
ATOM 4687 N N . ALA B 1 222 ? -4.77 -14.312 -20.297 1 94.69 222 ALA B N 1
ATOM 4688 C CA . ALA B 1 222 ? -5.93 -14.227 -19.422 1 94.69 222 ALA B CA 1
ATOM 4689 C C . ALA B 1 222 ? -6.52 -12.82 -19.422 1 94.69 222 ALA B C 1
ATOM 4691 O O . ALA B 1 222 ? -6.227 -12.016 -18.531 1 94.69 222 ALA B O 1
ATOM 4692 N N . SER B 1 223 ? -7.328 -12.523 -20.438 1 97.19 223 SER B N 1
ATOM 4693 C CA . SER B 1 223 ? -8.047 -11.258 -20.562 1 97.19 223 SER B CA 1
ATOM 4694 C C . SER B 1 223 ? -9.469 -11.484 -21.078 1 97.19 223 SER B C 1
ATOM 4696 O O . SER B 1 223 ? -9.703 -12.352 -21.922 1 97.19 223 SER B O 1
ATOM 4698 N N . ILE B 1 224 ? -10.375 -10.719 -20.562 1 97.31 224 ILE B N 1
ATOM 4699 C CA . ILE B 1 224 ? -11.758 -10.836 -21 1 97.31 224 ILE B CA 1
ATOM 4700 C C . ILE B 1 224 ? -11.922 -10.25 -22.391 1 97.31 224 ILE B C 1
ATOM 4702 O O . ILE B 1 224 ? -12.938 -10.469 -23.062 1 97.31 224 ILE B O 1
ATOM 4706 N N . ASP B 1 225 ? -10.984 -9.398 -22.797 1 97.75 225 ASP B N 1
ATOM 4707 C CA . ASP B 1 225 ? -10.922 -8.852 -24.156 1 97.75 225 ASP B CA 1
ATOM 4708 C C . ASP B 1 225 ? -10.086 -9.734 -25.078 1 97.75 225 ASP B C 1
ATOM 4710 O O . ASP B 1 225 ? -8.883 -9.523 -25.219 1 97.75 225 ASP B O 1
ATOM 4714 N N . HIS B 1 226 ? -10.742 -10.602 -25.828 1 97.06 226 HIS B N 1
ATOM 4715 C CA . HIS B 1 226 ? -10.047 -11.625 -26.609 1 97.06 226 HIS B CA 1
ATOM 4716 C C . HIS B 1 226 ? -9.242 -10.992 -27.734 1 97.06 226 HIS B C 1
ATOM 4718 O O . HIS B 1 226 ? -8.18 -11.5 -28.109 1 97.06 226 HIS B O 1
ATOM 4724 N N . GLU B 1 227 ? -9.789 -9.938 -28.359 1 97.62 227 GLU B N 1
ATOM 4725 C CA . GLU B 1 227 ? -9.047 -9.25 -29.406 1 97.62 227 GLU B CA 1
ATOM 4726 C C . GLU B 1 227 ? -7.738 -8.672 -28.859 1 97.62 227 GLU B C 1
ATOM 4728 O O . GLU B 1 227 ? -6.676 -8.875 -29.453 1 97.62 227 GLU B O 1
ATOM 4733 N N . PHE B 1 228 ? -7.855 -8 -27.797 1 97.75 228 PHE B N 1
ATOM 4734 C CA . PHE B 1 228 ? -6.676 -7.496 -27.109 1 97.75 228 PHE B CA 1
ATOM 4735 C C . PHE B 1 228 ? -5.723 -8.633 -26.75 1 97.75 228 PHE B C 1
ATOM 4737 O O . PHE B 1 228 ? -4.512 -8.516 -26.938 1 97.75 228 PHE B O 1
ATOM 4744 N N . ALA B 1 229 ? -6.262 -9.711 -26.234 1 96.94 229 ALA B N 1
ATOM 4745 C CA . ALA B 1 229 ? -5.457 -10.844 -25.797 1 96.94 229 ALA B CA 1
ATOM 4746 C C . ALA B 1 229 ? -4.621 -11.398 -26.953 1 96.94 229 ALA B C 1
ATOM 4748 O O . ALA B 1 229 ? -3.443 -11.719 -26.766 1 96.94 229 ALA B O 1
ATOM 4749 N N . ASN B 1 230 ? -5.207 -11.523 -28.094 1 97.06 230 ASN B N 1
ATOM 4750 C CA . ASN B 1 230 ? -4.5 -12.023 -29.266 1 97.06 230 ASN B CA 1
ATOM 4751 C C . ASN B 1 230 ? -3.381 -11.078 -29.688 1 97.06 230 ASN B C 1
ATOM 4753 O O . ASN B 1 230 ? -2.26 -11.516 -29.953 1 97.06 230 ASN B O 1
ATOM 4757 N N . GLU B 1 231 ? -3.713 -9.812 -29.734 1 97.81 231 GLU B N 1
ATOM 4758 C CA . GLU B 1 231 ? -2.715 -8.812 -30.125 1 97.81 231 GLU B CA 1
ATOM 4759 C C . GLU B 1 231 ? -1.561 -8.781 -29.125 1 97.81 231 GLU B C 1
ATOM 4761 O O . GLU B 1 231 ? -0.396 -8.688 -29.516 1 97.81 231 GLU B O 1
ATOM 4766 N N . ALA B 1 232 ? -1.921 -8.797 -27.922 1 96.81 232 ALA B N 1
ATOM 4767 C CA . ALA B 1 232 ? -0.915 -8.789 -26.859 1 96.81 232 ALA B CA 1
ATOM 4768 C C . ALA B 1 232 ? -0.027 -10.023 -26.938 1 96.81 232 ALA B C 1
ATOM 4770 O O . ALA B 1 232 ? 1.187 -9.945 -26.734 1 96.81 232 ALA B O 1
ATOM 4771 N N . GLY B 1 233 ? -0.642 -11.195 -27.172 1 94.88 233 GLY B N 1
ATOM 4772 C CA . GLY B 1 233 ? 0.139 -12.406 -27.344 1 94.88 233 GLY B CA 1
ATOM 4773 C C . GLY B 1 233 ? 1.188 -12.289 -28.438 1 94.88 233 GLY B C 1
ATOM 4774 O O . GLY B 1 233 ? 2.336 -12.695 -28.25 1 94.88 233 GLY B O 1
ATOM 4775 N N . GLU B 1 234 ? 0.814 -11.742 -29.5 1 96.25 234 GLU B N 1
ATOM 4776 C CA . GLU B 1 234 ? 1.742 -11.539 -30.609 1 96.25 234 GLU B CA 1
ATOM 4777 C C . GLU B 1 234 ? 2.844 -10.547 -30.234 1 96.25 234 GLU B C 1
ATOM 4779 O O . GLU B 1 234 ? 4.012 -10.75 -30.578 1 96.25 234 GLU B O 1
ATOM 4784 N N . LEU B 1 235 ? 2.449 -9.531 -29.562 1 96.5 235 LEU B N 1
ATOM 4785 C CA . LEU B 1 235 ? 3.418 -8.531 -29.125 1 96.5 235 LEU B CA 1
ATOM 4786 C C . LEU B 1 235 ? 4.457 -9.141 -28.203 1 96.5 235 LEU B C 1
ATOM 4788 O O . LEU B 1 235 ? 5.648 -8.836 -28.297 1 96.5 235 LEU B O 1
ATOM 4792 N N . ILE B 1 236 ? 4.027 -9.938 -27.297 1 95.12 236 ILE B N 1
ATOM 4793 C CA . ILE B 1 236 ? 4.918 -10.609 -26.359 1 95.12 236 ILE B CA 1
ATOM 4794 C C . ILE B 1 236 ? 5.895 -11.5 -27.109 1 95.12 236 ILE B C 1
ATOM 4796 O O . ILE B 1 236 ? 7.098 -11.484 -26.844 1 95.12 236 ILE B O 1
ATOM 4800 N N . LYS B 1 237 ? 5.43 -12.266 -28.062 1 93.19 237 LYS B N 1
ATOM 4801 C CA . LYS B 1 237 ? 6.262 -13.156 -28.859 1 93.19 237 LYS B CA 1
ATOM 4802 C C . LYS B 1 237 ? 7.324 -12.375 -29.625 1 93.19 237 LYS B C 1
ATOM 4804 O O . LYS B 1 237 ? 8.492 -12.766 -29.656 1 93.19 237 LYS B O 1
ATOM 4809 N N . GLU B 1 238 ? 6.902 -11.344 -30.234 1 95.38 238 GLU B N 1
ATOM 4810 C CA . GLU B 1 238 ? 7.82 -10.516 -31.016 1 95.38 238 GLU B CA 1
ATOM 4811 C C . GLU B 1 238 ? 8.898 -9.898 -30.125 1 95.38 238 GLU B C 1
ATOM 4813 O O . GLU B 1 238 ? 10.062 -9.828 -30.516 1 95.38 238 GLU B O 1
ATOM 4818 N N . THR B 1 239 ? 8.461 -9.375 -29.016 1 94.81 239 THR B N 1
ATOM 4819 C CA . THR B 1 239 ? 9.391 -8.758 -28.078 1 94.81 239 THR B CA 1
ATOM 4820 C C . THR B 1 239 ? 10.406 -9.773 -27.578 1 94.81 239 THR B C 1
ATOM 4822 O O . THR B 1 239 ? 11.594 -9.461 -27.438 1 94.81 239 THR B O 1
ATOM 4825 N N . ARG B 1 240 ? 9.938 -10.977 -27.312 1 92.25 240 ARG B N 1
ATOM 4826 C CA . ARG B 1 240 ? 10.82 -12.055 -26.891 1 92.25 240 ARG B CA 1
ATOM 4827 C C . ARG B 1 240 ? 11.875 -12.352 -27.953 1 92.25 240 ARG B C 1
ATOM 4829 O O . ARG B 1 240 ? 13.047 -12.539 -27.641 1 92.25 240 ARG B O 1
ATOM 4836 N N . LYS B 1 241 ? 11.516 -12.422 -29.172 1 92.44 241 LYS B N 1
ATOM 4837 C CA . LYS B 1 241 ? 12.422 -12.695 -30.297 1 92.44 241 LYS B CA 1
ATOM 4838 C C . LYS B 1 241 ? 13.508 -11.625 -30.375 1 92.44 241 LYS B C 1
ATOM 4840 O O . LYS B 1 241 ? 14.641 -11.914 -30.766 1 92.44 241 LYS B O 1
ATOM 4845 N N . ARG B 1 242 ? 13.141 -10.469 -29.969 1 93.5 242 ARG B N 1
ATOM 4846 C CA . ARG B 1 242 ? 14.078 -9.352 -30.016 1 93.5 242 ARG B CA 1
ATOM 4847 C C . ARG B 1 242 ? 14.953 -9.32 -28.766 1 93.5 242 ARG B C 1
ATOM 4849 O O . ARG B 1 242 ? 15.781 -8.414 -28.609 1 93.5 242 ARG B O 1
ATOM 4856 N N . GLY B 1 243 ? 14.695 -10.195 -27.859 1 92.88 243 GLY B N 1
ATOM 4857 C CA . GLY B 1 243 ? 15.5 -10.281 -26.656 1 92.88 243 GLY B CA 1
ATOM 4858 C C . GLY B 1 243 ? 15.148 -9.227 -25.625 1 92.88 243 GLY B C 1
ATOM 4859 O O . GLY B 1 243 ? 15.992 -8.82 -24.828 1 92.88 243 GLY B O 1
ATOM 4860 N N . ASN B 1 244 ? 13.969 -8.688 -25.703 1 96.12 244 ASN B N 1
ATOM 4861 C CA . ASN B 1 244 ? 13.5 -7.629 -24.812 1 96.12 244 ASN B CA 1
ATOM 4862 C C . ASN B 1 244 ? 12.305 -8.086 -23.984 1 96.12 244 ASN B C 1
ATOM 4864 O O . ASN B 1 244 ? 12.008 -9.281 -23.922 1 96.12 244 ASN B O 1
ATOM 4868 N N . SER B 1 245 ? 11.734 -7.227 -23.172 1 96.38 245 SER B N 1
ATOM 4869 C CA . SER B 1 245 ? 10.602 -7.543 -22.297 1 96.38 245 SER B CA 1
ATOM 4870 C C . SER B 1 245 ? 9.594 -6.402 -22.266 1 96.38 245 SER B C 1
ATOM 4872 O O . SER B 1 245 ? 9.844 -5.332 -22.828 1 96.38 245 SER B O 1
ATOM 4874 N N . LEU B 1 246 ? 8.422 -6.668 -21.672 1 97.19 246 LEU B N 1
ATOM 4875 C CA . LEU B 1 246 ? 7.32 -5.715 -21.641 1 97.19 246 LEU B CA 1
ATOM 4876 C C . LEU B 1 246 ? 6.742 -5.605 -20.234 1 97.19 246 LEU B C 1
ATOM 4878 O O . LEU B 1 246 ? 6.824 -6.551 -19.453 1 97.19 246 LEU B O 1
ATOM 4882 N N . GLY B 1 247 ? 6.219 -4.383 -19.953 1 97.69 247 GLY B N 1
ATOM 4883 C CA . GLY B 1 247 ? 5.371 -4.227 -18.781 1 97.69 247 GLY B CA 1
ATOM 4884 C C . GLY B 1 247 ? 3.926 -4.613 -19.047 1 97.69 247 GLY B C 1
ATOM 4885 O O . GLY B 1 247 ? 3.547 -4.898 -20.172 1 97.69 247 GLY B O 1
ATOM 4886 N N . ALA B 1 248 ? 3.16 -4.703 -17.938 1 98.12 248 ALA B N 1
ATOM 4887 C CA . ALA B 1 248 ? 1.751 -5.066 -18.062 1 98.12 248 ALA B CA 1
ATOM 4888 C C . ALA B 1 248 ? 0.939 -4.516 -16.891 1 98.12 248 ALA B C 1
ATOM 4890 O O . ALA B 1 248 ? 1.504 -4.102 -15.875 1 98.12 248 ALA B O 1
ATOM 4891 N N . ALA B 1 249 ? -0.345 -4.41 -17.078 1 98.5 249 ALA B N 1
ATOM 4892 C CA . ALA B 1 249 ? -1.288 -4.086 -16 1 98.5 249 ALA B CA 1
ATOM 4893 C C . ALA B 1 249 ? -2.348 -5.172 -15.859 1 98.5 249 ALA B C 1
ATOM 4895 O O . ALA B 1 249 ? -2.822 -5.727 -16.859 1 98.5 249 ALA B O 1
ATOM 4896 N N . VAL B 1 250 ? -2.66 -5.516 -14.641 1 98.44 250 VAL B N 1
ATOM 4897 C CA . VAL B 1 250 ? -3.633 -6.559 -14.336 1 98.44 250 VAL B CA 1
ATOM 4898 C C . VAL B 1 250 ? -4.734 -5.992 -13.445 1 98.44 250 VAL B C 1
ATOM 4900 O O . VAL B 1 250 ? -4.453 -5.348 -12.43 1 98.44 250 VAL B O 1
ATOM 4903 N N . GLU B 1 251 ? -5.961 -6.16 -13.852 1 98.44 251 GLU B N 1
ATOM 4904 C CA . GLU B 1 251 ? -7.125 -5.836 -13.031 1 98.44 251 GLU B CA 1
ATOM 4905 C C . GLU B 1 251 ? -7.566 -7.043 -12.203 1 98.44 251 GLU B C 1
ATOM 4907 O O . GLU B 1 251 ? -7.668 -8.156 -12.727 1 98.44 251 GLU B O 1
ATOM 4912 N N . VAL B 1 252 ? -7.73 -6.895 -10.953 1 98.56 252 VAL B N 1
ATOM 4913 C CA . VAL B 1 252 ? -8.211 -7.953 -10.07 1 98.56 252 VAL B CA 1
ATOM 4914 C C . VAL B 1 252 ? -9.477 -7.496 -9.352 1 98.56 252 VAL B C 1
ATOM 4916 O O . VAL B 1 252 ? -9.531 -6.387 -8.82 1 98.56 252 VAL B O 1
ATOM 4919 N N . VAL B 1 253 ? -10.539 -8.344 -9.367 1 98.69 253 VAL B N 1
ATOM 4920 C CA . VAL B 1 253 ? -11.859 -7.996 -8.844 1 98.69 253 VAL B CA 1
ATOM 4921 C C . VAL B 1 253 ? -12.367 -9.109 -7.934 1 98.69 253 VAL B C 1
ATOM 4923 O O . VAL B 1 253 ? -12.211 -10.297 -8.242 1 98.69 253 VAL B O 1
ATOM 4926 N N . ALA B 1 254 ? -12.836 -8.773 -6.785 1 98.44 254 ALA B N 1
ATOM 4927 C CA . ALA B 1 254 ? -13.562 -9.695 -5.914 1 98.44 254 ALA B CA 1
ATOM 4928 C C . ALA B 1 254 ? -15.055 -9.359 -5.883 1 98.44 254 ALA B C 1
ATOM 4930 O O . ALA B 1 254 ? -15.43 -8.203 -5.668 1 98.44 254 ALA B O 1
ATOM 4931 N N . VAL B 1 255 ? -15.898 -10.344 -6.074 1 97.56 255 VAL B N 1
ATOM 4932 C CA . VAL B 1 255 ? -17.344 -10.172 -5.969 1 97.56 255 VAL B CA 1
ATOM 4933 C C . VAL B 1 255 ? -17.875 -10.984 -4.785 1 97.56 255 VAL B C 1
ATOM 4935 O O . VAL B 1 255 ? -17.203 -11.875 -4.281 1 97.56 255 VAL B O 1
ATOM 4938 N N . GLY B 1 256 ? -19.109 -10.617 -4.398 1 95.81 256 GLY B N 1
ATOM 4939 C CA . GLY B 1 256 ? -19.641 -11.266 -3.217 1 95.81 256 GLY B CA 1
ATOM 4940 C C . GLY B 1 256 ? -18.906 -10.898 -1.943 1 95.81 256 GLY B C 1
ATOM 4941 O O . GLY B 1 256 ? -18.781 -11.711 -1.029 1 95.81 256 GLY B O 1
ATOM 4942 N N . VAL B 1 257 ? -18.359 -9.734 -1.901 1 96 257 VAL B N 1
ATOM 4943 C CA . VAL B 1 257 ? -17.609 -9.25 -0.753 1 96 257 VAL B CA 1
ATOM 4944 C C . VAL B 1 257 ? -18.562 -8.797 0.347 1 96 257 VAL B C 1
ATOM 4946 O O . VAL B 1 257 ? -19.453 -7.992 0.104 1 96 257 VAL B O 1
ATOM 4949 N N . PRO B 1 258 ? -18.406 -9.359 1.537 1 93.5 258 PRO B N 1
ATOM 4950 C CA . PRO B 1 258 ? -19.25 -8.859 2.621 1 93.5 258 PRO B CA 1
ATOM 4951 C C . PRO B 1 258 ? -18.938 -7.402 2.979 1 93.5 258 PRO B C 1
ATOM 4953 O O . PRO B 1 258 ? -17.781 -6.988 2.961 1 93.5 258 PRO B O 1
ATOM 4956 N N . PRO B 1 259 ? -19.984 -6.594 3.311 1 93.12 259 PRO B N 1
ATOM 4957 C CA . PRO B 1 259 ? -19.75 -5.207 3.734 1 93.12 259 PRO B CA 1
ATOM 4958 C C . PRO B 1 259 ? -19.203 -5.109 5.156 1 93.12 259 PRO B C 1
ATOM 4960 O O . PRO B 1 259 ? -19.219 -6.094 5.898 1 93.12 259 PRO B O 1
ATOM 4963 N N . LEU B 1 260 ? -18.641 -3.965 5.504 1 90.88 260 LEU B N 1
ATOM 4964 C CA . LEU B 1 260 ? -18.328 -3.508 6.852 1 90.88 260 LEU B CA 1
ATOM 4965 C C . LEU B 1 260 ? -17.016 -4.102 7.336 1 90.88 260 LEU B C 1
ATOM 4967 O O . LEU B 1 260 ? -16.703 -4.051 8.531 1 90.88 260 LEU B O 1
ATOM 4971 N N . LEU B 1 261 ? -16.297 -4.719 6.371 1 91.62 261 LEU B N 1
ATOM 4972 C CA . LEU B 1 261 ? -14.977 -5.215 6.727 1 91.62 261 LEU B CA 1
ATOM 4973 C C . LEU B 1 261 ? -13.938 -4.105 6.637 1 91.62 261 LEU B C 1
ATOM 4975 O O . LEU B 1 261 ? -13.977 -3.277 5.723 1 91.62 261 LEU B O 1
ATOM 4979 N N . GLY B 1 262 ? -12.969 -4.09 7.633 1 89.62 262 GLY B N 1
ATOM 4980 C CA . GLY B 1 262 ? -11.898 -3.102 7.66 1 89.62 262 GLY B CA 1
ATOM 4981 C C . GLY B 1 262 ? -12.133 -2 8.68 1 89.62 262 GLY B C 1
ATOM 4982 O O . GLY B 1 262 ? -13.148 -1.994 9.375 1 89.62 262 GLY B O 1
ATOM 4983 N N . GLN B 1 263 ? -11.141 -1.109 8.828 1 84 263 GLN B N 1
ATOM 4984 C CA . GLN B 1 263 ? -11.148 0.055 9.703 1 84 263 GLN B CA 1
ATOM 4985 C C . GLN B 1 263 ? -10.555 1.275 9.008 1 84 263 GLN B C 1
ATOM 4987 O O . GLN B 1 263 ? -9.805 1.139 8.039 1 84 263 GLN B O 1
ATOM 4992 N N . PRO B 1 264 ? -10.969 2.35 9.508 1 79.62 264 PRO B N 1
ATOM 4993 C CA . PRO B 1 264 ? -10.398 3.529 8.852 1 79.62 264 PRO B CA 1
ATOM 4994 C C . PRO B 1 264 ? -8.922 3.734 9.195 1 79.62 264 PRO B C 1
ATOM 4996 O O . PRO B 1 264 ? -8.461 3.297 10.25 1 79.62 264 PRO B O 1
ATOM 4999 N N . LEU B 1 265 ? -8.234 4.395 8.359 1 79.06 265 LEU B N 1
ATOM 5000 C CA . LEU B 1 265 ? -6.93 5.039 8.5 1 79.06 265 LEU B CA 1
ATOM 5001 C C . LEU B 1 265 ? -5.824 4 8.656 1 79.06 265 LEU B C 1
ATOM 5003 O O . LEU B 1 265 ? -5.426 3.355 7.68 1 79.06 265 LEU B O 1
ATOM 5007 N N . TYR B 1 266 ? -5.648 3.539 10.109 1 75.19 266 TYR B N 1
ATOM 5008 C CA . TYR B 1 266 ? -4.496 2.662 10.297 1 75.19 266 TYR B CA 1
ATOM 5009 C C . TYR B 1 266 ? -4.91 1.197 10.242 1 75.19 266 TYR B C 1
ATOM 5011 O O . TYR B 1 266 ? -5.996 0.837 10.703 1 75.19 266 TYR B O 1
ATOM 5019 N N . GLN B 1 267 ? -4.203 0.359 9.562 1 73.88 267 GLN B N 1
ATOM 5020 C CA . GLN B 1 267 ? -4.438 -1.07 9.383 1 73.88 267 GLN B CA 1
ATOM 5021 C C . GLN B 1 267 ? -5.773 -1.323 8.688 1 73.88 267 GLN B C 1
ATOM 5023 O O . GLN B 1 267 ? -6.461 -2.299 8.992 1 73.88 267 GLN B O 1
ATOM 5028 N N . SER B 1 268 ? -6.266 -0.255 7.996 1 86.25 268 SER B N 1
ATOM 5029 C CA . SER B 1 268 ? -7.461 -0.395 7.172 1 86.25 268 SER B CA 1
ATOM 5030 C C . SER B 1 268 ? -7.266 -1.453 6.09 1 86.25 268 SER B C 1
ATOM 5032 O O . SER B 1 268 ? -6.141 -1.866 5.812 1 86.25 268 SER B O 1
ATOM 5034 N N . LEU B 1 269 ? -8.414 -1.947 5.633 1 93.44 269 LEU B N 1
ATOM 5035 C CA . LEU B 1 269 ? -8.312 -2.91 4.543 1 93.44 269 LEU B CA 1
ATOM 5036 C C . LEU B 1 269 ? -7.664 -2.275 3.316 1 93.44 269 LEU B C 1
ATOM 5038 O O . LEU B 1 269 ? -6.941 -2.945 2.572 1 93.44 269 LEU B O 1
ATOM 5042 N N . LYS B 1 270 ? -7.859 -0.972 3.16 1 94.69 270 LYS B N 1
ATOM 5043 C CA . LYS B 1 270 ? -7.23 -0.283 2.039 1 94.69 270 LYS B CA 1
ATOM 5044 C C . LYS B 1 270 ? -5.711 -0.254 2.195 1 94.69 270 LYS B C 1
ATOM 5046 O O . LYS B 1 270 ? -4.977 -0.509 1.238 1 94.69 270 LYS B O 1
ATOM 5051 N N . VAL B 1 271 ? -5.238 0.125 3.434 1 93.5 271 VAL B N 1
ATOM 5052 C CA . VAL B 1 271 ? -3.805 0.129 3.705 1 93.5 271 VAL B CA 1
ATOM 5053 C C . VAL B 1 271 ? -3.217 -1.248 3.402 1 93.5 271 VAL B C 1
ATOM 5055 O O . VAL B 1 271 ? -2.186 -1.356 2.734 1 93.5 271 VAL B O 1
ATOM 5058 N N . ARG B 1 272 ? -3.9 -2.232 3.799 1 93.75 272 ARG B N 1
ATOM 5059 C CA . ARG B 1 272 ? -3.414 -3.6 3.656 1 93.75 272 ARG B CA 1
ATOM 5060 C C . ARG B 1 272 ? -3.414 -4.031 2.193 1 93.75 272 ARG B C 1
ATOM 5062 O O . ARG B 1 272 ? -2.445 -4.629 1.716 1 93.75 272 ARG B O 1
ATOM 5069 N N . LEU B 1 273 ? -4.484 -3.729 1.503 1 96.75 273 LEU B N 1
ATOM 5070 C CA . LEU B 1 273 ? -4.578 -4.105 0.097 1 96.75 273 LEU B CA 1
ATOM 5071 C C . LEU B 1 273 ? -3.543 -3.357 -0.736 1 96.75 273 LEU B C 1
ATOM 5073 O O . LEU B 1 273 ? -2.869 -3.955 -1.579 1 96.75 273 LEU B O 1
ATOM 5077 N N . MET B 1 274 ? -3.404 -2.053 -0.486 1 96.62 274 MET B N 1
ATOM 5078 C CA . MET B 1 274 ? -2.4 -1.267 -1.195 1 96.62 274 MET B CA 1
ATOM 5079 C C . MET B 1 274 ? -1 -1.819 -0.947 1 96.62 274 MET B C 1
ATOM 5081 O O . MET B 1 274 ? -0.19 -1.906 -1.872 1 96.62 274 MET B O 1
ATOM 5085 N N . GLY B 1 275 ? -0.743 -2.162 0.215 1 95.44 275 GLY B N 1
ATOM 5086 C CA . GLY B 1 275 ? 0.555 -2.73 0.543 1 95.44 275 GLY B CA 1
ATOM 5087 C C . GLY B 1 275 ? 0.776 -4.102 -0.066 1 95.44 275 GLY B C 1
ATOM 5088 O O . GLY B 1 275 ? 1.803 -4.344 -0.704 1 95.44 275 GLY B O 1
ATOM 5089 N N . ALA B 1 276 ? -0.213 -5.016 0.117 1 95.69 276 ALA B N 1
ATOM 5090 C CA . ALA B 1 276 ? -0.075 -6.402 -0.321 1 95.69 276 ALA B CA 1
ATOM 5091 C C . ALA B 1 276 ? 0.017 -6.488 -1.842 1 95.69 276 ALA B C 1
ATOM 5093 O O . ALA B 1 276 ? 0.792 -7.285 -2.377 1 95.69 276 ALA B O 1
ATOM 5094 N N . LEU B 1 277 ? -0.765 -5.699 -2.512 1 97.5 277 LEU B N 1
ATOM 5095 C CA . LEU B 1 277 ? -0.781 -5.734 -3.969 1 97.5 277 LEU B CA 1
ATOM 5096 C C . LEU B 1 277 ? 0.348 -4.887 -4.547 1 97.5 277 LEU B C 1
ATOM 5098 O O . LEU B 1 277 ? 1.101 -5.348 -5.406 1 97.5 277 LEU B O 1
ATOM 5102 N N . GLY B 1 278 ? 0.513 -3.715 -4.047 1 96.56 278 GLY B N 1
ATOM 5103 C CA . GLY B 1 278 ? 1.513 -2.785 -4.547 1 96.56 278 GLY B CA 1
ATOM 5104 C C . GLY B 1 278 ? 2.932 -3.182 -4.184 1 96.56 278 GLY B C 1
ATOM 5105 O O . GLY B 1 278 ? 3.887 -2.768 -4.844 1 96.56 278 GLY B O 1
ATOM 5106 N N . GLY B 1 279 ? 3.066 -3.916 -3.15 1 94.25 279 GLY B N 1
ATOM 5107 C CA . GLY B 1 279 ? 4.379 -4.301 -2.658 1 94.25 279 GLY B CA 1
ATOM 5108 C C . GLY B 1 279 ? 4.922 -5.551 -3.322 1 94.25 279 GLY B C 1
ATOM 5109 O O . GLY B 1 279 ? 6.062 -5.945 -3.072 1 94.25 279 GLY B O 1
ATOM 5110 N N . LEU B 1 280 ? 4.133 -6.164 -4.152 1 94.06 280 LEU B N 1
ATOM 5111 C CA . LEU B 1 280 ? 4.594 -7.344 -4.879 1 94.06 280 LEU B CA 1
ATOM 5112 C C . LEU B 1 280 ? 5.789 -7.004 -5.766 1 94.06 280 LEU B C 1
ATOM 5114 O O . LEU B 1 280 ? 5.855 -5.91 -6.332 1 94.06 280 LEU B O 1
ATOM 5118 N N . ASN B 1 281 ? 6.711 -7.973 -5.859 1 92.06 281 ASN B N 1
ATOM 5119 C CA . ASN B 1 281 ? 7.875 -7.77 -6.719 1 92.06 281 ASN B CA 1
ATOM 5120 C C . ASN B 1 281 ? 7.461 -7.391 -8.141 1 92.06 281 ASN B C 1
ATOM 5122 O O . ASN B 1 281 ? 6.492 -7.934 -8.672 1 92.06 281 ASN B O 1
ATOM 5126 N N . ALA B 1 282 ? 8.188 -6.449 -8.711 1 94.12 282 ALA B N 1
ATOM 5127 C CA . ALA B 1 282 ? 8.023 -5.984 -10.086 1 94.12 282 ALA B CA 1
ATOM 5128 C C . ALA B 1 282 ? 6.859 -5.004 -10.203 1 94.12 282 ALA B C 1
ATOM 5130 O O . ALA B 1 282 ? 6.621 -4.438 -11.273 1 94.12 282 ALA B O 1
ATOM 5131 N N . VAL B 1 283 ? 6.082 -4.805 -9.141 1 96.94 283 VAL B N 1
ATOM 5132 C CA . VAL B 1 283 ? 4.961 -3.869 -9.172 1 96.94 283 VAL B CA 1
ATOM 5133 C C . VAL B 1 283 ? 5.457 -2.455 -8.883 1 96.94 283 VAL B C 1
ATOM 5135 O O . VAL B 1 283 ? 6.297 -2.254 -8.008 1 96.94 283 VAL B O 1
ATOM 5138 N N . GLN B 1 284 ? 4.938 -1.467 -9.625 1 98 284 GLN B N 1
ATOM 5139 C CA . GLN B 1 284 ? 5.324 -0.088 -9.352 1 98 284 GLN B CA 1
ATOM 5140 C C . GLN B 1 284 ? 4.105 0.828 -9.312 1 98 284 GLN B C 1
ATOM 5142 O O . GLN B 1 284 ? 4.238 2.045 -9.164 1 98 284 GLN B O 1
ATOM 5147 N N . SER B 1 285 ? 2.91 0.277 -9.438 1 98.44 285 SER B N 1
ATOM 5148 C CA . SER B 1 285 ? 1.695 1.065 -9.258 1 98.44 285 SER B CA 1
ATOM 5149 C C . SER B 1 285 ? 0.543 0.199 -8.758 1 98.44 285 SER B C 1
ATOM 5151 O O . SER B 1 285 ? 0.447 -0.979 -9.109 1 98.44 285 SER B O 1
ATOM 5153 N N . CYS B 1 286 ? -0.303 0.743 -7.965 1 98.69 286 CYS B N 1
ATOM 5154 C CA . CYS B 1 286 ? -1.486 0.09 -7.418 1 98.69 286 CYS B CA 1
ATOM 5155 C C . CYS B 1 286 ? -2.643 1.073 -7.293 1 98.69 286 CYS B C 1
ATOM 5157 O O . CYS B 1 286 ? -2.469 2.184 -6.785 1 98.69 286 CYS B O 1
ATOM 5159 N N . GLU B 1 287 ? -3.768 0.651 -7.793 1 98.56 287 GLU B N 1
ATOM 5160 C CA . GLU B 1 287 ? -4.973 1.475 -7.797 1 98.56 287 GLU B CA 1
ATOM 5161 C C . GLU B 1 287 ? -6.152 0.729 -7.18 1 98.56 287 GLU B C 1
ATOM 5163 O O . GLU B 1 287 ? -6.289 -0.483 -7.355 1 98.56 287 GLU B O 1
ATOM 5168 N N . ILE B 1 288 ? -6.984 1.407 -6.516 1 98.12 288 ILE B N 1
ATOM 5169 C CA . ILE B 1 288 ? -8.242 0.878 -6.004 1 98.12 288 ILE B CA 1
ATOM 5170 C C . ILE B 1 288 ? -9.414 1.628 -6.637 1 98.12 288 ILE B C 1
ATOM 5172 O O . ILE B 1 288 ? -9.375 2.854 -6.773 1 98.12 288 ILE B O 1
ATOM 5176 N N . GLY B 1 289 ? -10.469 0.905 -7.027 1 97.81 289 GLY B N 1
ATOM 5177 C CA . GLY B 1 289 ? -11.609 1.521 -7.684 1 97.81 289 GLY B CA 1
ATOM 5178 C C . GLY B 1 289 ? -11.25 2.191 -9 1 97.81 289 GLY B C 1
ATOM 5179 O O . GLY B 1 289 ? -10.625 1.576 -9.867 1 97.81 289 GLY B O 1
ATOM 5180 N N . SER B 1 290 ? -11.594 3.451 -9.125 1 97.25 290 SER B N 1
ATOM 5181 C CA . SER B 1 290 ? -11.32 4.18 -10.359 1 97.25 290 SER B CA 1
ATOM 5182 C C . SER B 1 290 ? -9.859 4.609 -10.445 1 97.25 290 SER B C 1
ATOM 5184 O O . SER B 1 290 ? -9.414 5.094 -11.484 1 97.25 290 SER B O 1
ATOM 5186 N N . GLY B 1 291 ? -9.125 4.426 -9.406 1 97.12 291 GLY B N 1
ATOM 5187 C CA . GLY B 1 291 ? -7.688 4.637 -9.438 1 97.12 291 GLY B CA 1
ATOM 5188 C C . GLY B 1 291 ? -7.301 6.035 -9.883 1 97.12 291 GLY B C 1
ATOM 5189 O O . GLY B 1 291 ? -7.809 7.023 -9.352 1 97.12 291 GLY B O 1
ATOM 5190 N N . VAL B 1 292 ? -6.453 6.172 -10.852 1 96.62 292 VAL B N 1
ATOM 5191 C CA . VAL B 1 292 ? -5.91 7.441 -11.328 1 96.62 292 VAL B CA 1
ATOM 5192 C C . VAL B 1 292 ? -7 8.234 -12.039 1 96.62 292 VAL B C 1
ATOM 5194 O O . VAL B 1 292 ? -6.902 9.453 -12.18 1 96.62 292 VAL B O 1
ATOM 5197 N N . ASP B 1 293 ? -8.047 7.57 -12.438 1 96.12 293 ASP B N 1
ATOM 5198 C CA . ASP B 1 293 ? -9.102 8.227 -13.203 1 96.12 293 ASP B CA 1
ATOM 5199 C C . ASP B 1 293 ? -9.906 9.18 -12.328 1 96.12 293 ASP B C 1
ATOM 5201 O O . ASP B 1 293 ? -10.664 10.008 -12.836 1 96.12 293 ASP B O 1
ATOM 5205 N N . VAL B 1 294 ? -9.727 9.102 -11.039 1 97.19 294 VAL B N 1
ATOM 5206 C CA . VAL B 1 294 ? -10.484 9.977 -10.156 1 97.19 294 VAL B CA 1
ATOM 5207 C C . VAL B 1 294 ? -9.914 11.391 -10.211 1 97.19 294 VAL B C 1
ATOM 5209 O O . VAL B 1 294 ? -10.594 12.359 -9.867 1 97.19 294 VAL B O 1
ATOM 5212 N N . ILE B 1 295 ? -8.672 11.531 -10.602 1 96.88 295 ILE B N 1
ATOM 5213 C CA . ILE B 1 295 ? -7.949 12.789 -10.5 1 96.88 295 ILE B CA 1
ATOM 5214 C C . ILE B 1 295 ? -8.594 13.828 -11.414 1 96.88 295 ILE B C 1
ATOM 5216 O O . ILE B 1 295 ? -8.922 14.938 -10.969 1 96.88 295 ILE B O 1
ATOM 5220 N N . PRO B 1 296 ? -8.898 13.516 -12.648 1 97.44 296 PRO B N 1
ATOM 5221 C CA . PRO B 1 296 ? -9.492 14.523 -13.523 1 97.44 296 PRO B CA 1
ATOM 5222 C C . PRO B 1 296 ? -10.992 14.688 -13.305 1 97.44 296 PRO B C 1
ATOM 5224 O O . PRO B 1 296 ? -11.625 15.555 -13.922 1 97.44 296 PRO B O 1
ATOM 5227 N N . ARG B 1 297 ? -11.625 13.93 -12.445 1 97.06 297 ARG B N 1
ATOM 5228 C CA . ARG B 1 297 ? -13.062 13.992 -12.203 1 97.06 297 ARG B CA 1
ATOM 5229 C C . ARG B 1 297 ? -13.398 15.07 -11.18 1 97.06 297 ARG B C 1
ATOM 5231 O O . ARG B 1 297 ? -12.547 15.461 -10.375 1 97.06 297 ARG B O 1
ATOM 5238 N N . THR B 1 298 ? -14.656 15.578 -11.266 1 97.44 298 THR B N 1
ATOM 5239 C CA . THR B 1 298 ? -15.203 16.422 -10.211 1 97.44 298 THR B CA 1
ATOM 5240 C C . THR B 1 298 ? -15.914 15.578 -9.156 1 97.44 298 THR B C 1
ATOM 5242 O O . THR B 1 298 ? -16.156 14.391 -9.367 1 97.44 298 THR B O 1
ATOM 5245 N N . GLY B 1 299 ? -16.172 16.234 -8.031 1 96.56 299 GLY B N 1
ATOM 5246 C CA . GLY B 1 299 ? -16.906 15.531 -6.988 1 96.56 299 GLY B CA 1
ATOM 5247 C C . GLY B 1 299 ? -18.25 14.984 -7.453 1 96.56 299 GLY B C 1
ATOM 5248 O O . GLY B 1 299 ? -18.594 13.844 -7.148 1 96.56 299 GLY B O 1
ATOM 5249 N N . SER B 1 300 ? -18.953 15.781 -8.195 1 96 300 SER B N 1
ATOM 5250 C CA . SER B 1 300 ? -20.266 15.375 -8.68 1 96 300 SER B CA 1
ATOM 5251 C C . SER B 1 300 ? -20.172 14.188 -9.625 1 96 300 SER B C 1
ATOM 5253 O O . SER B 1 300 ? -21.078 13.352 -9.688 1 96 300 SER B O 1
ATOM 5255 N N . GLU B 1 301 ? -19.047 14.07 -10.312 1 95.69 301 GLU B N 1
ATOM 5256 C CA . GLU B 1 301 ? -18.828 12.969 -11.242 1 95.69 301 GLU B CA 1
ATOM 5257 C C . GLU B 1 301 ? -18.328 11.727 -10.516 1 95.69 301 GLU B C 1
ATOM 5259 O O . GLU B 1 301 ? -18.594 10.602 -10.953 1 95.69 301 GLU B O 1
ATOM 5264 N N . ASN B 1 302 ? -17.594 11.898 -9.453 1 97.25 302 ASN B N 1
ATOM 5265 C CA . ASN B 1 302 ? -16.844 10.812 -8.828 1 97.25 302 ASN B CA 1
ATOM 5266 C C . ASN B 1 302 ? -17.656 10.141 -7.723 1 97.25 302 ASN B C 1
ATOM 5268 O O . ASN B 1 302 ? -17.5 8.938 -7.484 1 97.25 302 ASN B O 1
ATOM 5272 N N . ASN B 1 303 ? -18.469 10.945 -7.012 1 97 303 ASN B N 1
ATOM 5273 C CA . ASN B 1 303 ? -19.234 10.367 -5.922 1 97 303 ASN B CA 1
ATOM 5274 C C . ASN B 1 303 ? -20.234 9.32 -6.426 1 97 303 ASN B C 1
ATOM 5276 O O . ASN B 1 303 ? -20.953 9.562 -7.391 1 97 303 ASN B O 1
ATOM 5280 N N . ASP B 1 304 ? -20.234 8.164 -5.809 1 97.12 304 ASP B N 1
ATOM 5281 C CA . ASP B 1 304 ? -21.188 7.113 -6.172 1 97.12 304 ASP B CA 1
ATOM 5282 C C . ASP B 1 304 ? -22.562 7.387 -5.586 1 97.12 304 ASP B C 1
ATOM 5284 O O . ASP B 1 304 ? -22.734 7.383 -4.367 1 97.12 304 ASP B O 1
ATOM 5288 N N . PRO B 1 305 ? -23.562 7.598 -6.445 1 96.38 305 PRO B N 1
ATOM 5289 C CA . PRO B 1 305 ? -24.906 7.746 -5.895 1 96.38 305 PRO B CA 1
ATOM 5290 C C . PRO B 1 305 ? -25.375 6.5 -5.148 1 96.38 305 PRO B C 1
ATOM 5292 O O . PRO B 1 305 ? -24.922 5.391 -5.445 1 96.38 305 PRO B O 1
ATOM 5295 N N . ILE B 1 306 ? -26.188 6.746 -4.188 1 95.5 306 ILE B N 1
ATOM 5296 C CA . ILE B 1 306 ? -26.719 5.648 -3.389 1 95.5 306 ILE B CA 1
ATOM 5297 C C . ILE B 1 306 ? -28.25 5.652 -3.467 1 95.5 306 ILE B C 1
ATOM 5299 O O . ILE B 1 306 ? -28.875 6.707 -3.355 1 95.5 306 ILE B O 1
ATOM 5303 N N . ARG B 1 307 ? -28.844 4.523 -3.711 1 95.5 307 ARG B N 1
ATOM 5304 C CA . ARG B 1 307 ? -30.281 4.309 -3.662 1 95.5 307 ARG B CA 1
ATOM 5305 C C . ARG B 1 307 ? -30.625 3.135 -2.756 1 95.5 307 ARG B C 1
ATOM 5307 O O . ARG B 1 307 ? -29.75 2.527 -2.148 1 95.5 307 ARG B O 1
ATOM 5314 N N . SER B 1 308 ? -31.922 2.848 -2.637 1 92.31 308 SER B N 1
ATOM 5315 C CA . SER B 1 308 ? -32.375 1.776 -1.753 1 92.31 308 SER B CA 1
ATOM 5316 C C . SER B 1 308 ? -31.766 0.434 -2.16 1 92.31 308 SER B C 1
ATOM 5318 O O . SER B 1 308 ? -31.578 -0.447 -1.32 1 92.31 308 SER B O 1
ATOM 5320 N N . SER B 1 309 ? -31.391 0.365 -3.383 1 90.81 309 SER B N 1
ATOM 5321 C CA . SER B 1 309 ? -30.828 -0.876 -3.898 1 90.81 309 SER B CA 1
ATOM 5322 C C . SER B 1 309 ? -29.312 -0.923 -3.689 1 90.81 309 SER B C 1
ATOM 5324 O O . SER B 1 309 ? -28.672 -1.926 -4.004 1 90.81 309 SER B O 1
ATOM 5326 N N . GLY B 1 310 ? -28.75 0.142 -3.148 1 91.5 310 GLY B N 1
ATOM 5327 C CA . GLY B 1 310 ? -27.312 0.198 -2.896 1 91.5 310 GLY B CA 1
ATOM 5328 C C . GLY B 1 310 ? -26.609 1.229 -3.748 1 91.5 310 GLY B C 1
ATOM 5329 O O . GLY B 1 310 ? -27.234 2.152 -4.273 1 91.5 310 GLY B O 1
ATOM 5330 N N . TYR B 1 311 ? -25.328 1.117 -3.74 1 94.31 311 TYR B N 1
ATOM 5331 C CA . TYR B 1 311 ? -24.516 2.033 -4.543 1 94.31 311 TYR B CA 1
ATOM 5332 C C . TYR B 1 311 ? -24.781 1.822 -6.031 1 94.31 311 TYR B C 1
ATOM 5334 O O . TYR B 1 311 ? -24.766 0.688 -6.516 1 94.31 311 TYR B O 1
ATOM 5342 N N . GLN B 1 312 ? -24.953 2.865 -6.77 1 94.94 312 GLN B N 1
ATOM 5343 C CA . GLN B 1 312 ? -25.359 2.797 -8.164 1 94.94 312 GLN B CA 1
ATOM 5344 C C . GLN B 1 312 ? -24.156 2.721 -9.094 1 94.94 312 GLN B C 1
ATOM 5346 O O . GLN B 1 312 ? -24.297 2.389 -10.273 1 94.94 312 GLN B O 1
ATOM 5351 N N . SER B 1 313 ? -23.031 3.041 -8.648 1 95.75 313 SER B N 1
ATOM 5352 C CA . SER B 1 313 ? -21.719 2.895 -9.297 1 95.75 313 SER B CA 1
ATOM 5353 C C . SER B 1 313 ? -20.656 2.494 -8.297 1 95.75 313 SER B C 1
ATOM 5355 O O . SER B 1 313 ? -20.906 2.408 -7.094 1 95.75 313 SER B O 1
ATOM 5357 N N . ASN B 1 314 ? -19.453 2.166 -8.781 1 97 314 ASN B N 1
ATOM 5358 C CA . ASN B 1 314 ? -18.406 1.653 -7.91 1 97 314 ASN B CA 1
ATOM 5359 C C . ASN B 1 314 ? -17.062 2.336 -8.18 1 97 314 ASN B C 1
ATOM 5361 O O . ASN B 1 314 ? -16.047 1.667 -8.367 1 97 314 ASN B O 1
ATOM 5365 N N . THR B 1 315 ? -17.109 3.654 -8.172 1 97.06 315 THR B N 1
ATOM 5366 C CA . THR B 1 315 ? -15.867 4.414 -8.336 1 97.06 315 THR B CA 1
ATOM 5367 C C . THR B 1 315 ? -14.938 4.184 -7.156 1 97.06 315 THR B C 1
ATOM 5369 O O . THR B 1 315 ? -13.711 4.227 -7.309 1 97.06 315 THR B O 1
ATOM 5372 N N . HIS B 1 316 ? -15.555 3.92 -6.008 1 97.06 316 HIS B N 1
ATOM 5373 C CA . HIS B 1 316 ? -14.766 3.736 -4.789 1 97.06 316 HIS B CA 1
ATOM 5374 C C . HIS B 1 316 ? -14.148 2.342 -4.738 1 97.06 316 HIS B C 1
ATOM 5376 O O . HIS B 1 316 ? -13.336 2.053 -3.857 1 97.06 316 HIS B O 1
ATOM 5382 N N . GLY B 1 317 ? -14.453 1.449 -5.598 1 97.5 317 GLY B N 1
ATOM 5383 C CA . GLY B 1 317 ? -13.812 0.149 -5.723 1 97.5 317 GLY B CA 1
ATOM 5384 C C . GLY B 1 317 ? -14.102 -0.771 -4.551 1 97.5 317 GLY B C 1
ATOM 5385 O O . GLY B 1 317 ? -13.242 -1.567 -4.156 1 97.5 317 GLY B O 1
ATOM 5386 N N . GLY B 1 318 ? -15.242 -0.615 -3.967 1 97.44 318 GLY B N 1
ATOM 5387 C CA . GLY B 1 318 ? -15.688 -1.491 -2.895 1 97.44 318 GLY B CA 1
ATOM 5388 C C . GLY B 1 318 ? -15.234 -1.036 -1.521 1 97.44 318 GLY B C 1
ATOM 5389 O O . GLY B 1 318 ? -15.523 -1.688 -0.518 1 97.44 318 GLY B O 1
ATOM 5390 N N . LEU B 1 319 ? -14.492 0.106 -1.446 1 96.62 319 LEU B N 1
ATOM 5391 C CA . LEU B 1 319 ? -13.969 0.58 -0.171 1 96.62 319 LEU B CA 1
ATOM 5392 C C . LEU B 1 319 ? -14.273 2.061 0.028 1 96.62 319 LEU B C 1
ATOM 5394 O O . LEU B 1 319 ? -14.016 2.877 -0.858 1 96.62 319 LEU B O 1
ATOM 5398 N N . LEU B 1 320 ? -14.82 2.41 1.157 1 94.12 320 LEU B N 1
ATOM 5399 C CA . LEU B 1 320 ? -14.93 3.783 1.641 1 94.12 320 LEU B CA 1
ATOM 5400 C C . LEU B 1 320 ? -14.289 3.926 3.02 1 94.12 320 LEU B C 1
ATOM 5402 O O . LEU B 1 320 ? -14.695 3.248 3.967 1 94.12 320 LEU B O 1
ATOM 5406 N N . GLY B 1 321 ? -13.289 4.805 3.078 1 90.31 321 GLY B N 1
ATOM 5407 C CA . GLY B 1 321 ? -12.555 4.93 4.328 1 90.31 321 GLY B CA 1
ATOM 5408 C C . GLY B 1 321 ? -11.883 3.643 4.758 1 90.31 321 GLY B C 1
ATOM 5409 O O . GLY B 1 321 ? -11.734 3.383 5.957 1 90.31 321 GLY B O 1
ATOM 5410 N N . GLY B 1 322 ? -11.648 2.76 3.779 1 92.5 322 GLY B N 1
ATOM 5411 C CA . GLY B 1 322 ? -10.992 1.5 4.086 1 92.5 322 GLY B CA 1
ATOM 5412 C C . GLY B 1 322 ? -11.953 0.421 4.547 1 92.5 322 GLY B C 1
ATOM 5413 O O . GLY B 1 322 ? -11.523 -0.65 4.988 1 92.5 322 GLY B O 1
ATOM 5414 N N . ILE B 1 323 ? -13.211 0.692 4.504 1 92.19 323 ILE B N 1
ATOM 5415 C CA . ILE B 1 323 ? -14.25 -0.247 4.914 1 92.19 323 ILE B CA 1
ATOM 5416 C C . ILE B 1 323 ? -15.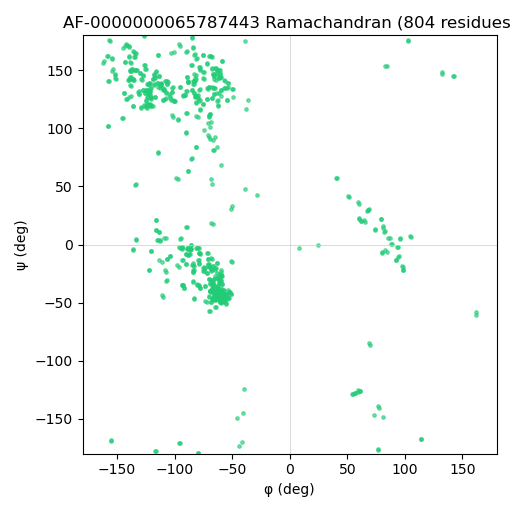016 -0.733 3.688 1 92.19 323 ILE B C 1
ATOM 5418 O O . ILE B 1 323 ? -15.398 0.065 2.828 1 92.19 323 ILE B O 1
ATOM 5422 N N . THR B 1 324 ? -15.211 -2.062 3.604 1 95.62 324 THR B N 1
ATOM 5423 C CA . THR B 1 324 ? -15.914 -2.609 2.449 1 95.62 324 THR B CA 1
ATOM 5424 C C . THR B 1 324 ? -17.375 -2.146 2.432 1 95.62 324 THR B C 1
ATOM 5426 O O . THR B 1 324 ? -18.016 -2.064 3.48 1 95.62 324 THR B O 1
ATOM 5429 N N . THR B 1 325 ? -17.953 -1.906 1.271 1 94.75 325 THR B N 1
ATOM 5430 C CA . THR B 1 325 ? -19.297 -1.385 1.11 1 94.75 325 THR B CA 1
ATOM 5431 C C . THR B 1 325 ? -20.266 -2.492 0.688 1 94.75 325 THR B C 1
ATOM 5433 O O . THR B 1 325 ? -21.484 -2.305 0.702 1 94.75 325 THR B O 1
ATOM 5436 N N . GLY B 1 326 ? -19.75 -3.639 0.34 1 93.69 326 GLY B N 1
ATOM 5437 C CA . GLY B 1 326 ? -20.547 -4.691 -0.273 1 93.69 326 GLY B CA 1
ATOM 5438 C C . GLY B 1 326 ? -20.422 -4.727 -1.784 1 93.69 326 GLY B C 1
ATOM 5439 O O . GLY B 1 326 ? -20.766 -5.727 -2.418 1 93.69 326 GLY B O 1
ATOM 5440 N N . SER B 1 327 ? -20.016 -3.598 -2.352 1 95.69 327 SER B N 1
ATOM 5441 C CA . SER B 1 327 ? -19.703 -3.566 -3.777 1 95.69 327 SER B CA 1
ATOM 5442 C C . SER B 1 327 ? -18.453 -4.383 -4.086 1 95.69 327 SER B C 1
ATOM 5444 O O . SER B 1 327 ? -17.688 -4.711 -3.186 1 95.69 327 SER B O 1
ATOM 5446 N N . PRO B 1 328 ? -18.25 -4.754 -5.383 1 97.62 328 PRO B N 1
ATOM 5447 C CA . PRO B 1 328 ? -17.031 -5.484 -5.742 1 97.62 328 PRO B CA 1
ATOM 5448 C C . PRO B 1 328 ? -15.766 -4.73 -5.359 1 97.62 328 PRO B C 1
ATOM 5450 O O . PRO B 1 328 ? -15.703 -3.508 -5.5 1 97.62 328 PRO B O 1
ATOM 5453 N N . LEU B 1 329 ? -14.773 -5.469 -4.746 1 98.25 329 LEU B N 1
ATOM 5454 C CA . LEU B 1 329 ? -13.438 -4.91 -4.594 1 98.25 329 LEU B CA 1
ATOM 5455 C C . LEU B 1 329 ? -12.719 -4.855 -5.938 1 98.25 329 LEU B C 1
ATOM 5457 O O . LEU B 1 329 ? -12.641 -5.859 -6.648 1 98.25 329 LEU B O 1
ATOM 5461 N N . VAL B 1 330 ? -12.242 -3.703 -6.32 1 98.69 330 VAL B N 1
ATOM 5462 C CA . VAL B 1 330 ? -11.602 -3.508 -7.613 1 98.69 330 VAL B CA 1
ATOM 5463 C C . VAL B 1 330 ? -10.211 -2.914 -7.418 1 98.69 330 VAL B C 1
ATOM 5465 O O . VAL B 1 330 ? -10.055 -1.868 -6.781 1 98.69 330 VAL B O 1
ATOM 5468 N N . ALA B 1 331 ? -9.219 -3.562 -7.926 1 98.62 331 ALA B N 1
ATOM 5469 C CA . ALA B 1 331 ? -7.852 -3.047 -7.918 1 98.62 331 ALA B CA 1
ATOM 5470 C C . ALA B 1 331 ? -7.188 -3.23 -9.281 1 98.62 331 ALA B C 1
ATOM 5472 O O . ALA B 1 331 ? -7.574 -4.109 -10.055 1 98.62 331 ALA B O 1
ATOM 5473 N N . ARG B 1 332 ? -6.305 -2.389 -9.625 1 98.5 332 ARG B N 1
ATOM 5474 C CA . ARG B 1 332 ? -5.438 -2.496 -10.797 1 98.5 332 ARG B CA 1
ATOM 5475 C C . ARG B 1 332 ? -3.971 -2.342 -10.406 1 98.5 332 ARG B C 1
ATOM 5477 O O . ARG B 1 332 ? -3.615 -1.435 -9.656 1 98.5 332 ARG B O 1
ATOM 5484 N N . VAL B 1 333 ? -3.172 -3.227 -10.914 1 98.69 333 VAL B N 1
ATOM 5485 C CA . VAL B 1 333 ? -1.77 -3.281 -10.516 1 98.69 333 VAL B CA 1
ATOM 5486 C C . VAL B 1 333 ? -0.879 -3.213 -11.758 1 98.69 333 VAL B C 1
ATOM 5488 O O . VAL B 1 333 ? -1.107 -3.932 -12.727 1 98.69 333 VAL B O 1
ATOM 5491 N N . GLY B 1 334 ? 0.14 -2.307 -11.75 1 98.5 334 GLY B N 1
ATOM 5492 C CA . GLY B 1 334 ? 1.067 -2.156 -12.859 1 98.5 334 GLY B CA 1
ATOM 5493 C C . GLY B 1 334 ? 2.412 -2.811 -12.602 1 98.5 334 GLY B C 1
ATOM 5494 O O . GLY B 1 334 ? 3.043 -2.566 -11.57 1 98.5 334 GLY B O 1
ATOM 5495 N N . PHE B 1 335 ? 2.871 -3.6 -13.57 1 97.94 335 PHE B N 1
ATOM 5496 C CA . PHE B 1 335 ? 4.133 -4.328 -13.508 1 97.94 335 PHE B CA 1
ATOM 5497 C C . PHE B 1 335 ? 5.148 -3.73 -14.469 1 97.94 335 PHE B C 1
ATOM 5499 O O . PHE B 1 335 ? 4.824 -3.445 -15.625 1 97.94 335 PHE B O 1
ATOM 5506 N N . LYS B 1 336 ? 6.309 -3.557 -13.961 1 97.38 336 LYS B N 1
ATOM 5507 C CA . LYS B 1 336 ? 7.406 -3.193 -14.852 1 97.38 336 LYS B CA 1
ATOM 5508 C C . LYS B 1 336 ? 7.781 -4.355 -15.766 1 97.38 336 LYS B C 1
ATOM 5510 O O . LYS B 1 336 ? 7.441 -5.504 -15.492 1 97.38 336 LYS B O 1
ATOM 5515 N N . PRO B 1 337 ? 8.539 -4.031 -16.906 1 97.31 337 PRO B N 1
ATOM 5516 C CA . PRO B 1 337 ? 9.07 -5.133 -17.719 1 97.31 337 PRO B CA 1
ATOM 5517 C C . PRO B 1 337 ? 10.023 -6.035 -16.938 1 97.31 337 PRO B C 1
ATOM 5519 O O . PRO B 1 337 ? 10.656 -5.582 -15.977 1 97.31 337 PRO B O 1
ATOM 5522 N N . THR B 1 338 ? 9.969 -7.297 -17.312 1 93 338 THR B N 1
ATOM 5523 C CA . THR B 1 338 ? 10.961 -8.188 -16.719 1 93 338 THR B CA 1
ATOM 5524 C C . THR B 1 338 ? 12.359 -7.594 -16.844 1 93 338 THR B C 1
ATOM 5526 O O . THR B 1 338 ? 12.75 -7.141 -17.922 1 93 338 THR B O 1
ATOM 5529 N N . SER B 1 339 ? 13.07 -7.648 -15.758 1 92.69 339 SER B N 1
ATOM 5530 C CA . SER B 1 339 ? 14.359 -6.965 -15.711 1 92.69 339 SER B CA 1
ATOM 5531 C C . SER B 1 339 ? 15.414 -7.707 -16.531 1 92.69 339 SER B C 1
ATOM 5533 O O . SER B 1 339 ? 16.297 -7.086 -17.141 1 92.69 339 SER B O 1
ATOM 5535 N N . THR B 1 340 ? 15.359 -8.984 -16.531 1 90.06 340 THR B N 1
ATOM 5536 C CA . THR B 1 340 ? 16.312 -9.766 -17.312 1 90.06 340 THR B CA 1
ATOM 5537 C C . THR B 1 340 ? 15.969 -9.719 -18.797 1 90.06 340 THR B C 1
ATOM 5539 O O . THR B 1 340 ? 14.867 -10.117 -19.188 1 90.06 340 THR B O 1
ATOM 5542 N N . ILE B 1 341 ? 16.859 -9.25 -19.562 1 92.56 341 ILE B N 1
ATOM 5543 C CA . ILE B 1 341 ? 16.719 -9.227 -21.016 1 92.56 341 ILE B CA 1
ATOM 5544 C C . ILE B 1 341 ? 18 -9.695 -21.672 1 92.56 341 ILE B C 1
ATOM 5546 O O . ILE B 1 341 ? 19.047 -9.805 -21.016 1 92.56 341 ILE B O 1
ATOM 5550 N N . ASN B 1 342 ? 17.938 -10 -22.953 1 92.38 342 ASN B N 1
ATOM 5551 C CA . ASN B 1 342 ? 19.094 -10.539 -23.672 1 92.38 342 ASN B CA 1
ATOM 5552 C C . ASN B 1 342 ? 19.891 -9.43 -24.359 1 92.38 342 ASN B C 1
ATOM 5554 O O . ASN B 1 342 ? 20.969 -9.68 -24.906 1 92.38 342 ASN B O 1
ATOM 5558 N N . LEU B 1 343 ? 19.5 -8.266 -24.312 1 93.44 343 LEU B N 1
ATOM 5559 C CA . LEU B 1 343 ? 20.203 -7.129 -24.891 1 93.44 343 LEU B CA 1
ATOM 5560 C C . LEU B 1 343 ? 21.297 -6.648 -23.953 1 93.44 343 LEU B C 1
ATOM 5562 O O . LEU B 1 343 ? 21.141 -6.676 -22.734 1 93.44 343 LEU B O 1
ATOM 5566 N N . PRO B 1 344 ? 22.453 -6.219 -24.547 1 94.69 344 PRO B N 1
ATOM 5567 C CA . PRO B 1 344 ? 23.5 -5.68 -23.688 1 94.69 344 PRO B CA 1
ATOM 5568 C C . PRO B 1 344 ? 23.062 -4.453 -22.906 1 94.69 344 PRO B C 1
ATOM 5570 O O . PRO B 1 344 ? 22.281 -3.645 -23.391 1 94.69 344 PRO B O 1
ATOM 5573 N N . GLN B 1 345 ? 23.578 -4.363 -21.641 1 95.81 345 GLN B N 1
ATOM 5574 C CA . GLN B 1 345 ? 23.25 -3.252 -20.766 1 95.81 345 GLN B CA 1
ATOM 5575 C C . GLN B 1 345 ? 24.469 -2.746 -20.016 1 95.81 345 GLN B C 1
ATOM 5577 O O . GLN B 1 345 ? 25.359 -3.531 -19.641 1 95.81 345 GLN B O 1
ATOM 5582 N N . ASP B 1 346 ? 24.531 -1.442 -19.812 1 96.19 346 ASP B N 1
ATOM 5583 C CA . ASP B 1 346 ? 25.562 -0.864 -18.953 1 96.19 346 ASP B CA 1
ATOM 5584 C C . ASP B 1 346 ? 25.344 -1.269 -17.484 1 96.19 346 ASP B C 1
ATOM 5586 O O . ASP B 1 346 ? 24.25 -1.105 -16.953 1 96.19 346 ASP B O 1
ATOM 5590 N N . SER B 1 347 ? 26.344 -1.823 -16.859 1 96.62 347 SER B N 1
ATOM 5591 C CA . SER B 1 347 ? 26.25 -2.26 -15.477 1 96.62 347 SER B CA 1
ATOM 5592 C C . SER B 1 347 ? 27.609 -2.297 -14.805 1 96.62 347 SER B C 1
ATOM 5594 O O . SER B 1 347 ? 28.531 -1.595 -15.227 1 96.62 347 SER B O 1
ATOM 5596 N N . VAL B 1 348 ? 27.641 -2.871 -13.664 1 95.5 348 VAL B N 1
ATOM 5597 C CA . VAL B 1 348 ? 28.859 -3.047 -12.883 1 95.5 348 VAL B CA 1
ATOM 5598 C C . VAL B 1 348 ? 28.922 -4.473 -12.344 1 95.5 348 VAL B C 1
ATOM 5600 O O . VAL B 1 348 ? 27.938 -5.211 -12.391 1 95.5 348 VAL B O 1
ATOM 5603 N N . ASN B 1 349 ? 30.094 -4.832 -11.977 1 93.5 349 ASN B N 1
ATOM 5604 C CA . ASN B 1 349 ? 30.188 -5.996 -11.109 1 93.5 349 ASN B CA 1
ATOM 5605 C C . ASN B 1 349 ? 30 -5.617 -9.641 1 93.5 349 ASN B C 1
ATOM 5607 O O . ASN B 1 349 ? 29.781 -4.441 -9.32 1 93.5 349 ASN B O 1
ATOM 5611 N N . LYS B 1 350 ? 30.016 -6.527 -8.742 1 90.38 350 LYS B N 1
ATOM 5612 C CA . LYS B 1 350 ? 29.688 -6.285 -7.344 1 90.38 350 LYS B CA 1
ATOM 5613 C C . LYS B 1 350 ? 30.781 -5.477 -6.648 1 90.38 350 LYS B C 1
ATOM 5615 O O . LYS B 1 350 ? 30.562 -4.969 -5.543 1 90.38 350 LYS B O 1
ATOM 5620 N N . ARG B 1 351 ? 31.922 -5.23 -7.297 1 89 351 ARG B N 1
ATOM 5621 C CA . ARG B 1 351 ? 32.969 -4.34 -6.82 1 89 351 ARG B CA 1
ATOM 5622 C C . ARG B 1 351 ? 32.812 -2.941 -7.414 1 89 351 ARG B C 1
ATOM 5624 O O . ARG B 1 351 ? 33.656 -2.066 -7.188 1 89 351 ARG B O 1
ATOM 5631 N N . LEU B 1 352 ? 31.828 -2.787 -8.281 1 91 352 LEU B N 1
ATOM 5632 C CA . LEU B 1 352 ? 31.453 -1.512 -8.883 1 91 352 LEU B CA 1
ATOM 5633 C C . LEU B 1 352 ? 32.375 -1.167 -10.055 1 91 352 LEU B C 1
ATOM 5635 O O . LEU B 1 352 ? 32.469 -0.003 -10.453 1 91 352 LEU B O 1
ATOM 5639 N N . ASP B 1 353 ? 33.125 -2.258 -10.531 1 93.94 353 ASP B N 1
ATOM 5640 C CA . ASP B 1 353 ? 33.812 -2.068 -11.812 1 93.94 353 ASP B CA 1
ATOM 5641 C C . ASP B 1 353 ? 32.812 -2.043 -12.969 1 93.94 353 ASP B C 1
ATOM 5643 O O . ASP B 1 353 ? 31.906 -2.889 -13.047 1 93.94 353 ASP B O 1
ATOM 5647 N N . GLU B 1 354 ? 33.031 -1.068 -13.844 1 95.81 354 GLU B N 1
ATOM 5648 C CA . GLU B 1 354 ? 32.094 -0.906 -14.945 1 95.81 354 GLU B CA 1
ATOM 5649 C C . GLU B 1 354 ? 32.219 -2.049 -15.953 1 95.81 354 GLU B C 1
ATOM 5651 O O . GLU B 1 354 ? 33.312 -2.479 -16.281 1 95.81 354 GLU B O 1
ATOM 5656 N N . ILE B 1 355 ? 31.062 -2.547 -16.359 1 95.31 355 ILE B N 1
ATOM 5657 C CA . ILE B 1 355 ? 31.031 -3.611 -17.359 1 95.31 355 ILE B CA 1
ATOM 5658 C C . ILE B 1 355 ? 29.891 -3.352 -18.344 1 95.31 355 ILE B C 1
ATOM 5660 O O . ILE B 1 355 ? 29.047 -2.484 -18.125 1 95.31 355 ILE B O 1
ATOM 5664 N N . GLU B 1 356 ? 30.047 -4.055 -19.484 1 94.75 356 GLU B N 1
ATOM 5665 C CA . GLU B 1 356 ? 28.906 -4.246 -20.359 1 94.75 356 GLU B CA 1
ATOM 5666 C C . GLU B 1 356 ? 28.234 -5.598 -20.125 1 94.75 356 GLU B C 1
ATOM 5668 O O . GLU B 1 356 ? 28.766 -6.637 -20.531 1 94.75 356 GLU B O 1
ATOM 5673 N N . PHE B 1 357 ? 27.078 -5.566 -19.516 1 93.44 357 PHE B N 1
ATOM 5674 C CA . PHE B 1 357 ? 26.422 -6.789 -19.094 1 93.44 357 PHE B CA 1
ATOM 5675 C C . PHE B 1 357 ? 25.641 -7.426 -20.234 1 93.44 357 PHE B C 1
ATOM 5677 O O . PHE B 1 357 ? 24.906 -6.742 -20.953 1 93.44 357 PHE B O 1
ATOM 5684 N N . GLU B 1 358 ? 25.859 -8.688 -20.438 1 91.44 358 GLU B N 1
ATOM 5685 C CA . GLU B 1 358 ? 25.062 -9.531 -21.328 1 91.44 358 GLU B CA 1
ATOM 5686 C C . GLU B 1 358 ? 24.797 -10.898 -20.703 1 91.44 358 GLU B C 1
ATOM 5688 O O . GLU B 1 358 ? 25.703 -11.555 -20.203 1 91.44 358 GLU B O 1
ATOM 5693 N N . LEU B 1 359 ? 23.484 -11.18 -20.719 1 86.38 359 LEU B N 1
ATOM 5694 C CA . LEU B 1 359 ? 23.125 -12.469 -20.156 1 86.38 359 LEU B CA 1
ATOM 5695 C C . LEU B 1 359 ? 23.75 -13.609 -20.953 1 86.38 359 LEU B C 1
ATOM 5697 O O . LEU B 1 359 ? 23.594 -13.688 -22.172 1 86.38 359 LEU B O 1
ATOM 5701 N N . ALA B 1 360 ? 24.594 -14.438 -20.328 1 77.25 360 ALA B N 1
ATOM 5702 C CA . ALA B 1 360 ? 25.328 -15.508 -21 1 77.25 360 ALA B CA 1
ATOM 5703 C C . ALA B 1 360 ? 24.375 -16.625 -21.438 1 77.25 360 ALA B C 1
ATOM 5705 O O . ALA B 1 360 ? 24.453 -17.109 -22.578 1 77.25 360 ALA B O 1
ATOM 5706 N N . LYS B 1 361 ? 23.641 -17.188 -20.516 1 68.56 361 LYS B N 1
ATOM 5707 C CA . LYS B 1 361 ? 22.703 -18.266 -20.781 1 68.56 361 LYS B CA 1
ATOM 5708 C C . LYS B 1 361 ? 21.406 -18.078 -20 1 68.56 361 LYS B C 1
ATOM 5710 O O . LYS B 1 361 ? 21.406 -17.516 -18.906 1 68.56 361 LYS B O 1
ATOM 5715 N N . GLY B 1 362 ? 20.359 -18.344 -20.734 1 64.19 362 GLY B N 1
ATOM 5716 C CA . GLY B 1 362 ? 19.156 -18.422 -19.922 1 64.19 362 GLY B CA 1
ATOM 5717 C C . GLY B 1 362 ? 17.938 -17.828 -20.609 1 64.19 362 GLY B C 1
ATOM 5718 O O . GLY B 1 362 ? 18.078 -17.031 -21.547 1 64.19 362 GLY B O 1
ATOM 5719 N N . ARG B 1 363 ? 16.875 -18.5 -20.297 1 62.69 363 ARG B N 1
ATOM 5720 C CA . ARG B 1 363 ? 15.562 -18.062 -20.75 1 62.69 363 ARG B CA 1
ATOM 5721 C C . ARG B 1 363 ? 14.977 -17.016 -19.797 1 62.69 363 ARG B C 1
ATOM 5723 O O . ARG B 1 363 ? 15.297 -17 -18.609 1 62.69 363 ARG B O 1
ATOM 5730 N N . HIS B 1 364 ? 14.461 -15.922 -20.5 1 74 364 HIS B N 1
ATOM 5731 C CA . HIS B 1 364 ? 13.844 -14.945 -19.594 1 74 364 HIS B CA 1
ATOM 5732 C C . HIS B 1 364 ? 12.344 -14.828 -19.859 1 74 364 HIS B C 1
ATOM 5734 O O . HIS B 1 364 ? 11.867 -15.164 -20.938 1 74 364 HIS B O 1
ATOM 5740 N N . ASP B 1 365 ? 11.617 -14.555 -18.859 1 81.19 365 ASP B N 1
ATOM 5741 C CA . ASP B 1 365 ? 10.203 -14.195 -18.922 1 81.19 365 ASP B CA 1
ATOM 5742 C C . ASP B 1 365 ? 10.023 -12.82 -19.562 1 81.19 365 ASP B C 1
ATOM 5744 O O . ASP B 1 365 ? 10.461 -11.805 -19.016 1 81.19 365 ASP B O 1
ATOM 5748 N N . PRO B 1 366 ? 9.414 -12.828 -20.781 1 90 366 PRO B N 1
ATOM 5749 C CA . PRO B 1 366 ? 9.305 -11.547 -21.484 1 90 366 PRO B CA 1
ATOM 5750 C C . PRO B 1 366 ? 8.312 -10.594 -20.812 1 90 366 PRO B C 1
ATOM 5752 O O . PRO B 1 366 ? 8.336 -9.391 -21.094 1 90 366 PRO B O 1
ATOM 5755 N N . CYS B 1 367 ? 7.434 -11.117 -19.984 1 92.88 367 CYS B N 1
ATOM 5756 C CA . CYS B 1 367 ? 6.414 -10.281 -19.375 1 92.88 367 CYS B CA 1
ATOM 5757 C C . CYS B 1 367 ? 5.891 -10.914 -18.094 1 92.88 367 CYS B C 1
ATOM 5759 O O . CYS B 1 367 ? 4.992 -11.758 -18.125 1 92.88 367 CYS B O 1
ATOM 5761 N N . VAL B 1 368 ? 6.309 -10.461 -16.984 1 88.69 368 VAL B N 1
ATOM 5762 C CA . VAL B 1 368 ? 5.977 -11.047 -15.688 1 88.69 368 VAL B CA 1
ATOM 5763 C C . VAL B 1 368 ? 4.504 -10.797 -15.375 1 88.69 368 VAL B C 1
ATOM 5765 O O . VAL B 1 368 ? 3.844 -11.641 -14.75 1 88.69 368 VAL B O 1
ATOM 5768 N N . GLY B 1 369 ? 3.949 -9.75 -15.844 1 91.25 369 GLY B N 1
ATOM 5769 C CA . GLY B 1 369 ? 2.576 -9.383 -15.539 1 91.25 369 GLY B CA 1
ATOM 5770 C C . GLY B 1 369 ? 1.561 -10.375 -16.062 1 91.25 369 GLY B C 1
ATOM 5771 O O . GLY B 1 369 ? 0.449 -10.469 -15.547 1 91.25 369 GLY B O 1
ATOM 5772 N N . VAL B 1 370 ? 1.913 -11.172 -17.016 1 89.88 370 VAL B N 1
ATOM 5773 C CA . VAL B 1 370 ? 0.973 -12.047 -17.688 1 89.88 370 VAL B CA 1
ATOM 5774 C C . VAL B 1 370 ? 0.619 -13.227 -16.797 1 89.88 370 VAL B C 1
ATOM 5776 O O . VAL B 1 370 ? -0.455 -13.82 -16.922 1 89.88 370 VAL B O 1
ATOM 5779 N N . ARG B 1 371 ? 1.395 -13.547 -15.828 1 88.69 371 ARG B N 1
ATOM 5780 C CA . ARG B 1 371 ? 1.094 -14.688 -14.961 1 88.69 371 ARG B CA 1
ATOM 5781 C C . ARG B 1 371 ? 0.779 -14.219 -13.539 1 88.69 371 ARG B C 1
ATOM 5783 O O . ARG B 1 371 ? 0.654 -15.039 -12.633 1 88.69 371 ARG B O 1
ATOM 5790 N N . ALA B 1 372 ? 0.617 -12.992 -13.383 1 93.62 372 ALA B N 1
ATOM 5791 C CA . ALA B 1 372 ? 0.551 -12.445 -12.031 1 93.62 372 ALA B CA 1
ATOM 5792 C C . ALA B 1 372 ? -0.881 -12.461 -11.5 1 93.62 372 ALA B C 1
ATOM 5794 O O . ALA B 1 372 ? -1.115 -12.211 -10.32 1 93.62 372 ALA B O 1
ATOM 5795 N N . GLY B 1 373 ? -1.858 -12.766 -12.305 1 96.56 373 GLY B N 1
ATOM 5796 C CA . GLY B 1 373 ? -3.262 -12.672 -11.938 1 96.56 373 GLY B CA 1
ATOM 5797 C C . GLY B 1 373 ? -3.609 -13.461 -10.695 1 96.56 373 GLY B C 1
ATOM 5798 O O . GLY B 1 373 ? -4.145 -12.914 -9.727 1 96.56 373 GLY B O 1
ATOM 5799 N N . VAL B 1 374 ? -3.217 -14.719 -10.695 1 97 374 VAL B N 1
ATOM 5800 C CA . VAL B 1 374 ? -3.604 -15.617 -9.609 1 97 374 VAL B CA 1
ATOM 5801 C C . VAL B 1 374 ? -2.939 -15.172 -8.312 1 97 374 VAL B C 1
ATOM 5803 O O . VAL B 1 374 ? -3.523 -15.305 -7.234 1 97 374 VAL B O 1
ATOM 5806 N N . THR B 1 375 ? -1.715 -14.656 -8.406 1 97.12 375 THR B N 1
ATOM 5807 C CA . THR B 1 375 ? -1.023 -14.141 -7.227 1 97.12 375 THR B CA 1
ATOM 5808 C C . THR B 1 375 ? -1.769 -12.945 -6.641 1 97.12 375 THR B C 1
ATOM 5810 O O . THR B 1 375 ? -1.963 -12.867 -5.426 1 97.12 375 THR B O 1
ATOM 5813 N N . LEU B 1 376 ? -2.205 -12.047 -7.465 1 98.44 376 LEU B N 1
ATOM 5814 C CA . LEU B 1 376 ? -2.957 -10.875 -7.016 1 98.44 376 LEU B CA 1
ATOM 5815 C C . LEU B 1 376 ? -4.281 -11.297 -6.379 1 98.44 376 LEU B C 1
ATOM 5817 O O . LEU B 1 376 ? -4.652 -10.789 -5.32 1 98.44 376 LEU B O 1
ATOM 5821 N N . GLU B 1 377 ? -4.973 -12.219 -7.055 1 98.56 377 GLU B N 1
ATOM 5822 C CA . GLU B 1 377 ? -6.191 -12.781 -6.48 1 98.56 377 GLU B CA 1
ATOM 5823 C C . GLU B 1 377 ? -5.938 -13.328 -5.078 1 98.56 377 GLU B C 1
ATOM 5825 O O . GLU B 1 377 ? -6.723 -13.086 -4.16 1 98.56 377 GLU B O 1
ATOM 5830 N N . SER B 1 378 ? -4.84 -14.062 -4.988 1 98.44 378 SER B N 1
ATOM 5831 C CA . SER B 1 378 ? -4.496 -14.734 -3.74 1 98.44 378 SER B CA 1
ATOM 5832 C C . SER B 1 378 ? -4.207 -13.727 -2.631 1 98.44 378 SER B C 1
ATOM 5834 O O . SER B 1 378 ? -4.688 -13.875 -1.506 1 98.44 378 SER B O 1
ATOM 5836 N N . ARG B 1 379 ? -3.422 -12.727 -2.943 1 97.5 379 ARG B N 1
ATOM 5837 C CA . ARG B 1 379 ? -3.09 -11.711 -1.952 1 97.5 379 ARG B CA 1
ATOM 5838 C C . ARG B 1 379 ? -4.34 -10.961 -1.502 1 97.5 379 ARG B C 1
ATOM 5840 O O . ARG B 1 379 ? -4.496 -10.664 -0.316 1 97.5 379 ARG B O 1
ATOM 5847 N N . MET B 1 380 ? -5.219 -10.648 -2.414 1 98.5 380 MET B N 1
ATOM 5848 C CA . MET B 1 380 ? -6.477 -9.992 -2.061 1 98.5 380 MET B CA 1
ATOM 5849 C C . MET B 1 380 ? -7.309 -10.883 -1.142 1 98.5 380 MET B C 1
ATOM 5851 O O . MET B 1 380 ? -7.891 -10.406 -0.168 1 98.5 380 MET B O 1
ATOM 5855 N N . ALA B 1 381 ? -7.363 -12.172 -1.448 1 98.5 381 ALA B N 1
ATOM 5856 C CA . ALA B 1 381 ? -8.117 -13.125 -0.635 1 98.5 381 ALA B CA 1
ATOM 5857 C C . ALA B 1 381 ? -7.562 -13.195 0.785 1 98.5 381 ALA B C 1
ATOM 5859 O O . ALA B 1 381 ? -8.32 -13.234 1.755 1 98.5 381 ALA B O 1
ATOM 5860 N N . ILE B 1 382 ? -6.258 -13.242 0.885 1 97.62 382 ILE B N 1
ATOM 5861 C CA . ILE B 1 382 ? -5.594 -13.328 2.182 1 97.62 382 ILE B CA 1
ATOM 5862 C C . ILE B 1 382 ? -5.961 -12.109 3.029 1 97.62 382 ILE B C 1
ATOM 5864 O O . ILE B 1 382 ? -6.375 -12.25 4.184 1 97.62 382 ILE B O 1
ATOM 5868 N N . GLU B 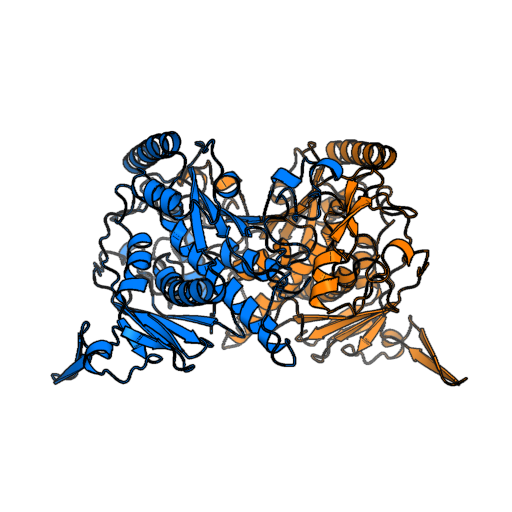1 383 ? -5.844 -10.922 2.479 1 96.81 383 GLU B N 1
ATOM 5869 C CA . GLU B 1 383 ? -6.141 -9.703 3.223 1 96.81 383 GLU B CA 1
ATOM 5870 C C . GLU B 1 383 ? -7.621 -9.617 3.582 1 96.81 383 GLU B C 1
ATOM 5872 O O . GLU B 1 383 ? -7.977 -9.141 4.66 1 96.81 383 GLU B O 1
ATOM 5877 N N . LEU B 1 384 ? -8.484 -10.047 2.656 1 97.19 384 LEU B N 1
ATOM 5878 C CA . LEU B 1 384 ? -9.914 -9.992 2.914 1 97.19 384 LEU B CA 1
ATOM 5879 C C . LEU B 1 384 ? -10.305 -10.945 4.043 1 97.19 384 LEU B C 1
ATOM 5881 O O . LEU B 1 384 ? -11.078 -10.578 4.93 1 97.19 384 LEU B O 1
ATOM 5885 N N . LEU B 1 385 ? -9.789 -12.203 4 1 96.25 385 LEU B N 1
ATOM 5886 C CA . LEU B 1 385 ? -10.102 -13.133 5.074 1 96.25 385 LEU B CA 1
ATOM 5887 C C . LEU B 1 385 ? -9.586 -12.617 6.414 1 96.25 385 LEU B C 1
ATOM 5889 O O . LEU B 1 385 ? -10.266 -12.734 7.434 1 96.25 385 LEU B O 1
ATOM 5893 N N . ASN B 1 386 ? -8.336 -12.125 6.406 1 94.56 386 ASN B N 1
ATOM 5894 C CA . ASN B 1 386 ? -7.809 -11.508 7.617 1 94.56 386 ASN B CA 1
ATOM 5895 C C . ASN B 1 386 ? -8.758 -10.453 8.172 1 94.56 386 ASN B C 1
ATOM 5897 O O . ASN B 1 386 ? -8.977 -10.375 9.383 1 94.56 386 ASN B O 1
ATOM 5901 N N . SER B 1 387 ? -9.312 -9.664 7.328 1 93.38 387 SER B N 1
ATOM 5902 C CA . SER B 1 387 ? -10.234 -8.609 7.727 1 93.38 387 SER B CA 1
ATOM 5903 C C . SER B 1 387 ? -11.531 -9.188 8.273 1 93.38 387 SER B C 1
ATOM 5905 O O . SER B 1 387 ? -12.125 -8.633 9.203 1 93.38 387 SER B O 1
ATOM 5907 N N . VAL B 1 388 ? -12.047 -10.242 7.668 1 92.44 388 VAL B N 1
ATOM 5908 C CA . VAL B 1 388 ? -13.25 -10.914 8.148 1 92.44 388 VAL B CA 1
ATOM 5909 C C . VAL B 1 388 ? -13.039 -11.391 9.578 1 92.44 388 VAL B C 1
ATOM 5911 O O . VAL B 1 388 ? -13.883 -11.156 10.445 1 92.44 388 VAL B O 1
ATOM 5914 N N . LEU B 1 389 ? -11.953 -12.039 9.789 1 90.19 389 LEU B N 1
ATOM 5915 C CA . LEU B 1 389 ? -11.656 -12.578 11.109 1 90.19 389 LEU B CA 1
ATOM 5916 C C . LEU B 1 389 ? -11.438 -11.453 12.117 1 90.19 389 LEU B C 1
ATOM 5918 O O . LEU B 1 389 ? -11.781 -11.578 13.289 1 90.19 389 LEU B O 1
ATOM 5922 N N . ALA B 1 390 ? -10.812 -10.383 11.672 1 88 390 ALA B N 1
ATOM 5923 C CA . ALA B 1 390 ? -10.664 -9.211 12.531 1 88 390 ALA B CA 1
ATOM 5924 C C . ALA B 1 390 ? -12.023 -8.672 12.969 1 88 390 ALA B C 1
ATOM 5926 O O . ALA B 1 390 ? -12.203 -8.297 14.133 1 88 390 ALA B O 1
ATOM 5927 N N . TYR B 1 391 ? -12.906 -8.57 12.039 1 87.12 391 TYR B N 1
ATOM 5928 C CA . TYR B 1 391 ? -14.266 -8.133 12.352 1 87.12 391 TYR B CA 1
ATOM 5929 C C . TYR B 1 391 ? -14.922 -9.062 13.359 1 87.12 391 TYR B C 1
ATOM 5931 O O . TYR B 1 391 ? -15.562 -8.602 14.312 1 87.12 391 TYR B O 1
ATOM 5939 N N . GLN B 1 392 ? -14.797 -10.352 13.141 1 82.81 392 GLN B N 1
ATOM 5940 C CA . GLN B 1 392 ? -15.359 -11.352 14.047 1 82.81 392 GLN B CA 1
ATOM 5941 C C . GLN B 1 392 ? -14.781 -11.203 15.445 1 82.81 392 GLN B C 1
ATOM 5943 O O . GLN B 1 392 ? -15.484 -11.406 16.438 1 82.81 392 GLN B O 1
ATOM 5948 N N . ALA B 1 393 ? -13.539 -10.922 15.508 1 79.38 393 ALA B N 1
ATOM 5949 C CA . ALA B 1 393 ? -12.875 -10.758 16.797 1 79.38 393 ALA B CA 1
ATOM 5950 C C . ALA B 1 393 ? -13.484 -9.602 17.578 1 79.38 393 ALA B C 1
ATOM 5952 O O . ALA B 1 393 ? -13.43 -9.594 18.812 1 79.38 393 ALA B O 1
ATOM 5953 N N . THR B 1 394 ? -14.031 -8.625 16.938 1 73.06 394 THR B N 1
ATOM 5954 C CA . THR B 1 394 ? -14.602 -7.477 17.625 1 73.06 394 THR B CA 1
ATOM 5955 C C . THR B 1 394 ? -16.109 -7.629 17.766 1 73.06 394 THR B C 1
ATOM 5957 O O . THR B 1 394 ? -16.766 -6.836 18.453 1 73.06 394 THR B O 1
ATOM 5960 N N . ALA B 1 395 ? -16.562 -8.609 16.859 1 67.81 395 ALA B N 1
ATOM 5961 C CA . ALA B 1 395 ? -18 -8.812 16.891 1 67.81 395 ALA B CA 1
ATOM 5962 C C . ALA B 1 395 ? -18.438 -9.469 18.188 1 67.81 395 ALA B C 1
ATOM 5964 O O . ALA B 1 395 ? -17.75 -10.352 18.703 1 67.81 395 ALA B O 1
ATOM 5965 N N . HIS B 1 396 ? -18.766 -8.688 19.203 1 54.94 396 HIS B N 1
ATOM 5966 C CA . HIS B 1 396 ? -19.281 -9.305 20.422 1 54.94 396 HIS B CA 1
ATOM 5967 C C . HIS B 1 396 ? -20.219 -10.461 20.094 1 54.94 396 HIS B C 1
ATOM 5969 O O . HIS B 1 396 ? -20.328 -10.867 18.938 1 54.94 396 HIS B O 1
ATOM 5975 N N . CYS B 1 397 ? -21.469 -10.469 20.578 1 45.25 397 CYS B N 1
ATOM 5976 C CA . CYS B 1 397 ? -22.422 -11.578 20.562 1 45.25 397 CYS B CA 1
ATOM 5977 C C . CYS B 1 397 ? -22.703 -12.023 19.125 1 45.25 397 CYS B C 1
ATOM 5979 O O . CYS B 1 397 ? -22.75 -11.195 18.219 1 45.25 397 CYS B O 1
ATOM 5981 N N . GLY B 1 398 ? -22.594 -13.328 18.719 1 45.28 398 GLY B N 1
ATOM 5982 C CA . GLY B 1 398 ? -22.875 -14.297 17.672 1 45.28 398 GLY B CA 1
ATOM 5983 C C . GLY B 1 398 ? -23.406 -13.672 16.406 1 45.28 398 GLY B C 1
ATOM 5984 O O . GLY B 1 398 ? -24.141 -14.32 15.641 1 45.28 398 GLY B O 1
ATOM 5985 N N . ASP B 1 399 ? -23.625 -12.359 16.375 1 48 399 ASP B N 1
ATOM 5986 C CA . ASP B 1 399 ? -24.391 -11.922 15.211 1 48 399 ASP B CA 1
ATOM 5987 C C . ASP B 1 399 ? -23.594 -12.172 13.922 1 48 399 ASP B C 1
ATOM 5989 O O . ASP B 1 399 ? -22.422 -11.805 13.836 1 48 399 ASP B O 1
ATOM 5993 N N . SER B 1 400 ? -23.969 -13.344 13.531 1 46.09 400 SER B N 1
ATOM 5994 C CA . SER B 1 400 ? -23.531 -13.688 12.18 1 46.09 400 SER B CA 1
ATOM 5995 C C . SER B 1 400 ? -23.562 -12.469 11.266 1 46.09 400 SER B C 1
ATOM 5997 O O . SER B 1 400 ? -24.422 -11.594 11.422 1 46.09 400 SER B O 1
ATOM 5999 N N . ILE B 1 401 ? -22.547 -12.133 10.664 1 45.53 401 ILE B N 1
ATOM 6000 C CA . ILE B 1 401 ? -22.266 -11.039 9.734 1 45.53 401 ILE B CA 1
ATOM 6001 C C . ILE B 1 401 ? -23.469 -10.844 8.805 1 45.53 401 ILE B C 1
ATOM 6003 O O . ILE B 1 401 ? -23.688 -11.633 7.887 1 45.53 401 ILE B O 1
ATOM 6007 N N . LYS B 1 402 ? -24.828 -10.758 9.25 1 44.28 402 LYS B N 1
ATOM 6008 C CA . LYS B 1 402 ? -25.891 -10.508 8.273 1 44.28 402 LYS B CA 1
ATOM 6009 C C . LYS B 1 402 ? -25.672 -9.18 7.555 1 44.28 402 LYS B C 1
ATOM 6011 O O . LYS B 1 402 ? -25.938 -8.109 8.117 1 44.28 402 LYS B O 1
ATOM 6016 N N . LEU B 1 403 ? -24.703 -9.141 6.797 1 41.25 403 LEU B N 1
ATOM 6017 C CA . LEU B 1 403 ? -24.484 -7.789 6.281 1 41.25 403 LEU B CA 1
ATOM 6018 C C . LEU B 1 403 ? -25.797 -7.168 5.824 1 41.25 403 LEU B C 1
ATOM 6020 O O . LEU B 1 403 ? -26.797 -7.871 5.641 1 41.25 403 LEU B O 1
ATOM 6024 N N . PHE B 1 404 ? -26.188 -6.219 4.812 1 33.62 404 PHE B N 1
ATOM 6025 C CA . PHE B 1 404 ? -27.391 -5.504 4.406 1 33.62 404 PHE B CA 1
ATOM 6026 C C . PHE B 1 404 ? -28.469 -6.48 3.924 1 33.62 404 PHE B C 1
ATOM 6028 O O . PHE B 1 404 ? -28.141 -7.555 3.414 1 33.62 404 PHE B O 1
#

Nearest PDB structures (foldseek):
  1umf-assembly1_D  TM=8.975E-01  e=1.981E-30  Helicobacter pylori
  4ob9-assembly1_B  TM=8.923E-01  e=2.653E-24  Acinetobacter baumannii ATCC 19606 = CIP 70.34 = JCM 6841
  1sq1-assembly1_A  TM=9.473E-01  e=5.656E-23  Campylobacter jejuni
  4o90-assembly1_B  TM=9.020E-01  e=1.927E-23  Acinetobacter baumannii ATCC 19606 = CIP 70.34 = JCM 6841
  4lj2-assembly1_B  TM=8.693E-01  e=1.686E-24  Acinetobacter baumannii ATCC 19606 = CIP 70.34 = JCM 6841

pLDDT: mean 88.91, std 11.68, range [32.84, 98.69]

Foldseek 3Di:
DDWFFDDQWIKDWDDWPQGFKIKIKIANQDWDFKDFQVLLQVLVCLQDAPSAPLWWVDDFSQRKFKADQWDDPPVCQQFPDAKDWDQDPNDIDIDTTGGIGIGHNDMIMMMTGDDPNPVPCQVCQADQQHWDFPPACSQVVCVVVVNPDDSRDRICLDSVNLSRLSNSLSSLQSVCCVQQVKDKFKAWADKAVQGHPDDCLVVDASVCPVVLVVCLVPASFRHSRNVSRVVNSVVSVVCVVVQAAIKTKMKMKMARAFWFFAAADPLFLVVSLCCLQQVRRQWPDKAWALGPVCVPDDPVRQDFDADPVGTPDTSRQQDDSSTGRNRMRIMMIIGGIDSGTQDWDWTAGNNRHTDTDGDPDDTHTRYSVRSCRSSSSSSSSSSSSSRVSVCVVPPPPPPDSPGD/DDWFFDDQWIKDWDDWPQGFKIKIKIANQDWDFKDFQVLLQVLVCLQDAPSAPLWWVDDFSQRKFKADQWDDPPVCQQFPDAKDWDQDPNDIDIDTTGGIGIGHNDMIMMMTGDDPNPVPCQVCQADQQHWDFPPACSQVVCVVVVNPDDSRARICLDSVNLSRLSNSLSSLQSVCCVQQVKDKFKAWADKAVQGHPDDCLVVDASVCPVVLVVCLVPASFRHSRNVSRVVNSVVSVVCVVVQAAIKTKMKMKMARAFWFFAAADPLFLVVSLCCLQQVRRQWPDKAWALGPVCVPDDPVRQDFDADPVGTPDTSRQQDDSSTGRNRMRIMMIIGGIFSGTQDWDWTAGNNRHTDTDGDPDDTHTRYSVRSCRSSSSSSSSSSSSSRVVVCVVPPPPPPSSPGD

Secondary structure (DSSP, 8-state):
--EEE-SSSEEEEE--TTSSEEEEEEE-PPTT-EEEHHHHHHHHHHHSTTSSTTS-S------EEEEESEE-S-HHHHHSS-EEEEEETTEEEEEE-B-EEEE-SSPEEEEEE--------GGGG-STTPBPPTTSSHHHHHHHTTT----STTGGGSGGGGHHHHHHHHHHHHHHHHHH--EEEEEEEEETTEE-S--HHHH--GGGHHHHHHHHHHSSSS-S-HHHHHHHHHHHHHHHHTT--B-EEEEEEEESPPTT-S-SSTT-HHHHHHHHHHTSTTEEEEEETTGGGGTTSBHHHHS--EETTEES--TTTTEETTEE-SSPEEEEEEEPPPS--SS-EEEEBTT--EEEE---S----S-GGGG-HHHHHHHHHHHHHHHHHHHHHH--TT------/--EEE-SSSEEEEE--TTSSEEEEEEE-PPTT-EEEHHHHHHHHHHHSTTSSTTS-S------EEEEESEE-S-HHHHHSS-EEEEEETTEEEEEE-B-EEEE-SSPEEEEEE--------GGGG-STTPBPPTTSSHHHHHHHTTT----STTGGGSGGGGHHHHHHHHHHHHHHHHHH--EEEEEEEEETTEE-S--HHHH--TTSHHHHHHHHHHSSSS-S-HHHHHHHHHHHHHHHHTT--B-EEEEEEEESPPTT-S-SSTT-HHHHHHHHHHTSTTEEEEEETTGGGGTT-BHHHHSPPEETTEES--TTTTEETTEE-SSPEEEEEEEPPPS--SS-EEEEBTT--EEEE---S----S-GGGG-HHHHHHHHHHHHHHHHHHHHHH--TT------

Solvent-accessible surface area (backbone atoms only — not comparable to full-atom values): 39824 Å² total; per-residue (Å²): 129,54,44,46,56,48,92,45,24,26,33,31,59,49,50,37,54,70,36,68,33,40,37,28,39,34,39,51,48,64,57,73,43,80,50,39,45,81,74,42,41,59,53,42,47,58,44,34,49,41,66,42,96,74,48,25,83,54,73,55,80,57,56,71,39,32,74,44,28,58,48,50,89,56,54,63,56,18,36,55,82,44,76,45,74,48,76,52,96,93,36,78,46,76,50,64,22,50,26,34,23,21,29,63,42,48,56,30,30,34,37,28,60,53,78,74,72,71,82,57,85,50,64,60,39,42,68,62,76,6,48,34,55,44,62,51,44,51,57,49,46,32,60,64,45,70,62,70,51,71,57,52,71,53,18,57,56,24,75,64,48,44,54,32,41,34,54,40,9,39,58,29,39,52,51,42,26,73,76,54,57,28,47,67,50,54,26,50,38,31,42,32,83,48,63,42,94,56,56,63,78,80,66,62,43,80,88,46,42,69,59,50,54,52,48,23,72,71,27,75,37,48,10,84,34,52,70,45,16,46,53,44,46,51,50,49,54,55,35,40,76,69,28,33,18,25,7,13,28,34,36,35,34,31,32,47,38,69,40,51,30,45,35,46,50,44,78,4,43,38,15,47,47,29,10,59,57,24,19,34,71,61,34,24,16,29,23,37,31,46,19,66,64,30,16,54,28,35,16,83,73,50,37,35,38,29,41,67,90,35,66,76,51,60,45,55,15,18,40,38,52,22,19,23,68,41,46,46,38,29,34,39,38,25,18,35,26,21,49,61,43,58,52,76,39,53,10,22,25,62,75,42,48,70,41,78,39,56,66,86,77,79,85,59,41,27,41,55,42,75,41,39,43,53,43,51,39,11,44,52,26,28,45,49,45,17,29,49,48,48,48,53,70,67,46,60,83,87,62,62,87,69,55,136,131,54,45,43,58,49,91,46,24,28,32,30,60,49,51,38,54,68,37,70,34,40,37,28,40,32,39,51,49,64,56,74,44,80,50,39,46,80,72,42,42,61,53,42,47,57,46,32,50,40,64,42,95,74,47,26,80,54,75,54,79,56,57,71,40,33,72,44,27,58,48,49,89,56,53,63,55,16,37,56,82,43,77,47,76,49,76,54,94,95,36,79,45,74,49,64,20,50,26,35,23,22,29,64,42,48,55,32,31,34,37,26,62,52,78,73,70,71,81,57,84,48,62,61,38,42,69,62,77,6,49,34,54,43,62,51,46,51,57,50,46,31,60,62,47,71,62,72,52,71,55,55,70,54,19,57,55,24,75,63,48,44,54,32,40,34,54,41,9,41,56,29,39,53,52,41,27,72,76,54,58,26,46,68,49,51,27,49,37,29,42,32,83,49,63,41,94,55,54,64,77,81,67,64,42,80,88,46,41,69,61,51,53,51,47,24,71,71,26,76,37,48,10,84,35,51,70,44,16,46,53,44,47,52,50,49,54,54,35,41,76,70,28,33,18,26,6,12,28,34,36,35,35,32,31,49,37,68,41,52,31,45,34,46,51,42,77,4,44,38,15,48,47,29,10,59,58,24,19,35,72,60,35,24,15,29,24,37,31,46,19,66,63,29,17,54,28,35,17,82,72,52,38,35,38,29,43,69,90,36,66,74,51,61,45,53,13,19,39,39,50,24,20,23,67,39,45,48,36,30,36,39,39,25,17,35,26,21,49,62,43,59,52,76,39,54,11,21,25,63,74,41,48,69,41,79,37,56,65,85,77,80,86,57,40,26,41,55,43,74,42,39,43,53,42,51,39,11,44,51,26,29,45,50,46,16,28,50,49,50,48,53,72,68,46,64,80,85,68,65,84,72,55,138

Sequence (808 aa):
MEILGGPHFAVAGAGESHGPAVTTIIHGSPPGFRIRRCDVQPFLDRRRPGGNKHGTPRNEKDKVVFLAGLYRDDTDALLTGSKLTVDVDDQSFETEGYEDGFTTGEPIAAIVLSTSKKSGDYTQFSGPTGEVRPGHTDLVKFHQSKGFVDVRGGGRSSYRSTITDVIGGSVARIILRECFGTRFVSSICQVGSLKSKQSLADTLTIDNIDEIETSLGEAEIASIDHEFANEAGELIKETRKRGNSLGAAVEVVAVGVPPLLGQPLYQSLKVRLMGALGGLNAVQSCEIGSGVDVIPRTGSENNDPIRSSGYQSNTHGGLLGGITTGSPLVARVGFKPTSTINLPQDSVNKRLDEIEFELAKGRHDPCVGVRAGVTLESRMAIELLNSVLAYQATAHCGDSIKLFMEILGGPHFAVAGAGESHGPAVTTIIHGSPPGFRIRRCDVQPFLDRRRPGGNKHGTPRNEKDKVVFLAGLYRDDTDALLTGSKLTVDVDDQSFETEGYEDGFTTGEPIAAIVLSTSKKSGDYTQFSGPTGEVRPGHTDLVKFHQSKGFVDVRGGGRSSYRSTITDVIGGSVARIILRECFGTRFVSSICQVGSLKSKQSLADTLTIDNIDEIETSLGEAEIASIDHEFANEAGELIKETRKRGNSLGAAVEVVAVGVPPLLGQPLYQSLKVRLMGALGGLNAVQSCEIGSGVDVIPRTGSENNDPIRSSGYQSNTHGGLLGGITTGSPLVARVGFKPTSTINLPQDSVNKRLDEIEFELAKGRHDPCVGVRAGVTLESRMAIELLNSVLAYQATAHCGDSIKLF

=== Feature glossary ===
The record interleaves many kinds of information about one protein. Here is each kind framed as the question it answers.

Q: What are the backbone torsion angles?
A: φ (phi) and ψ (psi) are the two rotatable backbone dihedrals per residue: φ is the C(i-1)–N–Cα–C torsion, ψ is the N–Cα–C–N(i+1) torsion, both in degrees on (−180°, 180°]. α-helical residues cluster near (−60°, −45°); β-strand residues near (−120°, +130°). A Ramachandran plot is simply a scatter of (φ, ψ) for every residue.

Q: What is the amino-acid chain?
A: This is the polypeptide sequence — one letter per residue, N-terminus first. Length ranges from a few dozen residues for small domains to over a thousand for large multi-domain proteins.

Q: How mobile is each atom in the crystal?
A: For experimental (PDB) structures, the B-factor (temperature factor) quantifies the positional spread of each atom in the crystal — a combination of thermal vibration and static disorder — in units of Å². High B-factors mark flexible loops or poorly resolved regions; low B-factors mark the rigid, well-ordered core.

Q: Are the domains correctly placed relative to each other?
A: Predicted Aligned Error (PAE) is an AlphaFold confidence matrix: entry (i, j) is the expected error in the position of residue j, in ångströms, when the prediction is superimposed on the true structure at residue i. Low PAE within a block of residues means that block is internally rigid and well-predicted; high PAE between two blocks means their relative placement is uncertain even if each block individually is confident.

Q: How confident is the AlphaFold model at each residue?
A: pLDDT is the predicted lDDT-Cα score: AlphaFold's confidence that the local environment of each residue (all inter-atomic distances within 15 Å) is correctly placed. It is a per-residue number between 0 and 100, with higher meaning more reliable.

Q: What family and function is it annotated with?
A: Functional annotations link the protein to curated databases. InterPro entries identify conserved domains and families by matching the sequence against member-database signatures (Pfam, PROSITE, CDD, …). Gene Ontology (GO) terms describe molecular function, biological process, and cellular component in a controlled vocabulary. CATH places the structure in a hierarchical fold classification (Class/Architecture/Topology/Homologous-superfamily). The organism is the source species.

Q: How big and how compact is the whole molecule?
A: Three whole-structure scalars: the radius of gyration (RMS distance of Cα from centroid, in Å), the count of Cα–Cα contacts (pairs closer than 8 Å and separated by more than four residues in sequence — i.e. tertiary, not local, contacts), and the bounding-box dimensions. Together they distinguish compact globular folds from extended fibres or disordered chains.

Q: What known structures does this most resemble?
A: The Foldseek neighbor list gives the closest experimentally determined structures in the PDB, ranked by structural alignment. TM-score near 1 means near-identical fold; near 0.3 means only rough topology match. This is how one finds what a novel AlphaFold prediction most resembles in the solved-structure universe.

Q: Which residues are buried vs exposed?
A: SASA measures how much of the protein is reachable by solvent. It is computed by rolling a water-sized probe over the atomic surface and summing the exposed area (Å²). Per-residue SASA distinguishes core (buried, low SASA) from surface (exposed, high SASA) residues; total SASA is a whole-molecule size measure.

Q: Which residues are in helices, strands, or loops?
A: Eight-state secondary structure (DSSP): H is the canonical α-helix, G the tighter 3₁₀-helix, I the wider π-helix; E/B are β-structure, T and S are turns and bends, and '-' is everything else. DSSP derives these from the pattern of main-chain N–H···O=C hydrogen bonds, not from the sequence.

Q: Where is each backbone atom in 3D?
A: Structure coordinates are given as an mmCIF _atom_site loop: one row per atom with element, residue name, chain id, sequence number, and x/y/z position in Å. Only the four main-chain atoms per residue are included here; side chains are omitted to keep the record compact.

Q: What if only a Cα trace is available?
A: Three-state secondary structure (P-SEA) collapses the eight DSSP classes into helix (a), strand (b), and coil (c). P-SEA assigns these from Cα geometry alone — distances and angles — without requiring backbone oxygens, so it works on any Cα trace.

Q: What do the rendered images show?
A: The six renders are orthographic views along the three Cartesian axes in both directions. Representation (cartoon, sticks, or surface) and color scheme (sequence-rainbow or by-chain) vary across proteins so the training set covers all the common visualization conventions.

Q: What does the local fold look like, residue by residue?
A: Foldseek's 3Di representation compresses backbone geometry into a per-residue letter drawn from a learned twenty-state alphabet. It captures the tertiary interaction pattern around each residue — which residues are packed against it in space, regardless of where they are in sequence.

Q: What do the diagnostic plots show?
A: The contact map is a binary N×N matrix image: pixel (i, j) is dark where Cα_i and Cα_j are within 8 Å and |i−j|>4. Because the |i−j|>4 filter removes local helical contacts, off-diagonal stripes parallel to the main diagonal indicate parallel β-sheets; stripes perpendicular to it indicate antiparallel β-sheets. The Ramachandran plot scatters every residue's (φ, ψ) pair against the sterically allowed regions. The PAE heatmap renders the predicted-aligned-error matrix.